Protein AF-A0A6V7NKF1-F1 (afdb_monomer_lite)

Radius of gyration: 34.83 Å; chains: 1; bounding box: 87×71×109 Å

Secondary structure (DSSP, 8-state):
-PPPPPPP-----EEEEEEEEE-PPTTSS--EEEEPPHHHHTTTTSPPEEEEEEEE-SSPPPTT-S-SSS-S--S---TT-TTSPPPPEEEETTEEEEEEEEE-TTSS-SEEEEEEEE---S--TTHHHHHHSSS-EEHHHHHHTS--PPPP-TTS---SEEEEEEEETTTEEEEEEEE-TTT--HHHHHHHHHHHHHHHHHHTT-----------B--GGGS--TT-HHHHHHHHHHTS-SS-------TT-EE------HHHHHHHHHHH---HHHHHHHHHHHHHHHHTTGGGS--EEEEEEEEE-GGGSSSPPPTTB-S--EEEEEEEEEHHHHHSTTHHHHHHHHHHHHHHHHHH--GGGS-HHHHHHHHH-S-TT--S--SS--SS--------TT--------S-------TTTTTGGGGGGS--SS--TTS--S--PPP--PBP---EEE-TTTTTT-HHHHHHHHHHHHHHHHHTSEEEEES-S--HHHHHHHHHHHHHHHHS-HHHHHTTB-S-TTSSEEEEE-TTTTTSSS--S-EEEEEEEESSPPPGGGS-TTTHHHHHHHHHHHHHHHHHHHHHHHHHTTS-TTHHHHTTTTS-EEEEEEEE---SSGGG-EEEEEE--SSSEEEEEE-TT--EEEEETTEEEE----TT-EEEEE-HHHHHHTTTSSPB--EEEE--SS--EEEEEEEE-STTS---PPP---GGG--SSS--TTT-----------------------PPPPPPPPGGGPPPPPPPPPPPP---TT------EEE-TTTTT-HHHHHHHHHHHHHHHHHTSEEEEES-S--HHHHHHHHHHHHHHHHS-HHHHHTTB-S-TTSSEEEES-TTTTTSSS--S-EEEEEEEESSPPPGGGS-TTTHHHHHHHHHHHHHHHHHHHHHHHHHTTS-TTHHHHTTTTSEEEEEEEEEPPPSSTTS-EEEEEE--SSSEEEEEE-TT--EEEEETTEEEE----TT-EEEEE-HHHHHHTTTSS----EEEE--SSS-EEEEEEEEE---GGGTTS------

Sequence (1052 aa):
MAPPPPPPTLMVKLRTIETCGVSPPEGSVPPSTVPLTFFDVFFLHARPMERLFFYPSPTPPPTSSPPSSPPSNPPSPSPSDPSSPSPPPRPSPDASDRFELFYSDATSPGVLFTVAECVDDGSSGGLFDRLSGPRPRDVGQLRAIVPRLAPPDSAGSQPLLAVQVTVFPHHGVVVGTTMHHAACDGSSYTLFRQTWAAAARRSSGDISLDAHPIGPVVDRSLVLDSHGLYSLFYKTVSSKSPFPAAASYPTDVVLASFTIKSSHIKALKAAFRCSAAAVTFAFTWISYVRARELAKGNDRVYFGIPVDFRSRMRPPLPAEYFGNCIGPCHAEAEAADLSGANGLTLAAEAIDSAIKSVASAGFEGAEPEKWLEMMWAGPQRQFSLPPGRTDLVPRVRINIKHGRILRVRAPRRAPRLRRDQSRRQGACRRRFTSIPRFFVHPEVEPTSGANLQVPVVDLGGVAAGDPARRAAAAAAAGRAAEGLGLFHVVNHGVPQQVLDEMVERVRGFHEEGVDAKGEYYTRDLSRKVVYNCNFDLYRTQAANWRDTLSFSMAPDPPRPEELPLACRDIAFKYASYVQKLGTVLLELLSESLGLNPDHLIKMECADGLRFFMHYYPACPEPHLTLGTSKHSDSGFITILLQDSLGGLQVLHQNQWLDVPPVPGSFIVNMGDLLQLVSNDKLKSVEHRVVASSSGPRISVAGSFSTSHATSSRLYGPIKELTSHDNPPPCPHTPTPSASPSSAPSTRPKPASRGSPTPASPPSPLLRPPRPRPRPRPRANPGANLQVPVVDLGGVAADPARRAAAAAAAGRAAEELGLFHVVNHGVPQQVLDEMLERVRGFHEEGVEVKGEYYTRDLSRKVVYNCNFDLYQTQAANWRDTLSCSMAPEPPRPEELPLACRDIAFKYASYVQKLGTVLLELLSESLGLNPDHLIKMECADGLRFFMHYYPACPEPHLTLGTSKHSDSGFITILLQDSLGGLQVLRQNQWLDVPPVRGSLVVNIGDLLQLISNDKFKSVEHRVLANSSGPRISVACSFSTNRAHLQGSTALSTS

Organism: NCBI:txid296719

InterPro domains:
  IPR005123 Oxoglutarate/iron-dependent dioxygenase domain [PS51471] (605-707)
  IPR005123 Oxoglutarate/iron-dependent dioxygenase domain [PS51471] (937-1043)
  IPR023213 Chloramphenicol acetyltransferase-like domain superfamily [G3DSA:3.30.559.10] (11-75)
  IPR023213 Chloramphenicol acetyltransferase-like domain superfamily [G3DSA:3.30.559.10] (89-243)
  IPR023213 Chloramphenicol acetyltransferase-like domain superfamily [G3DSA:3.30.559.10] (249-394)
  IPR026992 Non-haem dioxygenase, N-terminal domain [PF14226] (454-557)
  IPR026992 Non-haem dioxygenase, N-terminal domain [PF14226] (787-889)
  IPR027443 Isopenicillin N synthase-like superfamily [G3DSA:2.60.120.330] (418-735)
  IPR027443 Isopenicillin N synthase-like superfamily [G3DSA:2.60.120.330] (757-1046)
  IPR044861 Isopenicillin N synthase-like, Fe(2+) 2OG dioxygenase domain [PF03171] (611-702)
  IPR044861 Isopenicillin N synthase-like, Fe(2+) 2OG dioxygenase domain [PF03171] (943-1035)

Foldseek 3Di:
DPDDDDDPDPAFDKDWPDKDFAAPDAPLEDKDKFWFDLLLLLLQAPFWDKDKDWDWDQDFDPPPDDPPDQLPDLDRDYVQDLLGQWAWWAQDPVDNLIIIRIDDPVDTRSEIEIEMEGDDPVPDDPVSCQCVDQAWAFVSNVVVQADDWDQADPRRTTHFKYWYWYDYGSTGIMIMMIGRRSFFDPLLVVLSVVQNVVSSVVSVPDPPDPDDSDAFDSHPVLDDPPAVSSSVSSVVPVPDDSYDDVDPDPSPHIDGHDDQDPLNLVLVCVFQVFDSVLLVQLVVQLVVLVVVVVLPDQDKAKAKDKDACQVQDVVRHASSHGGRRTFIFMFIDTSNCLPALCNSNNSSVSSVVSVVVVVPDGPPPDHSVVRVCRVPVDDPNYNDDDPDDPDDDDDPDPDCPDPDPPDPDDDDDDDDDPSCPLVVLPVQPDPDLADHPQQFDPDDDDAPAAADPAFEQECVCVVVVDPVSLLSNLQSLLCRQQPPQKHKYAPLPDDLVLLVLQQVLLVVQSNDDSVLLVVQDDLPPPDQWHKYQFNCVPPDSHGAQKTKIKGKCFDDHDDLVSDRPSCSVSVNVVVVSVLVSVLSSCLSPCVSLVHHSCPVVVVVLSGIKMKIKMKHHQHSCQSRHFNWDKDWAAGAKKKKRWDQPFFKWWQDPNHTHTHGDDRRIIMMGGGPLNCFQLLNSGDTTIMTGTHHNDDGIIMMMIGRHCPVPPDPDDGGHHPVNADQVSHRPPPDDDDDDDDDDDDDDDDDDDDDDDDDDDDADDDLQFDDDDDDDDDDDDDPPPPAPPAQEAEPPCLVPDVVSLLVSLQSLLVNQQAALKHKYFPLPDDLVLLVLQQVLLVVQSPDDPVLLVVQDDLPPVDQWHKDPANCPRVDSHGAQKIKIKGKCFDDGDDLVSDRPSNRPSVNVVCVSVLVSVLSSQLSPCVNLVHHSCPVVSSVQSGTKMKIKMKRFQHPCLVRHFNWDKDWASGAKKKKRWDQPFFKWWQDPNDTHTDGDDRRIIMMGGGSVNCSVSVNSGDTIIMTGTHHNPGMIIMMIMGGHHDCPVVVVDPDDPDD

Structure (mmCIF, N/CA/C/O backbone):
data_AF-A0A6V7NKF1-F1
#
_entry.id   AF-A0A6V7NKF1-F1
#
loop_
_atom_site.group_PDB
_atom_site.id
_atom_site.type_symbol
_atom_site.label_atom_id
_atom_site.label_alt_id
_atom_site.label_comp_id
_atom_site.label_asym_id
_atom_site.label_entity_id
_atom_site.label_seq_id
_atom_site.pdbx_PDB_ins_code
_atom_site.Cartn_x
_atom_site.Cartn_y
_atom_site.Cartn_z
_atom_site.occupancy
_atom_site.B_iso_or_equiv
_atom_site.auth_seq_id
_atom_site.auth_comp_id
_atom_site.auth_asym_id
_atom_site.auth_atom_id
_atom_site.pdbx_PDB_model_num
ATOM 1 N N . MET A 1 1 ? -26.939 14.933 40.674 1.00 34.38 1 MET A N 1
ATOM 2 C CA . MET A 1 1 ? -26.105 14.296 41.717 1.00 34.38 1 MET A CA 1
ATOM 3 C C . MET A 1 1 ? -24.668 14.716 41.476 1.00 34.38 1 MET A C 1
ATOM 5 O O . MET A 1 1 ? -24.159 14.435 40.399 1.00 34.38 1 MET A O 1
ATOM 9 N N . ALA A 1 2 ? -24.051 15.446 42.409 1.00 23.56 2 ALA A N 1
ATOM 10 C CA . ALA A 1 2 ? -22.614 15.711 42.347 1.00 23.56 2 ALA A CA 1
ATOM 11 C C . ALA A 1 2 ? -21.852 14.372 42.431 1.00 23.56 2 ALA A C 1
ATOM 13 O O . ALA A 1 2 ? -22.309 13.482 43.157 1.00 23.56 2 ALA A O 1
ATOM 14 N N . PRO A 1 3 ? -20.748 14.187 41.687 1.00 30.00 3 PRO A N 1
ATOM 15 C CA . PRO A 1 3 ? -19.951 12.975 41.804 1.00 30.00 3 PRO A CA 1
ATOM 16 C C . PRO A 1 3 ? -19.395 12.860 43.235 1.00 30.00 3 PRO A C 1
ATOM 18 O O . PRO A 1 3 ? -19.070 13.884 43.843 1.00 30.00 3 PRO A O 1
ATOM 21 N N . PRO A 1 4 ? -19.302 11.642 43.795 1.00 30.78 4 PRO A N 1
ATOM 22 C CA . PRO A 1 4 ? -18.717 11.443 45.115 1.00 30.78 4 PRO A CA 1
ATOM 23 C C . PRO A 1 4 ? -17.250 11.912 45.119 1.00 30.78 4 PRO A C 1
ATOM 25 O O . PRO A 1 4 ? -16.584 11.827 44.081 1.00 30.78 4 PRO A O 1
ATOM 28 N N . PRO A 1 5 ? -16.733 12.406 46.259 1.00 29.64 5 PRO A N 1
ATOM 29 C CA . PRO A 1 5 ? -15.335 12.806 46.367 1.00 29.64 5 PRO A CA 1
ATOM 30 C C . PRO A 1 5 ? -14.415 11.621 46.026 1.00 29.64 5 PRO A C 1
ATOM 32 O O . PRO A 1 5 ? -14.752 10.475 46.347 1.00 29.64 5 PRO A O 1
ATOM 35 N N . PRO A 1 6 ? -13.267 11.863 45.364 1.00 35.69 6 PRO A N 1
ATOM 36 C CA . PRO A 1 6 ? -12.331 10.799 45.035 1.00 35.69 6 PRO A CA 1
ATOM 37 C C . PRO A 1 6 ? -11.856 10.108 46.324 1.00 35.69 6 PRO A C 1
ATOM 39 O O . PRO A 1 6 ? -11.604 10.787 47.324 1.00 35.69 6 PRO A O 1
ATOM 42 N N . PRO A 1 7 ? -11.742 8.767 46.334 1.00 37.38 7 PRO A N 1
ATOM 43 C CA . PRO A 1 7 ? -11.225 8.049 47.491 1.00 37.38 7 PRO A CA 1
ATOM 44 C C . PRO A 1 7 ? -9.793 8.519 47.803 1.00 37.38 7 PRO A C 1
ATOM 46 O O . PRO A 1 7 ? -9.051 8.844 46.872 1.00 37.38 7 PRO A O 1
ATOM 49 N N . PRO A 1 8 ? -9.381 8.550 49.084 1.00 42.59 8 PRO A N 1
ATOM 50 C CA . PRO A 1 8 ? -8.036 8.966 49.465 1.00 42.59 8 PRO A CA 1
ATOM 51 C C . PRO A 1 8 ? -6.988 8.121 48.729 1.00 42.59 8 PRO A C 1
ATOM 53 O O . PRO A 1 8 ? -7.059 6.890 48.708 1.00 42.59 8 PRO A O 1
ATOM 56 N N . THR A 1 9 ? -6.031 8.793 48.088 1.00 51.81 9 THR A N 1
ATOM 57 C CA . THR A 1 9 ? -4.988 8.177 47.268 1.00 51.81 9 THR A CA 1
ATOM 58 C C . THR A 1 9 ? -4.160 7.211 48.119 1.00 51.81 9 THR A C 1
ATOM 60 O O . THR A 1 9 ? -3.366 7.633 48.956 1.00 51.81 9 THR A O 1
ATOM 63 N N . LEU A 1 10 ? -4.330 5.901 47.911 1.00 57.34 10 LEU A N 1
ATOM 64 C CA . LEU A 1 10 ? -3.450 4.873 48.477 1.00 57.34 10 LEU A CA 1
ATOM 65 C C . LEU A 1 10 ? -2.010 5.163 48.024 1.00 57.34 10 LEU A C 1
ATOM 67 O O . LEU A 1 10 ? -1.679 4.987 46.848 1.00 57.34 10 LEU A O 1
ATOM 71 N N . MET A 1 11 ? -1.171 5.658 48.935 1.00 63.00 11 MET A N 1
ATOM 72 C CA . MET A 1 11 ? 0.232 5.958 48.651 1.00 63.00 11 MET A CA 1
ATOM 73 C C . MET A 1 11 ? 1.016 4.660 48.455 1.00 63.00 11 MET A C 1
ATOM 75 O O . MET A 1 11 ? 0.915 3.736 49.260 1.00 63.00 11 MET A O 1
ATOM 79 N N . VAL A 1 12 ? 1.832 4.597 47.399 1.00 73.44 12 VAL A N 1
ATOM 80 C CA . VAL A 1 12 ? 2.774 3.485 47.207 1.00 73.44 12 VAL A CA 1
ATOM 81 C C . VAL A 1 12 ? 3.838 3.568 48.299 1.00 73.44 12 VAL A C 1
ATOM 83 O O . VAL A 1 12 ? 4.601 4.534 48.345 1.00 73.44 12 VAL A O 1
ATOM 86 N N . LYS A 1 13 ? 3.893 2.563 49.176 1.00 80.88 13 LYS A N 1
ATOM 87 C CA . LYS A 1 13 ? 4.927 2.444 50.208 1.00 80.88 13 LYS A CA 1
ATOM 88 C C . LYS A 1 13 ? 6.115 1.678 49.640 1.00 80.88 13 LYS A C 1
ATOM 90 O O . LYS A 1 13 ? 5.988 0.516 49.262 1.00 80.88 13 LYS A O 1
ATOM 95 N N . LEU A 1 14 ? 7.269 2.335 49.583 1.00 85.38 14 LEU A N 1
ATOM 96 C CA . LEU A 1 14 ? 8.523 1.724 49.155 1.00 85.38 14 LEU A CA 1
ATOM 97 C C . LEU A 1 14 ? 9.477 1.607 50.338 1.00 85.38 14 LEU A C 1
ATOM 99 O O . LEU A 1 14 ? 9.683 2.573 51.070 1.00 85.38 14 LEU A O 1
ATOM 103 N N . ARG A 1 15 ? 10.088 0.435 50.485 1.00 86.00 15 ARG A N 1
ATOM 104 C CA . ARG A 1 15 ? 11.238 0.205 51.353 1.00 86.00 15 ARG A CA 1
ATOM 105 C C . ARG A 1 15 ? 12.488 0.183 50.483 1.00 86.00 15 ARG A C 1
ATOM 107 O O . ARG A 1 15 ? 12.665 -0.737 49.688 1.00 86.00 15 ARG A O 1
ATOM 114 N N . THR A 1 16 ? 13.346 1.189 50.611 1.00 86.50 16 THR A N 1
ATOM 115 C CA . THR A 1 16 ? 14.666 1.171 49.967 1.00 86.50 16 THR A CA 1
ATOM 116 C C . THR A 1 16 ? 15.506 0.065 50.594 1.00 86.50 16 THR A C 1
ATOM 118 O O . THR A 1 16 ? 15.645 0.025 51.814 1.00 86.50 16 THR A O 1
ATOM 121 N N . ILE A 1 17 ? 16.034 -0.835 49.767 1.00 83.31 17 ILE A N 1
ATOM 122 C CA . ILE A 1 17 ? 16.947 -1.895 50.203 1.00 83.31 17 ILE A CA 1
ATOM 123 C C . ILE A 1 17 ? 18.383 -1.377 50.167 1.00 83.31 17 ILE A C 1
ATOM 125 O O . ILE A 1 17 ? 19.105 -1.487 51.150 1.00 83.31 17 ILE A O 1
ATOM 129 N N . GLU A 1 18 ? 18.780 -0.783 49.042 1.00 82.06 18 GLU A N 1
ATOM 130 C CA . GLU A 1 18 ? 20.133 -0.273 48.831 1.00 82.06 18 GLU A CA 1
ATOM 131 C C . GLU A 1 18 ? 20.092 0.938 47.898 1.00 82.06 18 GLU A C 1
ATOM 133 O O . GLU A 1 18 ? 19.241 1.044 47.012 1.00 82.06 18 GLU A O 1
ATOM 138 N N . THR A 1 19 ? 21.013 1.875 48.091 1.00 80.44 19 THR A N 1
ATOM 139 C CA . THR A 1 19 ? 21.338 2.889 47.089 1.00 80.44 19 THR A CA 1
ATOM 140 C C . THR A 1 19 ? 22.847 2.967 46.974 1.00 80.44 19 THR A C 1
ATOM 142 O O . THR A 1 19 ? 23.521 3.250 47.961 1.00 80.44 19 THR A O 1
ATOM 145 N N . CYS A 1 20 ? 23.363 2.714 45.776 1.00 76.06 20 CYS A N 1
ATOM 146 C CA . CYS A 1 20 ? 24.784 2.750 45.488 1.00 76.06 20 CYS A CA 1
ATOM 147 C C . CYS A 1 20 ? 25.083 3.727 44.349 1.00 76.06 20 CYS A C 1
ATOM 149 O O . CYS A 1 20 ? 24.269 3.981 43.454 1.00 76.06 20 CYS A O 1
ATOM 151 N N . GLY A 1 21 ? 26.268 4.317 44.427 1.00 70.25 21 GLY A N 1
ATOM 152 C CA . GLY A 1 21 ? 26.821 5.141 43.374 1.00 70.25 21 GLY A CA 1
ATOM 153 C C . GLY A 1 21 ? 27.619 4.285 42.403 1.00 70.25 21 GLY A C 1
ATOM 154 O O . GLY A 1 21 ? 28.532 3.580 42.822 1.00 70.25 21 GLY A O 1
ATOM 155 N N . VAL A 1 22 ? 27.278 4.334 41.119 1.00 70.38 22 VAL A N 1
ATOM 156 C CA . VAL A 1 22 ? 27.984 3.588 40.075 1.00 70.38 22 VAL A CA 1
ATOM 157 C C . VAL A 1 22 ? 28.927 4.538 39.350 1.00 70.38 22 VAL A C 1
ATOM 159 O O . VAL A 1 22 ? 28.473 5.443 38.646 1.00 70.38 22 VAL A O 1
ATOM 162 N N . SER A 1 23 ? 30.226 4.300 39.516 1.00 63.09 23 SER A N 1
ATOM 163 C CA . SER A 1 23 ? 31.313 5.000 38.828 1.00 63.09 23 SER A CA 1
ATOM 164 C C . SER A 1 23 ? 32.319 3.996 38.254 1.00 63.09 23 SER A C 1
ATOM 166 O O . SER A 1 23 ? 32.405 2.869 38.752 1.00 63.09 23 SER A O 1
ATOM 168 N N . PRO A 1 24 ? 33.075 4.375 37.212 1.00 59.38 24 PRO A N 1
ATOM 169 C CA . PRO A 1 24 ? 34.311 3.703 36.824 1.00 59.38 24 PRO A CA 1
ATOM 170 C C . PRO A 1 24 ? 35.276 3.485 38.001 1.00 59.38 24 PRO A C 1
ATOM 172 O O . PRO A 1 24 ? 35.249 4.273 38.948 1.00 59.38 24 PRO A O 1
ATOM 175 N N . PRO A 1 25 ? 36.155 2.465 37.945 1.00 62.66 25 PRO A N 1
ATOM 176 C CA . PRO A 1 25 ? 37.266 2.346 38.887 1.00 62.66 25 PRO A CA 1
ATOM 177 C C . PRO A 1 25 ? 38.149 3.603 38.884 1.00 62.66 25 PRO A C 1
ATOM 179 O O . PRO A 1 25 ? 38.416 4.170 37.824 1.00 62.66 25 PRO A O 1
ATOM 182 N N . GLU A 1 26 ? 38.632 4.019 40.050 1.00 62.06 26 GLU A N 1
ATOM 183 C CA . GLU A 1 26 ? 39.523 5.178 40.181 1.00 62.06 26 GLU A CA 1
ATOM 184 C C . GLU A 1 26 ? 40.795 4.999 39.328 1.00 62.06 26 GLU A C 1
ATOM 186 O O . GLU A 1 26 ? 41.418 3.935 39.336 1.00 62.06 26 GLU A O 1
ATOM 191 N N . GLY A 1 27 ? 41.158 6.018 38.545 1.00 61.03 27 GLY A N 1
ATOM 192 C CA . GLY A 1 27 ? 42.308 6.009 37.639 1.00 61.03 27 GLY A CA 1
ATOM 193 C C . GLY A 1 27 ? 42.083 5.273 36.314 1.00 61.03 27 GLY A C 1
ATOM 194 O O . GLY A 1 27 ? 43.018 5.167 35.519 1.00 61.03 27 GLY A O 1
ATOM 195 N N . SER A 1 28 ? 40.876 4.755 36.051 1.00 60.41 28 SER A N 1
ATOM 196 C CA . SER A 1 28 ? 40.589 4.004 34.819 1.00 60.41 28 SER A CA 1
ATOM 197 C C . SER A 1 28 ? 40.205 4.878 33.621 1.00 60.41 28 SER A C 1
ATOM 199 O O . SER A 1 28 ? 40.342 4.417 32.488 1.00 60.41 28 SER A O 1
ATOM 201 N N . VAL A 1 29 ? 39.786 6.133 33.840 1.00 61.41 29 VAL A N 1
ATOM 202 C CA . VAL A 1 29 ? 39.396 7.071 32.773 1.00 61.41 29 VAL A CA 1
ATOM 203 C C . VAL A 1 29 ? 40.042 8.437 33.004 1.00 61.41 29 VAL A C 1
ATOM 205 O O . VAL A 1 29 ? 39.905 8.994 34.091 1.00 61.41 29 VAL A O 1
ATOM 208 N N . PRO A 1 30 ? 40.692 9.047 31.998 1.00 64.25 30 PRO A N 1
ATOM 209 C CA . PRO A 1 30 ? 41.108 10.438 32.119 1.00 64.25 30 PRO A CA 1
ATOM 210 C C . PRO A 1 30 ? 39.878 11.358 32.257 1.00 64.25 30 PRO A C 1
ATOM 212 O O . PRO A 1 30 ? 38.841 11.086 31.633 1.00 64.25 30 PRO A O 1
ATOM 215 N N . PRO A 1 31 ? 39.979 12.471 33.014 1.00 70.19 31 PRO A N 1
ATOM 216 C CA . PRO A 1 31 ? 38.943 13.492 33.027 1.00 70.19 31 PRO A CA 1
ATOM 217 C C . PRO A 1 31 ? 38.607 13.936 31.603 1.00 70.19 31 PRO A C 1
ATOM 219 O O . PRO A 1 31 ? 39.503 14.192 30.797 1.00 70.19 31 PRO A O 1
ATOM 222 N N . SER A 1 32 ? 37.318 14.001 31.279 1.00 72.88 32 SER A N 1
ATOM 223 C CA . SER A 1 32 ? 36.856 14.317 29.926 1.00 72.88 32 SER A CA 1
ATOM 224 C C . SER A 1 32 ? 35.710 15.316 29.951 1.00 72.88 32 SER A C 1
ATOM 226 O O . SER A 1 32 ? 34.848 15.286 30.829 1.00 72.88 32 SER A O 1
ATOM 228 N N . THR A 1 33 ? 35.717 16.220 28.977 1.00 78.56 33 THR A N 1
ATOM 229 C CA . THR A 1 33 ? 34.674 17.221 28.760 1.00 78.56 33 THR A CA 1
ATOM 230 C C . THR A 1 33 ? 33.999 16.971 27.419 1.00 78.56 33 THR A C 1
ATOM 232 O O . THR A 1 33 ? 34.642 16.640 26.423 1.00 78.56 33 THR A O 1
ATOM 235 N N . VAL A 1 34 ? 32.679 17.126 27.389 1.00 85.12 34 VAL A N 1
ATOM 236 C CA . VAL A 1 34 ? 31.867 17.030 26.175 1.00 85.12 34 VAL A CA 1
ATOM 237 C C . VAL A 1 34 ? 30.998 18.288 26.089 1.00 85.12 34 VAL A C 1
ATOM 239 O O . VAL A 1 34 ? 30.059 18.417 26.877 1.00 85.12 34 VAL A O 1
ATOM 242 N N . PRO A 1 35 ? 31.279 19.233 25.176 1.00 87.88 35 PRO A N 1
ATOM 243 C CA . PRO A 1 35 ? 30.538 20.490 25.104 1.00 87.88 35 PRO A CA 1
ATOM 244 C C . PRO A 1 35 ? 29.092 20.255 24.656 1.00 87.88 35 PRO A C 1
ATOM 246 O O . PRO A 1 35 ? 28.829 19.417 23.792 1.00 87.88 35 PRO A O 1
ATOM 249 N N . LEU A 1 36 ? 28.141 21.001 25.220 1.00 89.50 36 LEU A N 1
ATOM 250 C CA . LEU A 1 36 ? 26.763 20.980 24.736 1.00 89.50 36 LEU A CA 1
ATOM 251 C C . LEU A 1 36 ? 26.666 21.652 23.360 1.00 89.50 36 LEU A C 1
ATOM 253 O O . LEU A 1 36 ? 27.356 22.628 23.074 1.00 89.50 36 LEU A O 1
ATOM 257 N N . THR A 1 37 ? 25.773 21.145 22.515 1.00 91.06 37 THR A N 1
ATOM 258 C CA . THR A 1 37 ? 25.444 21.746 21.214 1.00 91.06 37 THR A CA 1
ATOM 259 C C . THR A 1 37 ? 24.207 22.638 21.328 1.00 91.06 37 THR A C 1
ATOM 261 O O . THR A 1 37 ? 23.507 22.624 22.348 1.00 91.06 37 THR A O 1
ATOM 264 N N . PHE A 1 38 ? 23.872 23.381 20.268 1.00 86.12 38 PHE A N 1
ATOM 265 C CA . PHE A 1 38 ? 22.636 24.171 20.244 1.00 86.12 38 PHE A CA 1
ATOM 266 C C . PHE A 1 38 ? 21.379 23.286 20.392 1.00 86.12 38 PHE A C 1
ATOM 268 O O . PHE A 1 38 ? 20.393 23.711 20.990 1.00 86.12 38 PHE A O 1
ATOM 275 N N . PHE A 1 39 ? 21.413 22.022 19.951 1.00 86.94 39 PHE A N 1
ATOM 276 C CA . PHE A 1 39 ? 20.314 21.081 20.195 1.00 86.94 39 PHE A CA 1
ATOM 277 C C . PHE A 1 39 ? 20.182 20.677 21.669 1.00 86.94 39 PHE A C 1
ATOM 279 O O . PHE A 1 39 ? 19.090 20.313 22.099 1.00 86.94 39 PHE A O 1
ATOM 286 N N . ASP A 1 40 ? 21.267 20.716 22.447 1.00 88.88 40 ASP A N 1
ATOM 287 C CA . ASP A 1 40 ? 21.275 20.285 23.848 1.00 88.88 40 ASP A CA 1
ATOM 288 C C . ASP A 1 40 ? 20.932 21.421 24.810 1.00 88.88 40 ASP A C 1
ATOM 290 O O . ASP A 1 40 ? 20.133 21.222 25.728 1.00 88.88 40 ASP A O 1
ATOM 294 N N . VAL A 1 41 ? 21.501 22.616 24.591 1.00 85.19 41 VAL A N 1
ATOM 295 C CA . VAL A 1 41 ? 21.302 23.790 25.465 1.00 85.19 41 VAL A CA 1
ATOM 296 C C . VAL A 1 41 ? 19.828 24.174 25.566 1.00 85.19 41 VAL A C 1
ATOM 298 O O . VAL A 1 41 ? 19.350 24.597 26.616 1.00 85.19 41 VAL A O 1
ATOM 301 N N . PHE A 1 42 ? 19.072 23.910 24.503 1.00 78.19 42 PHE A N 1
ATOM 302 C CA . PHE A 1 42 ? 17.625 24.038 24.470 1.00 78.19 42 PHE A CA 1
ATOM 303 C C . PHE A 1 42 ? 16.910 23.328 25.631 1.00 78.19 42 PHE A C 1
ATOM 305 O O . PHE A 1 42 ? 15.915 23.810 26.180 1.00 78.19 42 PHE A O 1
ATOM 312 N N . PHE A 1 43 ? 17.425 22.160 26.009 1.00 81.00 43 PHE A N 1
ATOM 313 C CA . PHE A 1 43 ? 16.864 21.292 27.033 1.00 81.00 43 PHE A CA 1
ATOM 314 C C . PHE A 1 43 ? 17.573 21.429 28.384 1.00 81.00 43 PHE A C 1
ATOM 316 O O . PHE A 1 43 ? 17.297 20.634 29.285 1.00 81.00 43 PHE A O 1
ATOM 323 N N . LEU A 1 44 ? 18.450 22.428 28.553 1.00 79.56 44 LEU A N 1
ATOM 324 C CA . LEU A 1 44 ? 19.231 22.634 29.776 1.00 79.56 44 LEU A CA 1
ATOM 325 C C . LEU A 1 44 ? 18.342 22.780 31.017 1.00 79.56 44 LEU A C 1
ATOM 327 O O . LEU A 1 44 ? 18.597 22.142 32.028 1.00 79.56 44 LEU A O 1
ATOM 331 N N . HIS A 1 45 ? 17.248 23.536 30.909 1.00 74.88 45 HIS A N 1
ATOM 332 C CA . HIS A 1 45 ? 16.279 23.736 31.997 1.00 74.88 45 HIS A CA 1
ATOM 333 C C . HIS A 1 45 ? 14.975 22.946 31.787 1.00 74.88 45 HIS A C 1
ATOM 335 O O . HIS A 1 45 ? 13.940 23.229 32.400 1.00 74.88 45 HIS A O 1
ATOM 341 N N . ALA A 1 46 ? 14.983 21.964 30.877 1.00 73.31 46 ALA A N 1
ATOM 342 C CA . ALA A 1 46 ? 13.827 21.112 30.639 1.00 73.31 46 ALA A CA 1
ATOM 343 C C . ALA A 1 46 ? 13.659 20.077 31.761 1.00 73.31 46 ALA A C 1
ATOM 345 O O . ALA A 1 46 ? 14.608 19.675 32.430 1.00 73.31 46 ALA A O 1
ATOM 346 N N . ARG A 1 47 ? 12.425 19.594 31.956 1.00 73.62 47 ARG A N 1
ATOM 347 C CA . ARG A 1 47 ? 12.183 18.513 32.921 1.00 73.62 47 ARG A CA 1
ATOM 348 C C . ARG A 1 47 ? 12.927 17.237 32.493 1.00 73.62 47 ARG A C 1
ATOM 350 O O . ARG A 1 47 ? 12.911 16.918 31.301 1.00 73.62 47 ARG A O 1
ATOM 357 N N . PRO A 1 48 ? 13.487 16.465 33.442 1.00 79.81 48 PRO A N 1
ATOM 358 C CA . PRO A 1 48 ? 14.115 15.187 33.135 1.00 79.81 48 PRO A CA 1
ATOM 359 C C . PRO A 1 48 ? 13.171 14.199 32.436 1.00 79.81 48 PRO A C 1
ATOM 361 O O . PRO A 1 48 ? 11.956 14.177 32.655 1.00 79.81 48 PRO A O 1
ATOM 364 N N . MET A 1 49 ? 13.747 13.332 31.608 1.00 83.88 49 MET A N 1
ATOM 365 C CA . MET A 1 49 ? 13.053 12.227 30.963 1.00 83.88 49 MET A CA 1
ATOM 366 C C . MET A 1 49 ? 12.866 11.057 31.937 1.00 83.88 49 MET A C 1
ATOM 368 O O . MET A 1 49 ? 13.785 10.278 32.171 1.00 83.88 49 MET A O 1
ATOM 372 N N . GLU A 1 50 ? 11.648 10.895 32.452 1.00 86.00 50 GLU A N 1
ATOM 373 C CA . GLU A 1 50 ? 11.268 9.834 33.400 1.00 86.00 50 GLU A CA 1
ATOM 374 C C . GLU A 1 50 ? 10.635 8.628 32.677 1.00 86.00 50 GLU A C 1
ATOM 376 O O . GLU A 1 50 ? 9.635 8.781 31.965 1.00 86.00 50 GLU A O 1
ATOM 381 N N . ARG A 1 51 ? 11.144 7.404 32.845 1.00 87.50 51 ARG A N 1
ATOM 382 C CA . ARG A 1 51 ? 10.584 6.185 32.222 1.00 87.50 51 ARG A CA 1
ATOM 383 C C . ARG A 1 51 ? 10.438 5.048 33.228 1.00 87.50 51 ARG A C 1
ATOM 385 O O . ARG A 1 51 ? 11.285 4.886 34.091 1.00 87.50 51 ARG A O 1
ATOM 392 N N . LEU A 1 52 ? 9.382 4.249 33.063 1.00 89.19 52 LEU A N 1
ATOM 393 C CA . LEU A 1 52 ? 9.102 3.042 33.846 1.00 89.19 52 LEU A CA 1
ATOM 394 C C . LEU A 1 52 ? 8.953 1.841 32.910 1.00 89.19 52 LEU A C 1
ATOM 396 O O . LEU A 1 52 ? 8.204 1.901 31.927 1.00 89.19 52 LEU A O 1
ATOM 400 N N . PHE A 1 53 ? 9.630 0.744 33.233 1.00 88.50 53 PHE A N 1
ATOM 401 C CA . PHE A 1 53 ? 9.557 -0.526 32.515 1.00 88.50 53 PHE A CA 1
ATOM 402 C C . PHE A 1 53 ? 9.061 -1.617 33.456 1.00 88.50 53 PHE A C 1
ATOM 404 O O . PHE A 1 53 ? 9.723 -1.928 34.437 1.00 88.50 53 PHE A O 1
ATOM 411 N N . PHE A 1 54 ? 7.903 -2.192 33.144 1.00 88.31 54 PHE A N 1
ATOM 412 C CA . PHE A 1 54 ? 7.270 -3.238 33.944 1.00 88.31 54 PHE A CA 1
ATOM 413 C C . PHE A 1 54 ? 7.634 -4.613 33.383 1.00 88.31 54 PHE A C 1
ATOM 415 O O . PHE A 1 54 ? 7.417 -4.867 32.194 1.00 88.31 54 PHE A O 1
ATOM 422 N N . TYR A 1 55 ? 8.141 -5.493 34.241 1.00 86.50 55 TYR A N 1
ATOM 423 C CA . TYR A 1 55 ? 8.508 -6.869 33.923 1.00 86.50 55 TYR A CA 1
ATOM 424 C C . TYR A 1 55 ? 7.690 -7.824 34.805 1.00 86.50 55 TYR A C 1
ATOM 426 O O . TYR A 1 55 ? 8.070 -8.043 35.956 1.00 86.50 55 TYR A O 1
ATOM 434 N N . PRO A 1 56 ? 6.548 -8.350 34.315 1.00 83.81 56 PRO A N 1
ATOM 435 C CA . PRO A 1 56 ? 5.752 -9.312 35.073 1.00 83.81 56 PRO A CA 1
ATOM 436 C C . PRO A 1 56 ? 6.516 -10.631 35.232 1.00 83.81 56 PRO A C 1
ATOM 438 O O . PRO A 1 56 ? 7.136 -11.100 34.274 1.00 83.81 56 PRO A O 1
ATOM 441 N N . SER A 1 57 ? 6.443 -11.242 36.415 1.00 74.88 57 SER A N 1
ATOM 442 C CA . SER A 1 57 ? 7.027 -12.558 36.694 1.00 74.88 57 SER A CA 1
ATOM 443 C C . SER A 1 57 ? 6.021 -13.430 37.452 1.00 74.88 57 SER A C 1
ATOM 445 O O . SER A 1 57 ? 5.576 -13.016 38.519 1.00 74.88 57 SER A O 1
ATOM 447 N N . PRO A 1 58 ? 5.669 -14.628 36.944 1.00 55.28 58 PRO A N 1
ATOM 448 C CA . PRO A 1 58 ? 4.732 -15.539 37.609 1.00 55.28 58 PRO A CA 1
ATOM 449 C C . PRO A 1 58 ? 5.346 -16.275 38.810 1.00 55.28 58 PRO A C 1
ATOM 451 O O . PRO A 1 58 ? 4.622 -16.859 39.610 1.00 55.28 58 PRO A O 1
ATOM 454 N N . THR A 1 59 ? 6.673 -16.276 38.932 1.00 53.66 59 THR A N 1
ATOM 455 C CA . THR A 1 59 ? 7.414 -16.884 40.042 1.00 53.66 59 THR A CA 1
ATOM 456 C C . THR A 1 59 ? 7.987 -15.791 40.942 1.00 53.66 59 THR A C 1
ATOM 458 O O . THR A 1 59 ? 8.508 -14.803 40.403 1.00 53.66 59 THR A O 1
ATOM 461 N N . PRO A 1 60 ? 7.927 -15.942 42.282 1.00 48.72 60 PRO A N 1
ATOM 462 C CA . PRO A 1 60 ? 8.539 -14.982 43.188 1.00 48.72 60 PRO A CA 1
ATOM 463 C C . PRO A 1 60 ? 10.037 -14.889 42.870 1.00 48.72 60 PRO A C 1
ATOM 465 O O . PRO A 1 60 ? 10.698 -15.930 42.806 1.00 48.72 60 PRO A O 1
ATOM 468 N N . PRO A 1 61 ? 10.595 -13.686 42.634 1.00 50.66 61 PRO A N 1
ATOM 469 C CA . PRO A 1 61 ? 12.042 -13.542 42.688 1.00 50.66 61 PRO A CA 1
ATOM 470 C C . PRO A 1 61 ? 12.491 -13.985 44.093 1.00 50.66 61 PRO A C 1
ATOM 472 O O . PRO A 1 61 ? 11.792 -13.672 45.061 1.00 50.66 61 PRO A O 1
ATOM 475 N N . PRO A 1 62 ? 13.583 -14.759 44.228 1.00 48.78 62 PRO A N 1
ATOM 476 C CA . PRO A 1 62 ? 14.037 -15.228 45.530 1.00 48.78 62 PRO A CA 1
ATOM 477 C C . PRO A 1 62 ? 14.220 -14.026 46.460 1.00 48.78 62 PRO A C 1
ATOM 479 O O . PRO A 1 62 ? 14.959 -13.091 46.159 1.00 48.78 62 PRO A O 1
ATOM 482 N N . THR A 1 63 ? 13.520 -14.051 47.591 1.00 43.56 63 THR A N 1
ATOM 483 C CA . THR A 1 63 ? 13.499 -13.001 48.619 1.00 43.56 63 THR A CA 1
ATOM 484 C C . THR A 1 63 ? 14.847 -12.804 49.321 1.00 43.56 63 THR A C 1
ATOM 486 O O . THR A 1 63 ? 14.960 -11.941 50.184 1.00 43.56 63 THR A O 1
ATOM 489 N N . SER A 1 64 ? 15.882 -13.570 48.967 1.00 42.44 64 SER A N 1
ATOM 490 C CA . SER A 1 64 ? 17.168 -13.588 49.669 1.00 42.44 64 SER A CA 1
ATOM 491 C C . SER A 1 64 ? 18.303 -12.812 48.996 1.00 42.44 64 SER A C 1
ATOM 493 O O . SER A 1 64 ? 19.389 -12.763 49.564 1.00 42.44 64 SER A O 1
ATOM 495 N N . SER A 1 65 ? 18.091 -12.185 47.838 1.00 44.00 65 SER A N 1
ATOM 496 C CA . SER A 1 65 ? 19.046 -11.204 47.302 1.00 44.00 65 SER A CA 1
ATOM 497 C C . SER A 1 65 ? 18.442 -10.441 46.117 1.00 44.00 65 SER A C 1
ATOM 499 O O . SER A 1 65 ? 18.371 -10.984 45.011 1.00 44.00 65 SER A O 1
ATOM 501 N N . PRO A 1 66 ? 18.033 -9.163 46.267 1.00 45.41 66 PRO A N 1
ATOM 502 C CA . PRO A 1 66 ? 18.041 -8.284 45.098 1.00 45.41 66 PRO A CA 1
ATOM 503 C C . PRO A 1 66 ? 19.434 -8.340 44.451 1.00 45.41 66 PRO A C 1
ATOM 505 O O . PRO A 1 66 ? 20.392 -8.654 45.157 1.00 45.41 66 PRO A O 1
ATOM 508 N N . PRO A 1 67 ? 19.588 -8.072 43.141 1.00 46.31 67 PRO A N 1
ATOM 509 C CA . PRO A 1 67 ? 20.909 -8.045 42.521 1.00 46.31 67 PRO A CA 1
ATOM 510 C C . PRO A 1 67 ? 21.787 -7.057 43.299 1.00 46.31 67 PRO A C 1
ATOM 512 O O . PRO A 1 67 ? 21.628 -5.848 43.159 1.00 46.31 67 PRO A O 1
ATOM 515 N N . SER A 1 68 ? 22.664 -7.573 44.161 1.00 41.00 68 SER A N 1
ATOM 516 C CA . SER A 1 68 ? 23.432 -6.814 45.157 1.00 41.00 68 SER A CA 1
ATOM 517 C C . SER A 1 68 ? 24.645 -6.125 44.536 1.00 41.00 68 SER A C 1
ATOM 519 O O . SER A 1 68 ? 25.683 -5.953 45.165 1.00 41.00 68 SER A O 1
ATOM 521 N N . SER A 1 69 ? 24.560 -5.832 43.241 1.00 43.00 69 SER A N 1
ATOM 522 C CA . SER A 1 69 ? 25.503 -5.029 42.476 1.00 43.00 69 SER A CA 1
ATOM 523 C C . SER A 1 69 ? 25.022 -4.961 41.017 1.00 43.00 69 SER A C 1
ATOM 525 O O . SER A 1 69 ? 24.586 -5.975 40.456 1.00 43.00 69 SER A O 1
ATOM 527 N N . PRO A 1 70 ? 25.097 -3.795 40.345 1.00 45.69 70 PRO A N 1
ATOM 528 C CA . PRO A 1 70 ? 25.218 -3.794 38.887 1.00 45.69 70 PRO A CA 1
ATOM 529 C C . PRO A 1 70 ? 26.422 -4.680 38.507 1.00 45.69 70 PRO A C 1
ATOM 531 O O . PRO A 1 70 ? 27.354 -4.761 39.305 1.00 45.69 70 PRO A O 1
ATOM 534 N N . PRO A 1 71 ? 26.427 -5.368 37.345 1.00 42.53 71 PRO A N 1
ATOM 535 C CA . PRO A 1 71 ? 27.515 -6.274 36.967 1.00 42.53 71 PRO A CA 1
ATOM 536 C C . PRO A 1 71 ? 28.860 -5.602 37.244 1.00 42.53 71 PRO A C 1
ATOM 538 O O . PRO A 1 71 ? 29.129 -4.525 36.714 1.00 42.53 71 PRO A O 1
ATOM 541 N N . SER A 1 72 ? 29.647 -6.212 38.129 1.00 37.19 72 SER A N 1
ATOM 542 C CA . SER A 1 72 ? 30.774 -5.619 38.857 1.00 37.19 72 SER A CA 1
ATOM 543 C C . SER A 1 72 ? 32.009 -5.330 38.001 1.00 37.19 72 SER A C 1
ATOM 545 O O . SER A 1 72 ? 33.115 -5.382 38.513 1.00 37.19 72 SER A O 1
ATOM 547 N N . ASN A 1 73 ? 31.828 -5.076 36.707 1.00 38.88 73 ASN A N 1
ATOM 548 C CA . ASN A 1 73 ? 32.801 -4.551 35.758 1.00 38.88 73 ASN A CA 1
ATOM 549 C C . ASN A 1 73 ? 32.042 -4.244 34.448 1.00 38.88 73 ASN A C 1
ATOM 551 O O . ASN A 1 73 ? 31.826 -5.165 33.645 1.00 38.88 73 ASN A O 1
ATOM 555 N N . PRO A 1 74 ? 31.607 -2.996 34.176 1.00 37.94 74 PRO A N 1
ATOM 556 C CA . PRO A 1 74 ? 31.544 -2.572 32.784 1.00 37.94 74 PRO A CA 1
ATOM 557 C C . PRO A 1 74 ? 32.971 -2.714 32.213 1.00 37.94 74 PRO A C 1
ATOM 559 O O . PRO A 1 74 ? 33.933 -2.427 32.930 1.00 37.94 74 PRO A O 1
ATOM 562 N N . PRO A 1 75 ? 33.154 -3.243 30.991 1.00 33.00 75 PRO A N 1
ATOM 563 C CA . PRO A 1 75 ? 34.482 -3.304 30.387 1.00 33.00 75 PRO A CA 1
ATOM 564 C C . PRO A 1 75 ? 35.114 -1.903 30.411 1.00 33.00 75 PRO A C 1
ATOM 566 O O . PRO A 1 75 ? 34.416 -0.917 30.207 1.00 33.00 75 PRO A O 1
ATOM 569 N N . SER A 1 76 ? 36.405 -1.855 30.752 1.00 33.34 76 SER A N 1
ATOM 570 C CA . SER A 1 76 ? 37.321 -0.700 30.731 1.00 33.34 76 SER A CA 1
ATOM 571 C C . SER A 1 76 ? 36.708 0.613 30.202 1.00 33.34 76 SER A C 1
ATOM 573 O O . SER A 1 76 ? 36.591 0.782 28.984 1.00 33.34 76 SER A O 1
ATOM 575 N N . PRO A 1 77 ? 36.343 1.550 31.089 1.00 38.56 77 PRO A N 1
ATOM 576 C CA . PRO A 1 77 ? 35.762 2.815 30.691 1.00 38.56 77 PRO A CA 1
ATOM 577 C C . PRO A 1 77 ? 36.859 3.659 30.042 1.00 38.56 77 PRO A C 1
ATOM 579 O O . PRO A 1 77 ? 37.866 4.009 30.636 1.00 38.56 77 PRO A O 1
ATOM 582 N N . SER A 1 78 ? 36.690 3.938 28.763 1.00 36.78 78 SER A N 1
ATOM 583 C CA . SER A 1 78 ? 37.448 4.964 28.055 1.00 36.78 78 SER A CA 1
ATOM 584 C C . SER A 1 78 ? 36.457 6.059 27.656 1.00 36.78 78 SER A C 1
ATOM 586 O O . SER A 1 78 ? 35.253 5.795 27.627 1.00 36.78 78 SER A O 1
ATOM 588 N N . PRO A 1 79 ? 36.897 7.275 27.296 1.00 36.75 79 PRO A N 1
ATOM 589 C CA . PRO A 1 79 ? 36.010 8.285 26.703 1.00 36.75 79 PRO A CA 1
ATOM 590 C C . PRO A 1 79 ? 35.296 7.786 25.426 1.00 36.75 79 PRO A C 1
ATOM 592 O O . PRO A 1 79 ? 34.320 8.383 24.976 1.00 36.75 79 PRO A O 1
ATOM 595 N N . SER A 1 80 ? 35.773 6.676 24.848 1.00 38.72 80 SER A N 1
ATOM 596 C CA . SER A 1 80 ? 35.189 5.935 23.730 1.00 38.72 80 SER A CA 1
ATOM 597 C C . SER A 1 80 ? 34.340 4.716 24.141 1.00 38.72 80 SER A C 1
ATOM 599 O O . SER A 1 80 ? 33.792 4.062 23.250 1.00 38.72 80 SER A O 1
ATOM 601 N N . ASP A 1 81 ? 34.179 4.420 25.443 1.00 43.62 81 ASP A N 1
ATOM 602 C CA . ASP A 1 81 ? 33.287 3.374 25.963 1.00 43.62 81 ASP A CA 1
ATOM 603 C C . ASP A 1 81 ? 31.969 3.965 26.514 1.00 43.62 81 ASP A C 1
ATOM 605 O O . ASP A 1 81 ? 31.908 4.551 27.598 1.00 43.62 81 ASP A O 1
ATOM 609 N N . PRO A 1 82 ? 30.859 3.775 25.795 1.00 41.59 82 PRO A N 1
ATOM 610 C CA . PRO A 1 82 ? 29.563 4.337 26.141 1.00 41.59 82 PRO A CA 1
ATOM 611 C C . PRO A 1 82 ? 28.766 3.548 27.180 1.00 41.59 82 PRO A C 1
ATOM 613 O O . PRO A 1 82 ? 27.584 3.829 27.398 1.00 41.59 82 PRO A O 1
ATOM 616 N N . SER A 1 83 ? 29.381 2.536 27.791 1.00 39.53 83 SER A N 1
ATOM 617 C CA . SER A 1 83 ? 28.870 1.900 29.004 1.00 39.53 83 SER A CA 1
ATOM 618 C C . SER A 1 83 ? 29.246 2.660 30.285 1.00 39.53 83 SER A C 1
ATOM 620 O O . SER A 1 83 ? 28.733 2.320 31.352 1.00 39.53 83 SER A O 1
ATOM 622 N N . SER A 1 84 ? 30.074 3.708 30.175 1.00 46.34 84 SER A N 1
ATOM 623 C CA . SER A 1 84 ? 30.473 4.564 31.293 1.00 46.34 84 SER A CA 1
ATOM 624 C C . SER A 1 84 ? 29.343 5.520 31.738 1.00 46.34 84 SER A C 1
ATOM 626 O O . SER A 1 84 ? 28.603 6.040 30.893 1.00 46.34 84 SER A O 1
ATOM 628 N N . PRO A 1 85 ? 29.176 5.761 33.054 1.00 46.47 85 PRO A N 1
ATOM 629 C CA . PRO A 1 85 ? 28.284 6.773 33.615 1.00 46.47 85 PRO A CA 1
ATOM 630 C C . PRO A 1 85 ? 28.399 8.132 32.924 1.00 46.47 85 PRO A C 1
ATOM 632 O O . PRO A 1 85 ? 29.491 8.658 32.733 1.00 46.47 85 PRO A O 1
ATOM 635 N N . SER A 1 86 ? 27.263 8.703 32.524 1.00 49.91 86 SER A N 1
ATOM 636 C CA . SER A 1 86 ? 27.258 9.952 31.764 1.00 49.91 86 SER A CA 1
ATOM 637 C C . SER A 1 86 ? 27.722 11.143 32.632 1.00 49.91 86 SER A C 1
ATOM 639 O O . SER A 1 86 ? 27.235 11.281 33.755 1.00 49.91 86 SER A O 1
ATOM 641 N N . PRO A 1 87 ? 28.598 12.024 32.118 1.00 57.16 87 PRO A N 1
ATOM 642 C CA . PRO A 1 87 ? 29.170 13.124 32.895 1.00 57.16 87 PRO A CA 1
ATOM 643 C C . PRO A 1 87 ? 28.163 14.221 33.305 1.00 57.16 87 PRO A C 1
ATOM 645 O O . PRO A 1 87 ? 27.408 14.647 32.435 1.00 57.16 87 PRO A O 1
ATOM 648 N N . PRO A 1 88 ? 28.128 14.735 34.554 1.00 58.84 88 PRO A N 1
ATOM 649 C CA . PRO A 1 88 ? 27.236 15.835 34.956 1.00 58.84 88 PRO A CA 1
ATOM 650 C C . PRO A 1 88 ? 27.335 17.075 34.040 1.00 58.84 88 PRO A C 1
ATOM 652 O O . PRO A 1 88 ? 28.444 17.430 33.632 1.00 58.84 88 PRO A O 1
ATOM 655 N N . PRO A 1 89 ? 26.220 17.774 33.726 1.00 66.75 89 PRO A N 1
ATOM 656 C CA . PRO A 1 89 ? 26.272 19.057 33.051 1.00 66.75 89 PRO A CA 1
ATOM 657 C C . PRO A 1 89 ? 26.736 20.124 34.046 1.00 66.75 89 PRO A C 1
ATOM 659 O O . PRO A 1 89 ? 26.211 20.212 35.158 1.00 66.75 89 PRO A O 1
ATOM 662 N N . ARG A 1 90 ? 27.691 20.953 33.637 1.00 72.69 90 ARG A N 1
ATOM 663 C CA . ARG A 1 90 ? 28.181 22.103 34.403 1.00 72.69 90 ARG A CA 1
ATOM 664 C C . ARG A 1 90 ? 28.492 23.286 33.477 1.00 72.69 90 ARG A C 1
ATOM 666 O O . ARG A 1 90 ? 28.674 23.071 32.274 1.00 72.69 90 ARG A O 1
ATOM 673 N N . PRO A 1 91 ? 28.571 24.519 34.001 1.00 77.69 91 PRO A N 1
ATOM 674 C CA . PRO A 1 91 ? 29.141 25.640 33.258 1.00 77.69 91 PRO A CA 1
ATOM 675 C C . PRO A 1 91 ? 30.584 25.330 32.845 1.00 77.69 91 PRO A C 1
ATOM 677 O O . PRO A 1 91 ? 31.341 24.747 33.625 1.00 77.69 91 PRO A O 1
ATOM 680 N N . SE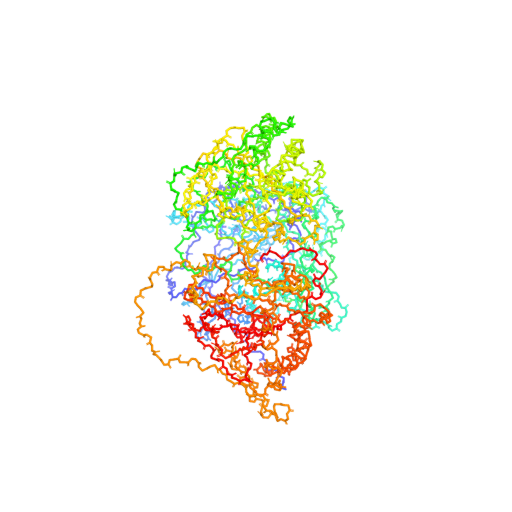R A 1 92 ? 30.960 25.704 31.625 1.00 79.62 92 SER A N 1
ATOM 681 C CA . SER A 1 92 ? 32.337 25.556 31.161 1.00 79.62 92 SER A CA 1
ATOM 682 C C . SER A 1 92 ? 33.239 26.556 31.900 1.00 79.62 92 SER A C 1
ATOM 684 O O . SER A 1 92 ? 32.841 27.714 32.054 1.00 79.62 92 SER A O 1
ATOM 686 N N . PRO A 1 93 ? 34.440 26.156 32.359 1.00 73.88 93 PRO A N 1
ATOM 687 C CA . PRO A 1 93 ? 35.349 27.056 33.075 1.00 73.88 93 PRO A CA 1
ATOM 688 C C . PRO A 1 93 ? 35.755 28.293 32.260 1.00 73.88 93 PRO A C 1
ATOM 690 O O . PRO A 1 93 ? 35.979 29.358 32.832 1.00 73.88 93 PRO A O 1
ATOM 693 N N . ASP A 1 94 ? 35.808 28.153 30.932 1.00 70.81 94 ASP A N 1
ATOM 694 C CA . ASP A 1 94 ? 36.370 29.151 30.018 1.00 70.81 94 ASP A CA 1
ATOM 695 C C . ASP A 1 94 ? 35.320 30.119 29.435 1.00 70.81 94 ASP A C 1
ATOM 697 O O . ASP A 1 94 ? 35.677 31.100 28.781 1.00 70.81 94 ASP A O 1
ATOM 701 N N . ALA A 1 95 ? 34.019 29.873 29.654 1.00 72.25 95 ALA A N 1
ATOM 702 C CA . ALA A 1 95 ? 32.941 30.723 29.141 1.00 72.25 95 ALA A CA 1
ATOM 703 C C . ALA A 1 95 ? 31.642 30.607 29.960 1.00 72.25 95 ALA A C 1
ATOM 705 O O . ALA A 1 95 ? 31.066 29.531 30.106 1.00 72.25 95 ALA A O 1
ATOM 706 N N . SER A 1 96 ? 31.119 31.749 30.423 1.00 69.00 96 SER A N 1
ATOM 707 C CA . SER A 1 96 ? 29.918 31.829 31.274 1.00 69.00 96 SER A CA 1
ATOM 708 C C . SER A 1 96 ? 28.601 31.494 30.563 1.00 69.00 96 SER A C 1
ATOM 710 O O . SER A 1 96 ? 27.591 31.241 31.221 1.00 69.00 96 SER A O 1
ATOM 712 N N . ASP A 1 97 ? 28.590 31.488 29.227 1.00 74.06 97 ASP A N 1
ATOM 713 C CA . ASP A 1 97 ? 27.445 31.119 28.395 1.00 74.06 97 ASP A CA 1
ATOM 714 C C . ASP A 1 97 ? 27.611 29.739 27.738 1.00 74.06 97 ASP A C 1
ATOM 716 O O . ASP A 1 97 ? 26.847 29.398 26.838 1.00 74.06 97 ASP A O 1
ATOM 720 N N . ARG A 1 98 ? 28.595 28.929 28.149 1.00 84.19 98 ARG A N 1
ATOM 721 C CA . ARG A 1 98 ? 28.816 27.573 27.623 1.00 84.19 98 ARG A CA 1
ATOM 722 C C . ARG A 1 98 ? 28.652 26.538 28.724 1.00 84.19 98 ARG A C 1
ATOM 724 O O . ARG A 1 98 ? 29.039 26.754 29.865 1.00 84.19 98 ARG A O 1
ATOM 731 N N . PHE A 1 99 ? 28.063 25.405 28.361 1.00 86.06 99 PHE A N 1
ATOM 732 C CA . PHE A 1 99 ? 27.860 24.270 29.251 1.00 86.06 99 PHE A CA 1
ATOM 733 C C . PHE A 1 99 ? 28.506 23.032 28.647 1.00 86.06 99 PHE A C 1
ATOM 735 O O . PHE A 1 99 ? 28.528 22.848 27.428 1.00 86.06 99 PHE A O 1
ATOM 742 N N . GLU A 1 100 ? 29.007 22.170 29.514 1.00 84.94 100 GLU A N 1
ATOM 743 C CA . GLU A 1 100 ? 29.687 20.937 29.150 1.00 84.94 100 GLU A CA 1
ATOM 744 C C . GLU A 1 100 ? 29.225 19.803 30.056 1.00 84.94 100 GLU A C 1
ATOM 746 O O . GLU A 1 100 ? 28.852 20.015 31.208 1.00 84.94 100 GLU A O 1
ATOM 751 N N . LEU A 1 101 ? 29.260 18.585 29.532 1.00 83.50 101 LEU A N 1
ATOM 752 C CA . LEU A 1 101 ? 29.222 17.383 30.343 1.00 83.50 101 LEU A CA 1
ATOM 753 C C . LEU A 1 101 ? 30.658 17.100 30.786 1.00 83.50 101 LEU A C 1
ATOM 755 O O . LEU A 1 101 ? 31.523 16.886 29.938 1.00 83.50 101 LEU A O 1
ATOM 759 N N . PHE A 1 102 ? 30.919 17.100 32.090 1.00 75.12 102 PHE A N 1
ATOM 760 C CA . PHE A 1 102 ? 32.249 16.851 32.644 1.00 75.12 102 PHE A CA 1
ATOM 761 C C . PHE A 1 102 ? 32.327 15.552 33.439 1.00 75.12 102 PHE A C 1
ATOM 763 O O . PHE A 1 102 ? 31.515 15.326 34.329 1.00 75.12 102 PHE A O 1
ATOM 770 N N . TYR A 1 103 ? 33.314 14.711 33.139 1.00 71.38 103 TYR A N 1
ATOM 771 C CA . TYR A 1 103 ? 33.605 13.484 33.877 1.00 71.38 103 TYR A CA 1
ATOM 772 C C . TYR A 1 103 ? 34.951 13.628 34.592 1.00 71.38 103 TYR A C 1
ATOM 774 O O . TYR A 1 103 ? 35.942 13.992 33.955 1.00 71.38 103 TYR A O 1
ATOM 782 N N . SER A 1 104 ? 35.012 13.279 35.881 1.00 63.84 104 SER A N 1
ATOM 783 C CA . SER A 1 104 ? 36.272 13.023 36.589 1.00 63.84 104 SER A CA 1
ATOM 784 C C . SER A 1 104 ? 36.079 12.029 37.730 1.00 63.84 104 SER A C 1
ATOM 786 O O . SER A 1 104 ? 35.023 12.017 38.362 1.00 63.84 104 SER A O 1
ATOM 788 N N . ASP A 1 105 ? 37.121 11.255 38.036 1.00 58.72 105 ASP A N 1
ATOM 789 C CA . ASP A 1 105 ? 37.111 10.267 39.125 1.00 58.72 105 ASP A CA 1
ATOM 790 C C . ASP A 1 105 ? 36.941 10.911 40.519 1.00 58.72 105 ASP A C 1
ATOM 792 O O . ASP A 1 105 ? 36.522 10.253 41.467 1.00 58.72 105 ASP A O 1
ATOM 796 N N . ALA A 1 106 ? 37.208 12.219 40.638 1.00 52.22 106 ALA A N 1
ATOM 797 C CA . ALA A 1 106 ? 37.135 12.982 41.884 1.00 52.22 106 ALA A CA 1
ATOM 798 C C . ALA A 1 106 ? 35.742 13.579 42.188 1.00 52.22 106 ALA A C 1
ATOM 800 O O . ALA A 1 106 ? 35.528 14.109 43.279 1.00 52.22 106 ALA A O 1
ATOM 801 N N . THR A 1 107 ? 34.786 13.532 41.250 1.00 52.06 107 THR A N 1
ATOM 802 C CA . THR A 1 107 ? 33.487 14.223 41.372 1.00 52.06 107 THR A CA 1
ATOM 803 C C . THR A 1 107 ? 32.304 13.266 41.246 1.00 52.06 107 THR A C 1
ATOM 805 O O . THR A 1 107 ? 31.978 12.898 40.127 1.00 52.06 107 THR A O 1
ATOM 808 N N . SER A 1 108 ? 31.634 12.977 42.377 1.00 52.59 108 SER A N 1
ATOM 809 C CA . SER A 1 108 ? 30.278 12.397 42.555 1.00 52.59 108 SER A CA 1
ATOM 810 C C . SER A 1 108 ? 29.951 11.085 41.798 1.00 52.59 108 SER A C 1
ATOM 812 O O . SER A 1 108 ? 30.357 10.891 40.657 1.00 52.59 108 SER A O 1
ATOM 814 N N . PRO A 1 109 ? 29.185 10.138 42.377 1.00 55.81 109 PRO A N 1
ATOM 815 C CA . PRO A 1 109 ? 28.851 8.899 41.677 1.00 55.81 109 PRO A CA 1
ATOM 816 C C . PRO A 1 109 ? 28.114 9.151 40.353 1.00 55.81 109 PRO A C 1
ATOM 818 O O . PRO A 1 109 ? 27.059 9.787 40.334 1.00 55.81 109 PRO A O 1
ATOM 821 N N . GLY A 1 110 ? 28.655 8.635 39.246 1.00 61.75 110 GLY A N 1
ATOM 822 C CA . GLY A 1 110 ? 28.190 8.979 37.899 1.00 61.75 110 GLY A CA 1
ATOM 823 C C . GLY A 1 110 ? 26.760 8.514 37.574 1.00 61.75 110 GLY A C 1
ATOM 824 O O . GLY A 1 110 ? 26.070 9.141 36.771 1.00 61.75 110 GLY A O 1
ATOM 825 N N . VAL A 1 111 ? 26.277 7.436 38.203 1.00 74.88 111 VAL A N 1
ATOM 826 C CA . VAL A 1 111 ? 24.859 7.031 38.184 1.00 74.88 111 VAL A CA 1
ATOM 827 C C . VAL A 1 111 ? 24.405 6.658 39.590 1.00 74.88 111 VAL A C 1
ATOM 829 O O . VAL A 1 111 ? 25.012 5.805 40.236 1.00 74.88 111 VAL A O 1
ATOM 832 N N . LEU A 1 112 ? 23.285 7.227 40.040 1.00 76.88 112 LEU A N 1
ATOM 833 C CA . LEU A 1 112 ? 22.620 6.777 41.263 1.00 76.88 112 LEU A CA 1
ATOM 834 C C . LEU A 1 112 ? 21.771 5.536 40.956 1.00 76.88 112 LEU A C 1
ATOM 836 O O . LEU A 1 112 ? 20.825 5.621 40.166 1.00 76.88 112 LEU A O 1
ATOM 840 N N . PHE A 1 113 ? 22.096 4.396 41.567 1.00 83.06 113 PHE A N 1
ATOM 841 C CA . PHE A 1 113 ? 21.354 3.145 41.420 1.00 83.06 113 PHE A CA 1
ATOM 842 C C . PHE A 1 113 ? 20.676 2.765 42.739 1.00 83.06 113 PHE A C 1
ATOM 844 O O . PHE A 1 113 ? 21.337 2.528 43.746 1.00 83.06 113 PHE A O 1
ATOM 851 N N . THR A 1 114 ? 19.348 2.689 42.732 1.00 85.25 114 THR A N 1
ATOM 852 C CA . THR A 1 114 ? 18.540 2.351 43.909 1.00 85.25 114 THR A CA 1
ATOM 853 C C . THR A 1 114 ? 17.821 1.026 43.705 1.00 85.25 114 THR A C 1
ATOM 855 O O . THR A 1 114 ? 17.136 0.819 42.704 1.00 85.25 114 THR A O 1
ATOM 858 N N . VAL A 1 115 ? 17.893 0.141 44.690 1.00 84.88 115 VAL A N 1
ATOM 859 C CA . VAL A 1 115 ? 17.019 -1.026 44.792 1.00 84.88 115 VAL A CA 1
ATOM 860 C C . VAL A 1 115 ? 15.985 -0.747 45.872 1.00 84.88 115 VAL A C 1
ATOM 862 O O . VAL A 1 115 ? 16.328 -0.426 47.008 1.00 84.88 115 VAL A O 1
ATOM 865 N N . ALA A 1 116 ? 14.711 -0.886 45.527 1.00 87.88 116 ALA A N 1
ATOM 866 C CA . ALA A 1 116 ? 13.598 -0.732 46.451 1.00 87.88 116 ALA A CA 1
ATOM 867 C C . ALA A 1 116 ? 12.625 -1.908 46.336 1.00 87.88 116 ALA A C 1
ATOM 869 O O . ALA A 1 116 ? 12.546 -2.586 45.314 1.00 87.88 116 ALA A O 1
ATOM 870 N N . GLU A 1 117 ? 11.836 -2.116 47.375 1.00 86.44 117 GLU A N 1
ATOM 871 C CA . GLU A 1 117 ? 10.759 -3.094 47.420 1.00 86.44 117 GLU A CA 1
ATOM 872 C C . GLU A 1 117 ? 9.440 -2.390 47.724 1.00 86.44 117 GLU A C 1
ATOM 874 O O . GLU A 1 117 ? 9.377 -1.505 48.578 1.00 86.44 117 GLU A O 1
ATOM 879 N N . CYS A 1 118 ? 8.380 -2.765 47.014 1.00 85.25 118 CYS A N 1
ATOM 880 C CA . CYS A 1 118 ? 7.032 -2.314 47.320 1.00 85.25 118 CYS A CA 1
ATOM 881 C C . CYS A 1 118 ? 6.508 -3.084 48.535 1.00 85.25 118 CYS A C 1
ATOM 883 O O . CYS A 1 118 ? 6.389 -4.306 48.487 1.00 85.25 118 CYS A O 1
ATOM 885 N N . VAL A 1 119 ? 6.178 -2.366 49.609 1.00 79.75 119 VAL A N 1
ATOM 886 C CA . VAL A 1 119 ? 5.602 -2.955 50.821 1.00 79.75 119 VAL A CA 1
ATOM 887 C C . VAL A 1 119 ? 4.103 -3.122 50.595 1.00 79.75 119 VAL A C 1
ATOM 889 O O . VAL A 1 119 ? 3.381 -2.129 50.494 1.00 79.75 119 VAL A O 1
ATOM 892 N N . ASP A 1 120 ? 3.643 -4.367 50.481 1.00 65.19 120 ASP A N 1
ATOM 893 C CA . ASP A 1 120 ? 2.216 -4.685 50.439 1.00 65.19 120 ASP A CA 1
ATOM 894 C C . ASP A 1 120 ? 1.654 -4.665 51.867 1.00 65.19 120 ASP A C 1
ATOM 896 O O . ASP A 1 120 ? 2.119 -5.406 52.730 1.00 65.19 120 ASP A O 1
ATOM 900 N N . ASP A 1 121 ? 0.680 -3.798 52.144 1.00 57.16 121 ASP A N 1
ATOM 901 C CA . ASP A 1 121 ? 0.013 -3.723 53.450 1.00 57.16 121 ASP A CA 1
ATOM 902 C C . ASP A 1 121 ? -1.250 -4.599 53.526 1.00 57.16 121 ASP A C 1
ATOM 904 O O . ASP A 1 121 ? -2.085 -4.418 54.410 1.00 57.16 121 ASP A O 1
ATOM 908 N N . GLY A 1 122 ? -1.409 -5.548 52.596 1.00 52.88 122 GLY A N 1
ATOM 909 C CA . GLY A 1 122 ? -2.549 -6.467 52.545 1.00 52.88 122 GLY A CA 1
ATOM 910 C C . GLY A 1 122 ? -3.847 -5.822 52.044 1.00 52.88 122 GLY A C 1
ATOM 911 O O . GLY A 1 122 ? -4.850 -6.513 51.880 1.00 52.88 122 GLY A O 1
ATOM 912 N N . SER A 1 123 ? -3.839 -4.516 51.751 1.00 51.81 123 SER A N 1
ATOM 913 C CA . SER A 1 123 ? -4.972 -3.782 51.169 1.00 51.81 123 SER A CA 1
ATOM 914 C C . 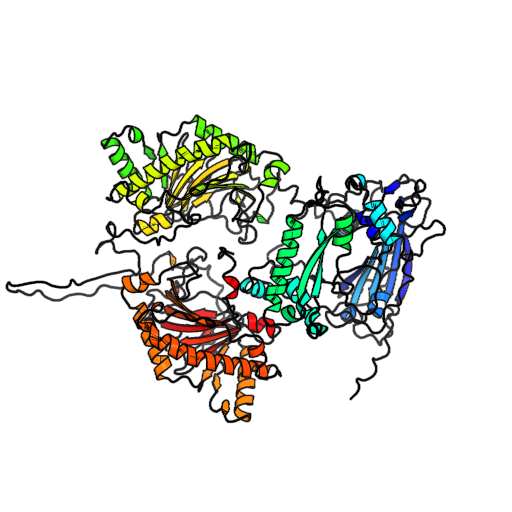SER A 1 123 ? -4.896 -3.671 49.636 1.00 51.81 123 SER A C 1
ATOM 916 O O . SER A 1 123 ? -5.852 -3.250 48.975 1.00 51.81 123 SER A O 1
ATOM 918 N N . SER A 1 124 ? -3.757 -4.039 49.033 1.00 52.53 124 SER A N 1
ATOM 919 C CA . SER A 1 124 ? -3.391 -3.624 47.677 1.00 52.53 124 SER A CA 1
ATOM 920 C C . SER A 1 124 ? -3.588 -4.711 46.615 1.00 52.53 124 SER A C 1
ATOM 922 O O . SER A 1 124 ? -2.674 -5.102 45.897 1.00 52.53 124 SER A O 1
ATOM 924 N N . GLY A 1 125 ? -4.842 -5.141 46.432 1.00 55.03 125 GLY A N 1
ATOM 925 C CA . GLY A 1 125 ? -5.228 -6.020 45.323 1.00 55.03 125 GLY A CA 1
ATOM 926 C C . GLY A 1 125 ? -4.661 -5.541 43.973 1.00 55.03 125 GLY A C 1
ATOM 927 O O . GLY A 1 125 ? -5.095 -4.523 43.424 1.00 55.03 125 GLY A O 1
ATOM 928 N N . GLY A 1 126 ? -3.660 -6.261 43.456 1.00 70.50 126 GLY A N 1
ATOM 929 C CA . GLY A 1 126 ? -3.092 -6.092 42.116 1.00 70.50 126 GLY A CA 1
ATOM 930 C C . GLY A 1 126 ? -2.488 -4.715 41.803 1.00 70.50 126 GLY A C 1
ATOM 931 O O . GLY A 1 126 ? -2.679 -4.226 40.689 1.00 70.50 126 GLY A O 1
ATOM 932 N N . LEU A 1 127 ? -1.774 -4.048 42.727 1.00 79.50 127 LEU A N 1
ATOM 933 C CA . LEU A 1 127 ? -1.156 -2.731 42.457 1.00 79.50 127 LEU A CA 1
ATOM 934 C C . LEU A 1 127 ? -0.255 -2.736 41.205 1.00 79.50 127 LEU A C 1
ATOM 936 O O . LEU A 1 127 ? -0.369 -1.837 40.371 1.00 79.50 127 LEU A O 1
ATOM 940 N N . PHE A 1 128 ? 0.577 -3.765 41.030 1.00 84.75 128 PHE A N 1
ATOM 941 C CA . PHE A 1 128 ? 1.412 -3.931 39.834 1.00 84.75 128 PHE A CA 1
ATOM 942 C C . PHE A 1 128 ? 0.573 -4.000 38.544 1.00 84.75 128 PHE A C 1
ATOM 944 O O . PHE A 1 128 ? 0.877 -3.326 37.554 1.00 84.75 128 PHE A O 1
ATOM 951 N N . ASP A 1 129 ? -0.522 -4.762 38.554 1.00 80.88 129 ASP A N 1
ATOM 952 C CA . ASP A 1 129 ? -1.425 -4.915 37.405 1.00 80.88 129 ASP A CA 1
ATOM 953 C C . ASP A 1 129 ? -2.202 -3.628 37.110 1.00 80.88 129 ASP A C 1
ATOM 955 O O . ASP A 1 129 ? -2.411 -3.266 35.949 1.00 80.88 129 ASP A O 1
ATOM 959 N N . ARG A 1 130 ? -2.576 -2.876 38.154 1.00 80.81 130 ARG A N 1
ATOM 960 C CA . ARG A 1 130 ? -3.188 -1.550 38.009 1.00 80.81 130 ARG A CA 1
ATOM 961 C C . ARG A 1 130 ? -2.223 -0.568 37.347 1.00 80.81 130 ARG A C 1
ATOM 963 O O . ARG A 1 130 ? -2.601 0.057 36.360 1.00 80.81 130 ARG A O 1
ATOM 970 N N . LEU A 1 131 ? -0.981 -0.468 37.828 1.00 83.69 131 LEU A N 1
ATOM 971 C CA . LEU A 1 131 ? 0.025 0.465 37.296 1.00 83.69 131 LEU A CA 1
ATOM 972 C C . LEU A 1 131 ? 0.540 0.072 35.897 1.00 83.69 131 LEU A C 1
ATOM 974 O O . LEU A 1 131 ? 0.899 0.937 35.088 1.00 83.69 131 LEU A O 1
ATOM 978 N N . SER A 1 132 ? 0.556 -1.221 35.569 1.00 84.50 132 SER A N 1
ATOM 979 C CA . SER A 1 132 ? 1.016 -1.714 34.265 1.00 84.50 132 SER A CA 1
ATOM 980 C C . SER A 1 132 ? -0.085 -1.761 33.189 1.00 84.50 132 SER A C 1
ATOM 982 O O . SER A 1 132 ? 0.240 -1.725 31.990 1.00 84.50 132 SER A O 1
ATOM 984 N N . GLY A 1 133 ? -1.358 -1.797 33.601 1.00 75.62 133 GLY A N 1
ATOM 985 C CA . GLY A 1 133 ? -2.540 -1.934 32.749 1.00 75.62 133 GLY A CA 1
ATOM 986 C C . GLY A 1 133 ? -2.940 -0.684 31.940 1.00 75.62 133 GLY A C 1
ATOM 987 O O . GLY A 1 133 ? -2.349 0.387 32.091 1.00 75.62 133 GLY A O 1
ATOM 988 N N . PRO A 1 134 ? -3.937 -0.813 31.037 1.00 69.62 134 PRO A N 1
ATOM 989 C CA . PRO A 1 134 ? -4.385 0.268 30.148 1.00 69.62 134 PRO A CA 1
ATOM 990 C C . PRO A 1 134 ? -5.401 1.232 30.785 1.00 69.62 134 PRO A C 1
ATOM 992 O O . PRO A 1 134 ? -5.660 2.302 30.231 1.00 69.62 134 PRO A O 1
ATOM 995 N N . ARG A 1 135 ? -5.979 0.855 31.935 1.00 76.62 135 ARG A N 1
ATOM 996 C CA . ARG A 1 135 ? -6.946 1.669 32.687 1.00 76.62 135 ARG A CA 1
ATOM 997 C C . ARG A 1 135 ? -6.308 2.989 33.160 1.00 76.62 135 ARG A C 1
ATOM 999 O O . ARG A 1 135 ? -5.081 3.075 33.211 1.00 76.62 135 ARG A O 1
ATOM 1006 N N . PRO A 1 136 ? -7.105 4.021 33.491 1.00 77.69 136 PRO A N 1
ATOM 1007 C CA . PRO A 1 136 ? -6.583 5.228 34.124 1.00 77.69 136 PRO A CA 1
ATOM 1008 C C . PRO A 1 136 ? -5.765 4.883 35.377 1.00 77.69 136 PRO A C 1
ATOM 1010 O O . PRO A 1 136 ? -6.230 4.137 36.236 1.00 77.69 136 PRO A O 1
ATOM 1013 N N . ARG A 1 137 ? -4.529 5.388 35.446 1.00 82.62 137 ARG A N 1
ATOM 1014 C CA . ARG A 1 137 ? -3.578 5.135 36.541 1.00 82.62 137 ARG A CA 1
ATOM 1015 C C . ARG A 1 137 ? -3.244 6.415 37.262 1.00 82.62 137 ARG A C 1
ATOM 1017 O O . ARG A 1 137 ? -2.928 7.396 36.600 1.00 82.62 137 ARG A O 1
ATOM 1024 N N . ASP A 1 138 ? -3.226 6.376 38.581 1.00 79.25 138 ASP A N 1
ATOM 1025 C CA . ASP A 1 138 ? -2.819 7.513 39.393 1.00 79.25 138 ASP A CA 1
ATOM 1026 C C . ASP A 1 138 ? -1.359 7.914 39.098 1.00 79.25 138 ASP A C 1
ATOM 1028 O O . ASP A 1 138 ? -0.434 7.094 39.162 1.00 79.25 138 ASP A O 1
ATOM 1032 N N . VAL A 1 139 ? -1.146 9.176 38.711 1.00 79.88 139 VAL A N 1
ATOM 1033 C CA . VAL A 1 139 ? 0.195 9.684 38.380 1.00 79.88 139 VAL A CA 1
ATOM 1034 C C . VAL A 1 139 ? 1.070 9.805 39.630 1.00 79.88 139 VAL A C 1
ATOM 1036 O O . VAL A 1 139 ? 2.282 9.602 39.534 1.00 79.88 139 VAL A O 1
ATOM 1039 N N . GLY A 1 140 ? 0.482 10.069 40.800 1.00 78.56 140 GLY A N 1
ATOM 1040 C CA . GLY A 1 140 ? 1.187 10.084 42.081 1.00 78.56 140 GLY A CA 1
ATOM 1041 C C . GLY A 1 140 ? 1.793 8.720 42.419 1.00 78.56 140 GLY A C 1
ATOM 1042 O O . GLY A 1 140 ? 2.977 8.635 42.750 1.00 78.56 140 GLY A O 1
ATOM 1043 N N . GLN A 1 141 ? 1.030 7.643 42.226 1.00 81.31 141 GLN A N 1
ATOM 1044 C CA . GLN A 1 141 ? 1.496 6.267 42.413 1.00 81.31 141 GLN A CA 1
ATOM 1045 C C . GLN A 1 141 ? 2.603 5.889 41.422 1.00 81.31 141 GLN A C 1
ATOM 1047 O O . GLN A 1 141 ? 3.600 5.284 41.812 1.00 81.31 141 GLN A O 1
ATOM 1052 N N . LEU A 1 142 ? 2.474 6.274 40.146 1.00 84.69 142 LEU A N 1
ATOM 1053 C CA . LEU A 1 142 ? 3.538 6.063 39.158 1.00 84.69 142 LEU A CA 1
ATOM 1054 C C . LEU A 1 142 ? 4.811 6.839 39.522 1.00 84.69 142 LEU A C 1
ATOM 1056 O O . LEU A 1 142 ? 5.905 6.309 39.364 1.00 84.69 142 LEU A O 1
ATOM 1060 N N . ARG A 1 143 ? 4.694 8.073 40.027 1.00 80.94 143 ARG A N 1
ATOM 1061 C CA . ARG A 1 143 ? 5.852 8.895 40.411 1.00 80.94 143 ARG A CA 1
ATOM 1062 C C . ARG A 1 143 ? 6.610 8.323 41.602 1.00 80.94 143 ARG A C 1
ATOM 1064 O O . ARG A 1 143 ? 7.827 8.469 41.648 1.00 80.94 143 ARG A O 1
ATOM 1071 N N . ALA A 1 144 ? 5.923 7.680 42.544 1.00 83.06 144 ALA A N 1
ATOM 1072 C CA . ALA A 1 144 ? 6.567 7.084 43.713 1.00 83.06 144 ALA A CA 1
ATOM 1073 C C . ALA A 1 144 ? 7.663 6.071 43.327 1.00 83.06 144 ALA A C 1
ATOM 1075 O O . ALA A 1 144 ? 8.672 5.976 44.014 1.00 83.06 144 ALA A O 1
ATOM 1076 N N . ILE A 1 145 ? 7.498 5.373 42.197 1.00 86.81 145 ILE A N 1
ATOM 1077 C CA . ILE A 1 145 ? 8.449 4.373 41.680 1.00 86.81 145 ILE A CA 1
ATOM 1078 C C . ILE A 1 145 ? 9.407 4.914 40.601 1.00 86.81 145 ILE A C 1
ATOM 1080 O O . ILE A 1 145 ? 10.152 4.143 39.997 1.00 86.81 145 ILE A O 1
ATOM 1084 N N . VAL A 1 146 ? 9.396 6.224 40.330 1.00 88.31 146 VAL A N 1
ATOM 1085 C CA . VAL A 1 146 ? 10.338 6.889 39.414 1.00 88.31 146 VAL A CA 1
ATOM 1086 C C . VAL A 1 146 ? 11.538 7.417 40.216 1.00 88.31 146 VAL A C 1
ATOM 1088 O O . VAL A 1 146 ? 11.325 8.186 41.157 1.00 88.31 146 VAL A O 1
ATOM 1091 N N . PRO A 1 147 ? 12.793 7.078 39.851 1.00 88.81 147 PRO A N 1
ATOM 1092 C CA . PRO A 1 147 ? 13.971 7.608 40.539 1.00 88.81 147 PRO A CA 1
ATOM 1093 C C . PRO A 1 147 ? 14.091 9.121 40.345 1.00 88.81 147 PRO A C 1
ATOM 1095 O O . PRO A 1 147 ? 13.676 9.661 39.320 1.00 88.81 147 PRO A O 1
ATOM 1098 N N . ARG A 1 148 ? 14.708 9.825 41.292 1.00 84.19 148 ARG A N 1
ATOM 1099 C CA . ARG A 1 148 ? 14.976 11.265 41.168 1.00 84.19 148 ARG A CA 1
ATOM 1100 C C . ARG A 1 148 ? 16.457 11.502 40.898 1.00 84.19 148 ARG A C 1
ATOM 1102 O O . ARG A 1 148 ? 17.296 10.797 41.447 1.00 84.19 148 ARG A O 1
ATOM 1109 N N . LEU A 1 149 ? 16.765 12.498 40.067 1.00 81.19 149 LEU A N 1
ATOM 1110 C CA . LEU A 1 149 ? 18.127 13.030 39.990 1.00 81.19 149 LEU A CA 1
ATOM 1111 C C . LEU A 1 149 ? 18.439 13.752 41.302 1.00 81.19 149 LEU A C 1
ATOM 1113 O O . LEU A 1 149 ? 17.550 14.395 41.872 1.00 81.19 149 LEU A O 1
ATOM 1117 N N . ALA A 1 150 ? 19.682 13.653 41.769 1.00 77.25 150 ALA A N 1
ATOM 1118 C CA . ALA A 1 150 ? 20.130 14.450 42.904 1.00 77.25 150 ALA A CA 1
ATOM 1119 C C . ALA A 1 150 ? 20.057 15.952 42.552 1.00 77.25 150 ALA A C 1
ATOM 1121 O O . ALA A 1 150 ? 20.109 16.309 41.365 1.00 77.25 150 ALA A O 1
ATOM 1122 N N . PRO A 1 151 ? 19.891 16.841 43.545 1.00 73.38 151 PRO A N 1
ATOM 1123 C CA . PRO A 1 151 ? 20.023 18.273 43.310 1.00 73.38 151 PRO A CA 1
ATOM 1124 C C . PRO A 1 151 ? 21.446 18.618 42.831 1.00 73.38 151 PRO A C 1
ATOM 1126 O O . PRO A 1 151 ? 22.367 17.832 43.067 1.00 73.38 151 PRO A O 1
ATOM 1129 N N . PRO A 1 152 ? 21.629 19.771 42.165 1.00 72.19 152 PRO A N 1
ATOM 1130 C CA . PRO A 1 152 ? 22.953 20.258 41.806 1.00 72.19 152 PRO A CA 1
ATOM 1131 C C . PRO A 1 152 ? 23.837 20.448 43.043 1.00 72.19 152 PRO A C 1
ATOM 1133 O O . PRO A 1 152 ? 23.348 20.849 44.102 1.00 72.19 152 PRO A O 1
ATOM 1136 N N . ASP A 1 153 ? 25.129 20.174 42.901 1.00 71.62 153 ASP A N 1
ATOM 1137 C CA . ASP A 1 153 ? 26.139 20.473 43.912 1.00 71.62 153 ASP A CA 1
ATOM 1138 C C . ASP A 1 153 ? 26.479 21.978 43.958 1.00 71.62 153 ASP A C 1
ATOM 1140 O O . ASP A 1 153 ? 25.969 22.793 43.183 1.00 71.62 153 ASP A O 1
ATOM 1144 N N . SER A 1 154 ? 27.356 22.369 44.886 1.00 67.00 154 SER A N 1
ATOM 1145 C CA . SER A 1 154 ? 27.797 23.760 45.055 1.00 67.00 154 SER A CA 1
ATOM 1146 C C . SER A 1 154 ? 28.552 24.330 43.847 1.00 67.00 154 SER A C 1
ATOM 1148 O O . SER A 1 154 ? 28.682 25.547 43.748 1.00 67.00 154 SER A O 1
ATOM 1150 N N . ALA A 1 155 ? 29.044 23.481 42.939 1.00 64.31 155 ALA A N 1
ATOM 1151 C CA . ALA A 1 155 ? 29.678 23.880 41.684 1.00 64.31 155 ALA A CA 1
ATOM 1152 C C . ALA A 1 155 ? 28.669 23.972 40.518 1.00 64.31 155 ALA A C 1
ATOM 1154 O O . ALA A 1 155 ? 29.056 24.244 39.382 1.00 64.31 155 ALA A O 1
ATOM 1155 N N . GLY A 1 156 ? 27.375 23.757 40.785 1.00 65.38 156 GLY A N 1
ATOM 1156 C CA . GLY A 1 156 ? 26.313 23.779 39.782 1.00 65.38 156 GLY A CA 1
ATOM 1157 C C . GLY A 1 156 ? 26.238 22.511 38.928 1.00 65.38 156 GLY A C 1
ATOM 1158 O O . GLY A 1 156 ? 25.545 22.519 37.911 1.00 65.38 156 GLY A O 1
ATOM 1159 N N . SER A 1 157 ? 26.926 21.435 39.321 1.00 70.69 157 SER A N 1
ATOM 1160 C CA . SER A 1 157 ? 26.944 20.151 38.616 1.00 70.69 157 SER A CA 1
ATOM 1161 C C . SER A 1 157 ? 25.810 19.242 39.105 1.00 70.69 157 SER A C 1
ATOM 1163 O O . SER A 1 157 ? 25.548 19.151 40.303 1.00 70.69 157 SER A O 1
ATOM 1165 N N . GLN A 1 158 ? 25.109 18.566 38.188 1.00 75.06 158 GLN A N 1
ATOM 1166 C CA . GLN A 1 158 ? 23.975 17.688 38.511 1.00 75.06 158 GLN A CA 1
ATOM 1167 C C . GLN A 1 158 ? 24.128 16.291 37.882 1.00 75.06 158 GLN A C 1
ATOM 1169 O O . GLN A 1 158 ? 24.494 16.190 36.717 1.00 75.06 158 GLN A O 1
ATOM 1174 N N . PRO A 1 159 ? 23.775 15.183 38.558 1.00 76.19 159 PRO A N 1
ATOM 1175 C CA . PRO A 1 159 ? 23.810 13.866 37.920 1.00 76.19 159 PRO A CA 1
ATOM 1176 C C . PRO A 1 159 ? 22.907 13.775 36.681 1.00 76.19 159 PRO A C 1
ATOM 1178 O O . PRO A 1 159 ? 21.764 14.237 36.695 1.00 76.19 159 PRO A O 1
ATOM 1181 N N . LEU A 1 160 ? 23.391 13.120 35.620 1.00 78.69 160 LEU A N 1
ATOM 1182 C CA . LEU A 1 160 ? 22.632 12.962 34.376 1.00 78.69 160 LEU A CA 1
ATOM 1183 C C . LEU A 1 160 ? 21.629 11.811 34.395 1.00 78.69 160 LEU A C 1
ATOM 1185 O O . LEU A 1 160 ? 20.661 11.865 33.638 1.00 78.69 160 LEU A O 1
ATOM 1189 N N . LEU A 1 161 ? 21.858 10.765 35.192 1.00 84.25 161 LEU A N 1
ATOM 1190 C CA . LEU A 1 161 ? 21.053 9.546 35.188 1.00 84.25 161 LEU A CA 1
ATOM 1191 C C . LEU A 1 161 ? 20.848 9.011 36.609 1.00 84.25 161 LEU A C 1
ATOM 1193 O O . LEU A 1 161 ? 21.796 8.836 37.368 1.00 84.25 161 LEU A O 1
ATOM 1197 N N . ALA A 1 162 ? 19.601 8.678 36.927 1.00 86.50 162 ALA A N 1
ATOM 1198 C CA . ALA A 1 162 ? 19.237 7.883 38.092 1.00 86.50 162 ALA A CA 1
ATOM 1199 C C . ALA A 1 162 ? 18.428 6.660 37.653 1.00 86.50 162 ALA A C 1
ATOM 1201 O O . ALA A 1 162 ? 17.566 6.750 36.770 1.00 86.50 162 ALA A O 1
ATOM 1202 N N . VAL A 1 163 ? 18.697 5.515 38.270 1.00 88.75 163 VAL A N 1
ATOM 1203 C CA . VAL A 1 163 ? 18.059 4.233 37.968 1.00 88.75 163 VAL A CA 1
ATOM 1204 C C . VAL A 1 163 ? 17.527 3.636 39.259 1.00 88.75 163 VAL A C 1
ATOM 1206 O O . VAL A 1 163 ? 18.230 3.590 40.260 1.00 88.75 163 VAL A O 1
ATOM 1209 N N . GLN A 1 164 ? 16.286 3.158 39.236 1.00 89.75 164 GLN A N 1
ATOM 1210 C CA . GLN A 1 164 ? 15.694 2.444 40.360 1.00 89.75 164 GLN A CA 1
ATOM 1211 C C . GLN A 1 164 ? 15.101 1.120 39.900 1.00 89.75 164 GLN A C 1
ATOM 1213 O O . GLN A 1 164 ? 14.347 1.072 38.930 1.00 89.75 164 GLN A O 1
ATOM 1218 N N . VAL A 1 165 ? 15.408 0.049 40.618 1.00 90.00 165 VAL A N 1
ATOM 1219 C CA . VAL A 1 165 ? 14.772 -1.257 40.469 1.00 90.00 165 VAL A CA 1
ATOM 1220 C C . VAL A 1 165 ? 13.823 -1.444 41.645 1.00 90.00 165 VAL A C 1
ATOM 1222 O O . VAL A 1 165 ? 14.260 -1.567 42.784 1.00 90.00 165 VAL A O 1
ATOM 1225 N N . THR A 1 166 ? 12.519 -1.442 41.378 1.00 89.44 166 THR A N 1
ATOM 1226 C CA . THR A 1 166 ? 11.476 -1.669 42.381 1.00 89.44 166 THR A CA 1
ATOM 1227 C C . THR A 1 166 ? 10.905 -3.073 42.241 1.00 89.44 166 THR A C 1
ATOM 1229 O O . THR A 1 166 ? 10.273 -3.397 41.234 1.00 89.44 166 THR A O 1
ATOM 1232 N N . VAL A 1 167 ? 11.106 -3.907 43.256 1.00 86.81 167 VAL A N 1
ATOM 1233 C CA . VAL A 1 167 ? 10.543 -5.258 43.336 1.00 86.81 167 VAL A CA 1
ATOM 1234 C C . VAL A 1 167 ? 9.103 -5.177 43.842 1.00 86.81 167 VAL A C 1
ATOM 1236 O O . VAL A 1 167 ? 8.837 -4.546 44.861 1.00 86.81 167 VAL A O 1
ATOM 1239 N N . PHE A 1 168 ? 8.174 -5.812 43.129 1.00 85.25 168 PHE A N 1
ATOM 1240 C CA . PHE A 1 168 ? 6.804 -6.050 43.577 1.00 85.25 168 PHE A CA 1
ATOM 1241 C C . PHE A 1 168 ? 6.680 -7.540 43.916 1.00 85.25 168 PHE A C 1
ATOM 1243 O O . PHE A 1 168 ? 6.630 -8.359 42.985 1.00 85.25 168 PHE A O 1
ATOM 1250 N N . PRO A 1 169 ? 6.664 -7.909 45.212 1.00 77.88 169 PRO A N 1
ATOM 1251 C CA . PRO A 1 169 ? 6.598 -9.305 45.636 1.00 77.88 169 PRO A CA 1
ATOM 1252 C C . PRO A 1 169 ? 5.481 -10.061 44.911 1.00 77.88 169 PRO A C 1
ATOM 1254 O O . PRO A 1 169 ? 4.381 -9.544 44.760 1.00 77.88 169 PRO A O 1
ATOM 1257 N N . HIS A 1 170 ? 5.778 -11.261 44.408 1.00 75.12 170 HIS A N 1
ATOM 1258 C CA . HIS A 1 170 ? 4.834 -12.137 43.690 1.00 75.12 170 HIS A CA 1
ATOM 1259 C C . HIS A 1 170 ? 4.227 -11.605 42.372 1.00 75.12 170 HIS A C 1
ATOM 1261 O O . HIS A 1 170 ? 3.466 -12.331 41.737 1.00 75.12 170 HIS A O 1
ATOM 1267 N N . HIS A 1 171 ? 4.584 -10.398 41.915 1.00 79.12 171 HIS A N 1
ATOM 1268 C CA . HIS A 1 171 ? 4.033 -9.807 40.686 1.00 79.12 171 HIS A CA 1
ATOM 1269 C C . HIS A 1 171 ? 5.091 -9.507 39.613 1.00 79.12 171 HIS A C 1
ATOM 1271 O O . HIS A 1 171 ? 4.839 -9.689 38.418 1.00 79.12 171 HIS A O 1
ATOM 1277 N N . GLY A 1 172 ? 6.282 -9.041 40.005 1.00 84.94 172 GLY A N 1
ATOM 1278 C CA . GLY A 1 172 ? 7.344 -8.710 39.055 1.00 84.94 172 GLY A CA 1
ATOM 1279 C C . GLY A 1 172 ? 8.285 -7.603 39.521 1.00 84.94 172 GLY A C 1
ATOM 1280 O O . GLY A 1 172 ? 8.395 -7.303 40.706 1.00 84.94 172 GLY A O 1
ATOM 1281 N N . VAL A 1 173 ? 8.978 -6.982 38.567 1.00 87.94 173 VAL A N 1
ATOM 1282 C CA . VAL A 1 173 ? 9.945 -5.903 38.822 1.00 87.94 173 VAL A CA 1
ATOM 1283 C C . VAL A 1 173 ? 9.644 -4.707 37.928 1.00 87.94 173 VAL A C 1
ATOM 1285 O O . VAL A 1 173 ? 9.278 -4.858 36.759 1.00 87.94 173 VAL A O 1
ATOM 1288 N N . VAL A 1 174 ? 9.815 -3.503 38.466 1.00 89.12 174 VAL A N 1
ATOM 1289 C CA . VAL A 1 174 ? 9.759 -2.252 37.712 1.00 89.12 174 VAL A CA 1
ATOM 1290 C C . VAL A 1 174 ? 11.142 -1.621 37.671 1.00 89.12 174 VAL A C 1
ATOM 1292 O O . VAL A 1 174 ? 11.744 -1.380 38.708 1.00 89.12 174 VAL A O 1
ATOM 1295 N N . VAL A 1 175 ? 11.639 -1.324 36.472 1.00 90.44 175 VAL A N 1
ATOM 1296 C CA . VAL A 1 175 ? 12.868 -0.543 36.286 1.00 90.44 175 VAL A CA 1
ATOM 1297 C C . VAL A 1 175 ? 12.479 0.881 35.915 1.00 90.44 175 VAL A C 1
ATOM 1299 O O . VAL A 1 175 ? 11.940 1.124 34.831 1.00 90.44 175 VAL A O 1
ATOM 1302 N N . GLY A 1 176 ? 12.728 1.813 36.824 1.00 90.06 176 GLY A N 1
ATOM 1303 C CA . GLY A 1 176 ? 12.602 3.244 36.613 1.00 90.06 176 GLY A CA 1
ATOM 1304 C C . GLY A 1 176 ? 13.928 3.866 36.191 1.00 90.06 176 GLY A C 1
ATOM 1305 O O . GLY A 1 176 ? 14.986 3.485 36.682 1.00 90.06 176 GLY A O 1
ATOM 1306 N N . THR A 1 177 ? 13.880 4.840 35.287 1.00 89.62 177 THR A N 1
ATOM 1307 C CA . THR A 1 177 ? 15.048 5.647 34.909 1.00 89.62 177 THR A CA 1
ATOM 1308 C C . THR A 1 177 ? 14.656 7.107 34.775 1.00 89.62 177 THR A C 1
ATOM 1310 O O . THR A 1 177 ? 13.629 7.396 34.153 1.00 89.62 177 THR A O 1
ATOM 1313 N N . THR A 1 178 ? 15.515 8.004 35.232 1.00 87.81 178 THR A N 1
ATOM 1314 C CA . THR A 1 178 ? 15.366 9.447 35.051 1.00 87.81 178 THR A CA 1
ATOM 1315 C C . THR A 1 178 ? 16.649 9.992 34.465 1.00 87.81 178 THR A C 1
ATOM 1317 O O . THR A 1 178 ? 17.710 9.759 35.030 1.00 87.81 178 THR A O 1
ATOM 1320 N N . MET A 1 179 ? 16.555 10.678 33.325 1.00 85.19 179 MET A N 1
ATOM 1321 C CA . MET A 1 179 ? 17.714 11.211 32.610 1.00 85.19 179 MET A CA 1
ATOM 1322 C C . MET A 1 179 ? 17.555 12.703 32.321 1.00 85.19 179 MET A C 1
ATOM 1324 O O . MET A 1 179 ? 16.488 13.127 31.875 1.00 85.19 179 MET A O 1
ATOM 1328 N N . HIS A 1 180 ? 18.597 13.498 32.548 1.00 85.62 180 HIS A N 1
ATOM 1329 C CA . HIS A 1 180 ? 18.592 14.921 32.219 1.00 85.62 180 HIS A CA 1
ATOM 1330 C C . HIS A 1 180 ? 18.451 15.116 30.700 1.00 85.62 180 HIS A C 1
ATOM 1332 O O . HIS A 1 180 ? 19.159 14.487 29.914 1.00 85.62 180 HIS A O 1
ATOM 1338 N N . HIS A 1 181 ? 17.528 15.975 30.262 1.00 84.62 181 HIS A N 1
ATOM 1339 C CA . HIS A 1 181 ? 17.144 16.036 28.847 1.00 84.62 181 HIS A CA 1
ATOM 1340 C C . HIS A 1 181 ? 18.230 16.665 27.952 1.00 84.62 181 HIS A C 1
ATOM 1342 O O . HIS A 1 181 ? 18.358 16.287 26.790 1.00 84.62 181 HIS A O 1
ATOM 1348 N N . ALA A 1 182 ? 19.079 17.545 28.494 1.00 85.56 182 ALA A N 1
ATOM 1349 C CA . ALA A 1 182 ? 20.251 18.059 27.774 1.00 85.56 182 ALA A CA 1
ATOM 1350 C C . ALA A 1 182 ? 21.285 16.973 27.411 1.00 85.56 182 ALA A C 1
ATOM 1352 O O . ALA A 1 182 ? 22.088 17.180 26.510 1.00 85.56 182 ALA A O 1
ATOM 1353 N N . ALA A 1 183 ? 21.265 15.803 28.064 1.00 84.31 183 ALA A N 1
ATOM 1354 C CA . ALA A 1 183 ? 22.193 14.729 27.721 1.00 84.31 183 ALA A CA 1
ATOM 1355 C C . ALA A 1 183 ? 21.899 14.155 26.335 1.00 84.31 183 ALA A C 1
ATOM 1357 O O . ALA A 1 183 ? 22.815 13.942 25.538 1.00 84.31 183 ALA A O 1
ATOM 1358 N N . CYS A 1 184 ? 20.627 13.836 26.071 1.00 86.19 184 CYS A N 1
ATOM 1359 C CA . CYS A 1 184 ? 20.256 13.110 24.871 1.00 86.19 184 CYS A CA 1
ATOM 1360 C C . CYS A 1 184 ? 18.748 13.129 24.571 1.00 86.19 184 CYS A C 1
ATOM 1362 O O . CYS A 1 184 ? 17.927 13.328 25.465 1.00 86.19 184 CYS A O 1
ATOM 1364 N N . ASP A 1 185 ? 18.386 12.843 23.317 1.00 85.94 185 ASP A N 1
ATOM 1365 C CA . ASP A 1 185 ? 16.995 12.652 22.899 1.00 85.94 185 ASP A CA 1
ATOM 1366 C C . ASP A 1 185 ? 16.497 11.198 23.081 1.00 85.94 185 ASP A C 1
ATOM 1368 O O . ASP A 1 185 ? 17.198 10.288 23.536 1.00 85.94 185 ASP A O 1
ATOM 1372 N N . GLY A 1 186 ? 15.241 10.940 22.699 1.00 82.12 186 GLY A N 1
ATOM 1373 C CA . GLY A 1 186 ? 14.630 9.614 22.811 1.00 82.12 186 GLY A CA 1
ATOM 1374 C C . GLY A 1 186 ? 15.291 8.513 21.964 1.00 82.12 186 GLY A C 1
ATOM 1375 O O . GLY A 1 186 ? 15.233 7.342 22.368 1.00 82.12 186 GLY A O 1
ATOM 1376 N N . SER A 1 187 ? 15.905 8.863 20.827 1.00 81.50 187 SER A N 1
ATOM 1377 C CA . SER A 1 187 ? 16.651 7.932 19.968 1.00 81.50 187 SER A CA 1
ATOM 1378 C C . SER A 1 187 ? 17.949 7.520 20.663 1.00 81.50 187 SER A C 1
ATOM 1380 O O . SER A 1 187 ? 18.177 6.323 20.870 1.00 81.50 187 SER A O 1
ATOM 1382 N N . SER A 1 188 ? 18.726 8.498 21.131 1.00 84.38 188 SER A N 1
ATOM 1383 C CA . SER A 1 188 ? 19.962 8.292 21.893 1.00 84.38 188 SER A CA 1
ATOM 1384 C C . SER A 1 188 ? 19.737 7.503 23.182 1.00 84.38 188 SER A C 1
ATOM 1386 O O . SER A 1 188 ? 20.437 6.524 23.430 1.00 84.38 188 SER A O 1
ATOM 1388 N N . TYR A 1 189 ? 18.699 7.826 23.962 1.00 84.19 189 TYR A N 1
ATOM 1389 C CA . TYR A 1 189 ? 18.335 7.063 25.163 1.00 84.19 189 TYR A CA 1
ATOM 1390 C C . TYR A 1 189 ? 18.012 5.592 24.839 1.00 84.19 189 TYR A C 1
ATOM 1392 O O . TYR A 1 189 ? 18.333 4.666 25.590 1.00 84.19 189 TYR A O 1
ATOM 1400 N N . THR A 1 190 ? 17.344 5.341 23.709 1.00 82.50 190 THR A N 1
ATOM 1401 C CA . THR A 1 190 ? 17.012 3.971 23.297 1.00 82.50 190 THR A CA 1
ATOM 1402 C C . THR A 1 190 ? 18.267 3.199 22.904 1.00 82.50 190 THR A C 1
ATOM 1404 O O . THR A 1 190 ? 18.386 2.026 23.272 1.00 82.50 190 THR A O 1
ATOM 1407 N N . LEU A 1 191 ? 19.192 3.852 22.194 1.00 80.94 191 LEU A N 1
ATOM 1408 C CA . LEU A 1 191 ? 20.494 3.295 21.847 1.00 80.94 191 LEU A CA 1
ATOM 1409 C C . LEU A 1 191 ? 21.310 2.986 23.107 1.00 80.94 191 LEU A C 1
ATOM 1411 O O . LEU A 1 191 ? 21.749 1.850 23.263 1.00 80.94 191 LEU A O 1
ATOM 1415 N N . PHE A 1 192 ? 21.408 3.940 24.038 1.00 81.06 192 PHE A N 1
ATOM 1416 C CA . PHE A 1 192 ? 22.039 3.770 25.349 1.00 81.06 192 PHE A CA 1
ATOM 1417 C C . PHE A 1 192 ? 21.563 2.496 26.042 1.00 81.06 192 PHE A C 1
ATOM 1419 O O . PHE A 1 192 ? 22.350 1.601 26.331 1.00 81.06 192 PHE A O 1
ATOM 1426 N N . ARG A 1 193 ? 20.245 2.363 26.231 1.00 80.81 193 ARG A N 1
ATOM 1427 C CA . ARG A 1 193 ? 19.654 1.215 26.924 1.00 80.81 193 ARG A CA 1
ATOM 1428 C C . ARG A 1 193 ? 19.947 -0.107 26.210 1.00 80.81 193 ARG A C 1
ATOM 1430 O O . ARG A 1 193 ? 20.135 -1.127 26.865 1.00 80.81 193 ARG A O 1
ATOM 1437 N N . GLN A 1 194 ? 19.943 -0.121 24.875 1.00 78.56 194 GLN A N 1
ATOM 1438 C CA . GLN A 1 194 ? 20.261 -1.325 24.098 1.00 78.56 194 GLN A CA 1
ATOM 1439 C C . GLN A 1 194 ? 21.732 -1.723 24.244 1.00 78.56 194 GLN A C 1
ATOM 1441 O O . GLN A 1 194 ? 22.012 -2.909 24.424 1.00 78.56 194 GLN A O 1
ATOM 1446 N N . THR A 1 195 ? 22.639 -0.748 24.195 1.00 73.06 195 THR A N 1
ATOM 1447 C CA . THR A 1 195 ? 24.080 -0.949 24.371 1.00 73.06 195 THR A CA 1
ATOM 1448 C C . THR A 1 195 ? 24.398 -1.390 25.796 1.00 73.06 195 THR A C 1
ATOM 1450 O O . THR A 1 195 ? 25.064 -2.407 25.972 1.00 73.06 195 THR A O 1
ATOM 1453 N N . TRP A 1 196 ? 23.828 -0.727 26.806 1.00 75.81 196 TRP A N 1
ATOM 1454 C CA . TRP A 1 196 ? 23.997 -1.087 28.213 1.00 75.81 196 TRP A CA 1
ATOM 1455 C C . TRP A 1 196 ? 23.485 -2.503 28.506 1.00 75.81 196 TRP A C 1
ATOM 1457 O O . TRP A 1 196 ? 24.199 -3.325 29.077 1.00 75.81 196 TRP A O 1
ATOM 1467 N N . ALA A 1 197 ? 22.292 -2.854 28.011 1.00 73.25 197 ALA A N 1
ATOM 1468 C CA . ALA A 1 197 ? 21.758 -4.208 28.155 1.00 73.25 197 ALA A CA 1
ATOM 1469 C C . ALA A 1 197 ? 22.592 -5.265 27.409 1.00 73.25 197 ALA A C 1
ATOM 1471 O O . ALA A 1 197 ? 22.612 -6.426 27.813 1.00 73.25 197 ALA A O 1
ATOM 1472 N N . ALA A 1 198 ? 23.236 -4.907 26.293 1.00 67.75 198 ALA A N 1
ATOM 1473 C CA . ALA A 1 198 ? 24.138 -5.806 25.578 1.00 67.75 198 ALA A CA 1
ATOM 1474 C C . ALA A 1 198 ? 25.459 -6.010 26.328 1.00 67.75 198 ALA A C 1
ATOM 1476 O O . ALA A 1 198 ? 25.916 -7.145 26.406 1.00 67.75 198 ALA A O 1
ATOM 1477 N N . ALA A 1 199 ? 26.029 -4.950 26.908 1.00 67.81 199 ALA A N 1
ATOM 1478 C CA . ALA A 1 199 ? 27.220 -5.033 27.749 1.00 67.81 199 ALA A CA 1
ATOM 1479 C C . ALA A 1 199 ? 26.973 -5.925 28.976 1.00 67.81 199 ALA A C 1
ATOM 1481 O O . ALA A 1 199 ? 27.711 -6.882 29.185 1.00 67.81 199 ALA A O 1
ATOM 1482 N N . ALA A 1 200 ? 25.864 -5.710 29.693 1.00 67.62 200 ALA A N 1
ATOM 1483 C CA . ALA A 1 200 ? 25.507 -6.506 30.868 1.00 67.62 200 ALA A CA 1
ATOM 1484 C C . ALA A 1 200 ? 25.377 -8.015 30.571 1.00 67.62 200 ALA A C 1
ATOM 1486 O O . ALA A 1 200 ? 25.826 -8.834 31.367 1.00 67.62 200 ALA A O 1
ATOM 1487 N N . ARG A 1 201 ? 24.818 -8.399 29.409 1.00 65.69 201 ARG A N 1
ATOM 1488 C CA . ARG A 1 201 ? 24.707 -9.818 29.002 1.00 65.69 201 ARG A CA 1
ATOM 1489 C C . ARG A 1 201 ? 26.059 -10.488 28.736 1.00 65.69 201 ARG A C 1
ATOM 1491 O O . ARG A 1 201 ? 26.189 -11.691 28.950 1.00 65.69 201 ARG A O 1
ATOM 1498 N N . ARG A 1 202 ? 27.057 -9.730 28.272 1.00 63.69 202 ARG A N 1
ATOM 1499 C CA . ARG A 1 202 ? 28.407 -10.260 28.023 1.00 63.69 202 ARG A CA 1
ATOM 1500 C C . ARG A 1 202 ? 29.132 -10.556 29.324 1.00 63.69 202 ARG A C 1
ATOM 1502 O O . ARG A 1 202 ? 29.717 -11.624 29.452 1.00 63.69 202 ARG A O 1
ATOM 1509 N N . SER A 1 203 ? 29.025 -9.654 30.297 1.00 59.53 203 SER A N 1
ATOM 1510 C CA . SER A 1 203 ? 29.608 -9.852 31.627 1.00 59.53 203 SER A CA 1
ATOM 1511 C C . SER A 1 203 ? 29.016 -11.069 32.356 1.00 59.53 203 SER A C 1
ATOM 1513 O O . SER A 1 203 ? 29.667 -11.616 33.236 1.00 59.53 203 SER A O 1
ATOM 1515 N N . SER A 1 204 ? 27.819 -11.539 31.970 1.00 57.88 204 SER A N 1
ATOM 1516 C CA . SER A 1 204 ? 27.191 -12.762 32.498 1.00 57.88 204 SER A CA 1
ATOM 1517 C C . SER A 1 204 ? 27.522 -14.062 31.739 1.00 57.88 204 SER A C 1
ATOM 1519 O O . SER A 1 204 ? 26.937 -15.095 32.049 1.00 57.88 204 SER A O 1
ATOM 1521 N N . GLY A 1 205 ? 28.417 -14.043 30.741 1.00 54.94 205 GLY A N 1
ATOM 1522 C CA . GLY A 1 205 ? 28.896 -15.257 30.054 1.00 54.94 205 GLY A CA 1
ATOM 1523 C C . GLY A 1 205 ? 27.963 -15.871 28.995 1.00 54.94 205 GLY A C 1
ATOM 1524 O O . GLY A 1 205 ? 28.243 -16.961 28.503 1.00 54.94 205 GLY A O 1
ATOM 1525 N N . ASP A 1 206 ? 26.874 -15.197 28.604 1.00 50.34 206 ASP A N 1
ATOM 1526 C CA . ASP A 1 206 ? 25.941 -15.673 27.565 1.00 50.34 206 ASP A CA 1
ATOM 1527 C C . ASP A 1 206 ? 26.341 -15.116 26.180 1.00 50.34 206 ASP A C 1
ATOM 1529 O O . ASP A 1 206 ? 26.101 -13.948 25.861 1.00 50.34 206 ASP A O 1
ATOM 1533 N N . ILE A 1 207 ? 26.999 -15.948 25.359 1.00 53.41 207 ILE A N 1
ATOM 1534 C CA . ILE A 1 207 ? 27.649 -15.556 24.087 1.00 53.41 207 ILE A CA 1
ATOM 1535 C C . ILE A 1 207 ? 26.726 -15.771 22.858 1.00 53.41 207 ILE A C 1
ATOM 1537 O O . ILE A 1 207 ? 27.133 -15.592 21.716 1.00 53.41 207 ILE A O 1
ATOM 1541 N N . SER A 1 208 ? 25.449 -16.146 23.019 1.00 48.56 208 SER A N 1
ATOM 1542 C CA . SER A 1 208 ? 24.679 -16.730 21.894 1.00 48.56 208 SER A CA 1
ATOM 1543 C C . SER A 1 208 ? 24.054 -15.776 20.846 1.00 48.56 208 SER A C 1
ATOM 1545 O O . SER A 1 208 ? 23.224 -16.216 20.047 1.00 48.56 208 SER A O 1
ATOM 1547 N N . LEU A 1 209 ? 24.434 -14.492 20.757 1.00 45.22 209 LEU A N 1
ATOM 1548 C CA . LEU A 1 209 ? 23.926 -13.568 19.718 1.00 45.22 209 LEU A CA 1
ATOM 1549 C C . LEU A 1 209 ? 24.973 -12.524 19.275 1.00 45.22 209 LEU A C 1
ATOM 1551 O O . LEU A 1 209 ? 24.933 -11.368 19.707 1.00 45.22 209 LEU A O 1
ATOM 1555 N N . ASP A 1 210 ? 25.854 -12.892 18.345 1.00 43.78 210 ASP A N 1
ATOM 1556 C CA . ASP A 1 210 ? 26.766 -11.953 17.681 1.00 43.78 210 ASP A CA 1
ATOM 1557 C C . ASP A 1 210 ? 26.057 -11.098 16.619 1.00 43.78 210 ASP A C 1
ATOM 1559 O O . ASP A 1 210 ? 25.980 -11.411 15.433 1.00 43.78 210 ASP A O 1
ATOM 1563 N N . ALA A 1 211 ? 25.555 -9.951 17.066 1.00 42.84 211 ALA A N 1
ATOM 1564 C CA . ALA A 1 211 ? 25.554 -8.730 16.275 1.00 42.84 211 ALA A CA 1
ATOM 1565 C C . ALA A 1 211 ? 25.940 -7.596 17.224 1.00 42.84 211 ALA A C 1
ATOM 1567 O O . ALA A 1 211 ? 25.141 -7.178 18.064 1.00 42.84 211 ALA A O 1
ATOM 1568 N N . HIS A 1 212 ? 27.186 -7.132 17.144 1.00 49.53 212 HIS A N 1
ATOM 1569 C CA . HIS A 1 212 ? 27.668 -6.030 17.966 1.00 49.53 212 HIS A CA 1
ATOM 1570 C C . HIS A 1 212 ? 26.762 -4.799 17.776 1.00 49.53 212 HIS A C 1
ATOM 1572 O O . HIS A 1 212 ? 26.657 -4.293 16.652 1.00 49.53 212 HIS A O 1
ATOM 1578 N N . PRO A 1 213 ? 26.114 -4.252 18.822 1.00 50.84 213 PRO A N 1
ATOM 1579 C CA . PRO A 1 213 ? 25.726 -2.864 18.739 1.00 50.84 213 PRO A CA 1
ATOM 1580 C C . PRO A 1 213 ? 27.034 -2.064 18.657 1.00 50.84 213 PRO A C 1
ATOM 1582 O O . PRO A 1 213 ? 27.800 -2.051 19.612 1.00 50.84 213 PRO A O 1
ATOM 1585 N N . ILE A 1 214 ? 27.296 -1.436 17.504 1.00 58.34 214 ILE A N 1
ATOM 1586 C CA . ILE A 1 214 ? 28.273 -0.343 17.346 1.00 58.34 214 ILE A CA 1
ATOM 1587 C C . ILE A 1 214 ? 28.113 0.604 18.562 1.00 58.34 214 ILE A C 1
ATOM 1589 O O . ILE A 1 214 ? 26.989 0.805 19.035 1.00 58.34 214 ILE A O 1
ATOM 1593 N N . GLY A 1 215 ? 29.188 1.127 19.145 1.00 59.47 215 GLY A N 1
ATOM 1594 C CA . GLY A 1 215 ? 29.060 2.106 20.235 1.00 59.47 215 GLY A CA 1
ATOM 1595 C C . GLY A 1 215 ? 28.364 3.384 19.739 1.00 59.47 215 GLY A C 1
ATOM 1596 O O . GLY A 1 215 ? 28.428 3.667 18.539 1.00 59.47 215 GLY A O 1
ATOM 1597 N N . PRO A 1 216 ? 27.623 4.135 20.574 1.00 76.75 216 PRO A N 1
ATOM 1598 C CA . PRO A 1 216 ? 27.281 5.513 20.246 1.00 76.75 216 PRO A CA 1
ATOM 1599 C C . PRO A 1 216 ? 28.513 6.374 19.949 1.00 76.75 216 PRO A C 1
ATOM 1601 O O . PRO A 1 216 ? 29.588 6.164 20.502 1.00 76.75 216 PRO A O 1
ATOM 1604 N N . VAL A 1 217 ? 28.310 7.370 19.093 1.00 83.25 217 VAL A N 1
ATOM 1605 C CA . VAL A 1 217 ? 29.287 8.403 18.745 1.00 83.25 217 VAL A CA 1
ATOM 1606 C C . VAL A 1 217 ? 28.971 9.632 19.593 1.00 83.25 217 VAL A C 1
ATOM 1608 O O . VAL A 1 217 ? 27.916 10.234 19.417 1.00 83.25 217 VAL A O 1
ATOM 1611 N N . VAL A 1 218 ? 29.849 9.969 20.538 1.00 82.50 218 VAL A N 1
ATOM 1612 C CA . VAL A 1 218 ? 29.646 11.075 21.501 1.00 82.50 218 VAL A CA 1
ATOM 1613 C C . VAL A 1 218 ? 30.280 12.386 21.017 1.00 82.50 218 VAL A C 1
ATOM 1615 O O . VAL A 1 218 ? 30.074 13.430 21.625 1.00 82.50 218 VAL A O 1
ATOM 1618 N N . ASP A 1 219 ? 31.018 12.357 19.905 1.00 83.75 219 ASP A N 1
ATOM 1619 C CA . ASP A 1 219 ? 31.685 13.529 19.342 1.00 83.75 219 ASP A CA 1
ATOM 1620 C C . ASP A 1 219 ? 30.679 14.632 18.961 1.00 83.75 219 ASP A C 1
ATOM 1622 O O . ASP A 1 219 ? 29.940 14.529 17.977 1.00 83.75 219 ASP A O 1
ATOM 1626 N N . ARG A 1 220 ? 30.642 15.692 19.778 1.00 87.00 220 ARG A N 1
ATOM 1627 C CA . ARG A 1 220 ? 29.738 16.838 19.612 1.00 87.00 220 ARG A CA 1
ATOM 1628 C C . ARG A 1 220 ? 30.218 17.827 18.559 1.00 87.00 220 ARG A C 1
ATOM 1630 O O . ARG A 1 220 ? 29.394 18.603 18.087 1.00 87.00 220 ARG A O 1
ATOM 1637 N N . SER A 1 221 ? 31.484 17.752 18.137 1.00 83.12 221 SER A N 1
ATOM 1638 C CA . SER A 1 221 ? 32.019 18.600 17.063 1.00 83.12 221 SER A CA 1
ATOM 1639 C C . SER A 1 221 ? 31.356 18.323 15.709 1.00 83.12 221 SER A C 1
ATOM 1641 O O . SER A 1 221 ? 31.342 19.185 14.836 1.00 83.12 221 SER A O 1
ATOM 1643 N N . LEU A 1 222 ? 30.722 17.153 15.560 1.00 85.19 222 LEU A N 1
ATOM 1644 C CA . LEU A 1 222 ? 29.940 16.795 14.378 1.00 85.19 222 LEU A CA 1
ATOM 1645 C C . LEU A 1 222 ? 28.710 17.698 14.172 1.00 85.19 222 LEU A C 1
ATOM 1647 O O . LEU A 1 222 ? 28.182 17.767 13.064 1.00 85.19 222 LEU A O 1
ATOM 1651 N N . VAL A 1 223 ? 28.236 18.381 15.220 1.00 86.62 223 VAL A N 1
ATOM 1652 C CA . VAL A 1 223 ? 27.157 19.370 15.121 1.00 86.62 223 VAL A CA 1
ATOM 1653 C C . VAL A 1 223 ? 27.772 20.750 14.909 1.00 86.62 223 VAL A C 1
ATOM 1655 O O . VAL A 1 223 ? 28.191 21.410 15.857 1.00 86.62 223 VAL A O 1
ATOM 1658 N N . LEU A 1 224 ? 27.813 21.186 13.651 1.00 82.19 224 LEU A N 1
ATOM 1659 C CA . LEU A 1 224 ? 28.354 22.489 13.268 1.00 82.19 224 LEU A CA 1
ATOM 1660 C C . LEU A 1 224 ? 27.367 23.613 13.620 1.00 82.19 224 LEU A C 1
ATOM 1662 O O . LEU A 1 224 ? 26.229 23.610 13.152 1.00 82.19 224 LEU A O 1
ATOM 1666 N N . ASP A 1 225 ? 27.808 24.590 14.415 1.00 80.50 225 ASP A N 1
ATOM 1667 C CA . ASP A 1 225 ? 27.045 25.805 14.736 1.00 80.50 225 ASP A CA 1
ATOM 1668 C C . ASP A 1 225 ? 27.507 26.991 13.873 1.00 80.50 225 ASP A C 1
ATOM 1670 O O . ASP A 1 225 ? 28.168 27.916 14.342 1.00 80.50 225 ASP A O 1
ATOM 1674 N N . SER A 1 226 ? 27.196 26.947 12.576 1.00 68.31 226 SER A N 1
ATOM 1675 C CA . SER A 1 226 ? 27.637 27.958 11.603 1.00 68.31 226 SER A CA 1
ATOM 1676 C C . SER A 1 226 ? 26.966 29.329 11.758 1.00 68.31 226 SER A C 1
ATOM 1678 O O . SER A 1 226 ? 27.460 30.303 11.199 1.00 68.31 226 SER A O 1
ATOM 1680 N N . HIS A 1 227 ? 25.871 29.420 12.520 1.00 72.75 227 HIS A N 1
ATOM 1681 C CA . HIS A 1 227 ? 25.054 30.634 12.645 1.00 72.75 227 HIS A CA 1
ATOM 1682 C C . HIS A 1 227 ? 24.950 31.159 14.091 1.00 72.75 227 HIS A C 1
ATOM 1684 O O . HIS A 1 227 ? 24.149 32.049 14.372 1.00 72.75 227 HIS A O 1
ATOM 1690 N N . GLY A 1 228 ? 25.730 30.611 15.030 1.00 80.56 228 GLY A N 1
ATOM 1691 C CA . GLY A 1 228 ? 25.704 31.029 16.437 1.00 80.56 228 GLY A CA 1
ATOM 1692 C C . GLY A 1 228 ? 24.383 30.717 17.158 1.00 80.56 228 GLY A C 1
ATOM 1693 O O . GLY A 1 228 ? 24.003 31.420 18.103 1.00 80.56 228 GLY A O 1
ATOM 1694 N N . LEU A 1 229 ? 23.680 29.665 16.728 1.00 81.62 229 LEU A N 1
ATOM 1695 C CA . LEU A 1 229 ? 22.393 29.229 17.273 1.00 81.62 229 LEU A CA 1
ATOM 1696 C C . LEU A 1 229 ? 22.493 28.858 18.750 1.00 81.62 229 LEU A C 1
ATOM 1698 O O . LEU A 1 229 ? 21.526 29.049 19.490 1.00 81.62 229 LEU A O 1
ATOM 1702 N N . TYR A 1 230 ? 23.651 28.372 19.208 1.00 86.94 230 TYR A N 1
ATOM 1703 C CA . TYR A 1 230 ? 23.849 28.044 20.614 1.00 86.94 230 TYR A CA 1
ATOM 1704 C C . TYR A 1 230 ? 23.567 29.260 21.500 1.00 86.94 230 TYR A C 1
ATOM 1706 O O . TYR A 1 230 ? 22.750 29.188 22.418 1.00 86.94 230 TYR A O 1
ATOM 1714 N N . SER A 1 231 ? 24.222 30.392 21.223 1.00 84.06 231 SER A N 1
ATOM 1715 C CA . SER A 1 231 ? 24.093 31.599 22.046 1.00 84.06 231 SER A CA 1
ATOM 1716 C C . SER A 1 231 ? 22.684 32.195 21.952 1.00 84.06 231 SER A C 1
ATOM 1718 O O . SER A 1 231 ? 22.178 32.725 22.944 1.00 84.06 231 SER A O 1
ATOM 1720 N N . LEU A 1 232 ? 22.017 32.072 20.799 1.00 79.50 232 LEU A N 1
ATOM 1721 C CA . LEU A 1 232 ? 20.624 32.489 20.621 1.00 79.50 232 LEU A CA 1
ATOM 1722 C C . LEU A 1 232 ? 19.666 31.651 21.487 1.00 79.50 232 LEU A C 1
ATOM 1724 O O . LEU A 1 232 ? 18.854 32.195 22.244 1.00 79.50 232 LEU A O 1
ATOM 1728 N N . PHE A 1 233 ? 19.791 30.323 21.438 1.00 78.81 233 PHE A N 1
ATOM 1729 C CA . PHE A 1 233 ? 18.968 29.424 22.244 1.00 78.81 233 PHE A CA 1
ATOM 1730 C C . PHE A 1 233 ? 19.277 29.551 23.732 1.00 78.81 233 PHE A C 1
ATOM 1732 O O . PHE A 1 233 ? 18.343 29.587 24.532 1.00 78.81 233 PHE A O 1
ATOM 1739 N N . TYR A 1 234 ? 20.546 29.725 24.105 1.00 82.69 234 TYR A N 1
ATOM 1740 C CA . TYR A 1 234 ? 20.944 29.971 25.487 1.00 82.69 234 TYR A CA 1
ATOM 1741 C C . TYR A 1 234 ? 20.278 31.224 26.063 1.00 82.69 234 TYR A C 1
ATOM 1743 O O . TYR A 1 234 ? 19.623 31.126 27.095 1.00 82.69 234 TYR A O 1
ATOM 1751 N N . LYS A 1 235 ? 20.345 32.375 25.373 1.00 80.06 235 LYS A N 1
ATOM 1752 C CA . LYS A 1 235 ? 19.640 33.611 25.784 1.00 80.06 235 LYS A CA 1
ATOM 1753 C C . LYS A 1 235 ? 18.141 33.386 25.996 1.00 80.06 235 LYS A C 1
ATOM 1755 O O . LYS A 1 235 ? 17.535 33.965 26.894 1.00 80.06 235 LYS A O 1
ATOM 1760 N N . THR A 1 236 ? 17.544 32.530 25.172 1.00 72.25 236 THR A N 1
ATOM 1761 C CA . THR A 1 236 ? 16.114 32.218 25.247 1.00 72.25 236 THR A CA 1
ATOM 1762 C C . THR A 1 236 ? 15.769 31.367 26.474 1.00 72.25 236 THR A C 1
ATOM 1764 O O . THR A 1 236 ? 14.701 31.540 27.065 1.00 72.25 236 THR A O 1
ATOM 1767 N N . VAL A 1 237 ? 16.653 30.451 26.885 1.00 71.38 237 VAL A N 1
ATOM 1768 C CA . VAL A 1 237 ? 16.409 29.560 28.033 1.00 71.38 237 VAL A CA 1
ATOM 1769 C C . VAL A 1 237 ? 16.965 30.090 29.356 1.00 71.38 237 VAL A C 1
ATOM 1771 O O . VAL A 1 237 ? 16.421 29.730 30.394 1.00 71.38 237 VAL A O 1
ATOM 1774 N N . SER A 1 238 ? 17.962 30.979 29.344 1.00 68.94 238 SER A N 1
ATOM 1775 C CA . SER A 1 238 ? 18.629 31.520 30.542 1.00 68.94 238 SER A CA 1
ATOM 1776 C C . SER A 1 238 ? 17.748 32.448 31.387 1.00 68.94 238 SER A C 1
ATOM 1778 O O . SER A 1 238 ? 18.015 32.648 32.568 1.00 68.94 238 SER A O 1
ATOM 1780 N N . SER A 1 239 ? 16.663 32.979 30.811 1.00 60.44 239 SER A N 1
ATOM 1781 C CA . SER A 1 239 ? 15.630 33.737 31.535 1.00 60.44 239 SER A CA 1
ATOM 1782 C C . SER A 1 239 ? 14.688 32.855 32.372 1.00 60.44 239 SER A C 1
ATOM 1784 O O . SER A 1 239 ? 13.888 33.369 33.157 1.00 60.44 239 SER A O 1
ATOM 1786 N N . LYS A 1 240 ? 14.751 31.524 32.215 1.00 58.81 240 LYS A N 1
ATOM 1787 C CA . LYS A 1 240 ? 13.949 30.561 32.982 1.00 58.81 240 LYS A CA 1
ATOM 1788 C C . LYS A 1 240 ? 14.699 30.157 34.252 1.00 58.81 240 LYS A C 1
ATOM 1790 O O . LYS A 1 240 ? 15.919 30.056 34.250 1.00 58.81 240 LYS A O 1
ATOM 1795 N N . SER A 1 241 ? 13.963 29.894 35.338 1.00 51.19 241 SER A N 1
ATOM 1796 C CA . SER A 1 241 ? 14.565 29.382 36.579 1.00 51.19 241 SER A CA 1
ATOM 1797 C C . SER A 1 241 ? 15.426 28.141 36.271 1.00 51.19 241 SER A C 1
ATOM 1799 O O . SER A 1 241 ? 14.910 27.233 35.608 1.00 51.19 241 SER A O 1
ATOM 1801 N N . PRO A 1 242 ? 16.697 28.075 36.731 1.00 44.47 242 PRO A N 1
ATOM 1802 C CA . PRO A 1 242 ? 17.660 27.075 36.261 1.00 44.47 242 PRO A CA 1
ATOM 1803 C C . PRO A 1 242 ? 17.267 25.629 36.569 1.00 44.47 242 PRO A C 1
ATOM 1805 O O . PRO A 1 242 ? 17.748 24.694 35.933 1.00 44.47 242 PRO A O 1
ATOM 1808 N N . PHE A 1 243 ? 16.353 25.449 37.519 1.00 50.88 243 PHE A N 1
ATOM 1809 C CA . PHE A 1 243 ? 15.836 24.161 37.931 1.00 50.88 243 PHE A CA 1
ATOM 1810 C C . PHE A 1 243 ? 14.353 24.344 38.237 1.00 50.88 243 PHE A C 1
ATOM 1812 O O . PHE A 1 243 ? 14.023 25.077 39.173 1.00 50.88 243 PHE A O 1
ATOM 1819 N N . PRO A 1 244 ? 13.422 23.707 37.507 1.00 45.47 244 PRO A N 1
ATOM 1820 C CA . PRO A 1 244 ? 12.061 23.639 38.000 1.00 45.47 244 PRO A CA 1
ATOM 1821 C C . PRO A 1 244 ? 12.125 22.896 39.338 1.00 45.47 244 PRO A C 1
ATOM 1823 O O . PRO A 1 244 ? 12.375 21.687 39.357 1.00 45.47 244 PRO A O 1
ATOM 1826 N N . ALA A 1 245 ? 11.926 23.621 40.450 1.00 40.81 245 ALA A N 1
ATOM 1827 C CA . ALA A 1 245 ? 11.659 23.035 41.761 1.00 40.81 245 ALA A CA 1
ATOM 1828 C C . ALA A 1 245 ? 10.718 21.853 41.544 1.00 40.81 245 ALA A C 1
ATOM 1830 O O . ALA A 1 245 ? 9.801 21.993 40.733 1.00 40.81 245 ALA A O 1
ATOM 1831 N N . ALA A 1 246 ? 10.989 20.700 42.171 1.00 45.56 246 ALA A N 1
ATOM 1832 C CA . ALA A 1 246 ? 10.267 19.451 41.942 1.00 45.56 246 ALA A CA 1
ATOM 1833 C C . ALA A 1 246 ? 8.762 19.728 41.867 1.00 45.56 246 ALA A C 1
ATOM 1835 O O . ALA A 1 246 ? 8.109 19.835 42.899 1.00 45.56 246 ALA A O 1
ATOM 1836 N N . ALA A 1 247 ? 8.239 19.907 40.648 1.00 43.84 247 ALA A N 1
ATOM 1837 C CA . ALA A 1 247 ? 6.932 20.527 40.497 1.00 43.84 247 ALA A CA 1
ATOM 1838 C C . ALA A 1 247 ? 5.932 19.658 41.254 1.00 43.84 247 ALA A C 1
ATOM 1840 O O . ALA A 1 247 ? 5.985 18.421 41.126 1.00 43.84 247 ALA A O 1
ATOM 1841 N N . SER A 1 248 ? 5.080 20.275 42.076 1.00 46.78 248 SER A N 1
ATOM 1842 C CA . SER A 1 248 ? 3.902 19.587 42.582 1.00 46.78 248 SER A CA 1
ATOM 1843 C C . SER A 1 248 ? 3.135 19.150 41.337 1.00 46.78 248 SER A C 1
ATOM 1845 O O . SER A 1 248 ? 2.679 19.965 40.537 1.00 46.78 248 SER A O 1
ATOM 1847 N N . TYR A 1 249 ? 3.130 17.845 41.065 1.00 51.78 249 TYR A N 1
ATOM 1848 C CA . TYR A 1 249 ? 2.204 17.349 40.061 1.00 51.78 249 TYR A CA 1
ATOM 1849 C C . TYR A 1 249 ? 0.819 17.429 40.691 1.00 51.78 249 TYR A C 1
ATOM 1851 O O . TYR A 1 249 ? 0.704 17.169 41.894 1.00 51.78 249 TYR A O 1
ATOM 1859 N N . PRO A 1 250 ? -0.211 17.749 39.904 1.00 54.50 250 PRO A N 1
ATOM 1860 C CA . PRO A 1 250 ? -1.570 17.646 40.392 1.00 54.50 250 PRO A CA 1
ATOM 1861 C C . PRO A 1 250 ? -1.803 16.204 40.871 1.00 54.50 250 PRO A C 1
ATOM 1863 O O . PRO A 1 250 ? -1.525 15.244 40.143 1.00 54.50 250 PRO A O 1
ATOM 1866 N N . THR A 1 251 ? -2.208 16.043 42.130 1.00 53.84 251 THR A N 1
ATOM 1867 C CA . THR A 1 251 ? -2.456 14.736 42.769 1.00 53.84 251 THR A CA 1
ATOM 1868 C C . THR A 1 251 ? -3.769 14.097 42.310 1.00 53.84 251 THR A C 1
ATOM 1870 O O . THR A 1 251 ? -4.106 13.002 42.738 1.00 53.84 251 THR A O 1
ATOM 1873 N N . ASP A 1 252 ? -4.499 14.781 41.436 1.00 66.06 252 ASP A N 1
ATOM 1874 C CA . ASP A 1 252 ? -5.813 14.453 40.890 1.00 66.06 252 ASP A CA 1
ATOM 1875 C C . ASP A 1 252 ? -5.761 14.047 39.402 1.00 66.06 252 ASP A C 1
ATOM 1877 O O . ASP A 1 252 ? -6.793 13.938 38.741 1.00 66.06 252 ASP A O 1
ATOM 1881 N N . VAL A 1 253 ? -4.566 13.794 38.851 1.00 70.31 253 VAL A N 1
ATOM 1882 C CA . VAL A 1 253 ? -4.390 13.430 37.437 1.00 70.31 253 VAL A CA 1
ATOM 1883 C C . VAL A 1 253 ? -4.121 11.938 37.263 1.00 70.31 253 VAL A C 1
ATOM 1885 O O . VAL A 1 253 ? -3.285 11.330 37.935 1.00 70.31 253 VAL A O 1
ATOM 1888 N N . VAL A 1 254 ? -4.785 11.362 36.259 1.00 77.50 254 VAL A N 1
ATOM 1889 C CA . VAL A 1 254 ? -4.613 9.971 35.839 1.00 77.50 254 VAL A CA 1
ATOM 1890 C C . VAL A 1 254 ? -3.971 9.851 34.455 1.00 77.50 254 VAL A C 1
ATOM 1892 O O . VAL A 1 254 ? -4.146 10.695 33.578 1.00 77.50 254 VAL A O 1
ATOM 1895 N N . LEU A 1 255 ? -3.255 8.750 34.231 1.00 75.00 255 LEU A N 1
ATOM 1896 C CA . LEU A 1 255 ? -2.655 8.368 32.957 1.00 75.00 255 LEU A CA 1
ATOM 1897 C C . LEU A 1 255 ? -3.356 7.131 32.377 1.00 75.00 255 LEU A C 1
ATOM 1899 O O . LEU A 1 255 ? -3.085 6.000 32.794 1.00 75.00 255 LEU A O 1
ATOM 1903 N N . ALA A 1 256 ? -4.199 7.323 31.365 1.00 69.06 256 ALA A N 1
ATOM 1904 C CA . ALA A 1 256 ? -4.805 6.236 30.590 1.00 69.06 256 ALA A CA 1
ATOM 1905 C C . ALA A 1 256 ? -3.928 5.828 29.390 1.00 69.06 256 ALA A C 1
ATOM 1907 O O . ALA A 1 256 ? -3.037 6.565 28.961 1.00 69.06 256 ALA A O 1
ATOM 1908 N N . SER A 1 257 ? -4.135 4.629 28.844 1.00 70.06 257 SER A N 1
ATOM 1909 C CA . SER A 1 257 ? -3.470 4.195 27.610 1.00 70.06 257 SER A CA 1
ATOM 1910 C C . SER A 1 257 ? -4.471 3.590 26.636 1.00 70.06 257 SER A C 1
ATOM 1912 O O . SER A 1 257 ? -5.070 2.555 26.912 1.00 70.06 257 SER A O 1
ATOM 1914 N N . PHE A 1 258 ? -4.600 4.221 25.472 1.00 67.81 258 PHE A N 1
ATOM 1915 C CA . PHE A 1 258 ? -5.476 3.785 24.389 1.00 67.81 258 PHE A CA 1
ATOM 1916 C C . PHE A 1 258 ? -4.660 3.007 23.357 1.00 67.81 258 PHE A C 1
ATOM 1918 O O . PHE A 1 258 ? -3.569 3.431 22.975 1.00 67.81 258 PHE A O 1
ATOM 1925 N N . THR A 1 259 ? -5.159 1.844 22.935 1.00 67.81 259 THR A N 1
ATOM 1926 C CA . THR A 1 259 ? -4.450 0.965 21.996 1.00 67.81 259 THR A CA 1
ATOM 1927 C C . THR A 1 259 ? -5.184 0.913 20.667 1.00 67.81 259 THR A C 1
ATOM 1929 O O . THR A 1 259 ? -6.287 0.383 20.600 1.00 67.81 259 THR A O 1
ATOM 1932 N N . ILE A 1 260 ? -4.541 1.401 19.607 1.00 66.31 260 ILE A N 1
ATOM 1933 C CA . ILE A 1 260 ? -5.014 1.240 18.228 1.00 66.31 260 ILE A CA 1
ATOM 1934 C C . ILE A 1 260 ? -4.444 -0.078 17.692 1.00 66.31 260 ILE A C 1
ATOM 1936 O O . ILE A 1 260 ? -3.223 -0.264 17.653 1.00 66.31 260 ILE A O 1
ATOM 1940 N N . LYS A 1 261 ? -5.308 -1.027 17.313 1.00 67.75 261 LYS A N 1
ATOM 1941 C CA . LYS A 1 261 ? -4.867 -2.348 16.835 1.00 67.75 261 LYS A CA 1
ATOM 1942 C C . LYS A 1 261 ? -4.310 -2.258 15.413 1.00 67.75 261 LYS A C 1
ATOM 1944 O O . LYS A 1 261 ? -4.651 -1.374 14.633 1.00 67.75 261 LYS A O 1
ATOM 1949 N N . SER A 1 262 ? -3.485 -3.232 15.019 1.00 59.78 262 SER A N 1
ATOM 1950 C CA . SER A 1 262 ? -2.970 -3.283 13.641 1.00 59.78 262 SER A CA 1
ATOM 1951 C C . SER A 1 262 ? -4.079 -3.442 12.595 1.00 59.78 262 SER A C 1
ATOM 1953 O O . SER A 1 262 ? -3.883 -2.990 11.471 1.00 59.78 262 SER A O 1
ATOM 1955 N N . SER A 1 263 ? -5.199 -4.087 12.932 1.00 58.69 263 SER A N 1
ATOM 1956 C CA . SER A 1 263 ? -6.385 -4.176 12.071 1.00 58.69 263 SER A CA 1
ATOM 1957 C C . SER A 1 263 ? -7.000 -2.798 11.838 1.00 58.69 263 SER A C 1
ATOM 1959 O O . SER A 1 263 ? -7.229 -2.424 10.696 1.00 58.69 263 SER A O 1
ATOM 1961 N N . HIS A 1 264 ? -7.149 -2.008 12.903 1.00 63.56 264 HIS A N 1
ATOM 1962 C CA . HIS A 1 264 ? -7.644 -0.632 12.850 1.00 63.56 264 HIS A CA 1
ATOM 1963 C C . HIS A 1 264 ? -6.768 0.255 11.963 1.00 63.56 264 HIS A C 1
ATOM 1965 O O . HIS A 1 264 ? -7.277 0.943 11.086 1.00 63.56 264 HIS A O 1
ATOM 1971 N N . ILE A 1 265 ? -5.440 0.165 12.105 1.00 65.75 265 ILE A N 1
ATOM 1972 C CA . ILE A 1 265 ? -4.503 0.895 11.235 1.00 65.75 265 ILE A CA 1
ATOM 1973 C C . ILE A 1 265 ? -4.649 0.454 9.772 1.00 65.75 265 ILE A C 1
ATOM 1975 O O . ILE A 1 265 ? -4.591 1.292 8.881 1.00 65.75 265 ILE A O 1
ATOM 1979 N N . LYS A 1 266 ? -4.832 -0.844 9.497 1.00 61.06 266 LYS A N 1
ATOM 1980 C CA . LYS A 1 266 ? -5.016 -1.341 8.124 1.00 61.06 266 LYS A CA 1
ATOM 1981 C C . LYS A 1 266 ? -6.314 -0.829 7.497 1.00 61.06 266 LYS A C 1
ATOM 1983 O O . LYS A 1 266 ? -6.257 -0.357 6.368 1.00 61.06 266 LYS A O 1
ATOM 1988 N N . ALA A 1 267 ? -7.425 -0.870 8.233 1.00 59.31 267 ALA A N 1
ATOM 1989 C CA . ALA A 1 267 ? -8.716 -0.356 7.775 1.00 59.31 267 ALA A CA 1
ATOM 1990 C C . ALA A 1 267 ? -8.638 1.147 7.463 1.00 59.31 267 ALA A C 1
ATOM 1992 O O . ALA A 1 267 ? -8.994 1.581 6.372 1.00 59.31 267 ALA A O 1
ATOM 1993 N N . LEU A 1 268 ? -8.052 1.933 8.371 1.00 61.47 268 LEU A N 1
ATOM 1994 C CA . LEU A 1 268 ? -7.850 3.368 8.160 1.00 61.47 268 LEU A CA 1
ATOM 1995 C C . LEU A 1 268 ? -6.921 3.658 6.972 1.00 61.47 268 LEU A C 1
ATOM 1997 O O . LEU A 1 268 ? -7.195 4.543 6.169 1.00 61.47 268 LEU A O 1
ATOM 2001 N N . LYS A 1 269 ? -5.838 2.894 6.804 1.00 58.44 269 LYS A N 1
ATOM 2002 C CA . LYS A 1 269 ? -4.956 3.041 5.637 1.00 58.44 269 LYS A CA 1
ATOM 2003 C C . LYS A 1 269 ? -5.668 2.736 4.318 1.00 58.44 269 LYS A C 1
ATOM 2005 O O . LYS A 1 269 ? -5.402 3.424 3.335 1.00 58.44 269 LYS A O 1
ATOM 2010 N N . ALA A 1 270 ? -6.533 1.721 4.300 1.00 54.38 270 ALA A N 1
ATOM 2011 C CA . ALA A 1 270 ? -7.330 1.371 3.127 1.00 54.38 270 ALA A CA 1
ATOM 2012 C C . ALA A 1 270 ? -8.333 2.481 2.770 1.00 54.38 270 ALA A C 1
ATOM 2014 O O . ALA A 1 270 ? -8.547 2.746 1.590 1.00 54.38 270 ALA A O 1
ATOM 2015 N N . ALA A 1 271 ? -8.886 3.164 3.776 1.00 51.47 271 ALA A N 1
ATOM 2016 C CA . ALA A 1 271 ? -9.830 4.262 3.588 1.00 51.47 271 ALA A CA 1
ATOM 2017 C C . ALA A 1 271 ? -9.168 5.590 3.160 1.00 51.47 271 ALA A C 1
ATOM 2019 O O . ALA A 1 271 ? -9.693 6.262 2.278 1.00 51.47 271 ALA A O 1
ATOM 2020 N N . PHE A 1 272 ? -8.013 5.960 3.737 1.00 53.91 272 PHE A N 1
ATOM 2021 C CA . PHE A 1 272 ? -7.464 7.330 3.647 1.00 53.91 272 PHE A CA 1
ATOM 2022 C C . PHE A 1 272 ? -6.111 7.469 2.918 1.00 53.91 272 PHE A C 1
ATOM 2024 O O . PHE A 1 272 ? -5.554 8.561 2.882 1.00 53.91 272 PHE A O 1
ATOM 2031 N N . ARG A 1 273 ? -5.531 6.391 2.366 1.00 56.78 273 ARG A N 1
ATOM 2032 C CA . ARG A 1 273 ? -4.263 6.409 1.587 1.00 56.78 273 ARG A CA 1
ATOM 2033 C C . ARG A 1 273 ? -3.061 7.141 2.226 1.00 56.78 273 ARG A C 1
ATOM 2035 O O . ARG A 1 273 ? -2.216 7.680 1.519 1.00 56.78 273 ARG A O 1
ATOM 2042 N N . CYS A 1 274 ? -2.913 7.121 3.547 1.00 58.31 274 CYS A N 1
ATOM 2043 C CA . CYS A 1 274 ? -1.807 7.796 4.244 1.00 58.31 274 CYS A CA 1
ATOM 2044 C C . CYS A 1 274 ? -0.895 6.829 5.026 1.00 58.31 274 CYS A C 1
ATOM 2046 O O . CYS A 1 274 ? -1.139 5.618 5.138 1.00 58.31 274 CYS A O 1
ATOM 2048 N N . SER A 1 275 ? 0.233 7.343 5.534 1.00 65.31 275 SER A N 1
ATOM 2049 C CA . SER A 1 275 ? 1.178 6.538 6.316 1.00 65.31 275 SER A CA 1
ATOM 2050 C C . SER A 1 275 ? 0.568 6.099 7.655 1.00 65.31 275 SER A C 1
ATOM 2052 O O . SER A 1 275 ? -0.272 6.782 8.236 1.00 65.31 275 SER A O 1
ATOM 2054 N N . ALA A 1 276 ? 1.022 4.964 8.202 1.00 66.06 276 ALA A N 1
ATOM 2055 C CA . ALA A 1 276 ? 0.536 4.491 9.505 1.00 66.06 276 ALA A CA 1
ATOM 2056 C C . ALA A 1 276 ? 0.791 5.508 10.636 1.00 66.06 276 ALA A C 1
ATOM 2058 O O . ALA A 1 276 ? 0.007 5.584 11.579 1.00 66.06 276 ALA A O 1
ATOM 2059 N N . ALA A 1 277 ? 1.878 6.282 10.538 1.00 69.56 277 ALA A N 1
ATOM 2060 C CA . ALA A 1 277 ? 2.196 7.343 11.486 1.00 69.56 277 ALA A CA 1
ATOM 2061 C C . ALA A 1 277 ? 1.229 8.526 11.344 1.00 69.56 277 ALA A C 1
ATOM 2063 O O . ALA A 1 277 ? 0.651 8.933 12.347 1.00 69.56 277 ALA A O 1
ATOM 2064 N N . ALA A 1 278 ? 0.989 9.000 10.115 1.00 73.75 278 ALA A N 1
ATOM 2065 C CA . ALA A 1 278 ? 0.069 10.106 9.840 1.00 73.75 278 ALA A CA 1
ATOM 2066 C C . ALA A 1 278 ? -1.349 9.804 10.341 1.00 73.75 278 ALA A C 1
ATOM 2068 O O . ALA A 1 278 ? -1.896 10.581 11.113 1.00 73.75 278 ALA A O 1
ATOM 2069 N N . VAL A 1 279 ? -1.890 8.620 10.027 1.00 74.25 279 VAL A N 1
ATOM 2070 C CA . VAL A 1 279 ? -3.207 8.175 10.522 1.00 74.25 279 VAL A CA 1
ATOM 2071 C C . VAL A 1 279 ? -3.259 8.129 12.050 1.00 74.25 279 VAL A C 1
ATOM 2073 O O . VAL A 1 279 ? -4.241 8.542 12.661 1.00 74.25 279 VAL A O 1
ATOM 2076 N N . THR A 1 280 ? -2.206 7.608 12.687 1.00 77.06 280 THR A N 1
ATOM 2077 C CA . THR A 1 280 ? -2.159 7.474 14.151 1.00 77.06 280 THR A CA 1
ATOM 2078 C C . THR A 1 280 ? -2.119 8.844 14.827 1.00 77.06 280 THR A C 1
ATOM 2080 O O . THR A 1 280 ? -2.819 9.066 15.816 1.00 77.06 280 THR A O 1
ATOM 2083 N N . PHE A 1 281 ? -1.314 9.769 14.300 1.00 82.81 281 PHE A N 1
ATOM 2084 C CA . PHE A 1 281 ? -1.233 11.144 14.784 1.00 82.81 281 PHE A CA 1
ATOM 2085 C C . PHE A 1 281 ? -2.538 11.902 14.540 1.00 82.81 281 PHE A C 1
ATOM 2087 O O . PHE A 1 281 ? -3.031 12.536 15.466 1.00 82.81 281 PHE A O 1
ATOM 2094 N N . ALA A 1 282 ? -3.155 11.742 13.369 1.00 83.88 282 ALA A N 1
ATOM 2095 C CA . ALA A 1 282 ? -4.438 12.349 13.032 1.00 83.88 282 ALA A CA 1
ATOM 2096 C C . ALA A 1 282 ? -5.542 11.899 13.991 1.00 83.88 282 ALA A C 1
ATOM 2098 O O . ALA A 1 282 ? -6.201 12.722 14.625 1.00 83.88 282 ALA A O 1
ATOM 2099 N N . PHE A 1 283 ? -5.668 10.584 14.194 1.00 81.25 283 PHE A N 1
ATOM 2100 C CA . PHE A 1 283 ? -6.626 10.019 15.140 1.00 81.25 283 PHE A CA 1
ATOM 2101 C C . PHE A 1 283 ? -6.402 10.547 16.562 1.00 81.25 283 PHE A C 1
ATOM 2103 O O . PHE A 1 283 ? -7.353 10.888 17.265 1.00 81.25 283 PHE A O 1
ATOM 2110 N N . THR A 1 284 ? -5.138 10.653 16.980 1.00 80.69 284 THR A N 1
ATOM 2111 C CA . THR A 1 284 ? -4.757 11.194 18.291 1.00 80.69 284 THR A CA 1
ATOM 2112 C C . THR A 1 284 ? -5.146 12.665 18.429 1.00 80.69 284 THR A C 1
ATOM 2114 O O . THR A 1 284 ? -5.708 13.058 19.451 1.00 80.69 284 THR A O 1
ATOM 2117 N N . TRP A 1 285 ? -4.868 13.468 17.403 1.00 83.19 285 TRP A N 1
ATOM 2118 C CA . TRP A 1 285 ? -5.136 14.900 17.385 1.00 83.19 285 TRP A CA 1
ATOM 2119 C C . TRP A 1 285 ? -6.633 15.191 17.494 1.00 83.19 285 TRP A C 1
ATOM 2121 O O . TRP A 1 285 ? -7.051 15.958 18.355 1.00 83.19 285 TRP A O 1
ATOM 2131 N N . ILE A 1 286 ? -7.461 14.495 16.719 1.00 84.00 286 ILE A N 1
ATOM 2132 C CA . ILE A 1 286 ? -8.920 14.685 16.738 1.00 84.00 286 ILE A CA 1
ATOM 2133 C C . ILE A 1 286 ? -9.532 14.185 18.029 1.00 84.00 286 ILE A C 1
ATOM 2135 O O . ILE A 1 286 ? -10.381 14.858 18.610 1.00 84.00 286 ILE A O 1
ATOM 2139 N N . SER A 1 287 ? -9.090 13.015 18.502 1.00 79.06 287 SER A N 1
ATOM 2140 C CA . SER A 1 287 ? -9.543 12.483 19.788 1.00 79.06 287 SER A CA 1
ATOM 2141 C C . SER A 1 287 ? -9.302 13.503 20.896 1.00 79.06 287 SER A C 1
ATOM 2143 O O . SER A 1 287 ? -10.153 13.696 21.758 1.00 79.06 287 SER A O 1
ATOM 2145 N N . TYR A 1 288 ? -8.165 14.199 20.839 1.00 76.00 288 TYR A N 1
ATOM 2146 C CA . TYR A 1 288 ? -7.846 15.259 21.775 1.00 76.00 288 TYR A CA 1
ATOM 2147 C C . TYR A 1 288 ? -8.748 16.491 21.625 1.00 76.00 288 TYR A C 1
ATOM 2149 O O . TYR A 1 288 ? -9.328 16.942 22.614 1.00 76.00 288 TYR A O 1
ATOM 2157 N N . VAL A 1 289 ? -8.875 17.023 20.405 1.00 78.25 289 VAL A N 1
ATOM 2158 C CA . VAL A 1 289 ? -9.696 18.211 20.108 1.00 78.25 289 VAL A CA 1
ATOM 2159 C C . VAL A 1 289 ? -11.138 17.997 20.570 1.00 78.25 289 VAL A C 1
ATOM 2161 O O . VAL A 1 289 ? -11.699 18.856 21.252 1.00 78.25 289 VAL A O 1
ATOM 2164 N N . ARG A 1 290 ? -11.697 16.813 20.292 1.00 79.44 290 ARG A N 1
ATOM 2165 C CA . ARG A 1 290 ? -13.043 16.417 20.719 1.00 79.44 290 ARG A CA 1
ATOM 2166 C C . ARG A 1 290 ? -13.146 16.262 22.234 1.00 79.44 290 ARG A C 1
ATOM 2168 O O . ARG A 1 290 ? -14.051 16.829 22.833 1.00 79.44 290 ARG A O 1
ATOM 2175 N N . ALA A 1 291 ? -12.208 15.557 22.870 1.00 75.25 291 ALA A N 1
ATOM 2176 C CA . ALA A 1 291 ? -12.231 15.334 24.320 1.00 75.25 291 ALA A CA 1
ATOM 2177 C C . ALA A 1 291 ? -12.113 16.627 25.145 1.00 75.25 291 ALA A C 1
ATOM 2179 O O . ALA A 1 291 ? -12.525 16.662 26.301 1.00 75.25 291 ALA A O 1
ATOM 2180 N N . ARG A 1 292 ? -11.526 17.681 24.571 1.00 71.88 292 ARG A N 1
ATOM 2181 C CA . ARG A 1 292 ? -11.396 19.000 25.200 1.00 71.88 292 ARG A CA 1
ATOM 2182 C C . ARG A 1 292 ? -12.459 20.004 24.772 1.00 71.88 292 ARG A C 1
ATOM 2184 O O . ARG A 1 292 ? -12.404 21.137 25.235 1.00 71.88 292 ARG A O 1
ATOM 2191 N N . GLU A 1 293 ? -13.385 19.602 23.903 1.00 74.69 293 GLU A N 1
ATOM 2192 C CA . GLU A 1 293 ? -14.429 20.469 23.351 1.00 74.69 293 GLU A CA 1
ATOM 2193 C C . GLU A 1 293 ? -13.876 21.761 22.719 1.00 74.69 293 GLU A C 1
ATOM 2195 O O . GLU A 1 293 ? -14.524 22.807 22.740 1.00 74.69 293 GLU A O 1
ATOM 2200 N N . LEU A 1 294 ? -12.674 21.696 22.129 1.00 71.50 294 LEU A N 1
ATOM 2201 C CA . LEU A 1 294 ? -11.996 22.873 21.561 1.00 71.50 294 LEU A CA 1
ATOM 2202 C C . LEU A 1 294 ? -12.702 23.424 20.313 1.00 71.50 294 LEU A C 1
ATOM 2204 O O . LEU A 1 294 ? -12.441 24.550 19.914 1.00 71.50 294 LEU A O 1
ATOM 2208 N N . ALA A 1 295 ? -13.627 22.655 19.735 1.00 63.62 295 ALA A N 1
ATOM 2209 C CA . ALA A 1 295 ? -14.455 23.023 18.585 1.00 63.62 295 ALA A CA 1
ATOM 2210 C C . ALA A 1 295 ? -15.425 24.189 18.842 1.00 63.62 295 ALA A C 1
ATOM 2212 O O . ALA A 1 295 ? -16.063 24.668 17.911 1.00 63.62 295 ALA A O 1
ATOM 2213 N N . LYS A 1 296 ? -15.604 24.602 20.105 1.00 60.12 296 LYS A N 1
ATOM 2214 C CA . LYS A 1 296 ? -16.563 25.648 20.495 1.00 60.12 296 LYS A CA 1
ATOM 2215 C C . LYS A 1 296 ? -16.090 27.076 20.154 1.00 60.12 296 LYS A C 1
ATOM 2217 O O . LYS A 1 296 ? -16.830 28.018 20.421 1.00 60.12 296 LYS A O 1
ATOM 2222 N N . GLY A 1 297 ? -14.902 27.243 19.564 1.00 56.47 297 GLY A N 1
ATOM 2223 C CA . GLY A 1 297 ? -14.393 28.513 19.031 1.00 56.47 297 GLY A CA 1
ATOM 2224 C C . GLY A 1 297 ? -13.700 28.340 17.672 1.00 56.47 297 GLY A C 1
ATOM 2225 O O . GLY A 1 297 ? -13.268 27.237 17.340 1.00 56.47 297 GLY A O 1
ATOM 2226 N N . ASN A 1 298 ? -13.561 29.429 16.904 1.00 60.22 298 ASN A N 1
ATOM 2227 C CA . ASN A 1 298 ? -12.788 29.488 15.644 1.00 60.22 298 ASN A CA 1
ATOM 2228 C C . ASN A 1 298 ? -11.268 29.534 15.908 1.00 60.22 298 ASN A C 1
ATOM 2230 O O . ASN A 1 298 ? -10.548 30.360 15.353 1.00 60.22 298 ASN A O 1
ATOM 2234 N N . ASP A 1 299 ? -10.792 28.718 16.845 1.00 70.69 299 ASP A N 1
ATOM 2235 C CA . ASP A 1 299 ? -9.395 28.722 17.252 1.00 70.69 299 ASP A CA 1
ATOM 2236 C C . ASP A 1 299 ? -8.592 27.719 16.416 1.00 70.69 299 ASP A C 1
ATOM 2238 O O . ASP A 1 299 ? -8.906 26.522 16.367 1.00 70.69 299 ASP A O 1
ATOM 2242 N N . ARG A 1 300 ? -7.483 28.192 15.841 1.00 78.44 300 ARG A N 1
ATOM 2243 C CA . ARG A 1 300 ? -6.482 27.324 15.219 1.00 78.44 300 ARG A CA 1
ATOM 2244 C C . ARG A 1 300 ? -5.832 26.436 16.267 1.00 78.44 300 ARG A C 1
ATOM 2246 O O . ARG A 1 300 ? -5.344 26.902 17.301 1.00 78.44 300 ARG A O 1
ATOM 2253 N N . VAL A 1 301 ? -5.791 25.144 15.972 1.00 79.69 301 VAL A N 1
ATOM 2254 C CA . VAL A 1 301 ? -5.099 24.139 16.772 1.00 79.69 301 VAL A CA 1
ATOM 2255 C C . VAL A 1 301 ? -3.894 23.617 16.009 1.00 79.69 301 VAL A C 1
ATOM 2257 O O . VAL A 1 301 ? -3.870 23.563 14.782 1.00 79.69 301 VAL A O 1
ATOM 2260 N N . TYR A 1 302 ? -2.878 23.222 16.763 1.00 77.50 302 TYR A N 1
ATOM 2261 C CA . TYR A 1 302 ? -1.592 22.784 16.232 1.00 77.50 302 TYR A CA 1
ATOM 2262 C C . TYR A 1 302 ? -1.319 21.350 16.677 1.00 77.50 302 TYR A C 1
ATOM 2264 O O . TYR A 1 302 ? -1.844 20.920 17.698 1.00 77.50 302 TYR A O 1
ATOM 2272 N N . PHE A 1 303 ? -0.479 20.612 15.961 1.00 79.25 303 PHE A N 1
ATOM 2273 C CA . PHE A 1 303 ? 0.030 19.307 16.374 1.00 79.25 303 PHE A CA 1
ATOM 2274 C C . PHE A 1 303 ? 1.528 19.228 16.097 1.00 79.25 303 PHE A C 1
ATOM 2276 O O . PHE A 1 303 ? 1.971 19.192 14.952 1.00 79.25 303 PHE A O 1
ATOM 2283 N N . GLY A 1 304 ? 2.314 19.241 17.169 1.00 72.25 304 GLY A N 1
ATOM 2284 C CA . GLY A 1 304 ? 3.767 19.202 17.147 1.00 72.25 304 GLY A CA 1
ATOM 2285 C C . GLY A 1 304 ? 4.304 17.774 17.117 1.00 72.25 304 GLY A C 1
ATOM 2286 O O . GLY A 1 304 ? 3.947 16.928 17.939 1.00 72.25 304 GLY A O 1
ATOM 2287 N N . ILE A 1 305 ? 5.215 17.523 16.185 1.00 77.19 305 ILE A N 1
ATOM 2288 C CA . ILE A 1 305 ? 5.867 16.244 15.936 1.00 77.19 305 ILE A CA 1
ATOM 2289 C C . ILE A 1 305 ? 7.379 16.466 16.081 1.00 77.19 305 ILE A C 1
ATOM 2291 O O . ILE A 1 305 ? 7.954 17.221 15.299 1.00 77.19 305 ILE A O 1
ATOM 2295 N N . PRO A 1 306 ? 8.055 15.836 17.058 1.00 74.81 306 PRO A N 1
ATOM 2296 C CA . PRO A 1 306 ? 9.511 15.876 17.121 1.00 74.81 306 PRO A CA 1
ATOM 2297 C C . PRO A 1 306 ? 10.094 15.019 15.991 1.00 74.81 306 PRO A C 1
ATOM 2299 O O . PRO A 1 306 ? 9.744 13.843 15.850 1.00 74.81 306 PRO A O 1
ATOM 2302 N N . VAL A 1 307 ? 10.991 15.597 15.196 1.00 75.94 307 VAL A N 1
ATOM 2303 C CA . VAL A 1 307 ? 11.616 14.947 14.038 1.00 75.94 307 VAL A CA 1
ATOM 2304 C C . VAL A 1 307 ? 13.097 14.723 14.308 1.00 75.94 307 VAL A C 1
ATOM 2306 O O . VAL A 1 307 ? 13.792 15.621 14.764 1.00 75.94 307 VAL A O 1
ATOM 2309 N N . ASP A 1 308 ? 13.586 13.519 14.011 1.00 81.69 308 ASP A N 1
ATOM 2310 C CA . ASP A 1 308 ? 15.010 13.182 14.095 1.00 81.69 308 ASP A CA 1
ATOM 2311 C C . ASP A 1 308 ? 15.770 13.851 12.942 1.00 81.69 308 ASP A C 1
ATOM 2313 O O . ASP A 1 308 ? 15.481 13.602 11.767 1.00 81.69 308 ASP A O 1
ATOM 2317 N N . PHE A 1 309 ? 16.707 14.733 13.279 1.00 80.81 309 PHE A N 1
ATOM 2318 C CA . PHE A 1 309 ? 17.454 15.542 12.320 1.00 80.81 309 PHE A CA 1
ATOM 2319 C C . PHE A 1 309 ? 18.811 14.936 11.961 1.00 80.81 309 PHE A C 1
ATOM 2321 O O . PHE A 1 309 ? 19.465 15.457 11.065 1.00 80.81 309 PHE A O 1
ATOM 2328 N N . ARG A 1 310 ? 19.223 13.801 12.550 1.00 84.69 310 ARG A N 1
ATOM 2329 C CA . ARG A 1 310 ? 20.551 13.204 12.288 1.00 84.69 310 ARG A CA 1
ATOM 2330 C C . ARG A 1 310 ? 20.832 13.009 10.800 1.00 84.69 310 ARG A C 1
ATOM 2332 O O . ARG A 1 310 ? 21.858 13.458 10.309 1.00 84.69 310 ARG A O 1
ATOM 2339 N N . SER A 1 311 ? 19.890 12.419 10.060 1.00 81.19 311 SER A N 1
ATOM 2340 C CA . SER A 1 311 ? 20.022 12.215 8.608 1.00 81.19 311 SER A CA 1
ATOM 2341 C C . SER A 1 311 ? 19.817 13.486 7.772 1.00 81.19 311 SER A C 1
ATOM 2343 O O . SER A 1 311 ? 19.868 13.413 6.550 1.00 81.19 311 SER A O 1
ATOM 2345 N N . ARG A 1 312 ? 19.487 14.612 8.413 1.00 76.25 312 ARG A N 1
ATOM 2346 C CA . ARG A 1 312 ? 19.147 15.906 7.799 1.00 76.25 312 ARG A CA 1
ATOM 2347 C C . ARG A 1 312 ? 20.208 16.979 8.038 1.00 76.25 312 ARG A C 1
ATOM 2349 O O . ARG A 1 312 ? 20.160 18.014 7.379 1.00 76.25 312 ARG A O 1
ATOM 2356 N N . MET A 1 313 ? 21.135 16.738 8.965 1.00 76.94 313 MET A N 1
ATOM 2357 C CA . MET A 1 313 ? 22.328 17.561 9.138 1.00 76.94 313 MET A CA 1
ATOM 2358 C C . MET A 1 313 ? 23.208 17.486 7.888 1.00 76.94 313 MET A C 1
ATOM 2360 O O . MET A 1 313 ? 23.131 16.524 7.119 1.00 76.94 313 MET A O 1
ATOM 2364 N N . ARG A 1 314 ? 24.043 18.504 7.680 1.00 69.81 314 ARG A N 1
ATOM 2365 C CA . ARG A 1 314 ? 25.019 18.557 6.591 1.00 69.81 314 ARG A CA 1
ATOM 2366 C C . ARG A 1 314 ? 26.404 18.862 7.176 1.00 69.81 314 ARG A C 1
ATOM 2368 O O . ARG A 1 314 ? 26.595 19.957 7.696 1.00 69.81 314 ARG A O 1
ATOM 2375 N N . PRO A 1 315 ? 27.343 17.899 7.142 1.00 76.62 315 PRO A N 1
ATOM 2376 C CA . PRO A 1 315 ? 27.144 16.497 6.748 1.00 76.62 315 PRO A CA 1
ATOM 2377 C C . PRO A 1 315 ? 26.162 15.749 7.686 1.00 76.62 315 PRO A C 1
ATOM 2379 O O . PRO A 1 315 ? 25.994 16.150 8.841 1.00 76.62 315 PRO A O 1
ATOM 2382 N N . PRO A 1 316 ? 25.497 14.667 7.228 1.00 82.44 316 PRO A N 1
ATOM 2383 C CA . PRO A 1 316 ? 24.602 13.881 8.078 1.00 82.44 316 PRO A CA 1
ATOM 2384 C C . PRO A 1 316 ? 25.324 13.278 9.286 1.00 82.44 316 PRO A C 1
ATOM 2386 O O . PRO A 1 316 ? 26.413 12.717 9.158 1.00 82.44 316 PRO A O 1
ATOM 2389 N N . LEU A 1 317 ? 24.684 13.321 10.456 1.00 83.44 317 LEU A N 1
ATOM 2390 C CA . LEU A 1 317 ? 25.206 12.674 11.657 1.00 83.44 317 LEU A CA 1
ATOM 2391 C C . LEU A 1 317 ? 25.012 11.150 11.579 1.00 83.44 317 LEU A C 1
ATOM 2393 O O . LEU A 1 317 ? 23.981 10.680 11.079 1.00 83.44 317 LEU A O 1
ATOM 2397 N N . PRO A 1 318 ? 25.938 10.350 12.142 1.00 86.56 318 PRO A N 1
ATOM 2398 C CA . PRO A 1 318 ? 25.742 8.914 12.299 1.00 86.56 318 PRO A CA 1
ATOM 2399 C C . PRO A 1 318 ? 24.434 8.602 13.037 1.00 86.56 318 PRO A C 1
ATOM 2401 O O . PRO A 1 318 ? 24.054 9.298 13.979 1.00 86.56 318 PRO A O 1
ATOM 2404 N N . ALA A 1 319 ? 23.767 7.497 12.689 1.00 82.56 319 ALA A N 1
ATOM 2405 C CA . ALA A 1 319 ? 22.597 7.023 13.442 1.00 82.56 319 ALA A CA 1
ATOM 2406 C C . ALA A 1 319 ? 22.952 6.688 14.906 1.00 82.56 319 ALA A C 1
ATOM 2408 O O . ALA A 1 319 ? 22.088 6.594 15.774 1.00 82.56 319 ALA A O 1
ATOM 2409 N N . GLU A 1 320 ? 24.242 6.479 15.154 1.00 85.00 320 GLU A N 1
ATOM 2410 C CA . GLU A 1 320 ? 24.873 6.249 16.440 1.00 85.00 320 GLU A CA 1
ATOM 2411 C C . GLU A 1 320 ? 25.156 7.515 17.242 1.00 85.00 320 GLU A C 1
ATOM 2413 O O . GLU A 1 320 ? 25.541 7.390 18.402 1.00 85.00 320 GLU A O 1
ATOM 2418 N N . TYR A 1 321 ? 24.981 8.704 16.661 1.00 87.81 321 TYR A N 1
ATOM 2419 C CA . TYR A 1 321 ? 25.214 9.965 17.352 1.00 87.81 321 TYR A CA 1
ATOM 2420 C C . TYR A 1 321 ? 24.394 10.044 18.644 1.00 87.81 321 TYR A C 1
ATOM 2422 O O . TYR A 1 321 ? 23.157 9.958 18.623 1.00 87.81 321 TYR A O 1
ATOM 2430 N N . PHE A 1 322 ? 25.101 10.213 19.758 1.00 88.12 322 PHE A N 1
ATOM 2431 C CA . PHE A 1 322 ? 24.544 10.312 21.095 1.00 88.12 322 PHE A CA 1
ATOM 2432 C C . PHE A 1 322 ? 24.487 11.768 21.523 1.00 88.12 322 PHE A C 1
ATOM 2434 O O . PHE A 1 322 ? 25.499 12.415 21.777 1.00 88.12 322 PHE A O 1
ATOM 2441 N N . GLY A 1 323 ? 23.260 12.256 21.613 1.00 88.62 323 GLY A N 1
ATOM 2442 C CA . GLY A 1 323 ? 22.961 13.652 21.859 1.00 88.62 323 GLY A CA 1
ATOM 2443 C C . GLY A 1 323 ? 21.521 13.991 21.531 1.00 88.62 323 GLY A C 1
ATOM 2444 O O . GLY A 1 323 ? 20.744 13.103 21.155 1.00 88.62 323 GLY A O 1
ATOM 2445 N N . ASN A 1 324 ? 21.148 15.256 21.694 1.00 88.75 324 ASN A N 1
ATOM 2446 C CA . ASN A 1 324 ? 19.937 15.773 21.075 1.00 88.75 324 ASN A CA 1
ATOM 2447 C C . ASN A 1 324 ? 20.228 16.103 19.607 1.00 88.75 324 ASN A C 1
ATOM 2449 O O . ASN A 1 324 ? 21.217 16.752 19.289 1.00 88.75 324 ASN A O 1
ATOM 2453 N N . CYS A 1 325 ? 19.366 15.646 18.706 1.00 87.44 325 CYS A N 1
ATOM 2454 C CA . CYS A 1 325 ? 19.333 16.098 17.316 1.00 87.44 325 CYS A CA 1
ATOM 2455 C C . CYS A 1 325 ? 17.884 16.014 16.829 1.00 87.44 325 CYS A C 1
ATOM 2457 O O . CYS A 1 325 ? 17.519 15.182 15.995 1.00 87.44 325 CYS A O 1
ATOM 2459 N N . ILE A 1 326 ? 17.029 16.813 17.467 1.00 81.50 326 ILE A N 1
ATOM 2460 C CA . ILE A 1 326 ? 15.592 16.846 17.211 1.00 81.50 326 ILE A CA 1
ATOM 2461 C C . ILE A 1 326 ? 15.169 18.242 16.781 1.00 81.50 326 ILE A C 1
ATOM 2463 O O . ILE A 1 326 ? 15.558 19.226 17.404 1.00 81.50 326 ILE A O 1
ATOM 2467 N N . GLY A 1 327 ? 14.357 18.309 15.731 1.00 73.75 327 GLY A N 1
ATOM 2468 C CA . GLY A 1 327 ? 13.734 19.543 15.268 1.00 73.75 327 GLY A CA 1
ATOM 2469 C C . GLY A 1 327 ? 12.205 19.469 15.282 1.00 73.75 327 GLY A C 1
ATOM 2470 O O . GLY A 1 327 ? 11.633 18.375 15.383 1.00 73.75 327 GLY A O 1
ATOM 2471 N N . PRO A 1 328 ? 11.526 20.622 15.213 1.00 71.31 328 PRO A N 1
ATOM 2472 C CA . PRO A 1 328 ? 10.077 20.703 15.271 1.00 71.31 328 PRO A CA 1
ATOM 2473 C C . PRO A 1 328 ? 9.444 20.452 13.896 1.00 71.31 328 PRO A C 1
ATOM 2475 O O . PRO A 1 328 ? 9.977 20.830 12.856 1.00 71.31 328 PRO A O 1
ATOM 2478 N N . CYS A 1 329 ? 8.268 19.832 13.896 1.00 74.19 329 CYS A N 1
ATOM 2479 C CA . CYS A 1 329 ? 7.362 19.743 12.756 1.00 74.19 329 CYS A CA 1
ATOM 2480 C C . CYS A 1 329 ? 5.957 20.049 13.265 1.00 74.19 329 CYS A C 1
ATOM 2482 O O . CYS A 1 329 ? 5.487 19.380 14.184 1.00 74.19 329 CYS A O 1
ATOM 2484 N N . HIS A 1 330 ? 5.280 21.034 12.686 1.00 74.12 330 HIS A N 1
ATOM 2485 C CA . HIS A 1 330 ? 3.960 21.459 13.140 1.00 74.12 330 HIS A CA 1
ATOM 2486 C C . HIS A 1 330 ? 2.932 21.244 12.036 1.00 74.12 330 HIS A C 1
ATOM 2488 O O . HIS A 1 330 ? 3.091 21.756 10.934 1.00 74.12 330 HIS A O 1
ATOM 2494 N N . ALA A 1 331 ? 1.884 20.487 12.346 1.00 81.81 331 ALA A N 1
ATOM 2495 C CA . ALA A 1 331 ? 0.646 20.520 11.583 1.00 81.81 331 ALA A CA 1
ATOM 2496 C C . ALA A 1 331 ? -0.302 21.537 12.222 1.00 81.81 331 ALA A C 1
ATOM 2498 O O . ALA A 1 331 ? -0.285 21.718 13.440 1.00 81.81 331 ALA A O 1
ATOM 2499 N N . GLU A 1 332 ? -1.132 22.187 11.419 1.00 83.69 332 GLU A N 1
ATOM 2500 C CA . GLU A 1 332 ? -2.121 23.160 11.879 1.00 83.69 332 GLU A CA 1
ATOM 2501 C C . GLU A 1 332 ? -3.452 22.948 11.161 1.00 83.69 332 GLU A C 1
ATOM 2503 O O . GLU A 1 332 ? -3.476 22.537 10.002 1.00 83.69 332 GLU A O 1
ATOM 2508 N N . ALA A 1 333 ? -4.553 23.173 11.873 1.00 84.38 333 ALA A N 1
ATOM 2509 C CA . ALA A 1 333 ? -5.913 23.067 11.352 1.00 84.38 333 ALA A CA 1
ATOM 2510 C C . ALA A 1 333 ? -6.883 23.843 12.256 1.00 84.38 333 ALA A C 1
ATOM 2512 O O . ALA A 1 333 ? -6.563 24.140 13.410 1.00 84.38 333 ALA A O 1
ATOM 2513 N N . GLU A 1 334 ? -8.076 24.155 11.758 1.00 85.00 334 GLU A N 1
ATOM 2514 C CA . GLU A 1 334 ? -9.136 24.746 12.578 1.00 85.00 334 GLU A CA 1
ATOM 2515 C C . GLU A 1 334 ? -9.761 23.693 13.507 1.00 85.00 334 GLU A C 1
ATOM 2517 O O . GLU A 1 334 ? -10.011 22.550 13.110 1.00 85.00 334 GLU A O 1
ATOM 2522 N N . ALA A 1 335 ? -10.044 24.059 14.762 1.00 82.00 335 ALA A N 1
ATOM 2523 C CA . ALA A 1 335 ? -10.636 23.125 15.726 1.00 82.00 335 ALA A CA 1
ATOM 2524 C C . ALA A 1 335 ? -12.027 22.624 15.297 1.00 82.00 335 ALA A C 1
ATOM 2526 O O . ALA A 1 335 ? -12.381 21.470 15.572 1.00 82.00 335 ALA A O 1
ATOM 2527 N N . ALA A 1 336 ? -12.802 23.481 14.625 1.00 80.94 336 ALA A N 1
ATOM 2528 C CA . ALA A 1 336 ? -14.108 23.146 14.067 1.00 80.94 336 ALA A CA 1
ATOM 2529 C C . ALA A 1 336 ? -13.987 22.079 12.966 1.00 80.94 336 ALA A C 1
ATOM 2531 O O . ALA A 1 336 ? -14.670 21.056 13.030 1.00 80.94 336 ALA A O 1
ATOM 2532 N N . ASP A 1 337 ? -13.040 22.252 12.043 1.00 83.31 337 ASP A N 1
ATOM 2533 C CA . ASP A 1 337 ? -12.785 21.325 10.936 1.00 83.31 337 ASP A CA 1
ATOM 2534 C C . ASP A 1 337 ? -12.349 19.944 11.431 1.00 83.31 337 ASP A C 1
ATOM 2536 O O . ASP A 1 337 ? -12.868 18.915 10.992 1.00 83.31 337 ASP A O 1
ATOM 2540 N N . LEU A 1 338 ? -11.444 19.906 12.416 1.00 82.56 338 LEU A N 1
ATOM 2541 C CA . LEU A 1 338 ? -11.007 18.651 13.034 1.00 82.56 338 LEU A CA 1
ATOM 2542 C C . LEU A 1 338 ? -12.119 17.944 13.813 1.00 82.56 338 LEU A C 1
ATOM 2544 O O . LEU A 1 338 ? -12.076 16.726 14.008 1.00 82.56 338 LEU A O 1
ATOM 2548 N N . SER A 1 339 ? -13.108 18.696 14.285 1.00 78.62 339 SER A N 1
ATOM 2549 C CA . SER A 1 339 ? -14.245 18.144 15.018 1.00 78.62 339 SER A CA 1
ATOM 2550 C C . SER A 1 339 ? -15.367 17.685 14.096 1.00 78.62 339 SER A C 1
ATOM 2552 O O . SER A 1 339 ? -16.113 16.784 14.486 1.00 78.62 339 SER A O 1
ATOM 2554 N N . GLY A 1 340 ? -15.431 18.234 12.880 1.00 72.38 340 GLY A N 1
ATOM 2555 C CA . GLY A 1 340 ? -16.351 17.841 11.820 1.00 72.38 340 GLY A CA 1
ATOM 2556 C C . GLY A 1 340 ? -16.140 16.412 11.312 1.00 72.38 340 GLY A C 1
ATOM 2557 O O . GLY A 1 340 ? -15.226 15.689 11.727 1.00 72.38 340 GLY A O 1
ATOM 2558 N N . ALA A 1 341 ? -17.015 15.988 10.401 1.00 61.50 341 ALA A N 1
ATOM 2559 C CA . ALA A 1 341 ? -17.020 14.635 9.847 1.00 61.50 341 ALA A CA 1
ATOM 2560 C C . ALA A 1 341 ? -15.722 14.294 9.088 1.00 61.50 341 ALA A C 1
ATOM 2562 O O . ALA A 1 341 ? -15.192 13.191 9.227 1.00 61.50 341 ALA A O 1
ATOM 2563 N N . ASN A 1 342 ? -15.131 15.285 8.411 1.00 67.19 342 ASN A N 1
ATOM 2564 C CA . ASN A 1 342 ? -13.874 15.154 7.666 1.00 67.19 342 ASN A CA 1
ATOM 2565 C C . ASN A 1 342 ? -12.608 15.341 8.510 1.00 67.19 342 ASN A C 1
ATOM 2567 O O . ASN A 1 342 ? -11.499 15.296 7.972 1.00 67.19 342 ASN A O 1
ATOM 2571 N N . GLY A 1 343 ? -12.738 15.509 9.830 1.00 76.94 343 GLY A N 1
ATOM 2572 C CA . GLY A 1 343 ? -11.611 15.855 10.691 1.00 76.94 343 GLY A CA 1
ATOM 2573 C C . GLY A 1 343 ? -10.432 14.886 10.589 1.00 76.94 343 GLY A C 1
ATOM 2574 O O . GLY A 1 343 ? -9.286 15.324 10.624 1.00 76.94 343 GLY A O 1
ATOM 2575 N N . LEU A 1 344 ? -10.691 13.581 10.396 1.00 78.19 344 LEU A N 1
ATOM 2576 C CA . LEU A 1 344 ? -9.646 12.549 10.263 1.00 78.19 344 LEU A CA 1
ATOM 2577 C C . LEU A 1 344 ? -8.817 12.685 8.999 1.00 78.19 344 LEU A C 1
ATOM 2579 O O . LEU A 1 344 ? -7.594 12.559 9.065 1.00 78.19 344 LEU A O 1
ATOM 2583 N N . THR A 1 345 ? -9.473 12.987 7.888 1.00 73.62 345 THR A N 1
ATOM 2584 C CA . THR A 1 345 ? -8.815 13.248 6.614 1.00 73.62 345 THR A CA 1
ATOM 2585 C C . THR A 1 345 ? -7.995 14.528 6.702 1.00 73.62 345 THR A C 1
ATOM 2587 O O . THR A 1 345 ? -6.793 14.488 6.460 1.00 73.62 345 THR A O 1
ATOM 2590 N N . LEU A 1 346 ? -8.600 15.622 7.176 1.00 81.62 346 LEU A N 1
ATOM 2591 C CA . LEU A 1 346 ? -7.941 16.927 7.284 1.00 81.62 346 LEU A CA 1
ATOM 2592 C C . LEU A 1 346 ? -6.724 16.882 8.211 1.00 81.62 346 LEU A C 1
ATOM 2594 O O . LEU A 1 346 ? -5.653 17.375 7.865 1.00 81.62 346 LEU A O 1
ATOM 2598 N N . ALA A 1 347 ? -6.845 16.220 9.364 1.00 84.38 347 ALA A N 1
ATOM 2599 C CA . ALA A 1 347 ? -5.710 16.017 10.255 1.00 84.38 347 ALA A CA 1
ATOM 2600 C C . ALA A 1 347 ? -4.611 15.174 9.595 1.00 84.38 347 ALA A C 1
ATOM 2602 O O . ALA A 1 347 ? -3.431 15.491 9.740 1.00 84.38 347 ALA A O 1
ATOM 2603 N N . ALA A 1 348 ? -4.969 14.096 8.888 1.00 82.81 348 ALA A N 1
ATOM 2604 C CA . ALA A 1 348 ? -3.994 13.228 8.231 1.00 82.81 348 ALA A CA 1
ATOM 2605 C C . ALA A 1 348 ? -3.256 13.951 7.099 1.00 82.81 348 ALA A C 1
ATOM 2607 O O . ALA A 1 348 ? -2.039 13.805 6.997 1.00 82.81 348 ALA A O 1
ATOM 2608 N N . GLU A 1 349 ? -3.959 14.752 6.302 1.00 81.38 349 GLU A N 1
ATOM 2609 C CA . GLU A 1 349 ? -3.390 15.582 5.239 1.00 81.38 349 GLU A CA 1
ATOM 2610 C C . GLU A 1 349 ? -2.490 16.682 5.799 1.00 81.38 349 GLU A C 1
ATOM 2612 O O . GLU A 1 349 ? -1.351 16.820 5.354 1.00 81.38 349 GLU A O 1
ATOM 2617 N N . ALA A 1 350 ? -2.947 17.408 6.824 1.00 83.69 350 ALA A N 1
ATOM 2618 C CA . ALA A 1 350 ? -2.150 18.437 7.487 1.00 83.69 350 ALA A CA 1
ATOM 2619 C C . ALA A 1 350 ? -0.862 17.849 8.087 1.00 83.69 350 ALA A C 1
ATOM 2621 O O . ALA A 1 350 ? 0.218 18.422 7.940 1.00 83.69 350 ALA A O 1
ATOM 2622 N N . ILE A 1 351 ? -0.947 16.670 8.712 1.00 82.25 351 ILE A N 1
ATOM 2623 C CA . ILE A 1 351 ? 0.215 15.961 9.261 1.00 82.25 351 ILE A CA 1
ATOM 2624 C C . ILE A 1 351 ? 1.151 15.467 8.155 1.00 82.25 351 ILE A C 1
ATOM 2626 O O . ILE A 1 351 ? 2.367 15.615 8.278 1.00 82.25 351 ILE A O 1
ATOM 2630 N N . ASP A 1 352 ? 0.623 14.874 7.086 1.00 78.25 352 ASP A N 1
ATOM 2631 C CA . ASP A 1 352 ? 1.442 14.368 5.983 1.00 78.25 352 ASP A CA 1
ATOM 2632 C C . ASP A 1 352 ? 2.146 15.515 5.240 1.00 78.25 352 ASP A C 1
ATOM 2634 O O . ASP A 1 352 ? 3.338 15.418 4.945 1.00 78.25 352 ASP A O 1
ATOM 2638 N N . SER A 1 353 ? 1.447 16.635 5.031 1.00 79.62 353 SER A N 1
ATOM 2639 C CA . SER A 1 353 ? 1.996 17.873 4.472 1.00 79.62 353 SER A CA 1
ATOM 2640 C C . SER A 1 353 ? 3.100 18.457 5.357 1.00 79.62 353 SER A C 1
ATOM 2642 O O . SER A 1 353 ? 4.203 18.718 4.874 1.00 79.62 353 SER A O 1
ATOM 2644 N N . ALA A 1 354 ? 2.866 18.564 6.670 1.00 75.56 354 ALA A N 1
ATOM 2645 C CA . ALA A 1 354 ? 3.870 19.045 7.617 1.00 75.56 354 ALA A CA 1
ATOM 2646 C C . ALA A 1 354 ? 5.139 18.170 7.603 1.00 75.56 354 ALA A C 1
ATOM 2648 O O . ALA A 1 354 ? 6.256 18.683 7.519 1.00 75.56 354 ALA A O 1
ATOM 2649 N N . ILE A 1 355 ? 4.980 16.840 7.597 1.00 73.06 355 ILE A N 1
ATOM 2650 C CA . ILE A 1 355 ? 6.104 15.893 7.529 1.00 73.06 355 ILE A CA 1
ATOM 2651 C C . ILE A 1 355 ? 6.872 16.031 6.204 1.00 73.06 355 ILE A C 1
ATOM 2653 O O . ILE A 1 355 ? 8.106 15.982 6.206 1.00 73.06 355 ILE A O 1
ATOM 2657 N N . LYS A 1 356 ? 6.169 16.205 5.077 1.00 71.88 356 LYS A N 1
ATOM 2658 C CA . LYS A 1 356 ? 6.775 16.421 3.752 1.00 71.88 356 LYS A CA 1
ATOM 2659 C C . LYS A 1 356 ? 7.525 17.750 3.671 1.00 71.88 356 LYS A C 1
ATOM 2661 O O . LYS A 1 356 ? 8.631 17.771 3.142 1.00 71.88 356 LYS A O 1
ATOM 2666 N N . SER A 1 357 ? 6.983 18.819 4.250 1.00 70.94 357 SER A N 1
ATOM 2667 C CA . SER A 1 357 ? 7.621 20.141 4.284 1.00 70.94 357 SER A CA 1
ATOM 2668 C C . SER A 1 357 ? 8.975 20.105 5.005 1.00 70.94 357 SER A C 1
ATOM 2670 O O . SER A 1 357 ? 9.993 20.552 4.470 1.00 70.94 357 SER A O 1
ATOM 2672 N N . VAL A 1 358 ? 9.036 19.434 6.161 1.00 67.31 358 VAL A N 1
ATOM 2673 C CA . VAL A 1 358 ? 10.300 19.189 6.880 1.00 67.31 358 VAL A CA 1
ATOM 2674 C C . VAL A 1 358 ? 11.227 18.243 6.101 1.00 67.31 358 VAL A C 1
ATOM 2676 O O . VAL A 1 358 ? 12.439 18.243 6.308 1.00 67.31 358 VAL A O 1
ATOM 2679 N N . ALA A 1 359 ? 10.693 17.435 5.175 1.00 57.84 359 ALA A N 1
ATOM 2680 C CA . ALA A 1 359 ? 11.505 16.615 4.286 1.00 57.84 359 ALA A CA 1
ATOM 2681 C C . ALA A 1 359 ? 12.236 17.415 3.203 1.00 57.84 359 ALA A C 1
ATOM 2683 O O . ALA A 1 359 ? 13.374 17.058 2.899 1.00 57.84 359 ALA A O 1
ATOM 2684 N N . SER A 1 360 ? 11.612 18.475 2.683 1.00 51.94 360 SER A N 1
ATOM 2685 C CA . SER A 1 360 ? 12.152 19.352 1.637 1.00 51.94 360 SER A CA 1
ATOM 2686 C C . SER A 1 360 ? 13.020 20.504 2.152 1.00 51.94 360 SER A C 1
ATOM 2688 O O . SER A 1 360 ? 13.911 20.952 1.435 1.00 51.94 360 SER A O 1
ATOM 2690 N N . ALA A 1 361 ? 12.789 20.987 3.376 1.00 52.59 361 ALA A N 1
ATOM 2691 C CA . ALA A 1 361 ? 13.575 22.066 3.969 1.00 52.59 361 ALA A CA 1
ATOM 2692 C C . ALA A 1 361 ? 14.874 21.511 4.586 1.00 52.59 361 ALA A C 1
ATOM 2694 O O . ALA A 1 361 ? 14.853 20.817 5.602 1.00 52.59 361 ALA A O 1
ATOM 2695 N N . GLY A 1 362 ? 16.019 21.772 3.953 1.00 50.69 362 GLY A N 1
ATOM 2696 C CA . GLY A 1 362 ? 17.331 21.495 4.546 1.00 50.69 362 GLY A CA 1
ATOM 2697 C C . GLY A 1 362 ? 17.639 22.439 5.716 1.00 50.69 362 GLY A C 1
ATOM 2698 O O . GLY A 1 362 ? 17.136 23.559 5.758 1.00 50.69 362 GLY A O 1
ATOM 2699 N N . PHE A 1 363 ? 18.497 22.000 6.644 1.00 53.09 363 PHE A N 1
ATOM 2700 C CA . PHE A 1 363 ? 18.908 22.771 7.830 1.00 53.09 363 PHE A CA 1
ATOM 2701 C C . PHE A 1 363 ? 19.618 24.106 7.485 1.00 53.09 363 PHE A C 1
ATOM 2703 O O . PHE A 1 363 ? 19.616 25.033 8.284 1.00 53.09 363 PHE A O 1
ATOM 2710 N N . GLU A 1 364 ? 20.192 24.226 6.281 1.00 50.50 364 GLU A N 1
ATOM 2711 C CA . GLU A 1 364 ? 21.068 25.338 5.858 1.00 50.50 364 GLU A CA 1
ATOM 2712 C C . GLU A 1 364 ? 20.350 26.540 5.205 1.00 50.50 364 GLU A C 1
ATOM 2714 O O . GLU A 1 364 ? 21.014 27.476 4.778 1.00 50.50 364 GLU A O 1
ATOM 2719 N N . GLY A 1 365 ? 19.016 26.533 5.085 1.00 45.84 365 GLY A N 1
ATOM 2720 C CA . GLY A 1 365 ? 18.277 27.565 4.330 1.00 45.84 365 GLY A CA 1
ATOM 2721 C C . GLY A 1 365 ? 17.520 28.613 5.157 1.00 45.84 365 GLY A C 1
ATOM 2722 O O . GLY A 1 365 ? 16.833 29.451 4.573 1.00 45.84 365 GLY A O 1
ATOM 2723 N N . ALA A 1 366 ? 17.562 28.543 6.490 1.00 51.19 366 ALA A N 1
ATOM 2724 C CA . ALA A 1 366 ? 16.752 29.390 7.366 1.00 51.19 366 ALA A CA 1
ATOM 2725 C C . ALA A 1 366 ? 17.622 30.299 8.244 1.00 51.19 366 ALA A C 1
ATOM 2727 O O . ALA A 1 366 ? 18.490 29.813 8.966 1.00 51.19 366 ALA A O 1
ATOM 2728 N N . GLU A 1 367 ? 17.335 31.603 8.200 1.00 59.19 367 GLU A N 1
ATOM 2729 C CA . GLU A 1 367 ? 17.886 32.614 9.112 1.00 59.19 367 GLU A CA 1
ATOM 2730 C C . GLU A 1 367 ? 17.690 32.198 10.590 1.00 59.19 367 GLU A C 1
ATOM 2732 O O . GLU A 1 367 ? 16.669 31.574 10.915 1.00 59.19 367 GLU A O 1
ATOM 2737 N N . PRO A 1 368 ? 18.608 32.540 11.510 1.00 61.25 368 PRO A N 1
ATOM 2738 C CA . PRO A 1 368 ? 18.500 32.227 12.943 1.00 61.25 368 PRO A CA 1
ATOM 2739 C C . PRO A 1 368 ? 17.159 32.625 13.583 1.00 61.25 368 PRO A C 1
ATOM 2741 O O . PRO A 1 368 ? 16.634 31.920 14.448 1.00 61.25 368 PRO A O 1
ATOM 2744 N N . GLU A 1 369 ? 16.558 33.721 13.129 1.00 61.34 369 GLU A N 1
ATOM 2745 C CA . GLU A 1 369 ? 15.254 34.211 13.577 1.00 61.34 369 GLU A CA 1
ATOM 2746 C C . GLU A 1 369 ? 14.120 33.280 13.137 1.00 61.34 369 GLU A C 1
ATOM 2748 O O . GLU A 1 369 ? 13.220 32.995 13.926 1.00 61.34 369 GLU A O 1
ATOM 2753 N N . LYS A 1 370 ? 14.200 32.713 11.923 1.00 61.28 370 LYS A N 1
ATOM 2754 C CA . LYS A 1 370 ? 13.252 31.695 11.444 1.00 61.28 370 LYS A CA 1
ATOM 2755 C C . LYS A 1 370 ? 13.375 30.392 12.220 1.00 61.28 370 LYS A C 1
ATOM 2757 O O . LYS A 1 370 ? 12.390 29.675 12.330 1.00 61.28 370 LYS A O 1
ATOM 2762 N N . TRP A 1 371 ? 14.541 30.073 12.781 1.00 63.00 371 TRP A N 1
ATOM 2763 C CA . TRP A 1 371 ? 14.688 28.940 13.700 1.00 63.00 371 TRP A CA 1
ATOM 2764 C C . TRP A 1 371 ? 14.016 29.198 15.038 1.00 63.00 371 TRP A C 1
ATOM 2766 O O . TRP A 1 371 ? 13.332 28.314 15.559 1.00 63.00 371 TRP A O 1
ATOM 2776 N N . LEU A 1 372 ? 14.187 30.405 15.582 1.00 60.69 372 LEU A N 1
ATOM 2777 C CA . LEU A 1 372 ? 13.485 30.815 16.789 1.00 60.69 372 LEU A CA 1
ATOM 2778 C C . LEU A 1 372 ? 11.974 30.747 16.552 1.00 60.69 372 LEU A C 1
ATOM 2780 O O . LEU A 1 372 ? 11.279 30.125 17.345 1.00 60.69 372 LEU A O 1
ATOM 2784 N N . GLU A 1 373 ? 11.488 31.263 15.420 1.00 58.81 373 GLU A N 1
ATOM 2785 C CA . GLU A 1 373 ? 10.101 31.107 14.983 1.00 58.81 373 GLU A CA 1
ATOM 2786 C C . GLU A 1 373 ? 9.723 29.638 14.782 1.00 58.81 373 GLU A C 1
ATOM 2788 O O . GLU A 1 373 ? 8.779 29.192 15.392 1.00 58.81 373 GLU A O 1
ATOM 2793 N N . MET A 1 374 ? 10.436 28.800 14.040 1.00 57.28 374 MET A N 1
ATOM 2794 C CA . MET A 1 374 ? 10.053 27.385 13.882 1.00 57.28 374 MET A CA 1
ATOM 2795 C C . MET A 1 374 ? 9.947 26.638 15.215 1.00 57.28 374 MET A C 1
ATOM 2797 O O . MET A 1 374 ? 9.125 25.734 15.363 1.00 57.28 374 MET A O 1
ATOM 2801 N N . MET A 1 375 ? 10.767 27.016 16.191 1.00 55.50 375 MET A N 1
ATOM 2802 C CA . MET A 1 375 ? 10.730 26.449 17.527 1.00 55.50 375 MET A CA 1
ATOM 2803 C C . MET A 1 375 ? 9.609 27.089 18.400 1.00 55.50 375 MET A C 1
ATOM 2805 O O . MET A 1 375 ? 9.082 26.405 19.280 1.00 55.50 375 MET A O 1
ATOM 2809 N N . TRP A 1 376 ? 9.282 28.390 18.224 1.00 52.22 376 TRP A N 1
ATOM 2810 C CA . TRP A 1 376 ? 8.401 29.219 19.093 1.00 52.22 376 TRP A CA 1
ATOM 2811 C C . TRP A 1 376 ? 7.058 29.616 18.440 1.00 52.22 376 TRP A C 1
ATOM 2813 O O . TRP A 1 376 ? 6.160 30.058 19.152 1.00 52.22 376 TRP A O 1
ATOM 2823 N N . ALA A 1 377 ? 6.874 29.454 17.129 1.00 41.88 377 ALA A N 1
ATOM 2824 C CA . ALA A 1 377 ? 5.736 29.889 16.299 1.00 41.88 377 ALA A CA 1
ATOM 2825 C C . ALA A 1 377 ? 4.521 28.970 16.456 1.00 41.88 377 ALA A C 1
ATOM 2827 O O . ALA A 1 377 ? 3.779 28.684 15.520 1.00 41.88 377 ALA A O 1
ATOM 2828 N N . GLY A 1 378 ? 4.288 28.523 17.682 1.00 40.22 378 GLY A N 1
ATOM 2829 C CA . GLY A 1 378 ? 2.949 28.216 18.128 1.00 40.22 378 GLY A CA 1
ATOM 2830 C C . GLY A 1 378 ? 2.417 29.376 18.955 1.00 40.22 378 GLY A C 1
ATOM 2831 O O . GLY A 1 378 ? 3.075 29.781 19.914 1.00 40.22 378 GLY A O 1
ATOM 2832 N N . PRO A 1 379 ? 1.195 29.861 18.690 1.00 33.47 379 PRO A N 1
ATOM 2833 C CA . PRO A 1 379 ? 0.433 30.606 19.684 1.00 33.47 379 PRO A CA 1
ATOM 2834 C C . PRO A 1 379 ? 0.414 29.833 21.015 1.00 33.47 379 PRO A C 1
ATOM 2836 O O . PRO A 1 379 ? 0.541 28.608 21.024 1.00 33.47 379 PRO A O 1
ATOM 2839 N N . GLN A 1 380 ? 0.180 30.515 22.143 1.00 37.81 380 GLN A N 1
ATOM 2840 C CA . GLN A 1 380 ? 0.153 29.958 23.516 1.00 37.81 380 GLN A CA 1
ATOM 2841 C C . GLN A 1 380 ? -0.802 28.752 23.753 1.00 37.81 380 GLN A C 1
ATOM 2843 O O . GLN A 1 380 ? -0.926 28.271 24.878 1.00 37.81 380 GLN A O 1
ATOM 2848 N N . ARG A 1 381 ? -1.457 28.233 22.707 1.00 39.53 381 ARG A N 1
ATOM 2849 C CA . ARG A 1 381 ? -2.290 27.024 22.655 1.00 39.53 381 ARG A CA 1
ATOM 2850 C C . ARG A 1 381 ? -1.656 25.912 21.799 1.00 39.53 381 ARG A C 1
ATOM 2852 O O . ARG A 1 381 ? -2.340 25.194 21.075 1.00 39.53 381 ARG A O 1
ATOM 2859 N N . GLN A 1 382 ? -0.334 25.786 21.853 1.00 38.19 382 GLN A N 1
ATOM 2860 C CA . GLN A 1 382 ? 0.420 24.800 21.084 1.00 38.19 382 GLN A CA 1
ATOM 2861 C C . GLN A 1 382 ? 0.249 23.380 21.654 1.00 38.19 382 GLN A C 1
ATOM 2863 O O . GLN A 1 382 ? 0.350 23.158 22.862 1.00 38.19 382 GLN A O 1
ATOM 2868 N N . PHE A 1 383 ? 0.054 22.399 20.769 1.00 45.47 383 PHE A N 1
ATOM 2869 C CA . PHE A 1 383 ? 0.143 20.972 21.079 1.00 45.47 383 PHE A CA 1
ATOM 2870 C C . PHE A 1 383 ? 1.548 20.463 20.760 1.00 45.47 383 PHE A C 1
ATOM 2872 O O . PHE A 1 383 ? 1.770 19.734 19.805 1.00 45.47 383 PHE A O 1
ATOM 2879 N N . SER A 1 384 ? 2.517 20.867 21.569 1.00 33.38 384 SER A N 1
ATOM 2880 C CA . SER A 1 384 ? 3.854 20.269 21.624 1.00 33.38 384 SER A CA 1
ATOM 2881 C C . SER A 1 384 ? 4.263 20.172 23.091 1.00 33.38 384 SER A C 1
ATOM 2883 O O . SER A 1 384 ? 3.655 20.789 23.961 1.00 33.38 384 SER A O 1
ATOM 2885 N N . LEU A 1 385 ? 5.287 19.379 23.392 1.00 33.69 385 LEU A N 1
ATOM 2886 C CA . LEU A 1 385 ? 6.015 19.461 24.657 1.00 33.69 385 LEU A CA 1
ATOM 2887 C C . LEU A 1 385 ? 6.960 20.682 24.597 1.00 33.69 385 LEU A C 1
ATOM 2889 O O . LEU A 1 385 ? 7.979 20.574 23.919 1.00 33.69 385 LEU A O 1
ATOM 2893 N N . PRO A 1 386 ? 6.688 21.798 25.307 1.00 26.84 386 PRO A N 1
ATOM 2894 C CA . PRO A 1 386 ? 7.767 22.652 25.795 1.00 26.84 386 PRO A CA 1
ATOM 2895 C C . PRO A 1 386 ? 7.772 22.793 27.332 1.00 26.84 386 PRO A C 1
ATOM 2897 O O . PRO A 1 386 ? 6.740 22.653 27.998 1.00 26.84 386 PRO A O 1
ATOM 2900 N N . PRO A 1 387 ? 8.944 23.067 27.935 1.00 28.92 387 PRO A N 1
ATOM 2901 C CA . PRO A 1 387 ? 9.090 23.287 29.367 1.00 28.92 387 PRO A CA 1
ATOM 2902 C C . PRO A 1 387 ? 8.682 24.731 29.711 1.00 28.92 387 PRO A C 1
ATOM 2904 O O . PRO A 1 387 ? 9.358 25.679 29.297 1.00 28.92 387 PRO A O 1
ATOM 2907 N N . GLY A 1 388 ? 7.593 24.926 30.470 1.00 27.58 388 GLY A N 1
ATOM 2908 C CA . GLY A 1 388 ? 7.381 26.235 31.113 1.00 27.58 388 GLY A CA 1
ATOM 2909 C C . GLY A 1 388 ? 5.995 26.653 31.612 1.00 27.58 388 GLY A C 1
ATOM 2910 O O . GLY A 1 388 ? 5.953 27.549 32.442 1.00 27.58 388 GLY A O 1
ATOM 2911 N N . ARG A 1 389 ? 4.873 26.053 31.194 1.00 22.41 389 ARG A N 1
ATOM 2912 C CA . ARG A 1 389 ? 3.553 26.308 31.821 1.00 22.41 389 ARG A CA 1
ATOM 2913 C C . ARG A 1 389 ? 2.765 25.007 31.885 1.00 22.41 389 ARG A C 1
ATOM 2915 O O . ARG A 1 389 ? 2.391 24.455 30.856 1.00 22.41 389 ARG A O 1
ATOM 2922 N N . THR A 1 390 ? 2.605 24.458 33.083 1.00 29.31 390 THR A N 1
ATOM 2923 C CA . THR A 1 390 ? 2.150 23.079 33.297 1.00 29.31 390 THR A CA 1
ATOM 2924 C C . THR A 1 390 ? 0.902 23.033 34.144 1.00 29.31 390 THR A C 1
ATOM 2926 O O . THR A 1 390 ? 0.932 22.417 35.203 1.00 29.31 390 THR A O 1
ATOM 2929 N N . ASP A 1 391 ? -0.177 23.658 33.681 1.00 26.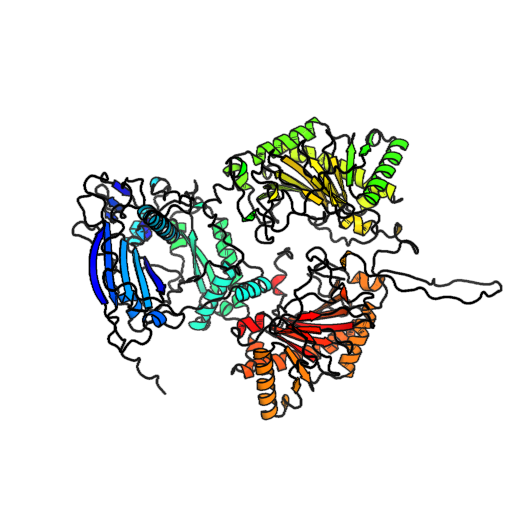16 391 ASP A N 1
ATOM 2930 C CA . ASP A 1 391 ? -1.351 23.743 34.547 1.00 26.16 391 ASP A CA 1
ATOM 2931 C C . ASP A 1 391 ? -2.537 22.939 33.994 1.00 26.16 391 ASP A C 1
ATOM 2933 O O . ASP A 1 391 ? -3.265 22.376 34.797 1.00 26.16 391 ASP A O 1
ATOM 2937 N N . LEU A 1 392 ? -2.700 22.709 32.676 1.00 27.47 392 LEU A N 1
ATOM 2938 C CA . LEU A 1 392 ? -3.876 21.953 32.175 1.00 27.47 392 LEU A CA 1
ATOM 2939 C C . LEU A 1 392 ? -3.705 21.132 30.866 1.00 27.47 392 LEU A C 1
ATOM 2941 O O . LEU A 1 392 ? -4.705 20.741 30.264 1.00 27.47 392 LEU A O 1
ATOM 2945 N N . VAL A 1 393 ? -2.491 20.789 30.405 1.00 24.66 393 VAL A N 1
ATOM 2946 C CA . VAL A 1 393 ? -2.298 20.061 29.119 1.00 24.66 393 VAL A CA 1
ATOM 2947 C C . VAL A 1 393 ? -2.050 18.550 29.322 1.00 24.66 393 VAL A C 1
ATOM 2949 O O . VAL A 1 393 ? -1.090 18.178 30.001 1.00 24.66 393 VAL A O 1
ATOM 2952 N N . PRO A 1 394 ? -2.848 17.635 28.730 1.00 27.52 394 PRO A N 1
ATOM 2953 C CA . PRO A 1 394 ? -2.612 16.194 28.802 1.00 27.52 394 PRO A CA 1
ATOM 2954 C C . PRO A 1 394 ? -1.353 15.800 28.036 1.00 27.52 394 PRO A C 1
ATOM 2956 O O . PRO A 1 394 ? -1.216 16.051 26.841 1.00 27.52 394 PRO A O 1
ATOM 2959 N N . ARG A 1 395 ? -0.440 15.116 28.727 1.00 31.30 395 ARG A N 1
ATOM 2960 C CA . ARG A 1 395 ? 0.728 14.471 28.122 1.00 31.30 395 ARG A CA 1
ATOM 2961 C C . ARG A 1 395 ? 0.271 13.256 27.313 1.00 31.30 395 ARG A C 1
ATOM 2963 O O . ARG A 1 395 ? 0.128 12.165 27.866 1.00 31.30 395 ARG A O 1
ATOM 2970 N N . VAL A 1 396 ? 0.074 13.406 26.004 1.00 30.70 396 VAL A N 1
ATOM 2971 C CA . VAL A 1 396 ? -0.156 12.251 25.128 1.00 30.70 396 VAL A CA 1
ATOM 2972 C C . VAL A 1 396 ? 1.166 11.514 24.910 1.00 30.70 396 VAL A C 1
ATOM 2974 O O . VAL A 1 396 ? 1.961 11.830 24.030 1.00 30.70 396 VAL A O 1
ATOM 2977 N N . ARG A 1 397 ? 1.427 10.505 25.744 1.00 30.92 397 ARG A N 1
ATOM 2978 C CA . ARG A 1 397 ? 2.492 9.527 25.500 1.00 30.92 397 ARG A CA 1
ATOM 2979 C C . ARG A 1 397 ? 1.960 8.479 24.525 1.00 30.92 397 ARG A C 1
ATOM 2981 O O . ARG A 1 397 ? 1.259 7.559 24.941 1.00 30.92 397 ARG A O 1
ATOM 2988 N N . ILE A 1 398 ? 2.326 8.578 23.246 1.00 29.70 398 ILE A N 1
ATOM 2989 C CA . ILE A 1 398 ? 2.128 7.481 22.286 1.00 29.70 398 ILE A CA 1
ATOM 2990 C C . ILE A 1 398 ? 3.114 6.373 22.655 1.00 29.70 398 ILE A C 1
ATOM 2992 O O . ILE A 1 398 ? 4.257 6.318 22.206 1.00 29.70 398 ILE A O 1
ATOM 2996 N N . ASN A 1 399 ? 2.682 5.503 23.560 1.00 27.03 399 ASN A N 1
ATOM 2997 C CA . ASN A 1 399 ? 3.428 4.323 23.942 1.00 27.03 399 ASN A CA 1
ATOM 2998 C C . ASN A 1 399 ? 3.006 3.210 22.980 1.00 27.03 399 ASN A C 1
ATOM 3000 O O . ASN A 1 399 ? 1.985 2.561 23.194 1.00 27.03 399 ASN A O 1
ATOM 3004 N N . ILE A 1 400 ? 3.773 2.992 21.907 1.00 28.55 400 ILE A N 1
ATOM 3005 C CA . ILE A 1 400 ? 3.621 1.808 21.049 1.00 28.55 400 ILE A CA 1
ATOM 3006 C C . ILE A 1 400 ? 4.083 0.589 21.871 1.00 28.55 400 ILE A C 1
ATOM 3008 O O . ILE A 1 400 ? 5.173 0.042 21.675 1.00 28.55 400 ILE A O 1
ATOM 3012 N N . LYS A 1 401 ? 3.278 0.175 22.862 1.00 21.62 401 LYS A N 1
ATOM 3013 C CA . LYS A 1 401 ? 3.448 -1.096 23.568 1.00 21.62 401 LYS A CA 1
ATOM 3014 C C . LYS A 1 401 ? 3.188 -2.178 22.525 1.00 21.62 401 LYS A C 1
ATOM 3016 O O . LYS A 1 401 ? 2.049 -2.416 22.145 1.00 21.62 401 LYS A O 1
ATOM 3021 N N . HIS A 1 402 ? 4.279 -2.797 22.078 1.00 24.83 402 HIS A N 1
ATOM 3022 C CA . HIS A 1 402 ? 4.412 -3.661 20.902 1.00 24.83 402 HIS A CA 1
ATOM 3023 C C . HIS A 1 402 ? 4.731 -2.936 19.587 1.00 24.83 402 HIS A C 1
ATOM 3025 O O . HIS A 1 402 ? 4.037 -3.066 18.584 1.00 24.83 402 HIS A O 1
ATOM 3031 N N . GLY A 1 403 ? 5.967 -2.446 19.486 1.00 23.16 403 GLY A N 1
ATOM 3032 C CA . GLY A 1 403 ? 6.771 -2.638 18.272 1.00 23.16 403 GLY A CA 1
ATOM 3033 C C . GLY A 1 403 ? 7.042 -4.128 17.970 1.00 23.16 403 GLY A C 1
ATOM 3034 O O . GLY A 1 403 ? 8.176 -4.488 17.670 1.00 23.16 403 GLY A O 1
ATOM 3035 N N . ARG A 1 404 ? 6.030 -4.995 18.098 1.00 21.31 404 ARG A N 1
ATOM 3036 C CA . ARG A 1 404 ? 5.896 -6.396 17.674 1.00 21.31 404 ARG A CA 1
ATOM 3037 C C . ARG A 1 404 ? 4.426 -6.535 17.252 1.00 21.31 404 ARG A C 1
ATOM 3039 O O . ARG A 1 404 ? 3.558 -6.807 18.060 1.00 21.31 404 ARG A O 1
ATOM 3046 N N . ILE A 1 405 ? 4.112 -6.374 15.976 1.00 23.91 405 ILE A N 1
ATOM 3047 C CA . ILE A 1 405 ? 3.912 -7.556 15.125 1.00 23.91 405 ILE A CA 1
ATOM 3048 C C . ILE A 1 405 ? 4.627 -8.793 15.722 1.00 23.91 405 ILE A C 1
ATOM 3050 O O . ILE A 1 405 ? 5.765 -9.103 15.378 1.00 23.91 405 ILE A O 1
ATOM 3054 N N . LEU A 1 406 ? 3.992 -9.468 16.685 1.00 19.70 406 LEU A N 1
ATOM 3055 C CA . LEU A 1 406 ? 3.975 -10.930 16.676 1.00 19.70 406 LEU A CA 1
ATOM 3056 C C . LEU A 1 406 ? 3.085 -11.232 15.460 1.00 19.70 406 LEU A C 1
ATOM 3058 O O . LEU A 1 406 ? 1.894 -10.970 15.490 1.00 19.70 406 LEU A O 1
ATOM 3062 N N . ARG A 1 407 ? 3.622 -11.558 14.278 1.00 23.81 407 ARG A N 1
ATOM 3063 C CA . ARG A 1 407 ? 4.234 -12.861 14.008 1.00 23.81 407 ARG A CA 1
ATOM 3064 C C . ARG A 1 407 ? 3.604 -13.898 14.927 1.00 23.81 407 ARG A C 1
ATOM 3066 O O . ARG A 1 407 ? 4.130 -14.196 15.997 1.00 23.81 407 ARG A O 1
ATOM 3073 N N . VAL A 1 408 ? 2.471 -14.430 14.464 1.00 20.14 408 VAL A N 1
ATOM 3074 C CA . VAL A 1 408 ? 2.151 -15.847 14.648 1.00 20.14 408 VAL A CA 1
ATOM 3075 C C . VAL A 1 408 ? 3.475 -16.608 14.566 1.00 20.14 408 VAL A C 1
ATOM 3077 O O . VAL A 1 408 ? 4.253 -16.409 13.628 1.00 20.14 408 VAL A O 1
ATOM 3080 N N . ARG A 1 409 ? 3.784 -17.368 15.618 1.00 19.64 409 ARG A N 1
ATOM 3081 C CA . ARG A 1 409 ? 4.986 -18.196 15.707 1.00 19.64 409 ARG A CA 1
ATOM 3082 C C . ARG A 1 409 ? 5.074 -19.083 14.459 1.00 19.64 409 ARG A C 1
ATOM 3084 O O . ARG A 1 409 ? 4.342 -20.051 14.333 1.00 19.64 409 ARG A O 1
ATOM 3091 N N . ALA A 1 410 ? 6.028 -18.760 13.600 1.00 20.11 410 ALA A N 1
ATOM 3092 C CA . ALA A 1 410 ? 6.814 -19.711 12.829 1.00 20.11 410 ALA A CA 1
ATOM 3093 C C . ALA A 1 410 ? 8.292 -19.473 13.225 1.00 20.11 410 ALA A C 1
ATOM 3095 O O . ALA A 1 410 ? 8.616 -18.371 13.688 1.00 20.11 410 ALA A O 1
ATOM 3096 N N . PRO A 1 411 ? 9.175 -20.483 13.162 1.00 22.03 411 PRO A N 1
ATOM 3097 C CA . PRO A 1 411 ? 10.344 -20.596 14.037 1.00 22.03 411 PRO A CA 1
ATOM 3098 C C . PRO A 1 411 ? 11.323 -19.409 13.974 1.00 22.03 411 PRO A C 1
ATOM 3100 O O . PRO A 1 411 ? 11.595 -18.837 12.918 1.00 22.03 411 PRO A O 1
ATOM 3103 N N . ARG A 1 412 ? 11.826 -19.062 15.170 1.00 28.58 412 ARG A N 1
ATOM 3104 C CA . ARG A 1 412 ? 12.798 -18.020 15.565 1.00 28.58 412 ARG A CA 1
ATOM 3105 C C . ARG A 1 412 ? 13.552 -17.325 14.408 1.00 28.58 412 ARG A C 1
ATOM 3107 O O . ARG A 1 412 ? 14.378 -17.940 13.733 1.00 28.58 412 ARG A O 1
ATOM 3114 N N . ARG A 1 413 ? 13.325 -16.001 14.251 1.00 23.62 413 ARG A N 1
ATOM 3115 C CA . ARG A 1 413 ? 14.168 -15.060 13.471 1.00 23.62 413 ARG A CA 1
ATOM 3116 C C . ARG A 1 413 ? 14.849 -13.972 14.321 1.00 23.62 413 ARG A C 1
ATOM 3118 O O . ARG A 1 413 ? 14.165 -13.274 15.062 1.00 23.62 413 ARG A O 1
ATOM 3125 N N . ALA A 1 414 ? 16.175 -13.870 14.152 1.00 25.78 414 ALA A N 1
ATOM 3126 C CA . ALA A 1 414 ? 17.179 -12.973 14.748 1.00 25.78 414 ALA A CA 1
ATOM 3127 C C . ALA A 1 414 ? 16.977 -11.454 14.436 1.00 25.78 414 ALA A C 1
ATOM 3129 O O . ALA A 1 414 ? 16.112 -11.126 13.615 1.00 25.78 414 ALA A O 1
ATOM 3130 N N . PRO A 1 415 ? 17.700 -10.512 15.098 1.00 29.16 415 PRO A N 1
ATOM 3131 C CA . PRO A 1 415 ? 17.268 -9.118 15.293 1.00 29.16 415 PRO A CA 1
ATOM 3132 C C . PRO A 1 415 ? 17.663 -8.046 14.235 1.00 29.16 415 PRO A C 1
ATOM 3134 O O . PRO A 1 415 ? 18.784 -7.953 13.760 1.00 29.16 415 PRO A O 1
ATOM 3137 N N . ARG A 1 416 ? 16.661 -7.194 13.957 1.00 28.33 416 ARG A N 1
ATOM 3138 C CA . ARG A 1 416 ? 16.519 -5.790 13.462 1.00 28.33 416 ARG A CA 1
ATOM 3139 C C . ARG A 1 416 ? 17.742 -4.879 13.147 1.00 28.33 416 ARG A C 1
ATOM 3141 O O . ARG A 1 416 ? 18.006 -3.908 13.844 1.00 28.33 416 ARG A O 1
ATOM 3148 N N . LEU A 1 417 ? 18.350 -5.064 11.980 1.00 26.72 417 LEU A N 1
ATOM 3149 C CA . LEU A 1 417 ? 18.364 -4.207 10.765 1.00 26.72 417 LEU A CA 1
ATOM 3150 C C . LEU A 1 417 ? 17.736 -2.768 10.758 1.00 26.72 417 LEU A C 1
ATOM 3152 O O . LEU A 1 417 ? 16.970 -2.449 9.845 1.00 26.72 417 LEU A O 1
ATOM 3156 N N . ARG A 1 418 ? 18.057 -1.859 11.695 1.00 26.14 418 ARG A N 1
ATOM 3157 C CA . ARG A 1 418 ? 17.833 -0.389 11.513 1.00 26.14 418 ARG A CA 1
ATOM 3158 C C . ARG A 1 418 ? 19.117 0.443 11.398 1.00 26.14 418 ARG A C 1
ATOM 3160 O O . ARG A 1 418 ? 19.077 1.538 10.858 1.00 26.14 418 ARG A O 1
ATOM 3167 N N . ARG A 1 419 ? 20.258 -0.123 11.790 1.00 23.52 419 ARG A N 1
ATOM 3168 C CA . ARG A 1 419 ? 21.603 0.480 11.740 1.00 23.52 419 ARG A CA 1
ATOM 3169 C C . ARG A 1 419 ? 22.255 0.525 10.358 1.00 23.52 419 ARG A C 1
ATOM 3171 O O . ARG A 1 419 ? 23.467 0.584 10.208 1.00 23.52 419 ARG A O 1
ATOM 3178 N N . ASP A 1 420 ? 21.425 0.381 9.344 1.00 28.22 420 ASP A N 1
ATOM 3179 C CA . ASP A 1 420 ? 21.867 -0.141 8.072 1.00 28.22 420 ASP A CA 1
ATOM 3180 C C . ASP A 1 420 ? 21.325 0.699 6.920 1.00 28.22 420 ASP A C 1
ATOM 3182 O O . ASP A 1 420 ? 21.609 0.386 5.794 1.00 28.22 420 ASP A O 1
ATOM 3186 N N . GLN A 1 421 ? 20.573 1.785 7.132 1.00 26.94 421 GLN A N 1
ATOM 3187 C CA . GLN A 1 421 ? 20.105 2.610 6.003 1.00 26.94 421 GLN A CA 1
ATOM 3188 C C . GLN A 1 421 ? 21.196 3.505 5.394 1.00 26.94 421 GLN A C 1
ATOM 3190 O O . GLN A 1 421 ? 21.163 3.722 4.187 1.00 26.94 421 GLN A O 1
ATOM 3195 N N . SER A 1 422 ? 22.200 3.931 6.168 1.00 28.44 422 SER A N 1
ATOM 3196 C CA . SER A 1 422 ? 23.429 4.541 5.630 1.00 28.44 422 SER A CA 1
ATOM 3197 C C . SER A 1 422 ? 24.443 3.488 5.155 1.00 28.44 422 SER A C 1
ATOM 3199 O O . SER A 1 422 ? 25.155 3.714 4.186 1.00 28.44 422 SER A O 1
ATOM 3201 N N . ARG A 1 423 ? 24.457 2.284 5.759 1.00 28.12 423 ARG A N 1
ATOM 3202 C CA . ARG A 1 423 ? 25.294 1.147 5.307 1.00 28.12 423 ARG A CA 1
ATOM 3203 C C . ARG A 1 423 ? 24.716 0.352 4.121 1.00 28.12 423 ARG A C 1
ATOM 3205 O O . ARG A 1 423 ? 25.471 -0.333 3.439 1.00 28.12 423 ARG A O 1
ATOM 3212 N N . ARG A 1 424 ? 23.412 0.445 3.835 1.00 34.12 424 ARG A N 1
ATOM 3213 C CA . ARG A 1 424 ? 22.711 -0.297 2.760 1.00 34.12 424 ARG A CA 1
ATOM 3214 C C . ARG A 1 424 ? 22.853 0.325 1.394 1.00 34.12 424 ARG A C 1
ATOM 3216 O O . ARG A 1 424 ? 22.671 -0.378 0.412 1.00 34.12 424 ARG A O 1
ATOM 3223 N N . GLN A 1 425 ? 23.197 1.603 1.332 1.00 34.34 425 GLN A N 1
ATOM 3224 C CA . GLN A 1 425 ? 23.411 2.294 0.065 1.00 34.34 425 GLN A CA 1
ATOM 3225 C C . GLN A 1 425 ? 24.692 1.791 -0.648 1.00 34.34 425 GLN A C 1
ATOM 3227 O O . GLN A 1 425 ? 24.911 2.088 -1.821 1.00 34.34 425 GLN A O 1
ATOM 3232 N N . GLY A 1 426 ? 25.492 0.949 0.029 1.00 34.53 426 GLY A N 1
ATOM 3233 C CA . GLY A 1 426 ? 26.639 0.211 -0.510 1.00 34.53 426 GLY A CA 1
ATOM 3234 C C . GLY A 1 426 ? 26.725 -1.245 -0.023 1.00 34.53 426 GLY A C 1
ATOM 3235 O O . GLY A 1 426 ? 27.825 -1.741 0.229 1.00 34.53 426 GLY A O 1
ATOM 3236 N N . ALA A 1 427 ? 25.591 -1.947 0.137 1.00 36.22 427 ALA A N 1
ATOM 3237 C CA . ALA A 1 427 ? 25.575 -3.333 0.634 1.00 36.22 427 ALA A CA 1
ATOM 3238 C C . ALA A 1 427 ? 26.391 -4.319 -0.236 1.00 36.22 427 ALA A C 1
ATOM 3240 O O . ALA A 1 427 ? 26.825 -5.354 0.257 1.00 36.22 427 ALA A O 1
ATOM 3241 N N . CYS A 1 428 ? 26.685 -3.978 -1.492 1.00 37.12 428 CYS A N 1
ATOM 3242 C CA . CYS A 1 428 ? 27.420 -4.837 -2.425 1.00 37.12 428 CYS A CA 1
ATOM 3243 C C . CYS A 1 428 ? 28.931 -4.934 -2.160 1.00 37.12 428 CYS A C 1
ATOM 3245 O O . CYS A 1 428 ? 29.582 -5.808 -2.723 1.00 37.12 428 CYS A O 1
ATOM 3247 N N . ARG A 1 429 ? 29.509 -4.078 -1.299 1.00 34.06 429 ARG A N 1
ATOM 3248 C CA . ARG A 1 429 ? 30.954 -4.114 -0.983 1.00 34.06 429 ARG A CA 1
ATOM 3249 C C . ARG A 1 429 ? 31.302 -4.823 0.328 1.00 34.06 429 ARG A C 1
ATOM 3251 O O . ARG A 1 429 ? 32.477 -5.075 0.587 1.00 34.06 429 ARG A O 1
ATOM 3258 N N . ARG A 1 430 ? 30.319 -5.180 1.163 1.00 36.81 430 ARG A N 1
ATOM 3259 C CA . ARG A 1 430 ? 30.563 -6.004 2.358 1.00 36.81 430 ARG A CA 1
ATOM 3260 C C . ARG A 1 430 ? 30.353 -7.470 2.011 1.00 36.81 430 ARG A C 1
ATOM 3262 O O . ARG A 1 430 ? 29.250 -7.862 1.652 1.00 36.81 430 ARG A O 1
ATOM 3269 N N . ARG A 1 431 ? 31.402 -8.286 2.163 1.00 42.47 431 ARG A N 1
ATOM 3270 C CA . ARG A 1 431 ? 31.303 -9.753 2.119 1.00 42.47 431 ARG A CA 1
ATOM 3271 C C . ARG A 1 431 ? 30.410 -10.224 3.270 1.00 42.47 431 ARG A C 1
ATOM 3273 O O . ARG A 1 431 ? 30.885 -10.471 4.375 1.00 42.47 431 ARG A O 1
ATOM 3280 N N . PHE A 1 432 ? 29.105 -10.287 3.033 1.00 45.69 432 PHE A N 1
ATOM 3281 C CA . PHE A 1 432 ? 28.184 -10.984 3.917 1.00 45.69 432 PHE A CA 1
ATOM 3282 C C . PHE A 1 432 ? 28.464 -12.485 3.805 1.00 45.69 432 PHE A C 1
ATOM 3284 O O . PHE A 1 432 ? 28.569 -13.009 2.702 1.00 45.69 432 PHE A O 1
ATOM 3291 N N . THR A 1 433 ? 28.593 -13.178 4.933 1.00 59.72 433 THR A N 1
ATOM 3292 C CA . THR A 1 433 ? 28.715 -14.646 4.962 1.00 59.72 433 THR A CA 1
ATOM 3293 C C . THR A 1 433 ? 27.358 -15.347 4.846 1.00 59.72 433 THR A C 1
ATOM 3295 O O . THR A 1 433 ? 27.317 -16.527 4.530 1.00 59.72 433 THR A O 1
ATOM 3298 N N . SER A 1 434 ? 26.252 -14.631 5.083 1.00 64.50 434 SER A N 1
ATOM 3299 C CA . SER A 1 434 ? 24.868 -15.105 4.922 1.00 64.50 434 SER A CA 1
ATOM 3300 C C . SER A 1 434 ? 23.935 -13.950 4.539 1.00 64.50 434 SER A C 1
ATOM 3302 O O . SER A 1 434 ? 24.180 -12.797 4.915 1.00 64.50 434 SER A O 1
ATOM 3304 N N . ILE A 1 435 ? 22.866 -14.231 3.787 1.00 67.50 435 ILE A N 1
ATOM 3305 C CA . ILE A 1 435 ? 21.908 -13.213 3.349 1.00 67.50 435 ILE A CA 1
ATOM 3306 C C . ILE A 1 435 ? 20.926 -12.830 4.471 1.00 67.50 435 ILE A C 1
ATOM 3308 O O . ILE A 1 435 ? 20.414 -13.680 5.209 1.00 67.50 435 ILE A O 1
ATOM 3312 N N . PRO A 1 436 ? 20.576 -11.538 4.612 1.00 61.69 436 PRO A N 1
ATOM 3313 C CA . PRO A 1 436 ? 19.557 -11.112 5.559 1.00 61.69 436 PRO A CA 1
ATOM 3314 C C . PRO A 1 436 ? 18.197 -11.771 5.318 1.00 61.69 436 PRO A C 1
ATOM 3316 O O . PRO A 1 436 ? 17.706 -11.875 4.199 1.00 61.69 436 PRO A O 1
ATOM 3319 N N . ARG A 1 437 ? 17.499 -12.114 6.406 1.00 69.25 437 ARG A N 1
ATOM 3320 C CA . ARG A 1 437 ? 16.255 -12.905 6.345 1.00 69.25 437 ARG A CA 1
ATOM 3321 C C . ARG A 1 437 ? 15.122 -12.281 5.523 1.00 69.25 437 ARG A C 1
ATOM 3323 O O . ARG A 1 437 ? 14.201 -12.999 5.154 1.00 69.25 437 ARG A O 1
ATOM 3330 N N . PHE A 1 438 ? 15.133 -10.974 5.279 1.00 65.06 438 PHE A N 1
ATOM 3331 C CA . PHE A 1 438 ? 14.120 -10.331 4.440 1.00 65.06 438 PHE A CA 1
ATOM 3332 C C . PHE A 1 438 ? 14.365 -10.522 2.936 1.00 65.06 438 PHE A C 1
ATOM 3334 O O . PHE A 1 438 ? 13.450 -10.247 2.180 1.00 65.06 438 PHE A O 1
ATOM 3341 N N . PHE A 1 439 ? 15.530 -11.026 2.520 1.00 65.75 439 PHE A N 1
ATOM 3342 C CA . PHE A 1 439 ? 15.786 -11.516 1.160 1.00 65.75 439 PHE A CA 1
ATOM 3343 C C . PHE A 1 439 ? 15.487 -13.011 1.005 1.00 65.75 439 PHE A C 1
ATOM 3345 O O . PHE A 1 439 ? 15.503 -13.518 -0.105 1.00 65.75 439 PHE A O 1
ATOM 3352 N N . VAL A 1 440 ? 15.220 -13.730 2.103 1.00 78.19 440 VAL A N 1
ATOM 3353 C CA . VAL A 1 440 ? 14.962 -15.175 2.056 1.00 78.19 440 VAL A CA 1
ATOM 3354 C C . VAL A 1 440 ? 13.530 -15.434 1.596 1.00 78.19 440 VAL A C 1
ATOM 3356 O O . VAL A 1 440 ? 12.591 -15.211 2.376 1.00 78.19 440 VAL A O 1
ATOM 3359 N N . HIS A 1 441 ? 13.379 -15.937 0.373 1.00 78.44 441 HIS A N 1
ATOM 3360 C CA . HIS A 1 441 ? 12.101 -16.332 -0.214 1.00 78.44 441 HIS A CA 1
ATOM 3361 C C . HIS A 1 441 ? 11.590 -17.641 0.424 1.00 78.44 441 HIS A C 1
ATOM 3363 O O . HIS A 1 441 ? 12.390 -18.523 0.732 1.00 78.44 441 HIS A O 1
ATOM 3369 N N . PRO A 1 442 ? 10.276 -17.787 0.692 1.00 61.91 442 PRO A N 1
ATOM 3370 C CA . PRO A 1 442 ? 9.737 -18.943 1.424 1.00 61.91 442 PRO A CA 1
ATOM 3371 C C . PRO A 1 442 ? 9.750 -20.236 0.605 1.00 61.91 442 PRO A C 1
ATOM 3373 O O . PRO A 1 442 ? 9.889 -21.314 1.173 1.00 61.91 442 PRO A O 1
ATOM 3376 N N . GLU A 1 443 ? 9.586 -20.101 -0.710 1.00 66.62 443 GLU A N 1
ATOM 3377 C CA . GLU A 1 443 ? 9.497 -21.179 -1.690 1.00 66.62 443 GLU A CA 1
ATOM 3378 C C . GLU A 1 443 ? 10.256 -20.716 -2.943 1.00 66.62 443 GLU A C 1
ATOM 3380 O O . GLU A 1 443 ? 9.696 -20.057 -3.817 1.00 66.62 443 GLU A O 1
ATOM 3385 N N . VAL A 1 444 ? 11.565 -20.981 -3.003 1.00 69.31 444 VAL A N 1
ATOM 3386 C CA . VAL A 1 444 ? 12.316 -20.862 -4.261 1.00 69.31 444 VAL A CA 1
ATOM 3387 C C . VAL A 1 444 ? 12.107 -22.173 -5.007 1.00 69.31 444 VAL A C 1
ATOM 3389 O O . VAL A 1 444 ? 12.655 -23.202 -4.620 1.00 69.31 444 VAL A O 1
ATOM 3392 N N . GLU A 1 445 ? 11.250 -22.153 -6.030 1.00 71.19 445 GLU A N 1
ATOM 3393 C CA . GLU A 1 445 ? 10.994 -23.337 -6.855 1.00 71.19 445 GLU A CA 1
ATOM 3394 C C . GLU A 1 445 ? 12.315 -23.830 -7.478 1.00 71.19 445 GLU A C 1
ATOM 3396 O O . GLU A 1 445 ? 13.059 -23.002 -8.033 1.00 71.19 445 GLU A O 1
ATOM 3401 N N . PRO A 1 446 ? 12.614 -25.143 -7.389 1.00 63.62 446 PRO A N 1
ATOM 3402 C CA . PRO A 1 446 ? 13.883 -25.701 -7.831 1.00 63.62 446 PRO A CA 1
ATOM 3403 C C . PRO A 1 446 ? 14.132 -25.389 -9.307 1.00 63.62 446 PRO A C 1
ATOM 3405 O O . PRO A 1 446 ? 13.245 -25.506 -10.152 1.00 63.62 446 PRO A O 1
ATOM 3408 N N . THR A 1 447 ? 15.354 -24.964 -9.608 1.00 67.19 447 THR A N 1
ATOM 3409 C CA . THR A 1 447 ? 15.824 -24.755 -10.977 1.00 67.19 447 THR A CA 1
ATOM 3410 C C . THR A 1 447 ? 16.059 -26.109 -11.632 1.00 67.19 447 THR A C 1
ATOM 3412 O O . THR A 1 447 ? 16.738 -26.953 -11.049 1.00 67.19 447 THR A O 1
ATOM 3415 N N . SER A 1 448 ? 15.546 -26.315 -12.846 1.00 66.06 448 SER A N 1
ATOM 3416 C CA . SER A 1 448 ? 15.843 -27.530 -13.620 1.00 66.06 448 SER A CA 1
ATOM 3417 C C . SER A 1 448 ? 17.326 -27.615 -14.021 1.00 66.06 448 SER A C 1
ATOM 3419 O O . SER A 1 448 ? 17.827 -28.706 -14.276 1.00 66.06 448 SER A O 1
ATOM 3421 N N . GLY A 1 449 ? 18.018 -26.465 -14.073 1.00 68.94 449 GLY A N 1
ATOM 3422 C CA . GLY A 1 449 ? 19.378 -26.329 -14.605 1.00 68.94 449 GLY A CA 1
ATOM 3423 C C . GLY A 1 449 ? 19.459 -26.556 -16.118 1.00 68.94 449 GLY A C 1
ATOM 3424 O O . GLY A 1 449 ? 20.555 -26.654 -16.665 1.00 68.94 449 GLY A O 1
ATOM 3425 N N . ALA A 1 450 ? 18.310 -26.691 -16.788 1.00 84.88 450 ALA A N 1
ATOM 3426 C CA . ALA A 1 450 ? 18.228 -26.894 -18.220 1.00 84.88 450 ALA A CA 1
ATOM 3427 C C . ALA A 1 450 ? 18.164 -25.546 -18.946 1.00 84.88 450 ALA A C 1
ATOM 3429 O O . ALA A 1 450 ? 17.406 -24.647 -18.573 1.00 84.88 450 ALA A O 1
ATOM 3430 N N . ASN A 1 451 ? 18.941 -25.440 -20.022 1.00 88.44 451 ASN A N 1
ATOM 3431 C CA . ASN A 1 451 ? 18.953 -24.266 -20.883 1.00 88.44 451 ASN A CA 1
ATOM 3432 C C . ASN A 1 451 ? 17.779 -24.311 -21.863 1.00 88.44 451 ASN A C 1
ATOM 3434 O O . ASN A 1 451 ? 17.540 -25.322 -22.528 1.00 88.44 451 ASN A O 1
ATOM 3438 N N . LEU A 1 452 ? 17.089 -23.186 -21.995 1.00 90.00 452 LEU A N 1
ATOM 3439 C CA . LEU A 1 452 ? 16.090 -22.952 -23.022 1.00 90.00 452 LEU A CA 1
ATOM 3440 C C . LEU A 1 452 ? 16.783 -22.667 -24.357 1.00 90.00 452 LEU A C 1
ATOM 3442 O O . LEU A 1 452 ? 17.651 -21.798 -24.449 1.00 90.00 452 LEU A O 1
ATOM 3446 N N . GLN A 1 453 ? 16.371 -23.368 -25.413 1.00 89.62 453 GLN A N 1
ATOM 3447 C CA . GLN A 1 453 ? 16.744 -22.993 -26.776 1.00 89.62 453 GLN A CA 1
ATOM 3448 C C . GLN A 1 453 ? 15.887 -21.808 -27.217 1.00 89.62 453 GLN A C 1
ATOM 3450 O O . GLN A 1 453 ? 14.766 -21.973 -27.693 1.00 89.62 453 GLN A O 1
ATOM 3455 N N . VAL A 1 454 ? 16.414 -20.605 -27.013 1.00 93.50 454 VAL A N 1
ATOM 3456 C CA . VAL A 1 454 ? 15.740 -19.364 -27.393 1.00 93.50 454 VAL A CA 1
ATOM 3457 C C . VAL A 1 454 ? 15.954 -19.091 -28.889 1.00 93.50 454 VAL A C 1
ATOM 3459 O O . VAL A 1 454 ? 17.105 -19.083 -29.334 1.00 93.50 454 VAL A O 1
ATOM 3462 N N . PRO A 1 455 ? 14.889 -18.847 -29.678 1.00 95.56 455 PRO A N 1
ATOM 3463 C CA . PRO A 1 455 ? 15.017 -18.509 -31.093 1.00 95.56 455 PRO A CA 1
ATOM 3464 C C . PRO A 1 455 ? 15.859 -17.249 -31.312 1.00 95.56 455 PRO A C 1
ATOM 3466 O O . PRO A 1 455 ? 15.790 -16.309 -30.523 1.00 95.56 455 PRO A O 1
ATOM 3469 N N . VAL A 1 456 ? 16.615 -17.209 -32.410 1.00 96.69 456 VAL A N 1
ATOM 3470 C CA . VAL A 1 456 ? 17.416 -16.045 -32.810 1.00 96.69 456 VAL A CA 1
ATOM 3471 C C . VAL A 1 456 ? 16.798 -15.411 -34.053 1.00 96.69 456 VAL A C 1
ATOM 3473 O O . VAL A 1 456 ? 16.595 -16.082 -35.064 1.00 96.69 456 VAL A O 1
ATOM 3476 N N . VAL A 1 457 ? 16.517 -14.114 -33.977 1.00 97.62 457 VAL A N 1
ATOM 3477 C CA . VAL A 1 457 ? 16.037 -13.280 -35.080 1.00 97.62 457 VAL A CA 1
ATOM 3478 C C . VAL A 1 457 ? 17.195 -12.421 -35.577 1.00 97.62 457 VAL A C 1
ATOM 3480 O O . VAL A 1 457 ? 17.754 -11.611 -34.837 1.00 97.62 457 VAL A O 1
ATOM 3483 N N . ASP A 1 458 ? 17.561 -12.608 -36.840 1.00 96.06 458 ASP A N 1
ATOM 3484 C CA . ASP A 1 458 ? 18.623 -11.855 -37.505 1.00 96.06 458 ASP A CA 1
ATOM 3485 C C . ASP A 1 458 ? 18.031 -10.651 -38.252 1.00 96.06 458 ASP A C 1
ATOM 3487 O O . ASP A 1 458 ? 17.207 -10.821 -39.152 1.00 96.06 458 ASP A O 1
ATOM 3491 N N . LEU A 1 459 ? 18.444 -9.435 -37.876 1.00 96.62 459 LEU A N 1
ATOM 3492 C CA . LEU A 1 459 ? 18.023 -8.189 -38.532 1.00 96.62 459 LEU A CA 1
ATOM 3493 C C . LEU A 1 459 ? 19.002 -7.703 -39.615 1.00 96.62 459 LEU A C 1
ATOM 3495 O O . LEU A 1 459 ? 18.830 -6.615 -40.175 1.00 96.62 459 LEU A O 1
ATOM 3499 N N . GLY A 1 460 ? 20.012 -8.505 -39.956 1.00 93.75 460 GLY A N 1
ATOM 3500 C CA . GLY A 1 460 ? 20.956 -8.227 -41.029 1.00 93.75 460 GLY A CA 1
ATOM 3501 C C . GLY A 1 460 ? 20.247 -8.003 -42.368 1.00 93.75 460 GLY A C 1
ATOM 3502 O O . GLY A 1 460 ? 19.498 -8.851 -42.849 1.00 93.75 460 GLY A O 1
ATOM 3503 N N . GLY A 1 461 ? 20.479 -6.839 -42.978 1.00 86.31 461 GLY A N 1
ATOM 3504 C CA . GLY A 1 461 ? 19.852 -6.443 -44.245 1.00 86.31 461 GLY A CA 1
ATOM 3505 C C . GLY A 1 461 ? 18.468 -5.793 -44.112 1.00 86.31 461 GLY A C 1
ATOM 3506 O O . GLY A 1 461 ? 18.031 -5.144 -45.059 1.00 86.31 461 GLY A O 1
ATOM 3507 N N . VAL A 1 462 ? 17.815 -5.850 -42.941 1.00 89.44 462 VAL A N 1
ATOM 3508 C CA . VAL A 1 462 ? 16.502 -5.204 -42.722 1.00 89.44 462 VAL A CA 1
ATOM 3509 C C . VAL A 1 462 ? 16.619 -3.682 -42.812 1.00 89.44 462 VAL A C 1
ATOM 3511 O O . VAL A 1 462 ? 15.854 -3.041 -43.526 1.00 89.44 462 VAL A O 1
ATOM 3514 N N . ALA A 1 463 ? 17.628 -3.096 -42.159 1.00 80.44 463 ALA A N 1
ATOM 3515 C CA . ALA A 1 463 ? 17.896 -1.656 -42.233 1.00 80.44 463 ALA A CA 1
ATOM 3516 C C . ALA A 1 463 ? 18.372 -1.196 -43.626 1.00 80.44 463 ALA A C 1
ATOM 3518 O O . ALA A 1 463 ? 18.252 -0.020 -43.956 1.00 80.44 463 ALA A O 1
ATOM 3519 N N . ALA A 1 464 ? 18.895 -2.116 -44.444 1.00 84.06 464 ALA A N 1
ATOM 3520 C CA . ALA A 1 464 ? 19.289 -1.848 -45.827 1.00 84.06 464 ALA A CA 1
ATOM 3521 C C . ALA A 1 464 ? 18.103 -1.920 -46.810 1.00 84.06 464 ALA A C 1
ATOM 3523 O O . ALA A 1 464 ? 18.292 -1.708 -48.004 1.00 84.06 464 ALA A O 1
ATOM 3524 N N . GLY A 1 465 ? 16.891 -2.214 -46.319 1.00 84.81 465 GLY A N 1
ATOM 3525 C CA . GLY A 1 465 ? 15.678 -2.281 -47.128 1.00 84.81 465 GLY A CA 1
ATOM 3526 C C . GLY A 1 465 ? 15.536 -3.557 -47.958 1.00 84.81 465 GLY A C 1
ATOM 3527 O O . GLY A 1 465 ? 14.742 -3.557 -48.893 1.00 84.81 465 GLY A O 1
ATOM 3528 N N . ASP A 1 466 ? 16.273 -4.632 -47.646 1.00 92.06 466 ASP A N 1
ATOM 3529 C CA . ASP A 1 466 ? 16.140 -5.925 -48.332 1.00 92.06 466 ASP A CA 1
ATOM 3530 C C . ASP A 1 466 ? 14.782 -6.576 -47.980 1.00 92.06 466 ASP A C 1
ATOM 3532 O O . ASP A 1 466 ? 14.583 -7.004 -46.832 1.00 92.06 466 ASP A O 1
ATOM 3536 N N . PRO A 1 467 ? 13.839 -6.693 -48.940 1.00 91.06 467 PRO A N 1
ATOM 3537 C CA . PRO A 1 467 ? 12.500 -7.204 -48.658 1.00 91.06 467 PRO A CA 1
ATOM 3538 C C . PRO A 1 467 ? 12.492 -8.679 -48.247 1.00 91.06 467 PRO A C 1
ATOM 3540 O O . PRO A 1 467 ? 11.677 -9.081 -47.416 1.00 91.06 467 PRO A O 1
ATOM 3543 N N . ALA A 1 468 ? 13.402 -9.494 -48.793 1.00 92.38 468 ALA A N 1
ATOM 3544 C CA . ALA A 1 468 ? 13.473 -10.918 -48.482 1.00 92.38 468 ALA A CA 1
ATOM 3545 C C . ALA A 1 468 ? 13.992 -11.136 -47.056 1.00 92.38 468 ALA A C 1
ATOM 3547 O O . ALA A 1 468 ? 13.454 -11.959 -46.311 1.00 92.38 468 ALA A O 1
ATOM 3548 N N . ARG A 1 469 ? 15.001 -10.356 -46.647 1.00 93.62 469 ARG A N 1
ATOM 3549 C CA . ARG A 1 469 ? 15.523 -10.377 -45.272 1.00 93.62 469 ARG A CA 1
ATOM 3550 C C . ARG A 1 469 ? 14.496 -9.869 -44.270 1.00 93.62 469 ARG A C 1
ATOM 3552 O O . ARG A 1 469 ? 14.323 -10.498 -43.229 1.00 93.62 469 ARG A O 1
ATOM 3559 N N . ARG A 1 470 ? 13.771 -8.794 -44.596 1.00 95.38 470 ARG A N 1
ATOM 3560 C CA . ARG A 1 470 ? 12.686 -8.272 -43.752 1.00 95.38 470 ARG A CA 1
ATOM 3561 C C . ARG A 1 470 ? 11.570 -9.295 -43.555 1.00 95.38 470 ARG A C 1
ATOM 3563 O O . ARG A 1 470 ? 11.219 -9.581 -42.415 1.00 95.38 470 ARG A O 1
ATOM 3570 N N . ALA A 1 471 ? 11.090 -9.915 -44.634 1.00 93.38 471 ALA A N 1
ATOM 3571 C CA . ALA A 1 471 ? 10.063 -10.952 -44.554 1.00 93.38 471 ALA A CA 1
ATOM 3572 C C . ALA A 1 471 ? 10.525 -12.167 -43.726 1.00 93.38 471 ALA A C 1
ATOM 3574 O O . ALA A 1 471 ? 9.767 -12.692 -42.908 1.00 93.38 471 ALA A O 1
ATOM 3575 N N . ALA A 1 472 ? 11.783 -12.594 -43.887 1.00 95.50 472 ALA A N 1
ATOM 3576 C CA . ALA A 1 472 ? 12.357 -13.674 -43.087 1.00 95.50 472 ALA A CA 1
ATOM 3577 C C . ALA A 1 472 ? 12.445 -13.308 -41.593 1.00 95.50 472 ALA A C 1
ATOM 3579 O O . ALA A 1 472 ? 12.092 -14.132 -40.745 1.00 95.50 472 ALA A O 1
ATOM 3580 N N . ALA A 1 473 ? 12.865 -12.079 -41.275 1.00 96.94 473 ALA A N 1
ATOM 3581 C CA . ALA A 1 473 ? 12.933 -11.567 -39.910 1.00 96.94 473 ALA A CA 1
ATOM 3582 C C . ALA A 1 473 ? 11.540 -11.459 -39.266 1.00 96.94 473 ALA A C 1
ATOM 3584 O O . ALA A 1 473 ? 11.362 -11.933 -38.145 1.00 96.94 473 ALA A O 1
ATOM 3585 N N . ALA A 1 474 ? 10.542 -10.928 -39.981 1.00 97.25 474 ALA A N 1
ATOM 3586 C CA . ALA A 1 474 ? 9.153 -10.852 -39.520 1.00 97.25 474 ALA A CA 1
ATOM 3587 C C . ALA A 1 474 ? 8.582 -12.245 -39.225 1.00 97.25 474 ALA A C 1
ATOM 3589 O O . ALA A 1 474 ? 8.038 -12.488 -38.148 1.00 97.25 474 ALA A O 1
ATOM 3590 N N . ALA A 1 475 ? 8.785 -13.200 -40.137 1.00 96.69 475 ALA A N 1
ATOM 3591 C CA . ALA A 1 475 ? 8.324 -14.570 -39.950 1.00 96.69 475 ALA A CA 1
ATOM 3592 C C . ALA A 1 475 ? 9.027 -15.273 -38.772 1.00 96.69 475 ALA A C 1
ATOM 3594 O O . ALA A 1 475 ? 8.402 -16.054 -38.055 1.00 96.69 475 ALA A O 1
ATOM 3595 N N . ALA A 1 476 ? 10.323 -15.019 -38.559 1.00 97.38 476 ALA A N 1
ATOM 3596 C CA . ALA A 1 476 ? 11.063 -15.564 -37.423 1.00 97.38 476 ALA A CA 1
ATOM 3597 C C . ALA A 1 476 ? 10.607 -14.952 -36.088 1.00 97.38 476 ALA A C 1
ATOM 3599 O O . ALA A 1 476 ? 10.366 -15.699 -35.138 1.00 97.38 476 ALA A O 1
ATOM 3600 N N . ALA A 1 477 ? 10.440 -13.627 -36.035 1.00 97.31 477 ALA A N 1
ATOM 3601 C CA . ALA A 1 477 ? 9.960 -12.909 -34.857 1.00 97.31 477 ALA A CA 1
ATOM 3602 C C . ALA A 1 477 ? 8.544 -13.347 -34.468 1.00 97.31 477 ALA A C 1
ATOM 3604 O O . ALA A 1 477 ? 8.317 -13.680 -33.307 1.00 97.31 477 ALA A O 1
ATOM 3605 N N . GLY A 1 478 ? 7.628 -13.435 -35.439 1.00 96.56 478 GLY A N 1
ATOM 3606 C CA . GLY A 1 478 ? 6.267 -13.929 -35.224 1.00 96.56 478 GLY A CA 1
ATOM 3607 C C . GLY A 1 478 ? 6.249 -15.341 -34.646 1.00 96.56 478 GLY A C 1
ATOM 3608 O O . GLY A 1 478 ? 5.717 -15.548 -33.561 1.00 96.56 478 GLY A O 1
ATOM 3609 N N . ARG A 1 479 ? 6.930 -16.305 -35.289 1.00 96.44 479 ARG A N 1
ATOM 3610 C CA . ARG A 1 479 ? 6.991 -17.693 -34.785 1.00 96.44 479 ARG A CA 1
ATOM 3611 C C . ARG A 1 479 ? 7.539 -17.784 -33.362 1.00 96.44 479 ARG A C 1
ATOM 3613 O O . ARG A 1 479 ? 7.050 -18.583 -32.566 1.00 96.44 479 ARG A O 1
ATOM 3620 N N . ALA A 1 480 ? 8.563 -16.998 -33.039 1.00 96.56 480 ALA A N 1
ATOM 3621 C CA . ALA A 1 480 ? 9.152 -17.011 -31.707 1.00 96.56 480 ALA A CA 1
ATOM 3622 C C . ALA A 1 480 ? 8.246 -16.351 -30.655 1.00 96.56 480 ALA A C 1
ATOM 3624 O O . ALA A 1 480 ? 8.103 -16.877 -29.550 1.00 96.56 480 ALA A O 1
ATOM 3625 N N . ALA A 1 481 ? 7.602 -15.235 -31.001 1.00 95.75 481 ALA A N 1
ATOM 3626 C CA . ALA A 1 481 ? 6.654 -14.539 -30.138 1.00 95.75 481 ALA A CA 1
ATOM 3627 C C . ALA A 1 481 ? 5.367 -15.349 -29.893 1.00 95.75 481 ALA A C 1
ATOM 3629 O O . ALA A 1 481 ? 4.846 -15.329 -28.782 1.00 95.75 481 ALA A O 1
ATOM 3630 N N . GLU A 1 482 ? 4.876 -16.094 -30.885 1.00 94.00 482 GLU A N 1
ATOM 3631 C CA . GLU A 1 482 ? 3.718 -16.988 -30.739 1.00 94.00 482 GLU A CA 1
ATOM 3632 C C . GLU A 1 482 ? 4.057 -18.266 -29.959 1.00 94.00 482 GLU A C 1
ATOM 3634 O O . GLU A 1 482 ? 3.274 -18.719 -29.125 1.00 94.00 482 GLU A O 1
ATOM 3639 N N . GLY A 1 483 ? 5.221 -18.867 -30.226 1.00 90.12 483 GLY A N 1
ATOM 3640 C CA . GLY A 1 483 ? 5.605 -20.147 -29.629 1.00 90.12 483 GLY A CA 1
ATOM 3641 C C . GLY A 1 483 ? 6.141 -20.031 -28.202 1.00 90.12 483 GLY A C 1
ATOM 3642 O O . GLY A 1 483 ? 5.749 -20.807 -27.333 1.00 90.12 483 GLY A O 1
ATOM 3643 N N . LEU A 1 484 ? 7.049 -19.080 -27.964 1.00 91.12 484 LEU A N 1
ATOM 3644 C CA . LEU A 1 484 ? 7.769 -18.936 -26.694 1.00 91.12 484 LEU A CA 1
ATOM 3645 C C . LEU A 1 484 ? 7.498 -17.600 -25.992 1.00 91.12 484 LEU A C 1
ATOM 3647 O O . LEU A 1 484 ? 7.657 -17.510 -24.777 1.00 91.12 484 LEU A O 1
ATOM 3651 N N . GLY A 1 485 ? 7.124 -16.560 -26.742 1.00 93.81 485 GLY A N 1
ATOM 3652 C CA . GLY A 1 485 ? 6.955 -15.211 -26.198 1.00 93.81 485 GLY A CA 1
ATOM 3653 C C . GLY A 1 485 ? 8.258 -14.439 -25.992 1.00 93.81 485 GLY A C 1
ATOM 3654 O O . GLY A 1 485 ? 8.249 -13.341 -25.434 1.00 93.81 485 GLY A O 1
ATOM 3655 N N . LEU A 1 486 ? 9.383 -15.012 -26.427 1.00 95.31 486 LEU A N 1
ATOM 3656 C CA . LEU A 1 486 ? 10.724 -14.474 -26.228 1.00 95.31 486 LEU A CA 1
ATOM 3657 C C . LEU A 1 486 ? 11.686 -14.947 -27.332 1.00 95.31 486 LEU A C 1
ATOM 3659 O O . LEU A 1 486 ? 11.624 -16.097 -27.768 1.00 95.31 486 LEU A O 1
ATOM 3663 N N . PHE A 1 487 ? 12.588 -14.065 -27.771 1.00 97.38 487 PHE A N 1
ATOM 3664 C CA . PHE A 1 487 ? 13.663 -14.371 -28.722 1.00 97.38 487 PHE A CA 1
ATOM 3665 C C . PHE A 1 487 ? 14.900 -13.489 -28.528 1.00 97.38 487 PHE A C 1
ATOM 3667 O O . PHE A 1 487 ? 14.820 -12.384 -27.995 1.00 97.38 487 PHE A O 1
ATOM 3674 N N . HIS A 1 488 ? 16.049 -13.967 -29.004 1.00 97.31 488 HIS A N 1
ATOM 3675 C CA . HIS A 1 488 ? 17.238 -13.145 -29.202 1.00 97.31 488 HIS A CA 1
ATOM 3676 C C . HIS A 1 488 ? 17.142 -12.366 -30.507 1.00 97.31 488 HIS A C 1
ATOM 3678 O O . HIS A 1 488 ? 16.626 -12.869 -31.502 1.00 97.31 488 HIS A O 1
ATOM 3684 N N . VAL A 1 489 ? 17.723 -11.173 -30.529 1.00 97.62 489 VAL A N 1
ATOM 3685 C CA . VAL A 1 489 ? 17.905 -10.373 -31.738 1.00 97.62 489 VAL A CA 1
ATOM 3686 C C . VAL A 1 489 ? 19.389 -10.125 -31.951 1.00 97.62 489 VAL A C 1
ATOM 3688 O O . VAL A 1 489 ? 20.067 -9.657 -31.037 1.00 97.62 489 VAL A O 1
ATOM 3691 N N . VAL A 1 490 ? 19.880 -10.407 -33.158 1.00 96.56 490 VAL A N 1
ATOM 3692 C CA . VAL A 1 490 ? 21.267 -10.168 -33.593 1.00 96.56 490 VAL A CA 1
ATOM 3693 C C . VAL A 1 490 ? 21.295 -9.279 -34.835 1.00 96.56 490 VAL A C 1
ATOM 3695 O O . VAL A 1 490 ? 20.273 -9.093 -35.498 1.00 96.56 490 VAL A O 1
ATOM 3698 N N . ASN A 1 491 ? 22.460 -8.699 -35.139 1.00 95.44 491 ASN A N 1
ATOM 3699 C CA . ASN A 1 491 ? 22.649 -7.777 -36.269 1.00 95.44 491 ASN A CA 1
ATOM 3700 C C . ASN A 1 491 ? 21.629 -6.617 -36.286 1.00 95.44 491 ASN A C 1
ATOM 3702 O O . ASN A 1 491 ? 21.242 -6.114 -37.336 1.00 95.44 491 ASN A O 1
ATOM 3706 N N . HIS A 1 492 ? 21.210 -6.163 -35.102 1.00 95.25 492 HIS A N 1
ATOM 3707 C CA . HIS A 1 492 ? 20.180 -5.139 -34.881 1.00 95.25 492 HIS A CA 1
ATOM 3708 C C . HIS A 1 492 ? 20.627 -3.697 -35.189 1.00 95.25 492 HIS A C 1
ATOM 3710 O O . HIS A 1 492 ? 19.875 -2.755 -34.959 1.00 95.25 492 HIS A O 1
ATOM 3716 N N . GLY A 1 493 ? 21.861 -3.493 -35.661 1.00 92.62 493 GLY A N 1
ATOM 3717 C CA . GLY A 1 493 ? 22.377 -2.175 -36.055 1.00 92.62 493 GLY A CA 1
ATOM 3718 C C . GLY A 1 493 ? 22.759 -1.237 -34.902 1.00 92.62 493 GLY A C 1
ATOM 3719 O O . GLY A 1 493 ? 23.104 -0.084 -35.148 1.00 92.62 493 GLY A O 1
ATOM 3720 N N . VAL A 1 494 ? 22.740 -1.714 -33.652 1.00 95.94 494 VAL A N 1
ATOM 3721 C CA . VAL A 1 494 ? 23.253 -0.948 -32.501 1.00 95.94 494 VAL A CA 1
ATOM 3722 C C . VAL A 1 494 ? 24.741 -1.269 -32.346 1.00 95.94 494 VAL A C 1
ATOM 3724 O O . VAL A 1 494 ? 25.065 -2.450 -32.216 1.00 95.94 494 VAL A O 1
ATOM 3727 N N . PRO A 1 495 ? 25.652 -0.277 -32.370 1.00 96.44 495 PRO A N 1
ATOM 3728 C CA . PRO A 1 495 ? 27.084 -0.547 -32.277 1.00 96.44 495 PRO A CA 1
ATOM 3729 C C . PRO A 1 495 ? 27.457 -1.233 -30.960 1.00 96.44 495 PRO A C 1
ATOM 3731 O O . PRO A 1 495 ? 27.031 -0.779 -29.898 1.00 96.44 495 PRO A O 1
ATOM 3734 N N . GLN A 1 496 ? 28.315 -2.257 -31.017 1.00 94.69 496 GLN A N 1
ATOM 3735 C CA . GLN A 1 496 ? 28.762 -3.003 -29.830 1.00 94.69 496 GLN A CA 1
ATOM 3736 C C . GLN A 1 496 ? 29.345 -2.078 -28.750 1.00 94.69 496 GLN A C 1
ATOM 3738 O O . GLN A 1 496 ? 28.997 -2.204 -27.583 1.00 94.69 496 GLN A O 1
ATOM 3743 N N . GLN A 1 497 ? 30.117 -1.062 -29.156 1.00 95.81 497 GLN A N 1
ATOM 3744 C CA . GLN A 1 497 ? 30.665 -0.047 -28.250 1.00 95.81 497 GLN A CA 1
ATOM 3745 C C . GLN A 1 497 ? 29.583 0.658 -27.414 1.00 95.81 497 GLN A C 1
ATOM 3747 O O . GLN A 1 497 ? 29.820 0.974 -26.256 1.00 95.81 497 GLN A O 1
ATOM 3752 N N . VAL A 1 498 ? 28.393 0.904 -27.977 1.00 96.75 498 VAL A N 1
ATOM 3753 C CA . VAL A 1 498 ? 27.282 1.540 -27.248 1.00 96.75 498 VAL A CA 1
ATOM 3754 C C . VAL A 1 498 ? 26.698 0.583 -26.208 1.00 96.75 498 VAL A C 1
ATOM 3756 O O . VAL A 1 498 ? 26.327 1.030 -25.128 1.00 96.75 498 VAL A O 1
ATOM 3759 N N . LEU A 1 499 ? 26.623 -0.717 -26.513 1.00 95.81 499 LEU A N 1
ATOM 3760 C CA . LEU A 1 499 ? 26.146 -1.734 -25.571 1.00 95.81 499 LEU A CA 1
ATOM 3761 C C . LEU A 1 499 ? 27.114 -1.890 -24.396 1.00 95.81 499 LEU A C 1
ATOM 3763 O O . LEU A 1 499 ? 26.693 -1.843 -23.240 1.00 95.81 499 LEU A O 1
ATOM 3767 N N . ASP A 1 500 ? 28.403 -2.027 -24.708 1.00 94.38 500 ASP A N 1
ATOM 3768 C CA . ASP A 1 500 ? 29.469 -2.205 -23.723 1.00 94.38 500 ASP A CA 1
ATOM 3769 C C . ASP A 1 500 ? 29.570 -0.976 -22.816 1.00 94.38 500 ASP A C 1
ATOM 3771 O O . ASP A 1 500 ? 29.535 -1.107 -21.591 1.00 94.38 500 ASP A O 1
ATOM 3775 N N . GLU A 1 501 ? 29.583 0.225 -23.409 1.00 95.75 501 GLU A N 1
ATOM 3776 C CA . GLU A 1 501 ? 29.595 1.475 -22.654 1.00 95.75 501 GLU A CA 1
ATOM 3777 C C . GLU A 1 501 ? 28.340 1.595 -21.782 1.00 95.75 501 GLU A C 1
ATOM 3779 O O . GLU A 1 501 ? 28.443 1.952 -20.614 1.00 95.75 501 GLU A O 1
ATOM 3784 N N . MET A 1 502 ? 27.149 1.242 -22.278 1.00 95.19 502 MET A N 1
ATOM 3785 C CA . MET A 1 502 ? 25.926 1.315 -21.473 1.00 95.19 502 MET A CA 1
ATOM 3786 C C . MET A 1 502 ? 26.000 0.421 -20.224 1.00 95.19 502 MET A C 1
ATOM 3788 O O . MET A 1 502 ? 25.662 0.862 -19.122 1.00 95.19 502 MET A O 1
ATOM 3792 N N . VAL A 1 503 ? 26.473 -0.821 -20.370 1.00 93.81 503 VAL A N 1
ATOM 3793 C CA . VAL A 1 503 ? 26.672 -1.746 -19.242 1.00 93.81 503 VAL A CA 1
ATOM 3794 C C . VAL A 1 503 ? 27.731 -1.213 -18.273 1.00 93.81 503 VAL A C 1
ATOM 3796 O O . VAL A 1 503 ? 27.522 -1.256 -17.056 1.00 93.81 503 VAL A O 1
ATOM 3799 N N . GLU A 1 504 ? 28.840 -0.680 -18.789 1.00 94.25 504 GLU A N 1
ATOM 3800 C CA . GLU A 1 504 ? 29.924 -0.104 -17.991 1.00 94.25 504 GLU A CA 1
ATOM 3801 C C . GLU A 1 504 ? 29.467 1.128 -17.201 1.00 94.25 504 GLU A C 1
ATOM 3803 O O . GLU A 1 504 ? 29.712 1.212 -15.999 1.00 94.25 504 GLU A O 1
ATOM 3808 N N . ARG A 1 505 ? 28.745 2.063 -17.826 1.00 94.38 505 ARG A N 1
ATOM 3809 C CA . ARG A 1 505 ? 28.254 3.284 -17.167 1.00 94.38 505 ARG A CA 1
ATOM 3810 C C . ARG A 1 505 ? 27.195 2.991 -16.110 1.00 94.38 505 ARG A C 1
ATOM 3812 O O . ARG A 1 505 ? 27.209 3.608 -15.046 1.00 94.38 505 ARG A O 1
ATOM 3819 N N . VAL A 1 506 ? 26.304 2.026 -16.358 1.00 92.06 506 VAL A N 1
ATOM 3820 C CA . VAL A 1 506 ? 25.335 1.562 -15.350 1.00 92.06 506 VAL A CA 1
ATOM 3821 C C . VAL A 1 506 ? 26.056 0.924 -14.167 1.00 92.06 506 VAL A C 1
ATOM 3823 O O . VAL A 1 506 ? 25.744 1.242 -13.019 1.00 92.06 506 VAL A O 1
ATOM 3826 N N . ARG A 1 507 ? 27.043 0.059 -14.426 1.00 90.62 507 ARG A N 1
ATOM 3827 C CA . ARG A 1 507 ? 27.904 -0.499 -13.375 1.00 90.62 507 ARG A CA 1
ATOM 3828 C C . ARG A 1 507 ? 28.593 0.615 -12.589 1.00 90.62 507 ARG A C 1
ATOM 3830 O O . ARG A 1 507 ? 28.518 0.598 -11.366 1.00 90.62 507 ARG A O 1
ATOM 3837 N N . GLY A 1 508 ? 29.179 1.587 -13.288 1.00 89.56 508 GLY A N 1
ATOM 3838 C CA . GLY A 1 508 ? 29.825 2.764 -12.715 1.00 89.56 508 GLY A CA 1
ATOM 3839 C C . GLY A 1 508 ? 28.908 3.481 -11.734 1.00 89.56 508 GLY A C 1
ATOM 3840 O O . GLY A 1 508 ? 29.248 3.552 -10.560 1.00 89.56 508 GLY A O 1
ATOM 3841 N N . PHE A 1 509 ? 27.709 3.884 -12.175 1.00 90.06 509 PHE A N 1
ATOM 3842 C CA . PHE A 1 509 ? 26.704 4.515 -11.311 1.00 90.06 509 PHE A CA 1
ATOM 3843 C C . PHE A 1 509 ? 26.413 3.690 -10.051 1.00 90.06 509 PHE A C 1
ATOM 3845 O O . PHE A 1 509 ? 26.445 4.218 -8.946 1.00 90.06 509 PHE A O 1
ATOM 3852 N N . HIS A 1 510 ? 26.137 2.388 -10.184 1.00 87.00 510 HIS A N 1
ATOM 3853 C CA . HIS A 1 510 ? 25.796 1.543 -9.029 1.00 87.00 510 HIS A CA 1
ATOM 3854 C C . HIS A 1 510 ? 26.980 1.312 -8.077 1.00 87.00 510 HIS A C 1
ATOM 3856 O O . HIS A 1 510 ? 26.773 1.057 -6.883 1.00 87.00 510 HIS A O 1
ATOM 3862 N N . GLU A 1 511 ? 28.208 1.435 -8.577 1.00 85.31 511 GLU A N 1
ATOM 3863 C CA . GLU A 1 511 ? 29.451 1.316 -7.814 1.00 85.31 511 GLU A CA 1
ATOM 3864 C C . GLU A 1 511 ? 29.967 2.647 -7.246 1.00 85.31 511 GLU A C 1
ATOM 3866 O O . GLU A 1 511 ? 30.918 2.625 -6.454 1.00 85.31 511 GLU A O 1
ATOM 3871 N N . GLU A 1 512 ? 29.321 3.773 -7.571 1.00 80.44 512 GLU A N 1
ATOM 3872 C CA . GLU A 1 512 ? 29.591 5.075 -6.961 1.00 80.44 512 GLU A CA 1
ATOM 3873 C C . GLU A 1 512 ? 29.298 5.092 -5.455 1.00 80.44 512 GLU A C 1
ATOM 3875 O O . GLU A 1 512 ? 28.600 4.242 -4.881 1.00 80.44 512 GLU A O 1
ATOM 3880 N N . GLY A 1 513 ? 29.856 6.116 -4.804 1.00 68.88 513 GLY A N 1
ATOM 3881 C CA . GLY A 1 513 ? 29.619 6.408 -3.403 1.00 68.88 513 GLY A CA 1
ATOM 3882 C C . GLY A 1 513 ? 28.132 6.557 -3.085 1.00 68.88 513 GLY A C 1
ATOM 3883 O O . GLY A 1 513 ? 27.310 6.967 -3.903 1.00 68.88 513 GLY A O 1
ATOM 3884 N N . VAL A 1 514 ? 27.801 6.228 -1.842 1.00 59.03 514 VAL A N 1
ATOM 3885 C CA . VAL A 1 514 ? 26.451 6.325 -1.286 1.00 59.03 514 VAL A CA 1
ATOM 3886 C C . VAL A 1 514 ? 25.826 7.704 -1.521 1.00 59.03 514 VAL A C 1
ATOM 3888 O O . VAL A 1 514 ? 24.662 7.780 -1.905 1.00 59.03 514 VAL A O 1
ATOM 3891 N N . ASP A 1 515 ? 26.614 8.766 -1.362 1.00 68.62 515 ASP A N 1
ATOM 3892 C CA . ASP A 1 515 ? 26.145 10.147 -1.477 1.00 68.62 515 ASP A CA 1
ATOM 3893 C C . ASP A 1 515 ? 25.712 10.504 -2.909 1.00 68.62 515 ASP A C 1
ATOM 3895 O O . ASP A 1 515 ? 24.668 11.126 -3.091 1.00 68.62 515 ASP A O 1
ATOM 3899 N N . ALA A 1 516 ? 26.439 10.026 -3.926 1.00 70.19 516 ALA A N 1
ATOM 3900 C CA . ALA A 1 516 ? 26.112 10.263 -5.335 1.00 70.19 516 ALA A CA 1
ATOM 3901 C C . ALA A 1 516 ? 24.808 9.560 -5.754 1.00 70.19 516 ALA A C 1
ATOM 3903 O O . ALA A 1 516 ? 23.962 10.131 -6.438 1.00 70.19 516 ALA A O 1
ATOM 3904 N N . LYS A 1 517 ? 24.586 8.330 -5.274 1.00 80.94 517 LYS A N 1
ATOM 3905 C CA . LYS A 1 517 ? 23.340 7.587 -5.534 1.00 80.94 517 LYS A CA 1
ATOM 3906 C C . LYS A 1 517 ? 22.159 8.089 -4.697 1.00 80.94 517 LYS A C 1
ATOM 3908 O O . LYS A 1 517 ? 21.004 7.925 -5.099 1.00 80.94 517 LYS A O 1
ATOM 3913 N N . GLY A 1 518 ? 22.433 8.678 -3.532 1.00 71.69 518 GLY A N 1
ATOM 3914 C CA . GLY A 1 518 ? 21.435 9.153 -2.574 1.00 71.69 518 GLY A CA 1
ATOM 3915 C C . GLY A 1 518 ? 20.507 10.236 -3.130 1.00 71.69 518 GLY A C 1
ATOM 3916 O O . GLY A 1 518 ? 19.322 10.233 -2.807 1.00 71.69 518 GLY A O 1
ATOM 3917 N N . GLU A 1 519 ? 21.000 11.097 -4.025 1.00 79.25 519 GLU A N 1
ATOM 3918 C CA . GLU A 1 519 ? 20.220 12.153 -4.698 1.00 79.25 519 GLU A CA 1
ATOM 3919 C C . GLU A 1 519 ? 19.024 11.600 -5.503 1.00 79.25 519 GLU A C 1
ATOM 3921 O O . GLU A 1 519 ? 17.916 12.162 -5.536 1.00 79.25 519 GLU A O 1
ATOM 3926 N N . TYR A 1 520 ? 19.234 10.441 -6.123 1.00 80.56 520 TYR A N 1
ATOM 3927 C CA . TYR A 1 520 ? 18.243 9.759 -6.949 1.00 80.56 520 TYR A CA 1
ATOM 3928 C C . TYR A 1 520 ? 17.392 8.783 -6.135 1.00 80.56 520 TYR A C 1
ATOM 3930 O O . TYR A 1 520 ? 16.371 8.303 -6.635 1.00 80.56 520 TYR A O 1
ATOM 3938 N N . TYR A 1 521 ? 17.781 8.475 -4.889 1.00 79.94 521 TYR A N 1
ATOM 3939 C CA . TYR A 1 521 ? 17.053 7.518 -4.067 1.00 79.94 521 TYR A CA 1
ATOM 3940 C C . TYR A 1 521 ? 15.665 8.048 -3.712 1.00 79.94 521 TYR A C 1
ATOM 3942 O O . TYR A 1 521 ? 15.502 9.029 -2.986 1.00 79.94 521 TYR A O 1
ATOM 3950 N N . THR A 1 522 ? 14.633 7.362 -4.186 1.00 70.44 522 THR A N 1
ATOM 3951 C CA . THR A 1 522 ? 13.249 7.716 -3.883 1.00 70.44 522 THR A CA 1
ATOM 3952 C C . THR A 1 522 ? 12.341 6.497 -3.982 1.00 70.44 522 THR A C 1
ATOM 3954 O O . THR A 1 522 ? 12.614 5.537 -4.702 1.00 70.44 522 THR A O 1
ATOM 3957 N N . ARG A 1 523 ? 11.230 6.529 -3.244 1.00 65.19 523 ARG A N 1
ATOM 3958 C CA . ARG A 1 523 ? 10.102 5.599 -3.437 1.00 65.19 523 ARG A CA 1
ATOM 3959 C C . ARG A 1 523 ? 8.895 6.283 -4.083 1.00 65.19 523 ARG A C 1
ATOM 3961 O O . ARG A 1 523 ? 7.869 5.637 -4.265 1.00 65.19 523 ARG A O 1
ATOM 3968 N N . ASP A 1 524 ? 9.019 7.572 -4.391 1.00 66.75 524 ASP A N 1
ATOM 3969 C CA . ASP A 1 524 ? 8.051 8.328 -5.172 1.00 66.75 524 ASP A CA 1
ATOM 3970 C C . ASP A 1 524 ? 8.261 8.032 -6.661 1.00 66.75 524 ASP A C 1
ATOM 3972 O O . ASP A 1 524 ? 9.269 8.424 -7.249 1.00 66.75 524 ASP A O 1
ATOM 3976 N N . LEU A 1 525 ? 7.307 7.309 -7.247 1.00 60.78 525 LEU A N 1
ATOM 3977 C CA . LEU A 1 525 ? 7.343 6.885 -8.646 1.00 60.78 525 LEU A CA 1
ATOM 3978 C C . LEU A 1 525 ? 6.933 7.998 -9.624 1.00 60.78 525 LEU A C 1
ATOM 3980 O O . LEU A 1 525 ? 7.019 7.780 -10.833 1.00 60.78 525 LEU A O 1
ATOM 3984 N N . SER A 1 526 ? 6.496 9.163 -9.122 1.00 64.12 526 SER A N 1
ATOM 3985 C CA . SER A 1 526 ? 6.208 10.343 -9.946 1.00 64.12 526 SER A CA 1
ATOM 3986 C C . SER A 1 526 ? 7.475 11.088 -10.382 1.00 64.12 526 SER A C 1
ATOM 3988 O O . SER A 1 526 ? 7.439 11.838 -11.356 1.00 64.12 526 SER A O 1
ATOM 3990 N N . ARG A 1 527 ? 8.619 10.859 -9.714 1.00 72.38 527 ARG A N 1
ATOM 3991 C CA . ARG A 1 527 ? 9.904 11.432 -10.139 1.00 72.38 527 ARG A CA 1
ATOM 3992 C C . ARG A 1 527 ? 10.318 10.861 -11.498 1.00 72.38 527 ARG A C 1
ATOM 3994 O O . ARG A 1 527 ? 10.241 9.655 -11.732 1.00 72.38 527 ARG A O 1
ATOM 4001 N N . LYS A 1 528 ? 10.831 11.738 -12.370 1.00 79.38 528 LYS A N 1
ATOM 4002 C CA . LYS A 1 528 ? 11.340 11.368 -13.702 1.00 79.38 528 LYS A CA 1
ATOM 4003 C C . LYS A 1 528 ? 12.515 10.388 -13.636 1.00 79.38 528 LYS A C 1
ATOM 4005 O O . LYS A 1 528 ? 12.615 9.504 -14.484 1.00 79.38 528 LYS A O 1
ATOM 4010 N N . VAL A 1 529 ? 13.356 10.518 -12.607 1.00 87.00 529 VAL A N 1
ATOM 4011 C CA . VAL A 1 529 ? 14.523 9.664 -12.349 1.00 87.00 529 VAL A CA 1
ATOM 4012 C C . VAL A 1 529 ? 14.435 9.097 -10.938 1.00 87.00 529 VAL A C 1
ATOM 4014 O O . VAL A 1 529 ? 14.260 9.835 -9.965 1.00 87.00 529 VAL A O 1
ATOM 4017 N N . VAL A 1 530 ? 14.532 7.774 -10.837 1.00 86.25 530 VAL A N 1
ATOM 4018 C CA . VAL A 1 530 ? 14.339 7.018 -9.600 1.00 86.25 530 VAL A CA 1
ATOM 4019 C C . VAL A 1 530 ? 15.440 5.982 -9.462 1.00 86.25 530 VAL A C 1
ATOM 4021 O O . VAL A 1 530 ? 15.523 5.049 -10.258 1.00 86.25 530 VAL A O 1
ATOM 4024 N N . TYR A 1 531 ? 16.223 6.089 -8.397 1.00 84.38 531 TYR A N 1
ATOM 4025 C CA . TYR A 1 531 ? 17.035 4.998 -7.881 1.00 84.38 531 TYR A CA 1
ATOM 4026 C C . TYR A 1 531 ? 16.316 4.361 -6.689 1.00 84.38 531 TYR A C 1
ATOM 4028 O O . TYR A 1 531 ? 15.814 5.048 -5.799 1.00 84.38 531 TYR A O 1
ATOM 4036 N N . ASN A 1 532 ? 16.232 3.036 -6.656 1.00 76.00 532 ASN A N 1
ATOM 4037 C CA . ASN A 1 532 ? 15.744 2.327 -5.486 1.00 76.00 532 ASN A CA 1
ATOM 4038 C C . ASN A 1 532 ? 16.416 0.964 -5.318 1.00 76.00 532 ASN A C 1
ATOM 4040 O O . ASN A 1 532 ? 16.830 0.305 -6.270 1.00 76.00 532 ASN A O 1
ATOM 4044 N N . CYS A 1 533 ? 16.460 0.536 -4.062 1.00 66.38 533 CYS A N 1
ATOM 4045 C CA . CYS A 1 533 ? 16.769 -0.827 -3.669 1.00 66.38 533 CYS A CA 1
ATOM 4046 C C . CYS A 1 533 ? 15.433 -1.457 -3.264 1.00 66.38 533 CYS A C 1
ATOM 4048 O O . CYS A 1 533 ? 14.799 -0.976 -2.315 1.00 66.38 533 CYS A O 1
ATOM 4050 N N . ASN A 1 534 ? 15.004 -2.526 -3.937 1.00 61.94 534 ASN A N 1
ATOM 4051 C CA . ASN A 1 534 ? 13.746 -3.226 -3.640 1.00 61.94 534 ASN A CA 1
ATOM 4052 C C . ASN A 1 534 ? 12.479 -2.365 -3.786 1.00 61.94 534 ASN A C 1
ATOM 4054 O O . ASN A 1 534 ? 11.892 -1.895 -2.797 1.00 61.94 534 ASN A O 1
ATOM 4058 N N . PHE A 1 535 ? 12.026 -2.196 -5.031 1.00 53.47 535 PHE A N 1
ATOM 4059 C CA . PHE A 1 535 ? 10.820 -1.430 -5.366 1.00 53.47 535 PHE A CA 1
ATOM 4060 C C . PHE A 1 535 ? 9.562 -1.910 -4.608 1.00 53.47 535 PHE A C 1
ATOM 4062 O O . PHE A 1 535 ? 8.742 -1.100 -4.177 1.00 53.47 535 PHE A O 1
ATOM 4069 N N . ASP A 1 536 ? 9.464 -3.212 -4.339 1.00 49.62 536 ASP A N 1
ATOM 4070 C CA . ASP A 1 536 ? 8.342 -3.913 -3.708 1.00 49.62 536 ASP A CA 1
ATOM 4071 C C . ASP A 1 536 ? 8.474 -4.092 -2.183 1.00 49.62 536 ASP A C 1
ATOM 4073 O O . ASP A 1 536 ? 7.618 -4.717 -1.549 1.00 49.62 536 ASP A O 1
ATOM 4077 N N . LEU A 1 537 ? 9.511 -3.515 -1.559 1.00 42.84 537 LEU A N 1
ATOM 4078 C CA . LEU A 1 537 ? 9.684 -3.542 -0.102 1.00 42.84 537 LEU A CA 1
ATOM 4079 C C . LEU A 1 537 ? 8.379 -3.090 0.589 1.00 42.84 537 LEU A C 1
ATOM 4081 O O . LEU A 1 537 ? 7.810 -2.058 0.234 1.00 42.84 537 LEU A O 1
ATOM 4085 N N . TYR A 1 538 ? 7.925 -3.867 1.580 1.00 44.31 538 TYR A N 1
ATOM 4086 C CA . TYR A 1 538 ? 6.642 -3.747 2.306 1.00 44.31 538 TYR A CA 1
ATOM 4087 C C . TYR A 1 538 ? 5.390 -4.311 1.617 1.00 44.31 538 TYR A C 1
ATOM 4089 O O . TYR A 1 538 ? 4.362 -4.415 2.288 1.00 44.31 538 TYR A O 1
ATOM 4097 N N . ARG A 1 539 ? 5.463 -4.697 0.338 1.00 44.44 539 ARG A N 1
ATOM 4098 C CA . ARG A 1 539 ? 4.355 -5.330 -0.403 1.00 44.44 539 ARG A CA 1
ATOM 4099 C C . ARG A 1 539 ? 4.532 -6.844 -0.516 1.00 44.44 539 ARG A C 1
ATOM 4101 O O . ARG A 1 539 ? 3.551 -7.577 -0.474 1.00 44.44 539 ARG A O 1
ATOM 4108 N N . THR A 1 540 ? 5.776 -7.309 -0.583 1.00 53.19 540 THR A N 1
ATOM 4109 C CA . THR A 1 540 ? 6.128 -8.726 -0.748 1.00 53.19 540 THR A CA 1
ATOM 4110 C C . THR A 1 540 ? 6.720 -9.339 0.524 1.00 53.19 540 THR A C 1
ATOM 4112 O O . THR A 1 540 ? 7.204 -8.651 1.429 1.00 53.19 540 THR A O 1
ATOM 4115 N N . GLN A 1 541 ? 6.636 -10.670 0.631 1.00 60.16 541 GLN A N 1
ATOM 4116 C CA . GLN A 1 541 ? 7.125 -11.425 1.793 1.00 60.16 541 GLN A CA 1
ATOM 4117 C C . GLN A 1 541 ? 8.661 -11.453 1.883 1.00 60.16 541 GLN A C 1
ATOM 4119 O O . GLN A 1 541 ? 9.204 -11.547 2.990 1.00 60.16 541 GLN A O 1
ATOM 4124 N N . ALA A 1 542 ? 9.336 -11.367 0.735 1.00 69.56 542 ALA A N 1
ATOM 4125 C CA . ALA A 1 542 ? 10.783 -11.306 0.597 1.00 69.56 542 ALA A CA 1
ATOM 4126 C C . ALA A 1 542 ? 11.158 -10.277 -0.478 1.00 69.56 542 ALA A C 1
ATOM 4128 O O . ALA A 1 542 ? 10.468 -10.147 -1.484 1.00 69.56 542 ALA A O 1
ATOM 4129 N N . ALA A 1 543 ? 12.237 -9.547 -0.226 1.00 74.19 543 ALA A N 1
ATOM 4130 C CA . ALA A 1 543 ? 12.796 -8.540 -1.109 1.00 74.19 543 ALA A CA 1
ATOM 4131 C C . ALA A 1 543 ? 13.700 -9.202 -2.165 1.00 74.19 543 ALA A C 1
ATOM 4133 O O . ALA A 1 543 ? 14.259 -10.273 -1.923 1.00 74.19 543 ALA A O 1
ATOM 4134 N N . ASN A 1 544 ? 13.855 -8.563 -3.320 1.00 80.62 544 ASN A N 1
ATOM 4135 C CA . ASN A 1 544 ? 14.676 -9.048 -4.425 1.00 80.62 544 ASN A CA 1
ATOM 4136 C C . ASN A 1 544 ? 16.161 -8.672 -4.242 1.00 80.62 544 ASN A C 1
ATOM 4138 O O . ASN A 1 544 ? 16.503 -7.567 -3.833 1.00 80.62 544 ASN A O 1
ATOM 4142 N N . TRP A 1 545 ? 17.089 -9.558 -4.583 1.00 83.00 545 TRP A N 1
ATOM 4143 C CA . TRP A 1 545 ? 18.530 -9.301 -4.502 1.00 83.00 545 TRP A CA 1
ATOM 4144 C C . TRP A 1 545 ? 19.019 -8.428 -5.677 1.00 83.00 545 TRP A C 1
ATOM 4146 O O . TRP A 1 545 ? 19.809 -8.872 -6.511 1.00 83.00 545 TRP A O 1
ATOM 4156 N N . ARG A 1 546 ? 18.490 -7.198 -5.783 1.00 85.88 546 ARG A N 1
ATOM 4157 C CA . ARG A 1 546 ? 18.825 -6.217 -6.828 1.00 85.88 546 ARG A CA 1
ATOM 4158 C C . ARG A 1 546 ? 18.644 -4.760 -6.396 1.00 85.88 546 ARG A C 1
ATOM 4160 O O . ARG A 1 546 ? 17.739 -4.438 -5.619 1.00 85.88 546 ARG A O 1
ATOM 4167 N N . ASP A 1 547 ? 19.412 -3.892 -7.044 1.00 83.50 547 ASP A N 1
ATOM 4168 C CA . ASP A 1 547 ? 19.224 -2.440 -7.080 1.00 83.50 547 ASP A CA 1
ATOM 4169 C C . ASP A 1 547 ? 18.769 -2.004 -8.480 1.00 83.50 547 ASP A C 1
ATOM 4171 O O . ASP A 1 547 ? 18.959 -2.720 -9.467 1.00 83.50 547 ASP A O 1
ATOM 4175 N N . THR A 1 548 ? 18.077 -0.869 -8.594 1.00 88.75 548 THR A N 1
ATOM 4176 C CA . THR A 1 548 ? 17.526 -0.399 -9.875 1.00 88.75 548 THR A CA 1
ATOM 4177 C C . THR A 1 548 ? 17.566 1.118 -9.980 1.00 88.75 548 THR A C 1
ATOM 4179 O O . THR A 1 548 ? 17.000 1.817 -9.143 1.00 88.75 548 THR A O 1
ATOM 4182 N N . LEU A 1 549 ? 18.197 1.615 -11.043 1.00 92.25 549 LEU A N 1
ATOM 4183 C CA . LEU A 1 549 ? 18.004 2.974 -11.547 1.00 92.25 549 LEU A CA 1
ATOM 4184 C C . LEU A 1 549 ? 16.964 2.921 -12.671 1.00 92.25 549 LEU A C 1
ATOM 4186 O O . LEU A 1 549 ? 16.999 2.019 -13.502 1.00 92.25 549 LEU A O 1
ATOM 4190 N N . SER A 1 550 ? 16.017 3.851 -12.692 1.00 91.75 550 SER A N 1
ATOM 4191 C CA . SER A 1 550 ? 14.963 3.883 -13.704 1.00 91.75 550 SER A CA 1
ATOM 4192 C C . SER A 1 550 ? 14.553 5.302 -14.059 1.00 91.75 550 SER A C 1
ATOM 4194 O O . SER A 1 550 ? 14.518 6.178 -13.194 1.00 91.75 550 SER A O 1
ATOM 4196 N N . PHE A 1 551 ? 14.225 5.513 -15.329 1.00 90.75 551 PHE A N 1
ATOM 4197 C CA . PHE A 1 551 ? 13.730 6.785 -15.850 1.00 90.75 551 PHE A CA 1
ATOM 4198 C C . PHE A 1 551 ? 12.994 6.580 -17.175 1.00 90.75 551 PHE A C 1
ATOM 4200 O O . PHE A 1 551 ? 13.255 5.618 -17.903 1.00 90.75 551 PHE A O 1
ATOM 4207 N N . SER A 1 552 ? 12.049 7.470 -17.469 1.00 89.62 552 SER A N 1
ATOM 4208 C CA . SER A 1 552 ? 11.296 7.466 -18.729 1.00 89.62 552 SER A CA 1
ATOM 4209 C C . SER A 1 552 ? 12.022 8.313 -19.771 1.00 89.62 552 SER A C 1
ATOM 4211 O O . SER A 1 552 ? 12.388 9.438 -19.473 1.00 89.62 552 SER A O 1
ATOM 4213 N N . MET A 1 553 ? 12.235 7.787 -20.976 1.00 89.94 553 MET A N 1
ATOM 4214 C CA . MET A 1 553 ? 12.841 8.510 -22.105 1.00 89.94 553 MET A CA 1
ATOM 4215 C C . MET A 1 553 ? 11.805 8.999 -23.126 1.00 89.94 553 MET A C 1
ATOM 4217 O O . MET A 1 553 ? 12.115 9.861 -23.941 1.00 89.94 553 MET A O 1
ATOM 4221 N N . ALA A 1 554 ? 10.579 8.477 -23.065 1.00 88.25 554 ALA A N 1
ATOM 4222 C CA . ALA A 1 554 ? 9.436 8.950 -23.838 1.00 88.25 554 ALA A CA 1
ATOM 4223 C C . ALA A 1 554 ? 8.134 8.782 -23.022 1.00 88.25 554 ALA A C 1
ATOM 4225 O O . ALA A 1 554 ? 8.060 7.855 -22.203 1.00 88.25 554 ALA A O 1
ATOM 4226 N N . PRO A 1 555 ? 7.121 9.651 -23.208 1.00 83.69 555 PRO A N 1
ATOM 4227 C CA . PRO A 1 555 ? 7.103 10.778 -24.153 1.00 83.69 555 PRO A CA 1
ATOM 4228 C C . PRO A 1 555 ? 7.849 12.030 -23.654 1.00 83.69 555 PRO A C 1
ATOM 4230 O O . PRO A 1 555 ? 8.253 12.856 -24.462 1.00 83.69 555 PRO A O 1
ATOM 4233 N N . ASP A 1 556 ? 8.058 12.162 -22.341 1.00 84.94 556 ASP A N 1
ATOM 4234 C CA . ASP A 1 556 ? 8.683 13.335 -21.710 1.00 84.94 556 ASP A CA 1
ATOM 4235 C C . ASP A 1 556 ? 10.008 12.944 -21.020 1.00 84.94 556 ASP A C 1
ATOM 4237 O O . ASP A 1 556 ? 9.992 12.546 -19.846 1.00 84.94 556 ASP A O 1
ATOM 4241 N N . PRO A 1 557 ? 11.153 12.984 -21.734 1.00 89.00 557 PRO A N 1
ATOM 4242 C CA . PRO A 1 557 ? 12.446 12.631 -21.157 1.00 89.00 557 PRO A CA 1
ATOM 4243 C C . PRO A 1 557 ? 12.871 13.594 -20.029 1.00 89.00 557 PRO A C 1
ATOM 4245 O O . PRO A 1 557 ? 12.483 14.767 -20.012 1.00 89.00 557 PRO A O 1
ATOM 4248 N N . PRO A 1 558 ? 13.691 13.136 -19.064 1.00 89.50 558 PRO A N 1
ATOM 4249 C CA . PRO A 1 558 ? 14.329 14.018 -18.093 1.00 89.50 558 PRO A CA 1
ATOM 4250 C C . PRO A 1 558 ? 15.273 15.000 -18.790 1.00 89.50 558 PRO A C 1
ATOM 4252 O O . PRO A 1 558 ? 15.831 14.706 -19.850 1.00 89.50 558 PRO A O 1
ATOM 4255 N N . ARG A 1 559 ? 15.500 16.158 -18.163 1.00 90.31 559 ARG A N 1
ATOM 4256 C CA . ARG A 1 559 ? 16.576 17.057 -18.606 1.00 90.31 559 ARG A CA 1
ATOM 4257 C C . ARG A 1 559 ? 17.931 16.373 -18.383 1.00 90.31 559 ARG A C 1
ATOM 4259 O O . ARG A 1 559 ? 18.047 15.614 -17.418 1.00 90.31 559 ARG A O 1
ATOM 4266 N N . PRO A 1 560 ? 18.966 16.625 -19.206 1.00 89.50 560 PRO A N 1
ATOM 4267 C CA . PRO A 1 560 ? 20.269 15.988 -19.025 1.00 89.50 560 PRO A CA 1
ATOM 4268 C C . PRO A 1 560 ? 20.805 16.120 -17.599 1.00 89.50 560 PRO A C 1
ATOM 4270 O O . PRO A 1 560 ? 21.292 15.146 -17.036 1.00 89.50 560 PRO A O 1
ATOM 4273 N N . GLU A 1 561 ? 20.628 17.282 -16.974 1.00 88.81 561 GLU A N 1
ATOM 4274 C CA . GLU A 1 561 ? 21.095 17.579 -15.618 1.00 88.81 561 GLU A CA 1
ATOM 4275 C C . GLU A 1 561 ? 20.423 16.713 -14.544 1.00 88.81 561 GLU A C 1
ATOM 4277 O O . GLU A 1 561 ? 21.010 16.502 -13.487 1.00 88.81 561 GLU A O 1
ATOM 4282 N N . GLU A 1 562 ? 19.227 16.185 -14.821 1.00 88.69 562 GLU A N 1
ATOM 4283 C CA . GLU A 1 562 ? 18.464 15.317 -13.917 1.00 88.69 562 GLU A CA 1
ATOM 4284 C C . GLU A 1 562 ? 18.919 13.853 -13.972 1.00 88.69 562 GLU A C 1
ATOM 4286 O O . GLU A 1 562 ? 18.531 13.068 -13.105 1.00 88.69 562 GLU A O 1
ATOM 4291 N N . LEU A 1 563 ? 19.709 13.458 -14.978 1.00 90.12 563 LEU A N 1
ATOM 4292 C CA . LEU A 1 563 ? 20.295 12.121 -15.055 1.00 90.12 563 LEU A CA 1
ATOM 4293 C C . LEU A 1 563 ? 21.642 12.060 -14.317 1.00 90.12 563 LEU A C 1
ATOM 4295 O O . LEU A 1 563 ? 22.430 13.017 -14.405 1.00 90.12 563 LEU A O 1
ATOM 4299 N N . PRO A 1 564 ? 21.963 10.911 -13.682 1.00 90.56 564 PRO A N 1
ATOM 4300 C CA . PRO A 1 564 ? 23.253 10.714 -13.038 1.00 90.56 564 PRO A CA 1
ATOM 4301 C C . PRO A 1 564 ? 24.399 10.938 -14.013 1.00 90.56 564 PRO A C 1
ATOM 4303 O O . PRO A 1 564 ? 24.414 10.354 -15.101 1.00 90.56 564 PRO A O 1
ATOM 4306 N N . LEU A 1 565 ? 25.377 11.745 -13.597 1.00 87.12 565 LEU A N 1
ATOM 4307 C CA . LEU A 1 565 ? 26.519 12.127 -14.429 1.00 87.12 565 LEU A CA 1
ATOM 4308 C C . LEU A 1 565 ? 27.223 10.902 -15.037 1.00 87.12 565 LEU A C 1
ATOM 4310 O O . LEU A 1 565 ? 27.573 10.924 -16.212 1.00 87.12 565 LEU A O 1
ATOM 4314 N N . ALA A 1 566 ? 27.328 9.808 -14.275 1.00 86.50 566 ALA A N 1
ATOM 4315 C CA . ALA A 1 566 ? 27.919 8.545 -14.711 1.00 86.50 566 ALA A CA 1
ATOM 4316 C C . ALA A 1 566 ? 27.312 7.948 -15.986 1.00 86.50 566 ALA A C 1
ATOM 4318 O O . ALA A 1 566 ? 28.022 7.277 -16.727 1.00 86.50 566 ALA A O 1
ATOM 4319 N N . CYS A 1 567 ? 26.013 8.141 -16.238 1.00 88.50 567 CYS A N 1
ATOM 4320 C CA . CYS A 1 567 ? 25.317 7.497 -17.357 1.00 88.50 567 CYS A CA 1
ATOM 4321 C C . CYS A 1 567 ? 24.537 8.461 -18.258 1.00 88.50 567 CYS A C 1
ATOM 4323 O O . CYS A 1 567 ? 23.956 8.019 -19.246 1.00 88.50 567 CYS A O 1
ATOM 4325 N N . ARG A 1 568 ? 24.550 9.763 -17.955 1.00 90.44 568 ARG A N 1
ATOM 4326 C CA . ARG A 1 568 ? 23.805 10.816 -18.659 1.00 90.44 568 ARG A CA 1
ATOM 4327 C C . ARG A 1 568 ? 23.972 10.760 -20.177 1.00 90.44 568 ARG A C 1
ATOM 4329 O O . ARG A 1 568 ? 22.980 10.626 -20.890 1.00 90.44 568 ARG A O 1
ATOM 4336 N N . ASP A 1 569 ? 25.208 10.824 -20.662 1.00 88.19 569 ASP A N 1
ATOM 4337 C CA . ASP A 1 569 ? 25.480 10.974 -22.098 1.00 88.19 569 ASP A CA 1
ATOM 4338 C C . ASP A 1 569 ? 25.144 9.697 -22.876 1.00 88.19 569 ASP A C 1
ATOM 4340 O O . ASP A 1 569 ? 24.502 9.734 -23.931 1.00 88.19 569 ASP A O 1
ATOM 4344 N N . ILE A 1 570 ? 25.523 8.539 -22.323 1.00 94.69 570 ILE A N 1
ATOM 4345 C CA . ILE A 1 570 ? 25.246 7.250 -22.959 1.00 94.69 570 ILE A CA 1
ATOM 4346 C C . ILE A 1 570 ? 23.751 6.918 -22.937 1.00 94.69 570 ILE A C 1
ATOM 4348 O O . ILE A 1 570 ? 23.262 6.314 -23.889 1.00 94.69 570 ILE A O 1
ATOM 4352 N N . ALA A 1 571 ? 23.007 7.343 -21.909 1.00 93.50 571 ALA A N 1
ATOM 4353 C CA . ALA A 1 571 ? 21.594 7.017 -21.754 1.00 93.50 571 ALA A CA 1
ATOM 4354 C C . ALA A 1 571 ? 20.752 7.544 -22.920 1.00 93.50 571 ALA A C 1
ATOM 4356 O O . ALA A 1 571 ? 19.963 6.783 -23.478 1.00 93.50 571 ALA A O 1
ATOM 4357 N N . PHE A 1 572 ? 20.940 8.801 -23.339 1.00 93.81 572 PHE A N 1
ATOM 4358 C CA . PHE A 1 572 ? 20.219 9.361 -24.490 1.00 93.81 572 PHE A CA 1
ATOM 4359 C C . PHE A 1 572 ? 20.632 8.706 -25.808 1.00 93.81 572 PHE A C 1
ATOM 4361 O O . PHE A 1 572 ? 19.781 8.378 -26.640 1.00 93.81 572 PHE A O 1
ATOM 4368 N N . LYS A 1 573 ? 21.936 8.467 -25.994 1.00 95.31 573 LYS A N 1
ATOM 4369 C CA . LYS A 1 573 ? 22.455 7.792 -27.189 1.00 95.31 573 LYS A CA 1
ATOM 4370 C C . LYS A 1 573 ? 21.858 6.391 -27.314 1.00 95.31 573 LYS A C 1
ATOM 4372 O O . LYS A 1 573 ? 21.285 6.065 -28.352 1.00 95.31 573 LYS A O 1
ATOM 4377 N N . TYR A 1 574 ? 21.929 5.595 -26.250 1.00 97.06 574 TYR A N 1
ATOM 4378 C CA . TYR A 1 574 ? 21.352 4.255 -26.176 1.00 97.06 574 TYR A CA 1
ATOM 4379 C C . TYR A 1 574 ? 19.828 4.278 -26.357 1.00 97.06 574 TYR A C 1
ATOM 4381 O O . TYR A 1 574 ? 19.306 3.512 -27.165 1.00 97.06 574 TYR A O 1
ATOM 4389 N N . ALA A 1 575 ? 19.122 5.210 -25.705 1.00 95.62 575 ALA A N 1
ATOM 4390 C CA . ALA A 1 575 ? 17.679 5.386 -25.858 1.00 95.62 575 ALA A CA 1
ATOM 4391 C C . ALA A 1 575 ? 17.267 5.597 -27.318 1.00 95.62 575 ALA A C 1
ATOM 4393 O O . ALA A 1 575 ? 16.326 4.960 -27.780 1.00 95.62 575 ALA A O 1
ATOM 4394 N N . SER A 1 576 ? 18.007 6.419 -28.070 1.00 95.44 576 SER A N 1
ATOM 4395 C CA . SER A 1 576 ? 17.715 6.663 -29.488 1.00 95.44 576 SER A CA 1
ATOM 4396 C C . SER A 1 576 ? 17.829 5.399 -30.351 1.00 95.44 576 SER A C 1
ATOM 4398 O O . SER A 1 576 ? 17.027 5.197 -31.264 1.00 95.44 576 SER A O 1
ATOM 4400 N N . TYR A 1 577 ? 18.792 4.523 -30.050 1.00 97.62 577 TYR A N 1
ATOM 4401 C CA . TYR A 1 577 ? 18.957 3.243 -30.737 1.00 97.62 577 TYR A CA 1
ATOM 4402 C C . TYR A 1 577 ? 17.855 2.255 -30.357 1.00 97.62 577 TYR A C 1
ATOM 4404 O O . TYR A 1 577 ? 17.267 1.634 -31.239 1.00 97.62 577 TYR A O 1
ATOM 4412 N N . VAL A 1 578 ? 17.543 2.139 -29.063 1.00 97.62 578 VAL A N 1
ATOM 4413 C CA . VAL A 1 578 ? 16.491 1.243 -28.565 1.00 97.62 578 VAL A CA 1
ATOM 4414 C C . VAL A 1 578 ? 15.115 1.674 -29.068 1.00 97.62 578 VAL A C 1
ATOM 4416 O O . VAL A 1 578 ? 14.347 0.816 -29.480 1.00 97.62 578 VAL A O 1
ATOM 4419 N N . GLN A 1 579 ? 14.820 2.977 -29.124 1.00 96.44 579 GLN A N 1
ATOM 4420 C CA . GLN A 1 579 ? 13.574 3.508 -29.687 1.00 96.44 579 GLN A CA 1
ATOM 4421 C C . GLN A 1 579 ? 13.405 3.105 -31.161 1.00 96.44 579 GLN A C 1
ATOM 4423 O O . GLN A 1 579 ? 12.346 2.615 -31.559 1.00 96.44 579 GLN A O 1
ATOM 4428 N N . LYS A 1 580 ? 14.464 3.258 -31.970 1.00 96.69 580 LYS A N 1
ATOM 4429 C CA . LYS A 1 580 ? 14.470 2.827 -33.378 1.00 96.69 580 LYS A CA 1
ATOM 4430 C C . LYS A 1 580 ? 14.301 1.314 -33.502 1.00 96.69 580 LYS A C 1
ATOM 4432 O O . LYS A 1 580 ? 13.485 0.861 -34.296 1.00 96.69 580 LYS A O 1
ATOM 4437 N N . LEU A 1 581 ? 15.031 0.541 -32.698 1.00 97.44 581 LEU A N 1
ATOM 4438 C CA . LEU A 1 581 ? 14.940 -0.918 -32.700 1.00 97.44 581 LEU A CA 1
ATOM 4439 C C . LEU A 1 581 ? 13.540 -1.401 -32.299 1.00 97.44 581 LEU A C 1
ATOM 4441 O O . LEU A 1 581 ? 12.984 -2.256 -32.976 1.00 97.44 581 LEU A O 1
ATOM 4445 N N . GLY A 1 582 ? 12.948 -0.835 -31.247 1.00 97.06 582 GLY A N 1
ATOM 4446 C CA . GLY A 1 582 ? 11.587 -1.161 -30.820 1.00 97.06 582 GLY A CA 1
ATOM 4447 C C . GLY A 1 582 ? 10.544 -0.828 -31.877 1.00 97.06 582 GLY A C 1
ATOM 4448 O O . GLY A 1 582 ? 9.646 -1.630 -32.106 1.00 97.06 582 GLY A O 1
ATOM 4449 N N . THR A 1 583 ? 10.721 0.285 -32.595 1.00 96.62 583 THR A N 1
ATOM 4450 C CA . THR A 1 583 ? 9.875 0.632 -33.749 1.00 96.62 583 THR A CA 1
ATOM 4451 C C . THR A 1 583 ? 9.962 -0.452 -34.826 1.00 96.62 583 THR A C 1
ATOM 4453 O O . THR A 1 583 ? 8.940 -1.016 -35.201 1.00 96.62 583 THR A O 1
ATOM 4456 N N . VAL A 1 584 ? 11.175 -0.833 -35.248 1.00 97.31 584 VAL A N 1
ATOM 4457 C CA . VAL A 1 584 ? 11.380 -1.899 -36.248 1.00 97.31 584 VAL A CA 1
ATOM 4458 C C . VAL A 1 584 ? 10.789 -3.233 -35.780 1.00 97.31 584 VAL A C 1
ATOM 4460 O O . VAL A 1 584 ? 10.141 -3.922 -36.560 1.00 97.31 584 VAL A O 1
ATOM 4463 N N . LEU A 1 585 ? 10.968 -3.609 -34.512 1.00 98.19 585 LEU A N 1
ATOM 4464 C CA . LEU A 1 585 ? 10.417 -4.855 -33.971 1.00 98.19 585 LEU A CA 1
ATOM 4465 C C . LEU A 1 585 ? 8.884 -4.853 -33.964 1.00 98.19 585 LEU A C 1
ATOM 4467 O O . LEU A 1 585 ? 8.282 -5.852 -34.347 1.00 98.19 585 LEU A O 1
ATOM 4471 N N . LEU A 1 586 ? 8.248 -3.745 -33.575 1.00 97.94 586 LEU A N 1
ATOM 4472 C CA . LEU A 1 586 ? 6.790 -3.601 -33.624 1.00 97.94 586 LEU A CA 1
ATOM 4473 C C . LEU A 1 586 ? 6.262 -3.643 -35.065 1.00 97.94 586 LEU A C 1
ATOM 4475 O O . LEU A 1 586 ? 5.185 -4.193 -35.302 1.00 97.94 586 LEU A O 1
ATOM 4479 N N . GLU A 1 587 ? 7.020 -3.136 -36.038 1.00 97.75 587 GLU A N 1
ATOM 4480 C CA . GLU A 1 587 ? 6.656 -3.277 -37.448 1.00 97.75 587 GLU A CA 1
ATOM 4481 C C . GLU A 1 587 ? 6.739 -4.726 -37.936 1.00 97.75 587 GLU A C 1
ATOM 4483 O O . GLU A 1 587 ? 5.797 -5.230 -38.544 1.00 97.75 587 GLU A O 1
ATOM 4488 N N . LEU A 1 588 ? 7.835 -5.424 -37.624 1.00 97.88 588 LEU A N 1
ATOM 4489 C CA . LEU A 1 588 ? 8.019 -6.835 -37.977 1.00 97.88 588 LEU A CA 1
ATOM 4490 C C . LEU A 1 588 ? 6.948 -7.724 -37.331 1.00 97.88 588 LEU A C 1
ATOM 4492 O O . LEU A 1 588 ? 6.450 -8.653 -37.965 1.00 97.88 588 LEU A O 1
ATOM 4496 N N . LEU A 1 589 ? 6.566 -7.434 -36.083 1.00 97.94 589 LEU A N 1
ATOM 4497 C CA . LEU A 1 589 ? 5.475 -8.127 -35.398 1.00 97.94 589 LEU A CA 1
ATOM 4498 C C . LEU A 1 589 ? 4.121 -7.828 -36.056 1.00 97.94 589 LEU A C 1
ATOM 4500 O O . LEU A 1 589 ? 3.344 -8.760 -36.249 1.00 97.94 589 LEU A O 1
ATOM 4504 N N . SER A 1 590 ? 3.861 -6.584 -36.475 1.00 97.38 590 SER A N 1
ATOM 4505 C CA . SER A 1 590 ? 2.661 -6.234 -37.257 1.00 97.38 590 SER A CA 1
ATOM 4506 C C . SER A 1 590 ? 2.598 -7.025 -38.569 1.00 97.38 590 SER A C 1
ATOM 4508 O O . SER A 1 590 ? 1.583 -7.656 -38.859 1.00 97.38 590 SER A O 1
ATOM 4510 N N . GLU A 1 591 ? 3.701 -7.079 -39.320 1.00 97.06 591 GLU A N 1
ATOM 4511 C CA . GLU A 1 591 ? 3.807 -7.865 -40.558 1.00 97.06 591 GLU A CA 1
ATOM 4512 C C . GLU A 1 591 ? 3.601 -9.362 -40.310 1.00 97.06 591 GLU A C 1
ATOM 4514 O O . GLU A 1 591 ? 2.883 -10.022 -41.060 1.00 97.06 591 GLU A O 1
ATOM 4519 N N . SER A 1 592 ? 4.175 -9.902 -39.229 1.00 96.56 592 SER A N 1
ATOM 4520 C CA . SER A 1 592 ? 4.000 -11.309 -38.850 1.00 96.56 592 SER A CA 1
ATOM 4521 C C . SER A 1 592 ? 2.543 -11.672 -38.550 1.00 96.56 592 SER A C 1
ATOM 4523 O O . SER A 1 592 ? 2.116 -12.797 -38.799 1.00 96.56 592 SER A O 1
ATOM 4525 N N . LEU A 1 593 ? 1.765 -10.695 -38.076 1.00 94.00 593 LEU A N 1
ATOM 4526 C CA . LEU A 1 593 ? 0.339 -10.828 -37.799 1.00 94.00 593 LEU A CA 1
ATOM 4527 C C . LEU A 1 593 ? -0.517 -10.653 -39.068 1.00 94.00 593 LEU A C 1
ATOM 4529 O O . LEU A 1 593 ? -1.737 -10.800 -39.001 1.00 94.00 593 LEU A O 1
ATOM 4533 N N . GLY A 1 594 ? 0.105 -10.365 -40.217 1.00 93.69 594 GLY A N 1
ATOM 4534 C CA . GLY A 1 594 ? -0.561 -10.078 -41.488 1.00 93.69 594 GLY A CA 1
ATOM 4535 C C . GLY A 1 594 ? -1.135 -8.662 -41.573 1.00 93.69 594 GLY A C 1
ATOM 4536 O O . GLY A 1 594 ? -2.032 -8.414 -42.376 1.00 93.69 594 GLY A O 1
ATOM 4537 N N . LEU A 1 595 ? -0.658 -7.743 -40.731 1.00 95.44 595 LEU A N 1
ATOM 4538 C CA . LEU A 1 595 ? -1.107 -6.354 -40.675 1.00 95.44 595 LEU A CA 1
ATOM 4539 C C . LEU A 1 595 ? -0.159 -5.434 -41.451 1.00 95.44 595 LEU A C 1
ATOM 4541 O O . LEU A 1 595 ? 0.964 -5.802 -41.797 1.00 95.44 595 LEU A O 1
ATOM 4545 N N . ASN A 1 596 ? -0.605 -4.196 -41.680 1.00 95.94 596 ASN A N 1
ATOM 4546 C CA . ASN A 1 596 ? 0.280 -3.144 -42.176 1.00 95.94 596 ASN A CA 1
ATOM 4547 C C . ASN A 1 596 ? 1.472 -2.960 -41.216 1.00 95.94 596 ASN A C 1
ATOM 4549 O O . ASN A 1 596 ? 1.250 -2.969 -40.002 1.00 95.94 596 ASN A O 1
ATOM 4553 N N . PRO A 1 597 ? 2.700 -2.729 -41.721 1.00 93.75 597 PRO A N 1
ATOM 4554 C CA . PRO A 1 597 ? 3.889 -2.600 -40.877 1.00 93.75 597 PRO A CA 1
ATOM 4555 C C . PRO A 1 597 ? 3.730 -1.556 -39.767 1.00 93.75 597 PRO A C 1
ATOM 4557 O O . PRO A 1 597 ? 4.135 -1.770 -38.637 1.00 93.75 597 PRO A O 1
ATOM 4560 N N . ASP A 1 598 ? 3.059 -0.442 -40.041 1.00 94.62 598 ASP A N 1
ATOM 4561 C CA . ASP A 1 598 ? 2.879 0.636 -39.069 1.00 94.62 598 ASP A CA 1
ATOM 4562 C C . ASP A 1 598 ? 1.670 0.456 -38.131 1.00 94.62 598 ASP A C 1
ATOM 4564 O O . ASP A 1 598 ? 1.336 1.380 -37.388 1.00 94.62 598 ASP A O 1
ATOM 4568 N N . HIS A 1 599 ? 0.999 -0.704 -38.129 1.00 95.75 599 HIS A N 1
ATOM 4569 C CA . HIS A 1 599 ? -0.239 -0.901 -37.368 1.00 95.75 599 HIS A CA 1
ATOM 4570 C C . HIS A 1 599 ? -0.026 -0.735 -35.856 1.00 95.75 599 HIS A C 1
ATOM 4572 O O . HIS A 1 599 ? -0.683 0.104 -35.240 1.00 95.75 599 HIS A O 1
ATOM 4578 N N . LEU A 1 600 ? 0.917 -1.471 -35.252 1.00 93.06 600 LEU A N 1
ATOM 4579 C CA . LEU A 1 600 ? 1.216 -1.333 -33.818 1.00 93.06 600 LEU A CA 1
ATOM 4580 C C . LEU A 1 600 ? 1.802 0.049 -33.474 1.00 93.06 600 LEU A C 1
ATOM 4582 O O . LEU A 1 600 ? 1.575 0.563 -32.381 1.00 93.06 600 LEU A O 1
ATOM 4586 N N . ILE A 1 601 ? 2.486 0.703 -34.417 1.00 94.31 601 ILE A N 1
ATOM 4587 C CA . ILE A 1 601 ? 2.982 2.077 -34.241 1.00 94.31 601 ILE A CA 1
ATOM 4588 C C . ILE A 1 601 ? 1.817 3.070 -34.161 1.00 94.31 601 ILE A C 1
ATOM 4590 O O . ILE A 1 601 ? 1.746 3.862 -33.228 1.00 94.31 601 ILE A O 1
ATOM 4594 N N . LYS A 1 602 ? 0.839 2.975 -35.069 1.00 92.06 602 LYS A N 1
ATOM 4595 C CA . LYS A 1 602 ? -0.407 3.767 -35.038 1.00 92.06 602 LYS A CA 1
ATOM 4596 C C . LYS A 1 602 ? -1.277 3.478 -33.813 1.00 92.06 602 LYS A C 1
ATOM 4598 O O . LYS A 1 602 ? -2.195 4.247 -33.512 1.00 92.06 602 LYS A O 1
ATOM 4603 N N . MET A 1 603 ? -1.019 2.365 -33.128 1.00 88.38 603 MET A N 1
ATOM 4604 C CA . MET A 1 603 ? -1.604 2.037 -31.832 1.00 88.38 603 MET A CA 1
ATOM 4605 C C . MET A 1 603 ? -0.851 2.641 -30.645 1.00 88.38 603 MET A C 1
ATOM 4607 O O . MET A 1 603 ? -1.215 2.333 -29.517 1.00 88.38 603 MET A O 1
ATOM 4611 N N . GLU A 1 604 ? 0.138 3.510 -30.876 1.00 89.50 604 GLU A N 1
ATOM 4612 C CA . GLU A 1 604 ? 0.944 4.173 -29.837 1.00 89.50 604 GLU A CA 1
ATOM 4613 C C . GLU A 1 604 ? 1.804 3.181 -29.030 1.00 89.50 604 GLU A C 1
ATOM 4615 O O . GLU A 1 604 ? 2.319 3.509 -27.960 1.00 89.50 604 GLU A O 1
ATOM 4620 N N . CYS A 1 605 ? 2.016 1.955 -29.533 1.00 90.00 605 CYS A N 1
ATOM 4621 C CA . CYS A 1 605 ? 2.807 0.942 -28.826 1.00 90.00 605 CYS A CA 1
ATOM 4622 C C . CYS A 1 605 ? 4.283 1.341 -28.662 1.00 90.00 605 CYS A C 1
ATOM 4624 O O . CYS A 1 605 ? 4.968 0.795 -27.799 1.00 90.00 605 CYS A O 1
ATOM 4626 N N . ALA A 1 606 ? 4.767 2.286 -29.473 1.00 91.69 606 ALA A N 1
ATOM 4627 C CA . ALA A 1 606 ? 6.130 2.805 -29.425 1.00 91.69 606 ALA A CA 1
ATOM 4628 C C . ALA A 1 606 ? 6.272 4.116 -28.620 1.00 91.69 606 ALA A C 1
ATOM 4630 O O . ALA A 1 606 ? 7.395 4.575 -28.418 1.00 91.69 606 ALA A O 1
ATOM 4631 N N . ASP A 1 607 ? 5.176 4.722 -28.156 1.00 89.38 607 ASP A N 1
ATOM 4632 C CA . ASP A 1 607 ? 5.168 6.124 -27.698 1.00 89.38 607 ASP A CA 1
ATOM 4633 C C . ASP A 1 607 ? 5.703 6.316 -26.274 1.00 89.38 607 ASP A C 1
ATOM 4635 O O . ASP A 1 607 ? 6.089 7.418 -25.878 1.00 89.38 607 ASP A O 1
ATOM 4639 N N . GLY A 1 608 ? 5.740 5.243 -25.485 1.00 90.06 608 GLY A N 1
ATOM 4640 C CA . GLY A 1 608 ? 6.331 5.250 -24.155 1.00 90.06 608 GLY A CA 1
ATOM 4641 C C . GLY A 1 608 ? 7.518 4.307 -24.081 1.00 90.06 608 GLY A C 1
ATOM 4642 O O . GLY A 1 608 ? 7.382 3.123 -24.375 1.00 90.06 608 GLY A O 1
ATOM 4643 N N . LEU A 1 609 ? 8.662 4.826 -23.634 1.00 93.12 609 LEU A N 1
ATOM 4644 C CA . LEU A 1 609 ? 9.888 4.062 -23.414 1.00 93.12 609 LEU A CA 1
ATOM 4645 C C . LEU A 1 609 ? 10.430 4.372 -22.023 1.00 93.12 609 LEU A C 1
ATOM 4647 O O . LEU A 1 609 ? 10.790 5.513 -21.720 1.00 93.12 609 LEU A O 1
ATOM 4651 N N . ARG A 1 610 ? 10.528 3.344 -21.180 1.00 92.75 610 ARG A N 1
ATOM 4652 C CA . ARG A 1 610 ? 11.108 3.445 -19.838 1.00 92.75 610 ARG A CA 1
ATOM 4653 C C . ARG A 1 610 ? 12.269 2.484 -19.675 1.00 92.75 610 ARG A C 1
ATOM 4655 O O . ARG A 1 610 ? 12.150 1.310 -20.013 1.00 92.75 610 ARG A O 1
ATOM 4662 N N . PHE A 1 611 ? 13.369 2.972 -19.109 1.00 95.25 611 PHE A N 1
ATOM 4663 C CA . PHE A 1 611 ? 14.522 2.140 -18.796 1.00 95.25 611 PHE A CA 1
ATOM 4664 C C . PHE A 1 611 ? 14.519 1.678 -17.346 1.00 95.25 611 PHE A C 1
ATOM 4666 O O . PHE A 1 611 ? 14.257 2.459 -16.430 1.00 95.25 611 PHE A O 1
ATOM 4673 N N . PHE A 1 612 ? 14.893 0.415 -17.153 1.00 94.00 612 PHE A N 1
ATOM 4674 C CA . PHE A 1 612 ? 15.232 -0.178 -15.869 1.00 94.00 612 PHE A CA 1
ATOM 4675 C C . PHE A 1 612 ? 16.656 -0.732 -15.931 1.00 94.00 612 PHE A C 1
ATOM 4677 O O . PHE A 1 612 ? 16.961 -1.647 -16.692 1.00 94.00 612 PHE A O 1
ATOM 4684 N N . MET A 1 613 ? 17.541 -0.154 -15.131 1.00 94.25 613 MET A N 1
ATOM 4685 C CA . MET A 1 613 ? 18.971 -0.446 -15.089 1.00 94.25 613 MET A CA 1
ATOM 4686 C C . MET A 1 613 ? 19.270 -1.204 -13.807 1.00 94.25 613 MET A C 1
ATOM 4688 O O . MET A 1 613 ? 19.467 -0.617 -12.736 1.00 94.25 613 MET A O 1
ATOM 4692 N N . HIS A 1 614 ? 19.224 -2.524 -13.918 1.00 93.44 614 HIS A N 1
ATOM 4693 C CA . HIS A 1 614 ? 19.325 -3.438 -12.798 1.00 93.44 614 HIS A CA 1
ATOM 4694 C C . HIS A 1 614 ? 20.778 -3.795 -12.491 1.00 93.44 614 HIS A C 1
ATOM 4696 O O . HIS A 1 614 ? 21.558 -4.125 -13.387 1.00 93.44 614 HIS A O 1
ATOM 4702 N N . TYR A 1 615 ? 21.097 -3.791 -11.200 1.00 90.94 615 TYR A N 1
ATOM 4703 C CA . TYR A 1 615 ? 22.366 -4.247 -10.649 1.00 90.94 615 TYR A CA 1
ATOM 4704 C C . TYR A 1 615 ? 22.104 -5.389 -9.671 1.00 90.94 615 TYR A C 1
ATOM 4706 O O . TYR A 1 615 ? 21.403 -5.221 -8.671 1.00 90.94 615 TYR A O 1
ATOM 4714 N N . TYR A 1 616 ? 22.661 -6.557 -9.971 1.00 89.75 616 TYR A N 1
ATOM 4715 C CA . TYR A 1 616 ? 22.507 -7.787 -9.204 1.00 89.75 616 TYR A CA 1
ATOM 4716 C C . TYR A 1 616 ? 23.853 -8.145 -8.567 1.00 89.75 616 TYR A C 1
ATOM 4718 O O . TYR A 1 616 ? 24.734 -8.690 -9.239 1.00 89.75 616 TYR A O 1
ATOM 4726 N N . PRO A 1 617 ? 24.063 -7.835 -7.283 1.00 82.94 617 PRO A N 1
ATOM 4727 C CA . PRO A 1 617 ? 25.316 -8.162 -6.622 1.00 82.94 617 PRO A CA 1
ATOM 4728 C C . PRO A 1 617 ? 25.514 -9.665 -6.445 1.00 82.94 617 PRO A C 1
ATOM 4730 O O . PRO A 1 617 ? 24.550 -10.426 -6.354 1.00 82.94 617 PRO A O 1
ATOM 4733 N N . ALA A 1 618 ? 26.778 -10.071 -6.288 1.00 84.94 618 ALA A N 1
ATOM 4734 C CA . ALA A 1 618 ? 27.115 -11.420 -5.849 1.00 84.94 618 ALA A CA 1
ATOM 4735 C C . ALA A 1 618 ? 26.401 -11.744 -4.520 1.00 84.94 618 ALA A C 1
ATOM 4737 O O . ALA A 1 618 ? 26.399 -10.949 -3.576 1.00 84.94 618 ALA A O 1
ATOM 4738 N N . CYS A 1 619 ? 25.769 -12.910 -4.464 1.00 83.88 619 CYS A N 1
ATOM 4739 C CA . CYS A 1 619 ? 24.950 -13.377 -3.358 1.00 83.88 619 CYS A CA 1
ATOM 4740 C C . CYS A 1 619 ? 25.641 -14.551 -2.646 1.00 83.88 619 CYS A C 1
ATOM 4742 O O . CYS A 1 619 ? 25.928 -15.554 -3.294 1.00 83.88 619 CYS A O 1
ATOM 4744 N N . PRO A 1 620 ? 25.888 -14.492 -1.326 1.00 79.69 620 PRO A N 1
ATOM 4745 C CA . PRO A 1 620 ? 26.533 -15.593 -0.605 1.00 79.69 620 PRO A CA 1
ATOM 4746 C C . PRO A 1 620 ? 25.649 -16.846 -0.489 1.00 79.69 620 PRO A C 1
ATOM 4748 O O . PRO A 1 620 ? 26.168 -17.951 -0.378 1.00 79.69 620 PRO A O 1
ATOM 4751 N N . GLU A 1 621 ? 24.321 -16.695 -0.541 1.00 84.12 621 GLU A N 1
ATOM 4752 C CA . GLU A 1 621 ? 23.358 -17.803 -0.450 1.00 84.12 621 GLU A CA 1
ATOM 4753 C C . GLU A 1 621 ? 22.322 -17.705 -1.587 1.00 84.12 621 GLU A C 1
ATOM 4755 O O . GLU A 1 621 ? 21.143 -17.428 -1.345 1.00 84.12 621 GLU A O 1
ATOM 4760 N N . PRO A 1 622 ? 22.737 -17.913 -2.852 1.00 86.62 622 PRO A N 1
ATOM 4761 C CA . PRO A 1 622 ? 21.891 -17.659 -4.021 1.00 86.62 622 PRO A CA 1
ATOM 4762 C C . PRO A 1 622 ? 20.636 -18.542 -4.061 1.00 86.62 622 PRO A C 1
ATOM 4764 O O . PRO A 1 622 ? 19.611 -18.130 -4.584 1.00 86.62 622 PRO A O 1
ATOM 4767 N N . HIS A 1 623 ? 20.680 -19.721 -3.436 1.00 84.62 623 HIS A N 1
ATOM 4768 C CA . HIS A 1 623 ? 19.560 -20.660 -3.346 1.00 84.62 623 HIS A CA 1
ATOM 4769 C C . HIS A 1 623 ? 18.410 -20.191 -2.431 1.00 84.62 623 HIS A C 1
ATOM 4771 O O . HIS A 1 623 ? 17.340 -20.794 -2.438 1.00 84.62 623 HIS A O 1
ATOM 4777 N N . LEU A 1 624 ? 18.613 -19.142 -1.625 1.00 84.69 624 LEU A N 1
ATOM 4778 C CA . LEU A 1 624 ? 17.607 -18.625 -0.690 1.00 84.69 624 LEU A CA 1
ATOM 4779 C C . LEU A 1 624 ? 16.883 -17.373 -1.199 1.00 84.69 624 LEU A C 1
ATOM 4781 O O . LEU A 1 624 ? 15.938 -16.927 -0.549 1.00 84.69 624 LEU A O 1
ATOM 4785 N N . THR A 1 625 ? 17.319 -16.778 -2.310 1.00 86.19 625 THR A N 1
ATOM 4786 C CA . THR A 1 625 ? 16.781 -15.507 -2.808 1.00 86.19 625 THR A CA 1
ATOM 4787 C C . THR A 1 625 ? 16.724 -15.463 -4.331 1.00 86.19 625 THR A C 1
ATOM 4789 O O . THR A 1 625 ? 17.253 -16.330 -5.018 1.00 86.19 625 THR A O 1
ATOM 4792 N N . LEU A 1 626 ? 16.075 -14.437 -4.870 1.00 87.56 626 LEU A N 1
ATOM 4793 C CA . LEU A 1 626 ? 15.978 -14.179 -6.301 1.00 87.56 626 LEU A CA 1
ATOM 4794 C C . LEU A 1 626 ? 16.448 -12.760 -6.587 1.00 87.56 626 LEU A C 1
ATOM 4796 O O . LEU A 1 626 ? 16.117 -11.835 -5.846 1.00 87.56 626 LEU A O 1
ATOM 4800 N N . GLY A 1 627 ? 17.168 -12.572 -7.691 1.00 84.50 627 GLY A N 1
ATOM 4801 C CA . GLY A 1 627 ? 17.449 -11.242 -8.219 1.00 84.50 627 GLY A CA 1
ATOM 4802 C C . GLY A 1 627 ? 16.162 -10.532 -8.638 1.00 84.50 627 GLY A C 1
ATOM 4803 O O . GLY A 1 627 ? 16.015 -9.328 -8.450 1.00 84.50 627 GLY A O 1
ATOM 4804 N N . THR A 1 628 ? 15.193 -11.255 -9.198 1.00 87.56 628 THR A N 1
ATOM 4805 C CA . THR A 1 628 ? 13.850 -10.747 -9.516 1.00 87.56 628 THR A CA 1
ATOM 4806 C C . THR A 1 628 ? 12.852 -11.889 -9.391 1.00 87.56 628 THR A C 1
ATOM 4808 O O . THR A 1 628 ? 13.071 -12.964 -9.944 1.00 87.56 628 THR A O 1
ATOM 4811 N N . SER A 1 629 ? 11.779 -11.669 -8.635 1.00 87.06 629 SER A N 1
ATOM 4812 C CA . SER A 1 629 ? 10.701 -12.644 -8.434 1.00 87.06 629 SER A CA 1
ATOM 4813 C C . SER A 1 629 ? 9.912 -12.881 -9.730 1.00 87.06 629 SER A C 1
ATOM 4815 O O . SER A 1 629 ? 9.987 -12.073 -10.653 1.00 87.06 629 SER A O 1
ATOM 4817 N N . LYS A 1 630 ? 9.172 -13.995 -9.809 1.00 88.62 630 LYS A N 1
ATOM 4818 C CA . LYS A 1 630 ? 8.388 -14.340 -11.006 1.00 88.62 630 LYS A CA 1
ATOM 4819 C C . LYS A 1 630 ? 7.335 -13.279 -11.336 1.00 88.62 630 LYS A C 1
ATOM 4821 O O . LYS A 1 630 ? 6.652 -12.807 -10.427 1.00 88.62 630 LYS A O 1
ATOM 4826 N N . HIS A 1 631 ? 7.239 -12.916 -12.611 1.00 86.62 631 HIS A N 1
ATOM 4827 C CA . HIS A 1 631 ? 6.270 -11.962 -13.154 1.00 86.62 631 HIS A CA 1
ATOM 4828 C C . HIS A 1 631 ? 6.178 -12.083 -14.683 1.00 86.62 631 HIS A C 1
ATOM 4830 O O . HIS A 1 631 ? 7.045 -12.697 -15.302 1.00 86.62 631 HIS A O 1
ATOM 4836 N N . SER A 1 632 ? 5.153 -11.470 -15.273 1.00 85.56 632 SER A N 1
ATOM 4837 C CA . SER A 1 632 ? 5.092 -11.092 -16.687 1.00 85.56 632 SER A CA 1
ATOM 4838 C C . SER A 1 632 ? 5.253 -9.573 -16.825 1.00 85.56 632 SER A C 1
ATOM 4840 O O . SER A 1 632 ? 5.011 -8.820 -15.873 1.00 85.56 632 SER A O 1
ATOM 4842 N N . ASP A 1 633 ? 5.678 -9.114 -18.001 1.00 84.75 633 ASP A N 1
ATOM 4843 C CA . ASP A 1 633 ? 5.822 -7.684 -18.269 1.00 84.75 633 ASP A CA 1
ATOM 4844 C C . ASP A 1 633 ? 4.481 -7.073 -18.665 1.00 84.75 633 ASP A C 1
ATOM 4846 O O . ASP A 1 633 ? 3.835 -7.519 -19.602 1.00 84.75 633 ASP A O 1
ATOM 4850 N N . SER A 1 634 ? 4.077 -5.984 -18.017 1.00 80.50 634 SER A N 1
ATOM 4851 C CA . SER A 1 634 ? 2.771 -5.355 -18.267 1.00 80.50 634 SER A CA 1
ATOM 4852 C C . SER A 1 634 ? 2.673 -4.529 -19.564 1.00 80.50 634 SER A C 1
ATOM 4854 O O . SER A 1 634 ? 1.614 -3.978 -19.840 1.00 80.50 634 SER A O 1
ATOM 4856 N N . GLY A 1 635 ? 3.775 -4.344 -20.301 1.00 85.50 635 GLY A N 1
ATOM 4857 C CA . GLY A 1 635 ? 3.862 -3.472 -21.484 1.00 85.50 635 GLY A CA 1
ATOM 4858 C C . GLY A 1 635 ? 3.533 -4.174 -22.807 1.00 85.50 635 GLY A C 1
ATOM 4859 O O . GLY A 1 635 ? 2.847 -5.194 -22.825 1.00 85.50 635 GLY A O 1
ATOM 4860 N N . PHE A 1 636 ? 4.034 -3.630 -23.920 1.00 92.25 636 PHE A N 1
ATOM 4861 C CA . PHE A 1 636 ? 3.939 -4.256 -25.243 1.00 92.25 636 PHE A CA 1
ATOM 4862 C C . PHE A 1 636 ? 5.121 -5.186 -25.513 1.00 92.25 636 PHE A C 1
ATOM 4864 O O . PHE A 1 636 ? 4.942 -6.385 -25.697 1.00 92.25 636 PHE A O 1
ATOM 4871 N N . ILE A 1 637 ? 6.335 -4.636 -25.503 1.00 97.38 637 ILE A N 1
ATOM 4872 C CA . ILE A 1 637 ? 7.581 -5.394 -25.627 1.00 97.38 637 ILE A CA 1
ATOM 4873 C C . ILE A 1 637 ? 8.616 -4.849 -24.649 1.00 97.38 637 ILE A C 1
ATOM 4875 O O . ILE A 1 637 ? 8.633 -3.653 -24.342 1.00 97.38 637 ILE A O 1
ATOM 4879 N N . THR A 1 638 ? 9.515 -5.718 -24.209 1.00 97.81 638 THR A N 1
ATOM 4880 C CA . THR A 1 638 ? 10.714 -5.333 -23.467 1.00 97.81 638 THR A CA 1
ATOM 4881 C C . THR A 1 638 ? 11.941 -5.726 -24.275 1.00 97.81 638 THR A C 1
ATOM 4883 O O . THR A 1 638 ? 12.039 -6.855 -24.747 1.00 97.81 638 THR A O 1
ATOM 4886 N N . ILE A 1 639 ? 12.878 -4.790 -24.437 1.00 98.25 639 ILE A N 1
ATOM 4887 C CA . ILE A 1 639 ? 14.187 -5.020 -25.057 1.00 98.25 639 ILE A CA 1
ATOM 4888 C C . ILE A 1 639 ? 15.233 -5.042 -23.946 1.00 98.25 639 ILE A C 1
ATOM 4890 O O . ILE A 1 639 ? 15.517 -4.020 -23.319 1.00 98.25 639 ILE A O 1
ATOM 4894 N N . LEU A 1 640 ? 15.795 -6.216 -23.686 1.00 98.00 640 LEU A N 1
ATOM 4895 C CA . LEU A 1 640 ? 16.711 -6.476 -22.588 1.00 98.00 640 LEU A CA 1
ATOM 4896 C C . LEU A 1 640 ? 18.147 -6.634 -23.096 1.00 98.00 640 LEU A C 1
ATOM 4898 O O . LEU A 1 640 ? 18.471 -7.583 -23.812 1.00 98.00 640 LEU A O 1
ATOM 4902 N N . LEU A 1 641 ? 19.019 -5.733 -22.648 1.00 97.00 641 LEU A N 1
ATOM 4903 C CA . LEU A 1 641 ? 20.469 -5.909 -22.669 1.00 97.00 641 LEU A CA 1
ATOM 4904 C C . LEU A 1 641 ? 20.899 -6.603 -21.379 1.00 97.00 641 LEU A C 1
ATOM 4906 O O . LEU A 1 641 ? 20.541 -6.153 -20.289 1.00 97.00 641 LEU A O 1
ATOM 4910 N N . GLN A 1 642 ? 21.694 -7.661 -21.475 1.00 90.56 642 GLN A N 1
ATOM 4911 C CA . GLN A 1 642 ? 22.308 -8.305 -20.315 1.00 90.56 642 GLN A CA 1
ATOM 4912 C C . GLN A 1 642 ? 23.799 -8.531 -20.547 1.00 90.56 642 GLN A C 1
ATOM 4914 O O . GLN A 1 642 ? 24.255 -8.567 -21.688 1.00 90.56 642 GLN A O 1
ATOM 4919 N N . ASP A 1 643 ? 24.548 -8.683 -19.460 1.00 86.88 643 ASP A N 1
ATOM 4920 C CA . ASP A 1 643 ? 25.947 -9.094 -19.519 1.00 86.88 643 ASP A CA 1
ATOM 4921 C C . ASP A 1 643 ? 26.114 -10.605 -19.789 1.00 86.88 643 ASP A C 1
ATOM 4923 O O . ASP A 1 643 ? 25.162 -11.340 -20.067 1.00 86.88 643 ASP A O 1
ATOM 4927 N N . SER A 1 644 ? 27.356 -11.083 -19.705 1.00 86.88 644 SER A N 1
ATOM 4928 C CA . SER A 1 644 ? 27.719 -12.480 -19.943 1.00 86.88 644 SER A CA 1
ATOM 4929 C C . SER A 1 644 ? 27.426 -13.428 -18.773 1.00 86.88 644 SER A C 1
ATOM 4931 O O . SER A 1 644 ? 27.649 -14.629 -18.918 1.00 86.88 644 SER A O 1
ATOM 4933 N N . LEU A 1 645 ? 26.933 -12.943 -17.623 1.00 87.06 645 LEU A N 1
ATOM 4934 C CA . LEU A 1 645 ? 26.691 -13.789 -16.446 1.00 87.06 645 LEU A CA 1
ATOM 4935 C C . LEU A 1 645 ? 25.361 -14.555 -16.517 1.00 87.06 645 LEU A C 1
ATOM 4937 O O . LEU A 1 645 ? 25.198 -15.542 -15.800 1.00 87.06 645 LEU A O 1
ATOM 4941 N N . GLY A 1 646 ? 24.421 -14.140 -17.376 1.00 85.81 646 GLY A N 1
ATOM 4942 C CA . GLY A 1 646 ? 23.122 -14.807 -17.530 1.00 85.81 646 GLY A CA 1
ATOM 4943 C C . GLY A 1 646 ? 22.267 -14.730 -16.261 1.00 85.81 646 GLY A C 1
ATOM 4944 O O . GLY A 1 646 ? 22.401 -13.794 -15.488 1.00 85.81 646 GLY A O 1
ATOM 4945 N N . GLY A 1 647 ? 21.362 -15.683 -16.031 1.00 90.56 647 GLY A N 1
ATOM 4946 C CA . GLY A 1 647 ? 20.522 -15.739 -14.820 1.00 90.56 647 GLY A CA 1
ATOM 4947 C C . GLY A 1 647 ? 19.069 -15.296 -15.012 1.00 90.56 647 GLY A C 1
ATOM 4948 O O . GLY A 1 647 ? 18.283 -15.354 -14.067 1.00 90.56 647 GLY A O 1
ATOM 4949 N N . LEU A 1 648 ? 18.690 -14.886 -16.224 1.00 95.25 648 LEU A N 1
ATOM 4950 C CA . LEU A 1 648 ? 17.285 -14.820 -16.620 1.00 95.25 648 LEU A CA 1
ATOM 4951 C C . LEU A 1 648 ? 16.742 -16.247 -16.774 1.00 95.25 648 LEU A C 1
ATOM 4953 O O . LEU A 1 648 ? 17.365 -17.078 -17.432 1.00 95.25 648 LEU A O 1
ATOM 4957 N N . GLN A 1 649 ? 15.576 -16.510 -16.193 1.00 94.56 649 GLN A N 1
ATOM 4958 C CA . GLN A 1 649 ? 14.842 -17.760 -16.348 1.00 94.56 649 GLN A CA 1
ATOM 4959 C C . GLN A 1 649 ? 13.425 -17.490 -16.826 1.00 94.56 649 GLN A C 1
ATOM 4961 O O . GLN A 1 649 ? 12.783 -16.545 -16.369 1.00 94.56 649 GLN A O 1
ATOM 4966 N N . VAL A 1 650 ? 12.924 -18.362 -17.690 1.00 92.81 650 VAL A N 1
ATOM 4967 C CA . VAL A 1 650 ? 11.568 -18.303 -18.238 1.00 92.81 650 VAL A CA 1
ATOM 4968 C C . VAL A 1 650 ? 10.813 -19.557 -17.815 1.00 92.81 650 VAL A C 1
ATOM 4970 O O . VAL A 1 650 ? 11.386 -20.650 -17.771 1.00 92.81 650 VAL A O 1
ATOM 4973 N N . LEU A 1 651 ? 9.538 -19.400 -17.469 1.00 90.06 651 LEU A N 1
ATOM 4974 C CA . LEU A 1 651 ? 8.651 -20.514 -17.179 1.00 90.06 651 LEU A CA 1
ATOM 4975 C C . LEU A 1 651 ? 8.099 -21.063 -18.496 1.00 90.06 651 LEU A C 1
ATOM 4977 O O . LEU A 1 651 ? 7.281 -20.429 -19.156 1.00 90.06 651 LEU A O 1
ATOM 4981 N N . HIS A 1 652 ? 8.525 -22.264 -18.866 1.00 85.12 652 HIS A N 1
ATOM 4982 C CA . HIS A 1 652 ? 8.064 -22.947 -20.069 1.00 85.12 652 HIS A CA 1
ATOM 4983 C C . HIS A 1 652 ? 7.701 -24.390 -19.715 1.00 85.12 652 HIS A C 1
ATOM 4985 O O . HIS A 1 652 ? 8.455 -25.076 -19.030 1.00 85.12 652 HIS A O 1
ATOM 4991 N N . GLN A 1 653 ? 6.512 -24.842 -20.128 1.00 83.19 653 GLN A N 1
ATOM 4992 C CA . GLN A 1 653 ? 5.987 -26.179 -19.799 1.00 83.19 653 GLN A CA 1
ATOM 4993 C C . GLN A 1 653 ? 6.028 -26.498 -18.289 1.00 83.19 653 GLN A C 1
ATOM 4995 O O . GLN A 1 653 ? 6.344 -27.611 -17.874 1.00 83.19 653 GLN A O 1
ATOM 5000 N N . ASN A 1 654 ? 5.700 -25.500 -17.456 1.00 81.31 654 ASN A N 1
ATOM 5001 C CA . ASN A 1 654 ? 5.709 -25.595 -15.991 1.00 81.31 654 ASN A CA 1
ATOM 5002 C C . ASN A 1 654 ? 7.097 -25.918 -15.389 1.00 81.31 654 ASN A C 1
ATOM 5004 O O . ASN A 1 654 ? 7.194 -26.446 -14.280 1.00 81.31 654 ASN A O 1
ATOM 5008 N N . GLN A 1 655 ? 8.172 -25.603 -16.119 1.00 86.06 655 GLN A N 1
ATOM 5009 C CA . GLN A 1 655 ? 9.556 -25.707 -15.670 1.00 86.06 655 GLN A CA 1
ATOM 5010 C C . GLN A 1 655 ? 10.283 -24.375 -15.861 1.00 86.06 655 GLN A C 1
ATOM 5012 O O . GLN A 1 655 ? 10.117 -23.695 -16.871 1.00 86.06 655 GLN A O 1
ATOM 5017 N N . TRP A 1 656 ? 11.113 -24.010 -14.885 1.00 91.56 656 TRP A N 1
ATOM 5018 C CA . TRP A 1 656 ? 12.023 -22.873 -15.009 1.00 91.56 656 TRP A CA 1
ATOM 5019 C C . TRP A 1 656 ? 13.250 -23.289 -15.813 1.00 91.56 656 TRP A C 1
ATOM 5021 O O . TRP A 1 656 ? 13.984 -24.184 -15.378 1.00 91.56 656 TRP A O 1
ATOM 5031 N N . LEU A 1 657 ? 13.458 -22.638 -16.956 1.00 92.44 657 LEU A N 1
ATOM 5032 C CA . LEU A 1 657 ? 14.578 -22.876 -17.865 1.00 92.44 657 LEU A CA 1
ATOM 5033 C C . LEU A 1 657 ? 15.460 -21.628 -17.957 1.00 92.44 657 LEU A C 1
ATOM 5035 O O . LEU A 1 657 ? 14.948 -20.507 -18.003 1.00 92.44 657 LEU A O 1
ATOM 5039 N N . ASP A 1 658 ? 16.775 -21.826 -17.979 1.00 93.12 658 ASP A N 1
ATOM 5040 C CA . ASP A 1 658 ? 17.760 -20.749 -18.091 1.00 93.12 658 ASP A CA 1
ATOM 5041 C C . ASP A 1 658 ? 17.795 -20.185 -19.513 1.00 93.12 658 ASP A C 1
ATOM 5043 O O . ASP A 1 658 ? 17.753 -20.939 -20.481 1.00 93.12 658 ASP A O 1
ATOM 5047 N N . VAL A 1 659 ? 17.893 -18.861 -19.644 1.00 94.19 659 VAL A N 1
ATOM 5048 C CA . VAL A 1 659 ? 18.100 -18.176 -20.927 1.00 94.19 659 VAL A CA 1
ATOM 5049 C C . VAL A 1 659 ? 19.585 -17.825 -21.067 1.00 94.19 659 VAL A C 1
ATOM 5051 O O . VAL A 1 659 ? 20.049 -16.888 -20.405 1.00 94.19 659 VAL A O 1
ATOM 5054 N N . PRO A 1 660 ? 20.356 -18.551 -21.900 1.00 91.12 660 PRO A N 1
ATOM 5055 C CA . PRO A 1 660 ? 21.783 -18.297 -22.047 1.00 91.12 660 PRO A CA 1
ATOM 5056 C C . PRO A 1 660 ? 22.048 -16.919 -22.674 1.00 91.12 660 PRO A C 1
ATOM 5058 O O . PRO A 1 660 ? 21.377 -16.544 -23.635 1.00 91.12 660 PRO A O 1
ATOM 5061 N N . PRO A 1 661 ? 23.027 -16.148 -22.176 1.00 90.25 661 PRO A N 1
ATOM 5062 C CA . PRO A 1 661 ? 23.402 -14.890 -22.805 1.00 90.25 661 PRO A CA 1
ATOM 5063 C C . PRO A 1 661 ? 24.084 -15.146 -24.157 1.00 90.25 661 PRO A C 1
ATOM 5065 O O . PRO A 1 661 ? 25.022 -15.938 -24.251 1.00 90.25 661 PRO A O 1
ATOM 5068 N N . VAL A 1 662 ? 23.641 -14.438 -25.198 1.00 92.44 662 VAL A N 1
ATOM 5069 C CA . VAL A 1 662 ? 24.282 -14.424 -26.521 1.00 92.44 662 VAL A CA 1
ATOM 5070 C C . VAL A 1 662 ? 25.017 -13.084 -26.685 1.00 92.44 662 VAL A C 1
ATOM 5072 O O . VAL A 1 662 ? 24.363 -12.038 -26.599 1.00 92.44 662 VAL A O 1
ATOM 5075 N N . PRO A 1 663 ? 26.352 -13.074 -26.886 1.00 89.12 663 PRO A N 1
ATOM 5076 C CA . PRO A 1 663 ? 27.127 -11.842 -27.026 1.00 89.12 663 PRO A CA 1
ATOM 5077 C C . PRO A 1 663 ? 26.607 -10.938 -28.146 1.00 89.12 663 PRO A C 1
ATOM 5079 O O . PRO A 1 663 ? 26.276 -11.419 -29.228 1.00 89.12 663 PRO A O 1
ATOM 5082 N N . GLY A 1 664 ? 26.545 -9.631 -27.880 1.00 89.88 664 GLY A N 1
ATOM 5083 C CA . GLY A 1 664 ? 26.095 -8.636 -28.859 1.00 89.88 664 GLY A CA 1
ATOM 5084 C C . GLY A 1 664 ? 24.642 -8.803 -29.309 1.00 89.88 664 GLY A C 1
ATOM 5085 O O . GLY A 1 664 ? 24.300 -8.370 -30.403 1.00 89.88 664 GLY A O 1
ATOM 5086 N N . SER A 1 665 ? 23.803 -9.457 -28.500 1.00 95.31 665 SER A N 1
ATOM 5087 C CA . SER A 1 665 ? 22.371 -9.612 -28.764 1.00 95.31 665 SER A CA 1
ATOM 5088 C C . SER A 1 665 ? 21.520 -8.865 -27.741 1.00 95.31 665 SER A C 1
ATOM 5090 O O . SER A 1 665 ? 21.942 -8.624 -26.607 1.00 95.31 665 SER A O 1
ATOM 5092 N N . PHE A 1 666 ? 20.280 -8.580 -28.127 1.00 98.06 666 PHE A N 1
ATOM 5093 C CA . PHE A 1 666 ? 19.210 -8.263 -27.185 1.00 98.06 666 PHE A CA 1
ATOM 5094 C C . PHE A 1 666 ? 18.304 -9.469 -26.993 1.00 98.06 666 PHE A C 1
ATOM 5096 O O . PHE A 1 666 ? 18.136 -10.273 -27.907 1.00 98.06 666 PHE A O 1
ATOM 5103 N N . ILE A 1 667 ? 17.670 -9.559 -25.830 1.00 97.75 667 ILE A N 1
ATOM 5104 C CA . ILE A 1 667 ? 16.489 -10.400 -25.642 1.00 97.75 667 ILE A CA 1
ATOM 5105 C C . ILE A 1 667 ? 15.261 -9.520 -25.810 1.00 97.75 667 ILE A C 1
ATOM 5107 O O . ILE A 1 667 ? 15.199 -8.432 -25.242 1.00 97.75 667 ILE A O 1
ATOM 5111 N N . VAL A 1 668 ? 14.284 -9.994 -26.570 1.00 98.12 668 VAL A N 1
ATOM 5112 C CA . VAL A 1 668 ? 12.980 -9.355 -26.707 1.00 98.12 668 VAL A CA 1
ATOM 5113 C C . VAL A 1 668 ? 11.936 -10.305 -26.155 1.00 98.12 668 VAL A C 1
ATOM 5115 O O . VAL A 1 668 ? 11.866 -11.451 -26.595 1.00 98.12 668 VAL A O 1
ATOM 5118 N N . ASN A 1 669 ? 11.130 -9.841 -25.206 1.00 96.44 669 ASN A N 1
ATOM 5119 C CA . ASN A 1 669 ? 9.968 -10.576 -24.716 1.00 96.44 669 ASN A CA 1
ATOM 5120 C C . ASN A 1 669 ? 8.696 -9.752 -24.889 1.00 96.44 669 ASN A C 1
ATOM 5122 O O . ASN A 1 669 ? 8.721 -8.519 -24.832 1.00 96.44 669 ASN A O 1
ATOM 5126 N N . MET A 1 670 ? 7.589 -10.451 -25.123 1.00 96.25 670 MET A N 1
ATOM 5127 C CA . MET A 1 670 ? 6.279 -9.821 -25.240 1.00 96.25 670 MET A CA 1
ATOM 5128 C C . MET A 1 670 ? 5.733 -9.508 -23.848 1.00 96.25 670 MET A C 1
ATOM 5130 O O . MET A 1 670 ? 6.018 -10.224 -22.883 1.00 96.25 670 MET A O 1
ATOM 5134 N N . GLY A 1 671 ? 4.948 -8.441 -23.762 1.00 87.44 671 GLY A N 1
ATOM 5135 C CA . GLY A 1 671 ? 4.208 -8.073 -22.566 1.00 87.44 671 GLY A CA 1
ATOM 5136 C C . GLY A 1 671 ? 2.702 -8.286 -22.708 1.00 87.44 671 GLY A C 1
ATOM 5137 O O . GLY A 1 671 ? 2.166 -8.532 -23.794 1.00 87.44 671 GLY A O 1
ATOM 5138 N N . ASP A 1 672 ? 2.011 -8.170 -21.582 1.00 84.12 672 ASP A N 1
ATOM 5139 C CA . ASP A 1 672 ? 0.594 -8.486 -21.424 1.00 84.12 672 ASP A CA 1
ATOM 5140 C C . ASP A 1 672 ? -0.307 -7.628 -22.327 1.00 84.12 672 ASP A C 1
ATOM 5142 O O . ASP A 1 672 ? -1.311 -8.123 -22.842 1.00 84.12 672 ASP A O 1
ATOM 5146 N N . LEU A 1 673 ? 0.045 -6.356 -22.574 1.00 82.62 673 LEU A N 1
ATOM 5147 C CA . LEU A 1 673 ? -0.726 -5.503 -23.487 1.00 82.62 673 LEU A CA 1
ATOM 5148 C C . LEU A 1 673 ? -0.581 -5.954 -24.940 1.00 82.62 673 LEU A C 1
ATOM 5150 O O . LEU A 1 673 ? -1.557 -5.889 -25.686 1.00 82.62 673 LEU A O 1
ATOM 5154 N N . LEU A 1 674 ? 0.597 -6.434 -25.351 1.00 87.12 674 LEU A N 1
ATOM 5155 C CA . LEU A 1 674 ? 0.777 -6.948 -26.708 1.00 87.12 674 LEU A CA 1
ATOM 5156 C C . LEU A 1 674 ? 0.059 -8.287 -26.903 1.00 87.12 674 LEU A C 1
ATOM 5158 O O . LEU A 1 674 ? -0.566 -8.503 -27.944 1.00 87.12 674 LEU A O 1
ATOM 5162 N N . GLN A 1 675 ? 0.082 -9.160 -25.894 1.00 86.25 675 GLN A N 1
ATOM 5163 C CA . GLN A 1 675 ? -0.716 -10.387 -25.912 1.00 86.25 675 GLN A CA 1
ATOM 5164 C C . GLN A 1 675 ? -2.216 -10.075 -26.050 1.00 86.25 675 GLN A C 1
ATOM 5166 O O . GLN A 1 675 ? -2.896 -10.678 -26.879 1.00 86.25 675 GLN A O 1
ATOM 5171 N N . LEU A 1 676 ? -2.717 -9.075 -25.318 1.00 82.56 676 LEU A N 1
ATOM 5172 C CA . LEU A 1 676 ? -4.108 -8.631 -25.412 1.00 82.56 676 LEU A CA 1
ATOM 5173 C C . LEU A 1 676 ? -4.472 -8.131 -26.819 1.00 82.56 676 LEU A C 1
ATOM 5175 O O . LEU A 1 676 ? -5.443 -8.604 -27.410 1.00 82.56 676 LEU A O 1
ATOM 5179 N N . VAL A 1 677 ? -3.720 -7.168 -27.365 1.00 81.81 677 VAL A N 1
ATOM 5180 C CA . VAL A 1 677 ? -4.067 -6.566 -28.668 1.00 81.81 677 VAL A CA 1
ATOM 5181 C C . VAL A 1 677 ? -3.854 -7.537 -29.828 1.00 81.81 677 VAL A C 1
ATOM 5183 O O . VAL A 1 677 ? -4.580 -7.476 -30.814 1.00 81.81 677 VAL A O 1
ATOM 5186 N N . SER A 1 678 ? -2.927 -8.488 -29.703 1.00 83.69 678 SER A N 1
ATOM 5187 C CA . SER A 1 678 ? -2.721 -9.536 -30.710 1.00 83.69 678 SER A CA 1
ATOM 5188 C C . SER A 1 678 ? -3.755 -10.666 -30.657 1.00 83.69 678 SER A C 1
ATOM 5190 O O . SER A 1 678 ? -3.642 -11.614 -31.434 1.00 83.69 678 SER A O 1
ATOM 5192 N N . ASN A 1 679 ? -4.769 -10.570 -29.786 1.00 82.88 679 ASN A N 1
ATOM 5193 C CA . ASN A 1 679 ? -5.781 -11.607 -29.585 1.00 82.88 679 ASN A CA 1
ATOM 5194 C C . ASN A 1 679 ? -5.151 -12.951 -29.171 1.00 82.88 679 ASN A C 1
ATOM 5196 O O . ASN A 1 679 ? -5.346 -13.972 -29.827 1.00 82.88 679 ASN A O 1
ATOM 5200 N N . ASP A 1 680 ? -4.310 -12.923 -28.132 1.00 82.94 680 ASP A N 1
ATOM 5201 C CA . ASP A 1 680 ? -3.553 -14.072 -27.623 1.00 82.94 680 ASP A CA 1
ATOM 5202 C C . ASP A 1 680 ? -2.608 -14.741 -28.638 1.00 82.94 680 ASP A C 1
ATOM 5204 O O . ASP A 1 680 ? -2.033 -15.782 -28.316 1.00 82.94 680 ASP A O 1
ATOM 5208 N N . LYS A 1 681 ? -2.392 -14.185 -29.839 1.00 86.69 681 LYS A N 1
ATOM 5209 C CA . LYS A 1 681 ? -1.433 -14.758 -30.796 1.00 86.69 681 LYS A CA 1
ATOM 5210 C C . LYS A 1 681 ? -0.012 -14.677 -30.252 1.00 86.69 681 LYS A C 1
ATOM 5212 O O . LYS A 1 681 ? 0.648 -15.701 -30.117 1.00 86.69 681 LYS A O 1
ATOM 5217 N N . LEU A 1 682 ? 0.435 -13.481 -29.874 1.00 91.12 682 LEU A N 1
ATOM 5218 C CA . LEU A 1 682 ? 1.761 -13.272 -29.294 1.00 91.12 682 LEU A CA 1
ATOM 5219 C C . LEU A 1 682 ? 1.698 -13.522 -27.783 1.00 91.12 682 LEU A C 1
ATOM 5221 O O . LEU A 1 682 ? 0.805 -13.010 -27.114 1.00 91.12 682 LEU A O 1
ATOM 5225 N N . LYS A 1 683 ? 2.620 -14.311 -27.228 1.00 88.81 683 LYS A N 1
ATOM 5226 C CA . LYS A 1 683 ? 2.543 -14.774 -25.834 1.00 88.81 683 LYS A CA 1
ATOM 5227 C C . LYS A 1 683 ? 3.417 -13.939 -24.906 1.00 88.81 683 LYS A C 1
ATOM 5229 O O . LYS A 1 683 ? 4.618 -13.846 -25.115 1.00 88.81 683 LYS A O 1
ATOM 5234 N N . SER A 1 684 ? 2.831 -13.382 -23.854 1.00 90.81 684 SER A N 1
ATOM 5235 C CA . SER A 1 684 ? 3.550 -12.876 -22.683 1.00 90.81 684 SER A CA 1
ATOM 5236 C C . SER A 1 684 ? 3.951 -14.059 -21.807 1.00 90.81 684 SER A C 1
ATOM 5238 O O . SER A 1 684 ? 3.141 -14.952 -21.544 1.00 90.81 684 SER A O 1
ATOM 5240 N N . VAL A 1 685 ? 5.213 -14.097 -21.379 1.00 87.94 685 VAL A N 1
ATOM 5241 C CA . VAL A 1 685 ? 5.769 -15.245 -20.655 1.00 87.94 685 VAL A CA 1
ATOM 5242 C C . VAL A 1 685 ? 6.214 -14.863 -19.246 1.00 87.94 685 VAL A C 1
ATOM 5244 O O . VAL A 1 685 ? 6.858 -13.832 -19.025 1.00 87.94 685 VAL A O 1
ATOM 5247 N N . GLU A 1 686 ? 5.881 -15.718 -18.275 1.00 92.19 686 GLU A N 1
ATOM 5248 C CA . GLU A 1 686 ? 6.376 -15.567 -16.910 1.00 92.19 686 GLU A CA 1
ATOM 5249 C C . GLU A 1 686 ? 7.887 -15.799 -16.871 1.00 92.19 686 GLU A C 1
ATOM 5251 O O . GLU A 1 686 ? 8.406 -16.809 -17.351 1.00 92.19 686 GLU A O 1
ATOM 5256 N N . HIS A 1 687 ? 8.604 -14.870 -16.253 1.00 92.69 687 HIS A N 1
ATOM 5257 C CA . HIS A 1 687 ? 10.050 -14.920 -16.132 1.00 92.69 687 HIS A CA 1
ATOM 5258 C C . HIS A 1 687 ? 10.514 -14.430 -14.751 1.00 92.69 687 HIS A C 1
ATOM 5260 O O . HIS A 1 687 ? 9.801 -13.738 -14.015 1.00 92.69 687 HIS A O 1
ATOM 5266 N N . ARG A 1 688 ? 11.721 -14.841 -14.357 1.00 93.38 688 ARG A N 1
ATOM 5267 C CA . ARG A 1 688 ? 12.376 -14.479 -13.091 1.00 93.38 688 ARG A CA 1
ATOM 5268 C C . ARG A 1 688 ? 13.878 -14.302 -13.305 1.00 93.38 688 ARG A C 1
ATOM 5270 O O . ARG A 1 688 ? 14.414 -14.721 -14.325 1.00 93.38 688 ARG A O 1
ATOM 5277 N N . VAL A 1 689 ? 14.574 -13.725 -12.329 1.00 92.38 689 VAL A N 1
ATOM 5278 C CA . VAL A 1 689 ? 16.044 -13.641 -12.342 1.00 92.38 689 VAL A CA 1
ATOM 5279 C C . VAL A 1 689 ? 16.594 -14.318 -11.096 1.00 92.38 689 VAL A C 1
ATOM 5281 O O . VAL A 1 689 ? 16.250 -13.927 -9.977 1.00 92.38 689 VAL A O 1
ATOM 5284 N N . VAL A 1 690 ? 17.440 -15.330 -11.276 1.00 92.56 690 VAL A N 1
ATOM 5285 C CA . VAL A 1 690 ? 18.088 -16.037 -10.163 1.00 92.56 690 VAL A CA 1
ATOM 5286 C C . VAL A 1 690 ? 19.242 -15.219 -9.590 1.00 92.56 690 VAL A C 1
ATOM 5288 O O . VAL A 1 690 ? 19.907 -14.464 -10.297 1.00 92.56 690 VAL A O 1
ATOM 5291 N N . ALA A 1 691 ? 19.466 -15.339 -8.282 1.00 89.38 691 ALA A N 1
ATOM 5292 C CA . ALA A 1 691 ? 20.665 -14.792 -7.661 1.00 89.38 691 ALA A CA 1
ATOM 5293 C C . ALA A 1 691 ? 21.868 -15.705 -7.954 1.00 89.38 691 ALA A C 1
ATOM 5295 O O . ALA A 1 691 ? 21.712 -16.916 -8.092 1.00 89.38 691 ALA A O 1
ATOM 5296 N N . SER A 1 692 ? 23.071 -15.134 -8.014 1.00 86.44 692 SER A N 1
ATOM 5297 C CA . SER A 1 692 ? 24.312 -15.875 -8.269 1.00 86.44 692 SER A CA 1
ATOM 5298 C C . SER A 1 692 ? 25.366 -15.529 -7.228 1.00 86.44 692 SER A C 1
ATOM 5300 O O . SER A 1 692 ? 25.419 -14.395 -6.756 1.00 86.44 692 SER A O 1
ATOM 5302 N N . SER A 1 693 ? 26.222 -16.490 -6.877 1.00 86.06 693 SER A N 1
ATOM 5303 C CA . SER A 1 693 ? 27.416 -16.248 -6.055 1.00 86.06 693 SER A CA 1
ATOM 5304 C C . SER A 1 693 ? 28.517 -15.499 -6.802 1.00 86.06 693 SER A C 1
ATOM 5306 O O . SER A 1 693 ? 29.444 -14.987 -6.177 1.00 86.06 693 SER A O 1
ATOM 5308 N N . SER A 1 694 ? 28.393 -15.408 -8.124 1.00 83.06 694 SER A N 1
ATOM 5309 C CA . SER A 1 694 ? 29.274 -14.657 -9.011 1.00 83.06 694 SER A CA 1
ATOM 5310 C C . SER A 1 694 ? 28.572 -13.371 -9.452 1.00 83.06 694 SER A C 1
ATOM 5312 O O . SER A 1 694 ? 27.379 -13.378 -9.747 1.00 83.06 694 SER A O 1
ATOM 5314 N N . GLY A 1 695 ? 29.291 -12.252 -9.482 1.00 80.81 695 GLY A N 1
ATOM 5315 C CA . GLY A 1 695 ? 28.712 -10.953 -9.814 1.00 80.81 695 GLY A CA 1
ATOM 5316 C C . GLY A 1 695 ? 29.715 -9.800 -9.699 1.00 80.81 695 GLY A C 1
ATOM 5317 O O . GLY A 1 695 ? 30.884 -10.040 -9.396 1.00 80.81 695 GLY A O 1
ATOM 5318 N N . PRO A 1 696 ? 29.260 -8.552 -9.905 1.00 87.56 696 PRO A N 1
ATOM 5319 C CA . PRO A 1 696 ? 27.860 -8.175 -10.103 1.00 87.56 696 PRO A CA 1
ATOM 5320 C C . PRO A 1 696 ? 27.387 -8.402 -11.546 1.00 87.56 696 PRO A C 1
ATOM 5322 O O . PRO A 1 696 ? 28.134 -8.138 -12.495 1.00 87.56 696 PRO A O 1
ATOM 5325 N N . ARG A 1 697 ? 26.136 -8.860 -11.679 1.00 92.00 697 ARG A N 1
ATOM 5326 C CA . ARG A 1 697 ? 25.407 -8.946 -12.948 1.00 92.00 697 ARG A CA 1
ATOM 5327 C C . ARG A 1 697 ? 24.688 -7.633 -13.237 1.00 92.00 697 ARG A C 1
ATOM 5329 O O . ARG A 1 697 ? 24.041 -7.078 -12.349 1.00 92.00 697 ARG A O 1
ATOM 5336 N N . ILE A 1 698 ? 24.741 -7.178 -14.481 1.00 93.06 698 ILE A N 1
ATOM 5337 C CA . ILE A 1 698 ? 24.063 -5.972 -14.965 1.00 93.06 698 ILE A CA 1
ATOM 5338 C C . ILE A 1 698 ? 23.050 -6.338 -16.048 1.00 93.06 698 ILE A C 1
ATOM 5340 O O . ILE A 1 698 ? 23.314 -7.175 -16.911 1.00 93.06 698 ILE A O 1
ATOM 5344 N N . SER A 1 699 ? 21.892 -5.679 -16.033 1.00 95.19 699 SER A N 1
ATOM 5345 C CA . SER A 1 699 ? 20.991 -5.691 -17.187 1.00 95.19 699 SER A CA 1
ATOM 5346 C C . SER A 1 699 ? 20.243 -4.375 -17.349 1.00 95.19 699 SER A C 1
ATOM 5348 O O . SER A 1 699 ? 19.860 -3.750 -16.361 1.00 95.19 699 SER A O 1
ATOM 5350 N N . VAL A 1 700 ? 19.987 -3.982 -18.594 1.00 96.94 700 VAL A N 1
ATOM 5351 C CA . VAL A 1 700 ? 19.264 -2.762 -18.960 1.00 96.94 700 VAL A CA 1
ATOM 5352 C C . VAL A 1 700 ? 18.040 -3.147 -19.784 1.00 96.94 700 VAL A C 1
ATOM 5354 O O . VAL A 1 700 ? 18.171 -3.577 -20.926 1.00 96.94 700 VAL A O 1
ATOM 5357 N N . ALA A 1 701 ? 16.854 -3.000 -19.200 1.00 96.75 701 ALA A N 1
ATOM 5358 C CA . ALA A 1 701 ? 15.580 -3.283 -19.851 1.00 96.75 701 ALA A CA 1
ATOM 5359 C C . ALA A 1 701 ? 14.944 -1.982 -20.355 1.00 96.75 701 ALA A C 1
ATOM 5361 O O . ALA A 1 701 ? 14.693 -1.076 -19.560 1.00 96.75 701 ALA A O 1
ATOM 5362 N N . GLY A 1 702 ? 14.691 -1.885 -21.659 1.00 96.69 702 GLY A N 1
ATOM 5363 C CA . GLY A 1 702 ? 13.860 -0.848 -22.270 1.00 96.69 702 GLY A CA 1
ATOM 5364 C C . GLY A 1 702 ? 12.446 -1.377 -22.471 1.00 96.69 702 GLY A C 1
ATOM 5365 O O . GLY A 1 702 ? 12.226 -2.211 -23.345 1.00 96.69 702 GLY A O 1
ATOM 5366 N N . SER A 1 703 ? 11.504 -0.921 -21.650 1.00 94.50 703 SER A N 1
ATOM 5367 C CA . SER A 1 703 ? 10.104 -1.342 -21.708 1.00 94.50 703 SER A CA 1
ATOM 5368 C C . SER A 1 703 ? 9.285 -0.354 -22.533 1.00 94.50 703 SER A C 1
ATOM 5370 O O . SER A 1 703 ? 9.271 0.843 -22.225 1.00 94.50 703 SER A O 1
ATOM 5372 N N . PHE A 1 704 ? 8.600 -0.869 -23.555 1.00 94.06 704 PHE A N 1
ATOM 5373 C CA . PHE A 1 704 ? 7.659 -0.119 -24.379 1.00 94.06 704 PHE A CA 1
ATOM 5374 C C . PHE A 1 704 ? 6.251 -0.247 -23.802 1.00 94.06 704 PHE A C 1
ATOM 5376 O O . PHE A 1 704 ? 5.682 -1.340 -23.768 1.00 94.06 704 PHE A O 1
ATOM 5383 N N . SER A 1 705 ? 5.697 0.853 -23.294 1.00 85.12 705 SER A N 1
ATOM 5384 C CA . SER A 1 705 ? 4.394 0.865 -22.619 1.00 85.12 705 SER A CA 1
ATOM 5385 C C . SER A 1 705 ? 3.812 2.271 -22.537 1.00 85.12 705 SER A C 1
ATOM 5387 O O . SER A 1 705 ? 4.523 3.227 -22.236 1.00 85.12 705 SER A O 1
ATOM 5389 N N . THR A 1 706 ? 2.492 2.387 -22.669 1.00 75.06 706 THR A N 1
ATOM 5390 C CA . THR A 1 706 ? 1.752 3.638 -22.448 1.00 75.06 706 THR A CA 1
ATOM 5391 C C . THR A 1 706 ? 1.301 3.840 -20.999 1.00 75.06 706 THR A C 1
ATOM 5393 O O . THR A 1 706 ? 0.766 4.894 -20.674 1.00 75.06 706 THR A O 1
ATOM 5396 N N . SER A 1 707 ? 1.597 2.907 -20.081 1.00 58.72 707 SER A N 1
ATOM 5397 C CA . SER A 1 707 ? 1.249 2.999 -18.645 1.00 58.72 707 SER A CA 1
ATOM 5398 C C . SER A 1 707 ? 1.850 4.206 -17.909 1.00 58.72 707 SER A C 1
ATOM 5400 O O . SER A 1 707 ? 1.469 4.507 -16.778 1.00 58.72 707 SER A O 1
ATOM 5402 N N . HIS A 1 708 ? 2.829 4.868 -18.523 1.00 53.06 708 HIS A N 1
ATOM 5403 C CA . HIS A 1 708 ? 3.502 6.059 -18.006 1.00 53.06 708 HIS A CA 1
ATOM 5404 C C . HIS A 1 708 ? 3.380 7.268 -18.944 1.00 53.06 708 HIS A C 1
ATOM 5406 O O . HIS A 1 708 ? 4.001 8.296 -18.688 1.00 53.06 708 HIS A O 1
ATOM 5412 N N . ALA A 1 709 ? 2.584 7.139 -20.008 1.00 51.84 709 ALA A N 1
ATOM 5413 C CA . ALA A 1 709 ? 2.213 8.213 -20.917 1.00 51.84 709 ALA A CA 1
ATOM 5414 C C . ALA A 1 709 ? 0.793 8.702 -20.583 1.00 51.84 709 ALA A C 1
ATOM 5416 O O . ALA A 1 709 ? -0.022 7.964 -20.034 1.00 51.84 709 ALA A O 1
ATOM 5417 N N . THR A 1 710 ? 0.460 9.939 -20.945 1.00 50.88 710 THR A N 1
ATOM 5418 C CA . THR A 1 710 ? -0.887 10.524 -20.799 1.00 50.88 710 THR A CA 1
ATOM 5419 C C . THR A 1 710 ? -1.880 10.018 -21.858 1.00 50.88 710 THR A C 1
ATOM 5421 O O . THR A 1 710 ? -2.767 10.763 -22.271 1.00 50.88 710 THR A O 1
ATOM 5424 N N . SER A 1 711 ? -1.722 8.786 -22.356 1.00 50.81 711 SER A N 1
ATOM 5425 C CA . SER A 1 711 ? -2.587 8.254 -23.417 1.00 50.81 711 SER A CA 1
ATOM 5426 C C . SER A 1 711 ? -3.971 7.916 -22.853 1.00 50.81 711 SER A C 1
ATOM 5428 O O . SER A 1 711 ? -4.100 7.220 -21.847 1.00 50.81 711 SER A O 1
ATOM 5430 N N . SER A 1 712 ? -5.016 8.416 -23.513 1.00 54.28 712 SER A N 1
ATOM 5431 C CA . SER A 1 712 ? -6.422 8.091 -23.241 1.00 54.28 712 SER A CA 1
ATOM 5432 C C . SER A 1 712 ? -6.904 6.862 -24.025 1.00 54.28 712 SER A C 1
ATOM 5434 O O . SER A 1 712 ? -8.087 6.516 -23.970 1.00 54.28 712 SER A O 1
ATOM 5436 N N . ARG A 1 713 ? -6.005 6.207 -24.775 1.00 61.34 713 ARG A N 1
ATOM 5437 C CA . ARG A 1 713 ? -6.335 5.108 -25.680 1.00 61.34 713 ARG A CA 1
ATOM 5438 C C . ARG A 1 713 ? -6.712 3.843 -24.914 1.00 61.34 713 ARG A C 1
ATOM 5440 O O . ARG A 1 713 ? -5.968 3.351 -24.069 1.00 61.34 713 ARG A O 1
ATOM 5447 N N . LEU A 1 714 ? -7.870 3.283 -25.257 1.00 63.69 714 LEU A N 1
ATOM 5448 C CA . LEU A 1 714 ? -8.317 1.978 -24.778 1.00 63.69 714 LEU A CA 1
ATOM 5449 C C . LEU A 1 714 ? -7.719 0.879 -25.665 1.00 63.69 714 LEU A C 1
ATOM 5451 O O . LEU A 1 714 ? -7.875 0.910 -26.886 1.00 63.69 714 LEU A O 1
ATOM 5455 N N . TYR A 1 715 ? -7.049 -0.093 -25.047 1.00 69.69 715 TYR A N 1
ATOM 5456 C CA . TYR A 1 715 ? -6.451 -1.238 -25.736 1.00 69.69 715 TYR A CA 1
ATOM 5457 C C . TYR A 1 715 ? -7.369 -2.461 -25.658 1.00 69.69 715 TYR A C 1
ATOM 5459 O O . TYR A 1 715 ? -7.880 -2.798 -24.590 1.00 69.69 715 TYR A O 1
ATOM 5467 N N . GLY A 1 716 ? -7.545 -3.137 -26.792 1.00 66.56 716 GLY A N 1
ATOM 5468 C CA . GLY A 1 716 ? -8.281 -4.393 -26.937 1.00 66.56 716 GLY A CA 1
ATOM 5469 C C . GLY A 1 716 ? -7.817 -5.148 -28.191 1.00 66.56 716 GLY A C 1
ATOM 5470 O O . GLY A 1 716 ? -6.969 -4.619 -28.917 1.00 66.56 716 GLY A O 1
ATOM 5471 N N . PRO A 1 717 ? -8.337 -6.363 -28.449 1.00 75.06 717 PRO A N 1
ATOM 5472 C CA . PRO A 1 717 ? -7.942 -7.169 -29.604 1.00 75.06 717 PRO A CA 1
ATOM 5473 C C . PRO A 1 717 ? -8.077 -6.408 -30.931 1.00 75.06 717 PRO A C 1
ATOM 5475 O O . PRO A 1 717 ? -9.107 -5.784 -31.197 1.00 75.06 717 PRO A O 1
ATOM 5478 N N . ILE A 1 718 ? -7.042 -6.473 -31.771 1.00 80.88 718 ILE A N 1
ATOM 5479 C CA . ILE A 1 718 ? -7.031 -5.896 -33.119 1.00 80.88 718 ILE A CA 1
ATOM 5480 C C . ILE A 1 718 ? -8.112 -6.585 -33.953 1.00 80.88 718 ILE A C 1
ATOM 5482 O O . ILE A 1 718 ? -8.142 -7.814 -34.054 1.00 80.88 718 ILE A O 1
ATOM 5486 N N . LYS A 1 719 ? -8.998 -5.794 -34.566 1.00 76.62 719 LYS A N 1
ATOM 5487 C CA . LYS A 1 719 ? -10.198 -6.290 -35.260 1.00 76.62 719 LYS A CA 1
ATOM 5488 C C . LYS A 1 719 ? -9.846 -7.247 -36.398 1.00 76.62 719 LYS A C 1
ATOM 5490 O O . LYS A 1 719 ? -10.485 -8.280 -36.556 1.00 76.62 719 LYS A O 1
ATOM 5495 N N . GLU A 1 720 ? -8.791 -6.946 -37.141 1.00 82.12 720 GLU A N 1
ATOM 5496 C CA . GLU A 1 720 ? -8.275 -7.738 -38.258 1.00 82.12 720 GLU A CA 1
ATOM 5497 C C . GLU A 1 720 ? -7.743 -9.117 -37.825 1.00 82.12 720 GLU A C 1
ATOM 5499 O O . GLU A 1 720 ? -7.640 -10.025 -38.646 1.00 82.12 720 GLU A O 1
ATOM 5504 N N . LEU A 1 721 ? -7.431 -9.301 -36.535 1.00 79.94 721 LEU A N 1
ATOM 5505 C CA . LEU A 1 721 ? -6.974 -10.573 -35.959 1.00 79.94 721 LEU A CA 1
ATOM 5506 C C . LEU A 1 721 ? -8.098 -11.373 -35.289 1.00 79.94 721 LEU A C 1
ATOM 5508 O O . LEU A 1 721 ? -7.845 -12.452 -34.738 1.00 79.94 721 LEU A O 1
ATOM 5512 N N . THR A 1 722 ? -9.325 -10.856 -35.337 1.00 72.88 722 THR A N 1
ATOM 5513 C CA . THR A 1 722 ? -10.522 -11.549 -34.865 1.00 72.88 722 THR A CA 1
ATOM 5514 C C . THR A 1 722 ? -11.258 -12.191 -36.037 1.00 72.88 722 THR A C 1
ATOM 5516 O O . THR A 1 722 ? -11.451 -11.576 -37.083 1.00 72.88 722 THR A O 1
ATOM 5519 N N . SER A 1 723 ? -11.669 -13.447 -35.884 1.00 67.50 723 SER A N 1
ATOM 5520 C CA . SER A 1 723 ? -12.501 -14.154 -36.864 1.00 67.50 723 SER A CA 1
ATOM 5521 C C . SER A 1 723 ? -13.507 -15.062 -36.156 1.00 67.50 723 SER A C 1
ATOM 5523 O O . SER A 1 723 ? -13.455 -15.221 -34.939 1.00 67.50 723 SER A O 1
ATOM 5525 N N . HIS A 1 724 ? -14.427 -15.675 -36.905 1.00 51.34 724 HIS A N 1
ATOM 5526 C CA . HIS A 1 724 ? -15.379 -16.641 -36.344 1.00 51.34 724 HIS A CA 1
ATOM 5527 C C . HIS A 1 724 ? -14.672 -17.867 -35.722 1.00 51.34 724 HIS A C 1
ATOM 5529 O O . HIS A 1 724 ? -15.171 -18.429 -34.748 1.00 51.34 724 HIS A O 1
ATOM 5535 N N . ASP A 1 725 ? -13.504 -18.246 -36.256 1.00 46.53 725 ASP A N 1
ATOM 5536 C CA . ASP A 1 725 ? -12.701 -19.394 -35.802 1.00 46.53 725 ASP A CA 1
ATOM 5537 C C . ASP A 1 725 ? -11.575 -19.002 -34.822 1.00 46.53 725 ASP A C 1
ATOM 5539 O O . ASP A 1 725 ? -11.077 -19.851 -34.088 1.00 46.53 725 ASP A O 1
ATOM 5543 N N . ASN A 1 726 ? -11.193 -17.717 -34.776 1.00 50.66 726 ASN A N 1
ATOM 5544 C CA . ASN A 1 726 ? -10.291 -17.126 -33.780 1.00 50.66 726 ASN A CA 1
ATOM 5545 C C . ASN A 1 726 ? -10.951 -15.893 -33.140 1.00 50.66 726 ASN A C 1
ATOM 5547 O O . ASN A 1 726 ? -10.571 -14.747 -33.426 1.00 50.66 726 ASN A O 1
ATOM 5551 N N . PRO A 1 727 ? -12.004 -16.104 -32.347 1.00 46.50 727 PRO A N 1
ATOM 5552 C CA . PRO A 1 727 ? -12.747 -15.005 -31.764 1.00 46.50 727 PRO A CA 1
ATOM 5553 C C . PRO A 1 727 ? -11.915 -14.248 -30.719 1.00 46.50 727 PRO A C 1
ATOM 5555 O O . PRO A 1 727 ? -10.961 -14.817 -30.188 1.00 46.50 727 PRO A O 1
ATOM 5558 N N . PRO A 1 728 ? -12.248 -12.980 -30.403 1.00 43.78 728 PRO A N 1
ATOM 5559 C CA . PRO A 1 728 ? -11.599 -12.268 -29.306 1.00 43.78 728 PRO A CA 1
ATOM 5560 C C . PRO A 1 728 ? -11.673 -13.117 -28.027 1.00 43.78 728 PRO A C 1
ATOM 5562 O O . PRO A 1 728 ? -12.699 -13.780 -27.788 1.00 43.78 728 PRO A O 1
ATOM 5565 N N . PRO A 1 729 ? -10.599 -13.153 -27.217 1.00 40.31 729 PRO A N 1
ATOM 5566 C CA . PRO A 1 729 ? -10.477 -14.051 -26.103 1.00 40.31 729 PRO A CA 1
ATOM 5567 C C . PRO A 1 729 ? -11.295 -13.427 -24.983 1.00 40.31 729 PRO A C 1
ATOM 5569 O O . PRO A 1 729 ? -10.858 -12.631 -24.168 1.00 40.31 729 PRO A O 1
ATOM 5572 N N . CYS A 1 730 ? -12.562 -13.717 -25.023 1.00 27.59 730 CYS A N 1
ATOM 5573 C CA . CYS A 1 730 ? -13.571 -13.100 -24.237 1.00 27.59 730 CYS A CA 1
ATOM 5574 C C . CYS A 1 730 ? -14.035 -11.779 -24.883 1.00 27.59 730 CYS A C 1
ATOM 5576 O O . CYS A 1 730 ? -13.281 -11.171 -25.634 1.00 27.59 730 CYS A O 1
ATOM 5578 N N . PRO A 1 731 ? -15.277 -11.333 -24.670 1.00 49.88 731 PRO A N 1
ATOM 5579 C CA . PRO A 1 731 ? -16.220 -11.902 -23.737 1.00 49.88 731 PRO A CA 1
ATOM 5580 C C . PRO A 1 731 ? -16.780 -13.287 -24.183 1.00 49.88 731 PRO A C 1
ATOM 5582 O O . PRO A 1 731 ? -17.697 -13.795 -23.568 1.00 49.88 731 PRO A O 1
ATOM 5585 N N . HIS A 1 732 ? -16.143 -13.921 -25.193 1.00 39.50 732 HIS A N 1
ATOM 5586 C CA . HIS A 1 732 ? -15.833 -15.366 -25.488 1.00 39.50 732 HIS A CA 1
ATOM 5587 C C . HIS A 1 732 ? -17.086 -15.992 -26.080 1.00 39.50 732 HIS A C 1
ATOM 5589 O O . HIS A 1 732 ? -17.817 -16.715 -25.424 1.00 39.50 732 HIS A O 1
ATOM 5595 N N . THR A 1 733 ? -17.308 -15.604 -27.338 1.00 30.14 733 THR A N 1
ATOM 5596 C CA . THR A 1 733 ? -17.921 -16.307 -28.493 1.00 30.14 733 THR A CA 1
ATOM 5597 C C . THR A 1 733 ? -18.278 -17.794 -28.370 1.00 30.14 733 THR A C 1
ATOM 5599 O O . THR A 1 733 ? -17.560 -18.515 -27.674 1.00 30.14 733 THR A O 1
ATOM 5602 N N . PRO A 1 734 ? -19.259 -18.305 -29.166 1.00 33.69 734 PRO A N 1
ATOM 5603 C CA . PRO A 1 734 ? -19.493 -17.956 -30.585 1.00 33.69 734 PRO A CA 1
ATOM 5604 C C . PRO A 1 734 ? -20.932 -17.637 -31.060 1.00 33.69 734 PRO A C 1
ATOM 5606 O O . PRO A 1 734 ? -21.933 -17.946 -30.425 1.00 33.69 734 PRO A O 1
ATOM 5609 N N . THR A 1 735 ? -20.923 -17.001 -32.236 1.00 27.02 735 THR A N 1
ATOM 5610 C CA . THR A 1 735 ? -21.911 -16.594 -33.272 1.00 27.02 735 THR A CA 1
ATOM 5611 C C . THR A 1 735 ? -22.812 -17.733 -33.821 1.00 27.02 735 THR A C 1
ATOM 5613 O O . THR A 1 735 ? -22.535 -18.880 -33.470 1.00 27.02 735 THR A O 1
ATOM 5616 N N . PRO A 1 736 ? -23.845 -17.512 -34.699 1.00 34.62 736 PRO A N 1
ATOM 5617 C CA . PRO A 1 736 ? -23.998 -16.421 -35.694 1.00 34.62 736 PRO A CA 1
ATOM 5618 C C . PRO A 1 736 ? -25.426 -15.860 -35.960 1.00 34.62 736 PRO A C 1
ATOM 5620 O O . PRO A 1 736 ? -26.437 -16.512 -35.716 1.00 34.62 736 PRO A O 1
ATOM 5623 N N . SER A 1 737 ? -25.526 -14.686 -36.601 1.00 23.64 737 SER A N 1
ATOM 5624 C CA . SER A 1 737 ? -26.263 -14.521 -37.878 1.00 23.64 737 SER A CA 1
ATOM 5625 C C . SER A 1 737 ? -26.233 -13.079 -38.405 1.00 23.64 737 SER A C 1
ATOM 5627 O O . SER A 1 737 ? -26.286 -12.106 -37.660 1.00 23.64 737 SER A O 1
ATOM 5629 N N . ALA A 1 738 ? -26.111 -12.987 -39.729 1.00 27.59 738 ALA A N 1
ATOM 5630 C CA . ALA A 1 738 ? -26.096 -11.779 -40.541 1.00 27.59 738 ALA A CA 1
ATOM 5631 C C . ALA A 1 738 ? -27.482 -11.114 -40.665 1.00 27.59 738 ALA A C 1
ATOM 5633 O O . ALA A 1 738 ? -28.512 -11.779 -40.555 1.00 27.59 738 ALA A O 1
ATOM 5634 N N . SER A 1 739 ? -27.499 -9.820 -40.989 1.00 25.27 739 SER A N 1
ATOM 5635 C CA . SER A 1 739 ? -28.677 -9.072 -41.455 1.00 25.27 739 SER A CA 1
ATOM 5636 C C . SER A 1 739 ? -28.658 -8.879 -42.997 1.00 25.27 739 SER A C 1
ATOM 5638 O O . SER A 1 739 ? -27.636 -9.148 -43.631 1.00 25.27 739 SER A O 1
ATOM 5640 N N . PRO A 1 740 ? -29.802 -8.532 -43.634 1.00 33.94 740 PRO A N 1
ATOM 5641 C CA . PRO A 1 740 ? -30.202 -9.056 -44.951 1.00 33.94 740 PRO A CA 1
ATOM 5642 C C . PRO A 1 740 ? -30.052 -8.076 -46.131 1.00 33.94 740 PRO A C 1
ATOM 5644 O O . PRO A 1 740 ? -30.104 -6.868 -45.930 1.00 33.94 740 PRO A O 1
ATOM 5647 N N . SER A 1 741 ? -30.024 -8.600 -47.373 1.00 24.12 741 SER A N 1
ATOM 5648 C CA . SER A 1 741 ? -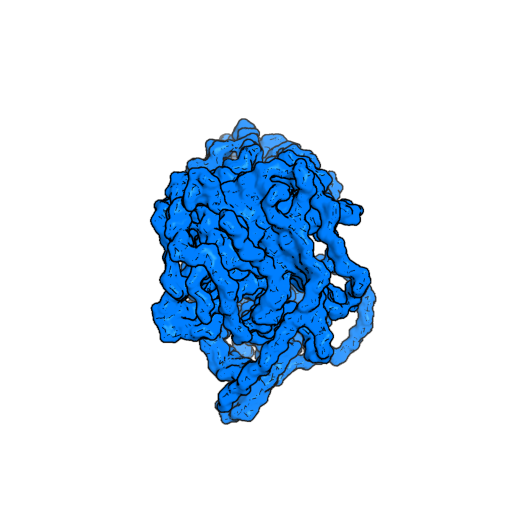30.636 -7.956 -48.560 1.00 24.12 741 SER A CA 1
ATOM 5649 C C . SER A 1 741 ? -30.689 -8.858 -49.821 1.00 24.12 741 SER A C 1
ATOM 5651 O O . SER A 1 741 ? -29.657 -9.279 -50.330 1.00 24.12 741 SER A O 1
ATOM 5653 N N . SER A 1 742 ? -31.922 -9.045 -50.332 1.00 25.27 742 SER A N 1
ATOM 5654 C CA . SER A 1 742 ? -32.404 -9.290 -51.723 1.00 25.27 742 SER A CA 1
ATOM 5655 C C . SER A 1 742 ? -32.104 -10.589 -52.526 1.00 25.27 742 SER A C 1
ATOM 5657 O O . SER A 1 742 ? -31.114 -10.652 -53.240 1.00 25.27 742 SER A O 1
ATOM 5659 N N . ALA A 1 743 ? -33.081 -11.527 -52.474 1.00 24.31 743 ALA A N 1
ATOM 5660 C CA . ALA A 1 743 ? -33.797 -12.326 -53.520 1.00 24.31 743 ALA A CA 1
ATOM 5661 C C . ALA A 1 743 ? -33.080 -13.011 -54.728 1.00 24.31 743 ALA A C 1
ATOM 5663 O O . ALA A 1 743 ? -32.064 -12.529 -55.205 1.00 24.31 743 ALA A O 1
ATOM 5664 N N . PRO A 1 744 ? -33.727 -13.987 -55.419 1.00 38.94 744 PRO A N 1
ATOM 5665 C CA . PRO A 1 744 ? -34.409 -15.202 -54.948 1.00 38.94 744 PRO A CA 1
ATOM 5666 C C . PRO A 1 744 ? -33.852 -16.473 -55.645 1.00 38.94 744 PRO A C 1
ATOM 5668 O O . PRO A 1 744 ? -33.624 -16.464 -56.850 1.00 38.94 744 PRO A O 1
ATOM 5671 N N . SER A 1 745 ? -33.708 -17.610 -54.953 1.00 24.70 745 SER A N 1
ATOM 5672 C CA . SER A 1 745 ? -33.681 -18.919 -55.635 1.00 24.70 745 SER A CA 1
ATOM 5673 C C . SER A 1 745 ? -33.915 -20.085 -54.672 1.00 24.70 745 SER A C 1
ATOM 5675 O O . SER A 1 745 ? -33.662 -20.010 -53.474 1.00 24.70 745 SER A O 1
ATOM 5677 N N . THR A 1 746 ? -34.482 -21.141 -55.230 1.00 26.69 746 THR A N 1
ATOM 5678 C CA . THR A 1 746 ? -35.180 -22.286 -54.642 1.00 26.69 746 THR A CA 1
ATOM 5679 C C . THR A 1 746 ? -34.356 -23.220 -53.736 1.00 26.69 746 THR A C 1
ATOM 5681 O O . THR A 1 746 ? -33.180 -23.478 -53.963 1.00 26.69 746 THR A O 1
ATOM 5684 N N . ARG A 1 747 ? -35.054 -23.777 -52.732 1.00 28.30 747 ARG A N 1
ATOM 5685 C CA . ARG A 1 747 ? -34.654 -24.775 -51.708 1.00 28.30 747 ARG A CA 1
ATOM 5686 C C . ARG A 1 747 ? -34.016 -26.060 -52.288 1.00 28.30 747 ARG A C 1
ATOM 5688 O O . ARG A 1 747 ? -34.450 -26.497 -53.351 1.00 28.30 747 ARG A O 1
ATOM 5695 N N . PRO A 1 748 ? -33.146 -26.766 -51.528 1.00 27.62 748 PRO A N 1
ATOM 5696 C CA . PRO A 1 748 ? -33.640 -27.895 -50.713 1.00 27.62 748 PRO A CA 1
ATOM 5697 C C . PRO A 1 748 ? -32.992 -28.042 -49.307 1.00 27.62 748 PRO A C 1
ATOM 5699 O O . PRO A 1 748 ? -31.970 -27.446 -48.996 1.00 27.62 748 PRO A O 1
ATOM 5702 N N . LYS A 1 749 ? -33.657 -28.814 -48.427 1.00 33.31 749 LYS A N 1
ATOM 5703 C CA . LYS A 1 749 ? -33.347 -29.070 -46.993 1.00 33.31 749 LYS A CA 1
ATOM 5704 C C . LYS A 1 749 ? -32.029 -29.845 -46.759 1.00 33.31 749 LYS A C 1
ATOM 5706 O O . LYS A 1 749 ? -31.710 -30.699 -47.583 1.00 33.31 749 LYS A O 1
ATOM 5711 N N . PRO A 1 750 ? -31.438 -29.755 -45.544 1.00 28.50 750 PRO A N 1
ATOM 5712 C CA . PRO A 1 750 ? -30.869 -30.952 -44.915 1.00 28.50 750 PRO A CA 1
ATOM 5713 C C . PRO A 1 750 ? -31.262 -31.173 -43.440 1.00 28.50 750 PRO A C 1
ATOM 5715 O O . PRO A 1 750 ? -31.892 -30.344 -42.786 1.00 28.50 750 PRO A O 1
ATOM 5718 N N . ALA A 1 751 ? -30.945 -32.388 -42.994 1.00 26.14 751 ALA A N 1
ATOM 5719 C CA . ALA A 1 751 ? -31.419 -33.100 -41.817 1.00 26.14 751 ALA A CA 1
ATOM 5720 C C . ALA A 1 751 ? -30.637 -32.820 -40.514 1.00 26.14 751 ALA A C 1
ATOM 5722 O O . ALA A 1 751 ? -29.591 -32.184 -40.495 1.00 26.14 751 ALA A O 1
ATOM 5723 N N . SER A 1 752 ? -31.200 -33.345 -39.426 1.00 34.12 752 SER A N 1
ATOM 5724 C CA . SER A 1 752 ? -30.814 -33.283 -38.009 1.00 34.12 752 SER A CA 1
ATOM 5725 C C . SER A 1 752 ? -29.481 -33.944 -37.597 1.00 34.12 752 SER A C 1
ATOM 5727 O O . SER A 1 752 ? -29.136 -34.975 -38.174 1.00 34.12 752 SER A O 1
ATOM 5729 N N . ARG A 1 753 ? -28.953 -33.483 -36.436 1.00 30.22 753 ARG A N 1
ATOM 5730 C CA . ARG A 1 753 ? -28.013 -34.084 -35.428 1.00 30.22 753 ARG A CA 1
ATOM 5731 C C . ARG A 1 753 ? -26.640 -33.377 -35.370 1.00 30.22 753 ARG A C 1
ATOM 5733 O O . ARG A 1 753 ? -26.082 -33.103 -36.416 1.00 30.22 753 ARG A O 1
ATOM 5740 N N . GLY A 1 754 ? -26.021 -33.067 -34.222 1.00 24.58 754 GLY A N 1
ATOM 5741 C CA . GLY A 1 754 ? -26.288 -33.342 -32.799 1.00 24.58 754 GLY A CA 1
ATOM 5742 C C . GLY A 1 754 ? -25.469 -32.406 -31.871 1.00 24.58 754 GLY A C 1
ATOM 5743 O O . GLY A 1 754 ? -24.661 -31.616 -32.345 1.00 24.58 754 GLY A O 1
ATOM 5744 N N . SER A 1 755 ? -25.725 -32.462 -30.560 1.00 23.11 755 SER A N 1
ATOM 5745 C CA . SER A 1 755 ? -25.197 -31.587 -29.486 1.00 23.11 755 SER A CA 1
ATOM 5746 C C . SER A 1 755 ? -23.727 -31.853 -29.083 1.00 23.11 755 SER A C 1
ATOM 5748 O O . SER A 1 755 ? -23.378 -33.030 -28.970 1.00 23.11 755 SER A O 1
ATOM 5750 N N . PRO A 1 756 ? -22.901 -30.834 -28.741 1.00 30.09 756 PRO A N 1
ATOM 5751 C CA . PRO A 1 756 ? -21.568 -31.033 -28.165 1.00 30.09 756 PRO A CA 1
ATOM 5752 C C . PRO A 1 756 ? -21.556 -31.016 -26.619 1.00 30.09 756 PRO A C 1
ATOM 5754 O O . PRO A 1 756 ? -22.323 -30.308 -25.970 1.00 30.09 756 PRO A O 1
ATOM 5757 N N . THR A 1 757 ? -20.662 -31.819 -26.039 1.00 26.05 757 THR A N 1
ATOM 5758 C CA . THR A 1 757 ? -20.314 -31.942 -24.606 1.00 26.05 757 THR A CA 1
ATOM 5759 C C . THR A 1 757 ? -19.587 -30.702 -24.041 1.00 26.05 757 THR A C 1
ATOM 5761 O O . THR A 1 757 ? -18.823 -30.088 -24.783 1.00 26.05 757 THR A O 1
ATOM 5764 N N . PRO A 1 758 ? -19.744 -30.342 -22.744 1.00 31.59 758 PRO A N 1
ATOM 5765 C CA . PRO A 1 758 ? -19.123 -29.146 -22.156 1.00 31.59 758 PRO A CA 1
ATOM 5766 C C . PRO A 1 758 ? -17.638 -29.345 -21.780 1.00 31.59 758 PRO A C 1
ATOM 5768 O O . PRO A 1 758 ? -17.259 -30.397 -21.268 1.00 31.59 758 PRO A O 1
ATOM 5771 N N . ALA A 1 759 ? -16.815 -28.316 -22.022 1.00 35.16 759 ALA A N 1
ATOM 5772 C CA . ALA A 1 759 ? -15.367 -28.280 -21.774 1.00 35.16 759 ALA A CA 1
ATOM 5773 C C . ALA A 1 759 ? -14.990 -27.806 -20.346 1.00 35.16 759 ALA A C 1
ATOM 5775 O O . ALA A 1 759 ? -15.744 -27.070 -19.709 1.00 35.16 759 ALA A O 1
ATOM 5776 N N . SER A 1 760 ? -13.809 -28.215 -19.864 1.00 32.66 760 SER A N 1
ATOM 5777 C CA . SER A 1 760 ? -13.191 -27.833 -18.576 1.00 32.66 760 SER A CA 1
ATOM 5778 C C . SER A 1 760 ? -12.860 -26.328 -18.453 1.00 32.66 760 SER A C 1
ATOM 5780 O O . SER A 1 760 ? -12.627 -25.679 -19.474 1.00 32.66 760 SER A O 1
ATOM 5782 N N . PRO A 1 761 ? -12.787 -25.744 -17.232 1.00 31.56 761 PRO A N 1
ATOM 5783 C CA . PRO A 1 761 ? -12.407 -24.350 -17.032 1.00 31.56 761 PRO A CA 1
ATOM 5784 C C . PRO A 1 761 ? -10.916 -24.096 -17.340 1.00 31.56 761 PRO A C 1
ATOM 5786 O O . PRO A 1 761 ? -10.077 -24.957 -17.072 1.00 31.56 761 PRO A O 1
ATOM 5789 N N . PRO A 1 762 ? -10.558 -22.903 -17.855 1.00 32.06 762 PRO A N 1
ATOM 5790 C CA . PRO A 1 762 ? -9.192 -22.574 -18.266 1.00 32.06 762 PRO A CA 1
ATOM 5791 C C . PRO A 1 762 ? -8.225 -22.371 -17.082 1.00 32.06 762 PRO A C 1
ATOM 5793 O O . PRO A 1 762 ? -8.612 -21.924 -16.000 1.00 32.06 762 PRO A O 1
ATOM 5796 N N . SER A 1 763 ? -6.934 -22.640 -17.313 1.00 36.47 763 SER A N 1
ATOM 5797 C CA . SER A 1 763 ? -5.847 -22.654 -16.313 1.00 36.47 763 SER A CA 1
ATOM 5798 C C . SER A 1 763 ? -5.742 -21.453 -15.350 1.00 36.47 763 SER A C 1
ATOM 5800 O O . SER A 1 763 ? -5.464 -21.696 -14.177 1.00 36.47 763 SER A O 1
ATOM 5802 N N . PRO A 1 764 ? -5.998 -20.184 -15.743 1.00 30.78 764 PRO A N 1
ATOM 5803 C CA . PRO A 1 764 ? -5.924 -19.029 -14.828 1.00 30.78 764 PRO A CA 1
ATOM 5804 C C . PRO A 1 764 ? -6.993 -19.028 -13.720 1.00 30.78 764 PRO A C 1
ATOM 5806 O O . PRO A 1 764 ? -6.909 -18.267 -12.752 1.00 30.78 764 PRO A O 1
ATOM 5809 N N . LEU A 1 765 ? -8.025 -19.862 -13.875 1.00 30.72 765 LEU A N 1
ATOM 5810 C CA . LEU A 1 765 ? -9.152 -19.999 -12.951 1.00 30.72 765 LEU A CA 1
ATOM 5811 C C . LEU A 1 765 ? -8.997 -21.220 -12.036 1.00 30.72 765 LEU A C 1
ATOM 5813 O O . LEU A 1 765 ? -9.740 -21.351 -11.059 1.00 30.72 765 LEU A O 1
ATOM 5817 N N . LEU A 1 766 ? -8.019 -22.086 -12.326 1.00 31.59 766 LEU A N 1
ATOM 5818 C CA . LEU A 1 766 ? -7.709 -23.286 -11.563 1.00 31.59 766 LEU A CA 1
ATOM 5819 C C . LEU A 1 766 ? -6.819 -22.947 -10.367 1.00 31.59 766 LEU A C 1
ATOM 5821 O O . LEU A 1 766 ? -5.746 -22.360 -10.494 1.00 31.59 766 LEU A O 1
ATOM 5825 N N . ARG A 1 767 ? -7.239 -23.361 -9.172 1.00 36.53 767 ARG A N 1
ATOM 5826 C CA . ARG A 1 767 ? -6.385 -23.279 -7.982 1.00 36.53 767 ARG A CA 1
ATOM 5827 C C . ARG A 1 767 ? -5.368 -24.425 -7.956 1.00 36.53 767 ARG A C 1
ATOM 5829 O O . ARG A 1 767 ? -5.735 -25.558 -8.268 1.00 36.53 767 ARG A O 1
ATOM 5836 N N . PRO A 1 768 ? -4.130 -24.190 -7.482 1.00 37.41 768 PRO A N 1
ATOM 5837 C CA . PRO A 1 768 ? -3.167 -25.267 -7.311 1.00 37.41 768 PRO A CA 1
ATOM 5838 C C . PRO A 1 768 ? -3.666 -26.317 -6.301 1.00 37.41 768 PRO A C 1
ATOM 5840 O O . PRO A 1 768 ? -4.334 -25.966 -5.316 1.00 37.41 768 PRO A O 1
ATOM 5843 N N . PRO A 1 769 ? -3.338 -27.607 -6.508 1.00 31.48 769 PRO A N 1
ATOM 5844 C CA . PRO A 1 769 ? -3.742 -28.680 -5.610 1.00 31.48 769 PRO A CA 1
ATOM 5845 C C . PRO A 1 769 ? -3.162 -28.446 -4.210 1.00 31.48 769 PRO A C 1
ATOM 5847 O O . PRO A 1 769 ? -1.953 -28.324 -4.022 1.00 31.48 769 PRO A O 1
ATOM 5850 N N . ARG A 1 770 ? -4.031 -28.378 -3.194 1.00 32.53 770 ARG A N 1
ATOM 5851 C CA . ARG A 1 770 ? -3.592 -28.266 -1.795 1.00 32.53 770 ARG A CA 1
ATOM 5852 C C . ARG A 1 770 ? -2.983 -29.596 -1.325 1.00 32.53 770 ARG A C 1
ATOM 5854 O O . ARG A 1 770 ? -3.555 -30.645 -1.631 1.00 32.53 770 ARG A O 1
ATOM 5861 N N . PRO A 1 771 ? -1.913 -29.592 -0.506 1.00 29.00 771 PRO A N 1
ATOM 5862 C CA . PRO A 1 771 ? -1.473 -30.801 0.181 1.00 29.00 771 PRO A CA 1
ATOM 5863 C C . PRO A 1 771 ? -2.618 -31.355 1.042 1.00 29.00 771 PRO A C 1
ATOM 5865 O O . PRO A 1 771 ? -3.328 -30.602 1.717 1.00 29.00 771 PRO A O 1
ATOM 5868 N N . ARG A 1 772 ? -2.819 -32.678 0.975 1.00 24.59 772 ARG A N 1
ATOM 5869 C CA . ARG A 1 772 ? -3.912 -33.392 1.653 1.00 24.59 772 ARG A CA 1
ATOM 5870 C C . ARG A 1 772 ? -3.961 -33.010 3.143 1.00 24.59 772 ARG A C 1
ATOM 5872 O O . ARG A 1 772 ? -2.979 -33.239 3.851 1.00 24.59 772 ARG A O 1
ATOM 5879 N N . PRO A 1 773 ? -5.080 -32.466 3.657 1.00 29.81 773 PRO A N 1
ATOM 5880 C CA . PRO A 1 773 ? -5.257 -32.295 5.091 1.00 29.81 773 PRO A CA 1
ATOM 5881 C C . PRO A 1 773 ? -5.318 -33.665 5.774 1.00 29.81 773 PRO A C 1
ATOM 5883 O O . PRO A 1 773 ? -5.821 -34.631 5.197 1.00 29.81 773 PRO A O 1
ATOM 5886 N N . ARG A 1 774 ? -4.852 -33.732 7.027 1.00 27.52 774 ARG A N 1
ATOM 5887 C CA . ARG A 1 774 ? -5.073 -34.882 7.922 1.00 27.52 774 ARG A CA 1
ATOM 5888 C C . ARG A 1 774 ? -6.568 -35.269 7.954 1.00 27.52 774 ARG A C 1
ATOM 5890 O O . ARG A 1 774 ? -7.409 -34.388 7.748 1.00 27.52 774 ARG A O 1
ATOM 5897 N N . PRO A 1 775 ? -6.914 -36.544 8.226 1.00 28.09 775 PRO A N 1
ATOM 5898 C CA . PRO A 1 775 ? -8.297 -37.015 8.201 1.00 28.09 775 PRO A CA 1
ATOM 5899 C C . PRO A 1 775 ? -9.195 -36.130 9.071 1.00 28.09 775 PRO A C 1
ATOM 5901 O O . PRO A 1 775 ? -8.877 -35.855 10.229 1.00 28.09 775 PRO A O 1
ATOM 5904 N N . ARG A 1 776 ? -10.298 -35.653 8.487 1.00 31.14 776 ARG A N 1
ATOM 5905 C CA . ARG A 1 776 ? -11.314 -34.849 9.175 1.00 31.14 776 ARG A CA 1
ATOM 5906 C C . ARG A 1 776 ? -11.898 -35.651 10.351 1.00 31.14 776 ARG A C 1
ATOM 5908 O O . ARG A 1 776 ? -12.236 -36.818 10.146 1.00 31.14 776 ARG A O 1
ATOM 5915 N N . PRO A 1 777 ? -12.138 -35.049 11.530 1.00 29.98 777 PRO A N 1
ATOM 5916 C CA . PRO A 1 777 ? -13.209 -35.528 12.396 1.00 29.98 777 PRO A CA 1
ATOM 5917 C C . PRO A 1 777 ? -14.507 -35.494 11.580 1.00 29.98 777 PRO A C 1
ATOM 5919 O O . PRO A 1 777 ? -14.735 -34.533 10.840 1.00 29.98 777 PRO A O 1
ATOM 5922 N N . ARG A 1 778 ? -15.319 -36.555 11.659 1.00 30.05 778 ARG A N 1
ATOM 5923 C CA . ARG A 1 778 ? -16.614 -36.652 10.966 1.00 30.05 778 ARG A CA 1
ATOM 5924 C C . ARG A 1 778 ? -17.384 -35.334 11.097 1.00 30.05 778 ARG A C 1
ATOM 5926 O O . ARG A 1 778 ? -17.628 -34.867 12.206 1.00 30.05 778 ARG A O 1
ATOM 5933 N N . ALA A 1 779 ? -17.745 -34.748 9.956 1.00 33.28 779 ALA A N 1
ATOM 5934 C CA . ALA A 1 779 ? -18.671 -33.630 9.908 1.00 33.28 779 ALA A CA 1
ATOM 5935 C C . ALA A 1 779 ? -19.990 -34.072 10.547 1.00 33.28 779 ALA A C 1
ATOM 5937 O O . ALA A 1 779 ? -20.518 -35.126 10.196 1.00 33.28 779 ALA A O 1
ATOM 5938 N N . ASN A 1 780 ? -20.495 -33.275 11.484 1.00 32.91 780 ASN A N 1
ATOM 5939 C CA . ASN A 1 780 ? -21.849 -33.422 11.986 1.00 32.91 780 ASN A CA 1
ATOM 5940 C C . ASN A 1 780 ? -22.778 -32.875 10.881 1.00 32.91 780 ASN A C 1
ATOM 5942 O O . ASN A 1 780 ? -22.703 -31.674 10.615 1.00 32.91 780 ASN A O 1
ATOM 5946 N N . PRO A 1 781 ? -23.611 -33.682 10.198 1.00 34.22 781 PRO A N 1
ATOM 5947 C CA . PRO A 1 781 ? -24.376 -33.243 9.020 1.00 34.22 781 PRO A CA 1
ATOM 5948 C C . PRO A 1 781 ? -25.546 -32.283 9.323 1.00 34.22 781 PRO A C 1
ATOM 5950 O O . PRO A 1 781 ? -26.448 -32.154 8.507 1.00 34.22 781 PRO A O 1
ATOM 5953 N N . GLY A 1 782 ? -25.569 -31.635 10.494 1.00 36.12 782 GLY A N 1
ATOM 5954 C CA . GLY A 1 782 ? -26.740 -30.909 11.004 1.00 36.12 782 GLY A CA 1
ATOM 5955 C C . GLY A 1 782 ? -26.495 -29.496 11.536 1.00 36.12 782 GLY A C 1
ATOM 5956 O O . GLY A 1 782 ? -27.432 -28.887 12.039 1.00 36.12 782 GLY A O 1
ATOM 5957 N N . ALA A 1 783 ? -25.285 -28.938 11.454 1.00 43.44 783 ALA A N 1
ATOM 5958 C CA . ALA A 1 783 ? -25.036 -27.571 11.927 1.00 43.44 783 ALA A CA 1
ATOM 5959 C C . ALA A 1 783 ? -25.316 -26.539 10.818 1.00 43.44 783 ALA A C 1
ATOM 5961 O O . ALA A 1 783 ? -24.398 -25.893 10.318 1.00 43.44 783 ALA A O 1
ATOM 5962 N N . ASN A 1 784 ? -26.581 -26.401 10.410 1.00 53.81 784 ASN A N 1
ATOM 5963 C CA . ASN A 1 784 ? -27.002 -25.275 9.574 1.00 53.81 784 ASN A CA 1
ATOM 5964 C C . ASN A 1 784 ? -26.821 -23.986 10.392 1.00 53.81 784 ASN A C 1
ATOM 5966 O O . ASN A 1 784 ? -27.397 -23.858 11.475 1.00 53.81 784 ASN A O 1
ATOM 5970 N N . LEU A 1 785 ? -26.015 -23.039 9.905 1.00 63.62 785 LEU A N 1
ATOM 5971 C CA . LEU A 1 785 ? -25.945 -21.708 10.503 1.00 63.62 785 LEU A CA 1
ATOM 5972 C C . LEU A 1 785 ? -27.327 -21.062 10.366 1.00 63.62 785 LEU A C 1
ATOM 5974 O O . LEU A 1 785 ? -27.758 -20.752 9.258 1.00 63.62 785 LEU A O 1
ATOM 5978 N N . GLN A 1 786 ? -28.023 -20.849 11.481 1.00 77.94 786 GLN A N 1
ATOM 5979 C CA . GLN A 1 786 ? -29.180 -19.961 11.483 1.00 77.94 786 GLN A CA 1
ATOM 5980 C C . GLN A 1 786 ? -28.661 -18.526 11.436 1.00 77.94 786 GLN A C 1
ATOM 5982 O O . GLN A 1 786 ? -28.240 -17.971 12.450 1.00 77.94 786 GLN A O 1
ATOM 5987 N N . VAL A 1 787 ? -28.631 -17.951 10.236 1.00 88.88 787 VAL A N 1
ATOM 5988 C CA . VAL A 1 787 ? -28.331 -16.531 10.060 1.00 88.88 787 VAL A CA 1
ATOM 5989 C C . VAL A 1 787 ? -29.475 -15.731 10.699 1.00 88.88 787 VAL A C 1
ATOM 5991 O O . VAL A 1 787 ? -30.633 -15.992 10.362 1.00 88.88 787 VAL A O 1
ATOM 5994 N N . PRO A 1 788 ? -29.196 -14.790 11.622 1.00 93.44 788 PRO A N 1
ATOM 5995 C CA . PRO A 1 788 ? -30.240 -14.018 12.285 1.00 93.44 788 PRO A CA 1
ATOM 5996 C C . PRO A 1 788 ? -31.118 -13.280 11.274 1.00 93.44 788 PRO A C 1
ATOM 5998 O O . PRO A 1 788 ? -30.611 -12.752 10.286 1.00 93.44 788 PRO A O 1
ATOM 6001 N N . VAL A 1 789 ? -32.423 -13.221 11.537 1.00 95.25 789 VAL A N 1
ATOM 6002 C CA . VAL A 1 789 ? -33.389 -12.471 10.726 1.00 95.25 789 VAL A CA 1
ATOM 6003 C C . VAL A 1 789 ? -33.907 -11.299 11.551 1.00 95.25 789 VAL A C 1
ATOM 6005 O O . VAL A 1 789 ? -34.394 -11.486 12.665 1.00 95.25 789 VAL A O 1
ATOM 6008 N N . VAL A 1 790 ? -33.798 -10.093 11.004 1.00 97.19 790 VAL A N 1
ATOM 6009 C CA . VAL A 1 790 ? -34.302 -8.853 11.595 1.00 97.19 790 VAL A CA 1
ATOM 6010 C C . VAL A 1 790 ? -35.537 -8.409 10.816 1.00 97.19 790 VAL A C 1
ATOM 6012 O O . VAL A 1 790 ? -35.476 -8.166 9.611 1.00 97.19 790 VAL A O 1
ATOM 6015 N N . ASP A 1 791 ? -36.670 -8.314 11.504 1.00 95.75 791 ASP A N 1
ATOM 6016 C CA . ASP A 1 791 ? -37.935 -7.864 10.924 1.00 95.75 791 ASP A CA 1
ATOM 6017 C C . ASP A 1 791 ? -38.083 -6.344 11.074 1.00 95.75 791 ASP A C 1
ATOM 6019 O O . ASP A 1 791 ? -38.054 -5.819 12.189 1.00 95.75 791 ASP A O 1
ATOM 6023 N N . LEU A 1 792 ? -38.235 -5.637 9.950 1.00 96.75 792 LEU A N 1
ATOM 6024 C CA . LEU A 1 792 ? -38.439 -4.185 9.913 1.00 96.75 792 LEU A CA 1
ATOM 6025 C C . LEU A 1 792 ? -39.924 -3.785 9.790 1.00 96.75 792 LEU A C 1
ATOM 6027 O O . LEU A 1 792 ? -40.257 -2.605 9.663 1.00 96.75 792 LEU A O 1
ATOM 6031 N N . GLY A 1 793 ? -40.847 -4.743 9.871 1.00 94.06 793 GLY A N 1
ATOM 6032 C CA . GLY A 1 793 ? -42.283 -4.529 9.756 1.00 94.06 793 GLY A CA 1
ATOM 6033 C C . GLY A 1 793 ? -42.851 -3.666 10.884 1.00 94.06 793 GLY A C 1
ATOM 6034 O O . GLY A 1 793 ? -43.026 -4.118 12.016 1.00 94.06 793 GLY A O 1
ATOM 6035 N N . GLY A 1 794 ? -43.215 -2.423 10.561 1.00 89.69 794 GLY A N 1
ATOM 6036 C CA . GLY A 1 794 ? -43.837 -1.487 11.503 1.00 89.69 794 GLY A CA 1
ATOM 6037 C C . GLY A 1 794 ? -42.855 -0.699 12.375 1.00 89.69 794 GLY A C 1
ATOM 6038 O O . GLY A 1 794 ? -43.305 0.024 13.257 1.00 89.69 794 GLY A O 1
ATOM 6039 N N . VAL A 1 795 ? -41.540 -0.765 12.118 1.00 91.44 795 VAL A N 1
ATOM 6040 C CA . VAL A 1 795 ? -40.521 -0.026 12.904 1.00 91.44 795 VAL A CA 1
ATOM 6041 C C . VAL A 1 795 ? -40.665 1.497 12.840 1.00 91.44 795 VAL A C 1
ATOM 6043 O O . VAL A 1 795 ? -40.170 2.196 13.717 1.00 91.44 795 VAL A O 1
ATOM 6046 N N . ALA A 1 796 ? -41.339 2.024 11.814 1.00 86.19 796 ALA A N 1
ATOM 6047 C CA . ALA A 1 796 ? -41.637 3.451 11.698 1.00 86.19 796 ALA A CA 1
ATOM 6048 C C . ALA A 1 796 ? -42.870 3.883 12.517 1.00 86.19 796 ALA A C 1
ATOM 6050 O O . ALA A 1 796 ? -43.012 5.063 12.816 1.00 86.19 796 ALA A O 1
ATOM 6051 N N . ALA A 1 797 ? -43.764 2.948 12.858 1.00 88.25 797 ALA A N 1
ATOM 6052 C CA . ALA A 1 797 ? -45.048 3.238 13.501 1.00 88.25 797 ALA A CA 1
ATOM 6053 C C . ALA A 1 797 ? -45.101 2.804 14.975 1.00 88.25 797 ALA A C 1
ATOM 6055 O O . ALA A 1 797 ? -45.846 3.387 15.756 1.00 88.25 797 ALA A O 1
ATOM 6056 N N . ASP A 1 798 ? -44.323 1.789 15.358 1.00 93.50 798 ASP A N 1
ATOM 6057 C CA . ASP A 1 798 ? -44.366 1.167 16.681 1.00 93.50 798 ASP A CA 1
ATOM 6058 C C . ASP A 1 798 ? -42.979 1.223 17.360 1.00 93.50 798 ASP A C 1
ATOM 6060 O O . ASP A 1 798 ? -42.056 0.503 16.950 1.00 93.50 798 ASP A O 1
ATOM 6064 N N . PRO A 1 799 ? -42.816 2.041 18.421 1.00 92.25 799 PRO A N 1
ATOM 6065 C CA . PRO A 1 799 ? -41.564 2.145 19.170 1.00 92.25 799 PRO A CA 1
ATOM 6066 C C . PRO A 1 799 ? -41.081 0.821 19.775 1.00 92.25 799 PRO A C 1
ATOM 6068 O O . PRO A 1 799 ? -39.873 0.594 19.858 1.00 92.25 799 PRO A O 1
ATOM 6071 N N . ALA A 1 800 ? -41.991 -0.074 20.177 1.00 92.88 800 ALA A N 1
ATOM 6072 C CA . ALA A 1 800 ? -41.618 -1.364 20.754 1.00 92.88 800 ALA A CA 1
ATOM 6073 C C . ALA A 1 800 ? -41.009 -2.283 19.688 1.00 92.88 800 ALA A C 1
ATOM 6075 O O . ALA A 1 800 ? -39.987 -2.931 19.930 1.00 92.88 800 ALA A O 1
ATOM 6076 N N . ARG A 1 801 ? -41.580 -2.285 18.477 1.00 93.62 801 ARG A N 1
ATOM 6077 C CA . ARG A 1 801 ? -41.009 -3.009 17.329 1.00 93.62 801 ARG A CA 1
ATOM 6078 C C . ARG A 1 801 ? -39.668 -2.434 16.901 1.00 93.62 801 ARG A C 1
ATOM 6080 O O . ARG A 1 801 ? -38.755 -3.204 16.613 1.00 93.62 801 ARG A O 1
ATOM 6087 N N . ARG A 1 802 ? -39.518 -1.106 16.905 1.00 96.31 802 ARG A N 1
ATOM 6088 C CA . ARG A 1 802 ? -38.235 -0.449 16.616 1.00 96.31 802 ARG A CA 1
ATOM 6089 C C . ARG A 1 802 ? -37.151 -0.869 17.607 1.00 96.31 802 ARG A C 1
ATOM 6091 O O . ARG A 1 802 ? -36.089 -1.317 17.184 1.00 96.31 802 ARG A O 1
ATOM 6098 N N . ALA A 1 803 ? -37.444 -0.819 18.906 1.00 93.56 803 ALA A N 1
ATOM 6099 C CA . ALA A 1 803 ? -36.511 -1.246 19.946 1.00 93.56 803 ALA A CA 1
ATOM 6100 C C . ALA A 1 803 ? -36.128 -2.733 19.808 1.00 93.56 803 ALA A C 1
ATOM 6102 O O . ALA A 1 803 ? -34.957 -3.093 19.950 1.00 93.56 803 ALA A O 1
ATOM 6103 N N . ALA A 1 804 ? -37.093 -3.600 19.480 1.00 95.31 804 ALA A N 1
ATOM 6104 C CA . ALA A 1 804 ? -36.834 -5.014 19.222 1.00 95.31 804 ALA A CA 1
ATOM 6105 C C . ALA A 1 804 ? -35.930 -5.227 17.993 1.00 95.31 804 ALA A C 1
ATOM 6107 O O . ALA A 1 804 ? -34.981 -6.013 18.065 1.00 95.31 804 ALA A O 1
ATOM 6108 N N . ALA A 1 805 ? -36.180 -4.502 16.897 1.00 96.81 805 ALA A N 1
ATOM 6109 C CA . ALA A 1 805 ? -35.364 -4.545 15.687 1.00 96.81 805 ALA A CA 1
ATOM 6110 C C . ALA A 1 805 ? -33.937 -4.028 15.936 1.00 96.81 805 ALA A C 1
ATOM 6112 O O . ALA A 1 805 ? -32.979 -4.688 15.533 1.00 96.81 805 ALA A O 1
ATOM 6113 N N . ALA A 1 806 ? -33.776 -2.918 16.666 1.00 97.31 806 ALA A N 1
ATOM 6114 C CA . ALA A 1 806 ? -32.472 -2.381 17.061 1.00 97.31 806 ALA A CA 1
ATOM 6115 C C . ALA A 1 806 ? -31.680 -3.391 17.899 1.00 97.31 806 ALA A C 1
ATOM 6117 O O . ALA A 1 806 ? -30.523 -3.688 17.602 1.00 97.31 806 ALA A O 1
ATOM 6118 N N . ALA A 1 807 ? -32.318 -3.996 18.904 1.00 96.62 807 ALA A N 1
ATOM 6119 C CA . ALA A 1 807 ? -31.682 -5.009 19.737 1.00 96.62 807 ALA A CA 1
ATOM 6120 C C . ALA A 1 807 ? -31.291 -6.267 18.936 1.00 96.62 807 ALA A C 1
ATOM 6122 O O . ALA A 1 807 ? -30.232 -6.846 19.180 1.00 96.62 807 ALA A O 1
ATOM 6123 N N . ALA A 1 808 ? -32.124 -6.698 17.983 1.00 97.19 808 ALA A N 1
ATOM 6124 C CA . ALA A 1 808 ? -31.828 -7.838 17.117 1.00 97.19 808 ALA A CA 1
ATOM 6125 C C . ALA A 1 808 ? -30.667 -7.547 16.152 1.00 97.19 808 ALA A C 1
ATOM 6127 O O . ALA A 1 808 ? -29.744 -8.358 16.060 1.00 97.19 808 ALA A O 1
ATOM 6128 N N . ALA A 1 809 ? -30.676 -6.383 15.493 1.00 97.31 809 ALA A N 1
ATOM 6129 C CA . ALA A 1 809 ? -29.609 -5.945 14.597 1.00 97.31 809 ALA A CA 1
ATOM 6130 C C . ALA A 1 809 ? -28.273 -5.794 15.339 1.00 97.31 809 ALA A C 1
ATOM 6132 O O . ALA A 1 809 ? -27.259 -6.315 14.880 1.00 97.31 809 ALA A O 1
ATOM 6133 N N . GLY A 1 810 ? -28.283 -5.162 16.518 1.00 96.56 810 GLY A N 1
ATOM 6134 C CA . GLY A 1 810 ? -27.102 -5.017 17.369 1.00 96.56 810 GLY A CA 1
ATOM 6135 C C . GLY A 1 810 ? -26.501 -6.365 17.766 1.00 96.56 810 GLY A C 1
ATOM 6136 O O . GLY A 1 810 ? -25.323 -6.603 17.515 1.00 96.56 810 GLY A O 1
ATOM 6137 N N . ARG A 1 811 ? -27.313 -7.297 18.291 1.00 96.06 811 ARG A N 1
ATOM 6138 C CA . ARG A 1 811 ? -26.833 -8.650 18.637 1.00 96.06 811 ARG A CA 1
ATOM 6139 C C . ARG A 1 811 ? -26.242 -9.378 17.433 1.00 96.06 811 ARG A C 1
ATOM 6141 O O . ARG A 1 811 ? -25.161 -9.951 17.534 1.00 96.06 811 ARG A O 1
ATOM 6148 N N . ALA A 1 812 ? -26.913 -9.336 16.283 1.00 95.94 812 ALA A N 1
ATOM 6149 C CA . ALA A 1 812 ? -26.414 -10.002 15.086 1.00 95.94 812 ALA A CA 1
ATOM 6150 C C . ALA A 1 812 ? -25.095 -9.391 14.578 1.00 95.94 812 ALA A C 1
ATOM 6152 O O . ALA A 1 812 ? -24.182 -10.127 14.191 1.00 95.94 812 ALA A O 1
ATOM 6153 N N . ALA A 1 813 ? -24.964 -8.063 14.636 1.00 95.19 813 ALA A N 1
ATOM 6154 C CA . ALA A 1 813 ? -23.740 -7.342 14.301 1.00 95.19 813 ALA A CA 1
ATOM 6155 C C . ALA A 1 813 ? -22.581 -7.649 15.271 1.00 95.19 813 ALA A C 1
ATOM 6157 O O . ALA A 1 813 ? -21.429 -7.704 14.845 1.00 95.19 813 ALA A O 1
ATOM 6158 N N . GLU A 1 814 ? -22.860 -7.873 16.558 1.00 92.88 814 GLU A N 1
ATOM 6159 C CA . GLU A 1 814 ? -21.862 -8.242 17.576 1.00 92.88 814 GLU A CA 1
ATOM 6160 C C . GLU A 1 814 ? -21.412 -9.711 17.490 1.00 92.88 814 GLU A C 1
ATOM 6162 O O . GLU A 1 814 ? -20.239 -10.017 17.719 1.00 92.88 814 GLU A O 1
ATOM 6167 N N . GLU A 1 815 ? -22.327 -10.633 17.183 1.00 90.12 815 GLU A N 1
ATOM 6168 C CA . GLU A 1 815 ? -22.061 -12.076 17.246 1.00 90.12 815 GLU A CA 1
ATOM 6169 C C . GLU A 1 815 ? -21.578 -12.680 15.926 1.00 90.12 815 GLU A C 1
ATOM 6171 O O . GLU A 1 815 ? -20.685 -13.538 15.924 1.00 90.12 815 GLU A O 1
ATOM 6176 N N . LEU A 1 816 ? -22.199 -12.284 14.812 1.00 89.62 816 LEU A N 1
ATOM 6177 C CA . LEU A 1 816 ? -21.926 -12.840 13.486 1.00 89.62 816 LEU A CA 1
ATOM 6178 C C . LEU A 1 816 ? -21.351 -11.799 12.527 1.00 89.62 816 LEU A C 1
ATOM 6180 O O . LEU A 1 816 ? -20.558 -12.165 11.666 1.00 89.62 816 LEU A O 1
ATOM 6184 N N . GLY A 1 817 ? -21.741 -10.530 12.669 1.00 93.75 817 GLY A N 1
ATOM 6185 C CA . GLY A 1 817 ? -21.390 -9.482 11.711 1.00 93.75 817 GLY A CA 1
ATOM 6186 C C . GLY A 1 817 ? -22.220 -9.503 10.431 1.00 93.75 817 GLY A C 1
ATOM 6187 O O . GLY A 1 817 ? -21.921 -8.771 9.493 1.00 93.75 817 GLY A O 1
ATOM 6188 N N . LEU A 1 818 ? -23.250 -10.352 10.376 1.00 94.94 818 LEU A N 1
ATOM 6189 C CA . LEU A 1 818 ? -24.100 -10.545 9.208 1.00 94.94 818 LEU A CA 1
ATOM 6190 C C . LEU A 1 818 ? -25.503 -11.003 9.629 1.00 94.94 818 LEU A C 1
ATOM 6192 O O . LEU A 1 818 ? -25.637 -11.804 10.554 1.00 94.94 818 LEU A O 1
ATOM 6196 N N . PHE A 1 819 ? -26.545 -10.507 8.961 1.00 96.62 819 PHE A N 1
ATOM 6197 C CA . PHE A 1 819 ? -27.942 -10.892 9.209 1.00 96.62 819 PHE A CA 1
ATOM 6198 C C . PHE A 1 819 ? -28.839 -10.673 7.988 1.00 96.62 819 PHE A C 1
ATOM 6200 O O . PHE A 1 819 ? -28.528 -9.865 7.119 1.00 96.62 819 PHE A O 1
ATOM 6207 N N . HIS A 1 820 ? -29.970 -11.373 7.926 1.00 96.62 820 HIS A N 1
ATOM 6208 C CA . HIS A 1 820 ? -31.046 -11.075 6.982 1.00 96.62 820 HIS A CA 1
ATOM 6209 C C . HIS A 1 820 ? -31.944 -9.966 7.520 1.00 96.62 820 HIS A C 1
ATOM 6211 O O . HIS A 1 820 ? -32.203 -9.893 8.720 1.00 96.62 820 HIS A O 1
ATOM 6217 N N . VAL A 1 821 ? -32.496 -9.162 6.619 1.00 97.38 821 VAL A N 1
ATOM 6218 C CA . VAL A 1 821 ? -33.595 -8.239 6.902 1.00 97.38 821 VAL A CA 1
ATOM 6219 C C . VAL A 1 821 ? -34.813 -8.608 6.067 1.00 97.38 821 VAL A C 1
ATOM 6221 O O . VAL A 1 821 ? -34.687 -8.912 4.880 1.00 97.38 821 VAL A O 1
ATOM 6224 N N . VAL A 1 822 ? -35.992 -8.581 6.686 1.00 96.25 822 VAL A N 1
ATOM 6225 C CA . VAL A 1 822 ? -37.298 -8.819 6.046 1.00 96.25 822 VAL A CA 1
ATOM 6226 C C . VAL A 1 822 ? -38.241 -7.654 6.333 1.00 96.25 822 VAL A C 1
ATOM 6228 O O . VAL A 1 822 ? -37.981 -6.849 7.228 1.00 96.25 822 VAL A O 1
ATOM 6231 N N . ASN A 1 823 ? -39.319 -7.533 5.551 1.00 95.38 823 ASN A N 1
ATOM 6232 C CA . ASN A 1 823 ? -40.268 -6.414 5.639 1.00 95.38 823 ASN A CA 1
ATOM 6233 C C . ASN A 1 823 ? -39.575 -5.035 5.572 1.00 95.38 823 ASN A C 1
ATOM 6235 O O . ASN A 1 823 ? -40.015 -4.062 6.176 1.00 95.38 823 ASN A O 1
ATOM 6239 N N . HIS A 1 824 ? -38.481 -4.952 4.811 1.00 95.19 824 HIS A N 1
ATOM 6240 C CA . HIS A 1 824 ? -37.577 -3.800 4.723 1.00 95.19 824 HIS A CA 1
ATOM 6241 C C . HIS A 1 824 ? -38.102 -2.644 3.849 1.00 95.19 824 HIS A C 1
ATOM 6243 O O . HIS A 1 824 ? -37.389 -1.674 3.608 1.00 95.19 824 HIS A O 1
ATOM 6249 N N . GLY A 1 825 ? -39.327 -2.745 3.325 1.00 93.38 825 GLY A N 1
ATOM 6250 C CA . GLY A 1 825 ? -39.983 -1.674 2.564 1.00 93.38 825 GLY A CA 1
ATOM 6251 C C . GLY A 1 825 ? -39.538 -1.509 1.104 1.00 93.38 825 GLY A C 1
ATOM 6252 O O . GLY A 1 825 ? -39.999 -0.581 0.442 1.00 93.38 825 GLY A O 1
ATOM 6253 N N . VAL A 1 826 ? -38.689 -2.400 0.574 1.00 96.44 826 VAL A N 1
ATOM 6254 C CA . VAL A 1 826 ? -38.368 -2.428 -0.868 1.00 96.44 826 VAL A CA 1
ATOM 6255 C C . VAL A 1 826 ? -39.333 -3.400 -1.552 1.00 96.44 826 VAL A C 1
ATOM 6257 O O . VAL A 1 826 ? -39.375 -4.561 -1.141 1.00 96.44 826 VAL A O 1
ATOM 6260 N N . PRO A 1 827 ? -40.126 -2.972 -2.554 1.00 97.00 827 PRO A N 1
ATOM 6261 C CA . PRO A 1 827 ? -41.101 -3.850 -3.197 1.00 97.00 827 PRO A CA 1
ATOM 6262 C C . PRO A 1 827 ? -40.437 -5.055 -3.868 1.00 97.00 827 PRO A C 1
ATOM 6264 O O . PRO A 1 827 ? -39.430 -4.894 -4.556 1.00 97.00 827 PRO A O 1
ATOM 6267 N N . GLN A 1 828 ? -41.045 -6.241 -3.749 1.00 94.75 828 GLN A N 1
ATOM 6268 C CA . GLN A 1 828 ? -40.519 -7.471 -4.356 1.00 94.75 828 GLN A CA 1
ATOM 6269 C C . GLN A 1 828 ? -40.288 -7.319 -5.867 1.00 94.75 828 GLN A C 1
ATOM 6271 O O . GLN A 1 828 ? -39.251 -7.736 -6.366 1.00 94.75 828 GLN A O 1
ATOM 6276 N N . GLN A 1 829 ? -41.199 -6.636 -6.570 1.00 96.25 829 GLN A N 1
ATOM 6277 C CA . GLN A 1 829 ? -41.058 -6.348 -7.999 1.00 96.25 829 GLN A CA 1
ATOM 6278 C C . GLN A 1 829 ? -39.769 -5.574 -8.321 1.00 96.25 829 GLN A C 1
ATOM 6280 O O . GLN A 1 829 ? -39.159 -5.826 -9.349 1.00 96.25 829 GLN A O 1
ATOM 6285 N N . VAL A 1 830 ? -39.330 -4.657 -7.449 1.00 97.31 830 VAL A N 1
ATOM 6286 C CA . VAL A 1 830 ? -38.086 -3.892 -7.651 1.00 97.31 830 VAL A CA 1
ATOM 6287 C C . VAL A 1 830 ? -36.860 -4.781 -7.444 1.00 97.31 830 VAL A C 1
ATOM 6289 O O . VAL A 1 830 ? -35.888 -4.637 -8.177 1.00 97.31 830 VAL A O 1
ATOM 6292 N N . LEU A 1 831 ? -36.898 -5.699 -6.472 1.00 97.00 831 LEU A N 1
ATOM 6293 C CA . LEU A 1 831 ? -35.816 -6.664 -6.251 1.00 97.00 831 LEU A CA 1
ATOM 6294 C C . LEU A 1 831 ? -35.675 -7.619 -7.443 1.00 97.00 831 LEU A C 1
ATOM 6296 O O . LEU A 1 831 ? -34.570 -7.813 -7.948 1.00 97.00 831 LEU A O 1
ATOM 6300 N N . ASP A 1 832 ? -36.800 -8.176 -7.895 1.00 95.94 832 ASP A N 1
ATOM 6301 C CA . ASP A 1 832 ? -36.853 -9.117 -9.014 1.00 95.94 832 ASP A CA 1
ATOM 6302 C C . ASP A 1 832 ? -36.401 -8.431 -10.312 1.00 95.94 832 ASP A C 1
ATOM 6304 O O . ASP A 1 832 ? -35.509 -8.936 -10.993 1.00 95.94 832 ASP A O 1
ATOM 6308 N N . GLU A 1 833 ? -36.926 -7.232 -10.598 1.00 97.00 833 GLU A N 1
ATOM 6309 C CA . GLU A 1 833 ? -36.527 -6.439 -11.764 1.00 97.00 833 GLU A CA 1
ATOM 6310 C C . GLU A 1 833 ? -35.038 -6.065 -11.704 1.00 97.00 833 GLU A C 1
ATOM 6312 O O . GLU A 1 833 ? -34.347 -6.165 -12.712 1.00 97.00 833 GLU A O 1
ATOM 6317 N N . MET A 1 834 ? -34.489 -5.694 -10.540 1.00 96.69 834 MET A N 1
ATOM 6318 C CA . MET A 1 834 ? -33.061 -5.369 -10.423 1.00 96.69 834 MET A CA 1
ATOM 6319 C C . MET A 1 834 ? -32.168 -6.567 -10.776 1.00 96.69 834 MET A C 1
ATOM 6321 O O . MET A 1 834 ? -31.200 -6.409 -11.520 1.00 96.69 834 MET A O 1
ATOM 6325 N N . LEU A 1 835 ? -32.488 -7.767 -10.278 1.00 95.56 835 LEU A N 1
ATOM 6326 C CA . LEU A 1 835 ? -31.747 -8.986 -10.625 1.00 95.56 835 LEU A CA 1
ATOM 6327 C C . LEU A 1 835 ? -31.890 -9.327 -12.115 1.00 95.56 835 LEU A C 1
ATOM 6329 O O . LEU A 1 835 ? -30.896 -9.673 -12.754 1.00 95.56 835 LEU A O 1
ATOM 6333 N N . GLU A 1 836 ? -33.096 -9.191 -12.672 1.00 95.69 836 GLU A N 1
ATOM 6334 C CA . GLU A 1 836 ? -33.383 -9.440 -14.087 1.00 95.69 836 GLU A CA 1
ATOM 6335 C C . GLU A 1 836 ? -32.615 -8.486 -15.010 1.00 95.69 836 GLU A C 1
ATOM 6337 O O . GLU A 1 836 ? -31.963 -8.935 -15.948 1.00 95.69 836 GLU A O 1
ATOM 6342 N N . ARG A 1 837 ? -32.627 -7.178 -14.734 1.00 96.00 837 ARG A N 1
ATOM 6343 C CA . ARG A 1 837 ? -31.921 -6.177 -15.549 1.00 96.00 837 ARG A CA 1
ATOM 6344 C C . ARG A 1 837 ? -30.407 -6.330 -15.484 1.00 96.00 837 ARG A C 1
ATOM 6346 O O . ARG A 1 837 ? -29.745 -6.242 -16.516 1.00 96.00 837 ARG A O 1
ATOM 6353 N N . VAL A 1 838 ? -29.861 -6.601 -14.294 1.00 94.12 838 VAL A N 1
ATOM 6354 C CA . VAL A 1 838 ? -28.427 -6.884 -14.125 1.00 94.12 838 VAL A CA 1
ATOM 6355 C C . VAL A 1 838 ? -28.035 -8.122 -14.918 1.00 94.12 838 VAL A C 1
ATOM 6357 O O . VAL A 1 838 ? -27.029 -8.099 -15.625 1.00 94.12 838 VAL A O 1
ATOM 6360 N N . ARG A 1 839 ? -28.832 -9.190 -14.829 1.00 92.69 839 ARG A N 1
ATOM 6361 C CA . ARG A 1 839 ? -28.632 -10.387 -15.643 1.00 92.69 839 ARG A CA 1
ATOM 6362 C C . ARG A 1 839 ? -28.671 -10.055 -17.132 1.00 92.69 839 ARG A C 1
ATOM 6364 O O . ARG A 1 839 ? -27.749 -10.447 -17.835 1.00 92.69 839 ARG A O 1
ATOM 6371 N N . GLY A 1 840 ? -29.676 -9.291 -17.560 1.00 91.69 840 GLY A N 1
ATOM 6372 C CA . GLY A 1 840 ? -29.832 -8.809 -18.928 1.00 91.69 840 GLY A CA 1
ATOM 6373 C C . GLY A 1 840 ? -28.549 -8.174 -19.444 1.00 91.69 840 GLY A C 1
ATOM 6374 O O . GLY A 1 840 ? -27.989 -8.693 -20.396 1.00 91.69 840 GLY A O 1
ATOM 6375 N N . PHE A 1 841 ? -28.021 -7.158 -18.748 1.00 92.19 841 PHE A N 1
ATOM 6376 C CA . PHE A 1 841 ? -26.757 -6.506 -19.115 1.00 92.19 841 PHE A CA 1
ATOM 6377 C C . PHE A 1 841 ? -25.587 -7.491 -19.262 1.00 92.19 841 PHE A C 1
ATOM 6379 O O . PHE A 1 841 ? -24.830 -7.415 -20.224 1.00 92.19 841 PHE A O 1
ATOM 6386 N N . HIS A 1 842 ? -25.406 -8.413 -18.310 1.00 88.00 842 HIS A N 1
ATOM 6387 C CA . HIS A 1 842 ? -24.281 -9.359 -18.350 1.00 88.00 842 HIS A CA 1
ATOM 6388 C C . HIS A 1 842 ? -24.429 -10.425 -19.447 1.00 88.00 842 HIS A C 1
ATOM 6390 O O . HIS A 1 842 ? -23.418 -10.934 -19.939 1.00 88.00 842 HIS A O 1
ATOM 6396 N N . GLU A 1 843 ? -25.662 -10.728 -19.854 1.00 86.00 843 GLU A N 1
ATOM 6397 C CA . GLU A 1 843 ? -25.998 -11.613 -20.975 1.00 86.00 843 GLU A CA 1
ATOM 6398 C C . GLU A 1 843 ? -26.062 -10.874 -22.331 1.00 86.00 843 GLU A C 1
ATOM 6400 O O . GLU A 1 843 ? -26.216 -11.525 -23.365 1.00 86.00 843 GLU A O 1
ATOM 6405 N N . GLU A 1 844 ? -25.892 -9.543 -22.362 1.00 82.88 844 GLU A N 1
ATOM 6406 C CA . GLU A 1 844 ? -25.764 -8.786 -23.612 1.00 82.88 844 GLU A CA 1
ATOM 6407 C C . GLU A 1 844 ? -24.462 -9.103 -24.363 1.00 82.88 844 GLU A C 1
ATOM 6409 O O . GLU A 1 844 ? -23.492 -9.661 -23.830 1.00 82.88 844 GLU A O 1
ATOM 6414 N N . GLY A 1 845 ? -24.453 -8.701 -25.638 1.00 69.25 845 GLY A N 1
ATOM 6415 C CA . GLY A 1 845 ? -23.305 -8.810 -26.522 1.00 69.25 845 GLY A CA 1
ATOM 6416 C C . GLY A 1 845 ? -22.053 -8.153 -25.948 1.00 69.25 845 GLY A C 1
ATOM 6417 O O . GLY A 1 845 ? -22.082 -7.185 -25.182 1.00 69.25 845 GLY A O 1
ATOM 6418 N N . VAL A 1 846 ? -20.921 -8.706 -26.361 1.00 60.31 846 VAL A N 1
ATOM 6419 C CA . VAL A 1 846 ? -19.575 -8.221 -26.058 1.00 60.31 846 VAL A CA 1
ATOM 6420 C C . VAL A 1 846 ? -19.436 -6.724 -26.295 1.00 60.31 846 VAL A C 1
ATOM 6422 O O . VAL A 1 846 ? -18.807 -6.031 -25.499 1.00 60.31 846 VAL A O 1
ATOM 6425 N N . GLU A 1 847 ? -20.003 -6.253 -27.404 1.00 69.50 847 GLU A N 1
ATOM 6426 C CA . GLU A 1 847 ? -19.870 -4.887 -27.883 1.00 69.50 847 GLU A CA 1
ATOM 6427 C C . GLU A 1 847 ? -20.456 -3.901 -26.873 1.00 69.50 847 GLU A C 1
ATOM 6429 O O . GLU A 1 847 ? -19.794 -2.931 -26.517 1.00 69.50 847 GLU A O 1
ATOM 6434 N N . VAL A 1 848 ? -21.641 -4.207 -26.332 1.00 74.44 848 VAL A N 1
ATOM 6435 C CA . VAL A 1 848 ? -22.325 -3.357 -25.349 1.00 74.44 848 VAL A CA 1
ATOM 6436 C C . VAL A 1 848 ? -21.572 -3.344 -24.021 1.00 74.44 848 VAL A C 1
ATOM 6438 O O . VAL A 1 848 ? -21.331 -2.288 -23.438 1.00 74.44 848 VAL A O 1
ATOM 6441 N N . LYS A 1 849 ? -21.135 -4.513 -23.537 1.00 80.50 849 LYS A N 1
ATOM 6442 C CA . LYS A 1 849 ? -20.369 -4.604 -22.283 1.00 80.50 849 LYS A CA 1
ATOM 6443 C C . LYS A 1 849 ? -18.991 -3.938 -22.395 1.00 80.50 849 LYS A C 1
ATOM 6445 O O . LYS A 1 849 ? -18.498 -3.372 -21.416 1.00 80.50 849 LYS A O 1
ATOM 6450 N N . GLY A 1 850 ? -18.385 -3.976 -23.583 1.00 68.12 850 GLY A N 1
ATOM 6451 C CA . GLY A 1 850 ? -17.079 -3.394 -23.890 1.00 68.12 850 GLY A CA 1
ATOM 6452 C C . GLY A 1 850 ? -17.005 -1.879 -23.685 1.00 68.12 850 GLY A C 1
ATOM 6453 O O . GLY A 1 850 ? -15.971 -1.389 -23.241 1.00 68.12 850 GLY A O 1
ATOM 6454 N N . GLU A 1 851 ? -18.098 -1.139 -23.896 1.00 76.75 851 GLU A N 1
ATOM 6455 C CA . GLU A 1 851 ? -18.155 0.323 -23.681 1.00 76.75 851 GLU A CA 1
ATOM 6456 C C . GLU A 1 851 ? -17.887 0.733 -22.219 1.00 76.75 851 GLU A C 1
ATOM 6458 O O . GLU A 1 851 ? -17.359 1.813 -21.909 1.00 76.75 851 GLU A O 1
ATOM 6463 N N . TYR A 1 852 ? -18.238 -0.162 -21.297 1.00 77.88 852 TYR A N 1
ATOM 6464 C CA . TYR A 1 852 ? -18.077 0.024 -19.860 1.00 77.88 852 TYR A CA 1
ATOM 6465 C C . TYR A 1 852 ? -16.818 -0.658 -19.327 1.00 77.88 852 TYR A C 1
ATOM 6467 O O . TYR A 1 852 ? -16.442 -0.408 -18.178 1.00 77.88 852 TYR A O 1
ATOM 6475 N N . TYR A 1 853 ? -16.161 -1.503 -20.131 1.00 74.44 853 TYR A N 1
ATOM 6476 C CA . TYR A 1 853 ? -14.952 -2.195 -19.711 1.00 74.44 853 TYR A CA 1
ATOM 6477 C C . TYR A 1 853 ? -13.802 -1.206 -19.549 1.00 74.44 853 TYR A C 1
ATOM 6479 O O . TYR A 1 853 ? -13.370 -0.541 -20.489 1.00 74.44 853 TYR A O 1
ATOM 6487 N N . THR A 1 854 ? -13.293 -1.097 -18.329 1.00 60.81 854 THR A N 1
ATOM 6488 C CA . THR A 1 854 ? -12.170 -0.214 -18.027 1.00 60.81 854 THR A CA 1
ATOM 6489 C C . THR A 1 854 ? -11.507 -0.618 -16.719 1.00 60.81 854 THR A C 1
ATOM 6491 O O . THR A 1 854 ? -12.144 -1.136 -15.801 1.00 60.81 854 THR A O 1
ATOM 6494 N N . ARG A 1 855 ? -10.203 -0.360 -16.624 1.00 56.66 855 ARG A N 1
ATOM 6495 C CA . ARG A 1 855 ? -9.448 -0.444 -15.366 1.00 56.66 855 ARG A CA 1
ATOM 6496 C C . ARG A 1 855 ? -9.299 0.916 -14.683 1.00 56.66 855 ARG A C 1
ATOM 6498 O O . ARG A 1 855 ? -8.753 0.986 -13.585 1.00 56.66 855 ARG A O 1
ATOM 6505 N N . ASP A 1 856 ? -9.799 1.982 -15.306 1.00 56.38 856 ASP A N 1
ATOM 6506 C CA . ASP A 1 856 ? -9.854 3.309 -14.708 1.00 56.38 856 ASP A CA 1
ATOM 6507 C C . ASP A 1 856 ? -10.967 3.378 -13.654 1.00 56.38 856 ASP A C 1
ATOM 6509 O O . ASP A 1 856 ? -12.158 3.465 -13.956 1.00 56.38 856 ASP A O 1
ATOM 6513 N N . LEU A 1 857 ? -10.555 3.355 -12.388 1.00 50.59 857 LEU A N 1
ATOM 6514 C CA . LEU A 1 857 ? -11.451 3.401 -11.234 1.00 50.59 857 LEU A CA 1
ATOM 6515 C C . LEU A 1 857 ? -11.991 4.810 -10.929 1.00 50.59 857 LEU A C 1
ATOM 6517 O O . LEU A 1 857 ? -12.763 4.953 -9.974 1.00 50.59 857 LEU A O 1
ATOM 6521 N N . SER A 1 858 ? -11.578 5.835 -11.686 1.00 56.97 858 SER A N 1
ATOM 6522 C CA . SER A 1 858 ? -12.108 7.198 -11.571 1.00 56.97 858 SER A CA 1
ATOM 6523 C C . SER A 1 858 ? -13.485 7.349 -12.225 1.00 56.97 858 SER A C 1
ATOM 6525 O O . SER A 1 858 ? -14.269 8.208 -11.813 1.00 56.97 858 SER A O 1
ATOM 6527 N N . ARG A 1 859 ? -13.829 6.472 -13.182 1.00 69.50 859 ARG A N 1
ATOM 6528 C CA . ARG A 1 859 ? -15.149 6.454 -13.820 1.00 69.50 859 ARG A CA 1
ATOM 6529 C C . ARG A 1 859 ? -16.241 6.089 -12.812 1.00 69.50 859 ARG A C 1
ATOM 6531 O O . ARG A 1 859 ? -16.087 5.200 -11.971 1.00 69.50 859 ARG A O 1
ATOM 6538 N N . LYS A 1 860 ? -17.387 6.771 -12.923 1.00 79.62 860 LYS A N 1
ATOM 6539 C CA . LYS A 1 860 ? -18.560 6.525 -12.068 1.00 79.62 860 LYS A CA 1
ATOM 6540 C C . LYS A 1 860 ? -19.196 5.161 -12.332 1.00 79.62 860 LYS A C 1
ATOM 6542 O O . LYS A 1 860 ? -19.770 4.607 -11.396 1.00 79.62 860 LYS A O 1
ATOM 6547 N N . VAL A 1 861 ? -19.053 4.630 -13.551 1.00 85.06 861 VAL A N 1
ATOM 6548 C CA . VAL A 1 861 ? -19.566 3.328 -14.005 1.00 85.06 861 VAL A CA 1
ATOM 6549 C C . VAL A 1 861 ? -18.435 2.532 -14.660 1.00 85.06 861 VAL A C 1
ATOM 6551 O O . VAL A 1 861 ? -17.758 3.044 -15.551 1.00 85.06 861 VAL A O 1
ATOM 6554 N N . VAL A 1 862 ? -18.219 1.299 -14.198 1.00 81.12 862 VAL A N 1
ATOM 6555 C CA . VAL A 1 862 ? -17.105 0.432 -14.617 1.00 81.12 862 VAL A CA 1
ATOM 6556 C C . VAL A 1 862 ? -17.563 -1.019 -14.686 1.00 81.12 862 VAL A C 1
ATOM 6558 O O . VAL A 1 862 ? -18.080 -1.539 -13.697 1.00 81.12 862 VAL A O 1
ATOM 6561 N N . TYR A 1 863 ? -17.300 -1.689 -15.804 1.00 79.56 863 TYR A N 1
ATOM 6562 C CA . TYR A 1 863 ? -17.415 -3.138 -15.964 1.00 79.56 863 TYR A CA 1
ATOM 6563 C C . TYR A 1 863 ? -16.022 -3.786 -15.955 1.00 79.56 863 TYR A C 1
ATOM 6565 O O . TYR A 1 863 ? -15.079 -3.264 -16.547 1.00 79.56 863 TYR A O 1
ATOM 6573 N N . ASN A 1 864 ? -15.863 -4.910 -15.255 1.00 71.56 864 ASN A N 1
ATOM 6574 C CA . ASN A 1 864 ? -14.640 -5.712 -15.284 1.00 71.56 864 ASN A CA 1
ATOM 6575 C C . ASN A 1 864 ? -14.917 -7.196 -15.001 1.00 71.56 864 ASN A C 1
ATOM 6577 O O . ASN A 1 864 ? -15.886 -7.546 -14.328 1.00 71.56 864 ASN A O 1
ATOM 6581 N N . CYS A 1 865 ? -14.014 -8.054 -15.477 1.00 58.66 865 CYS A N 1
ATOM 6582 C CA . CYS A 1 865 ? -14.095 -9.514 -15.355 1.00 58.66 865 CYS A CA 1
ATOM 6583 C C . CYS A 1 865 ? -13.010 -10.044 -14.402 1.00 58.66 865 CYS A C 1
ATOM 6585 O O . CYS A 1 865 ? -12.296 -10.969 -14.768 1.00 58.66 865 CYS A O 1
ATOM 6587 N N . ASN A 1 866 ? -12.849 -9.392 -13.233 1.00 53.16 866 ASN A N 1
ATOM 6588 C CA . ASN A 1 866 ? -11.829 -9.535 -12.166 1.00 53.16 866 ASN A CA 1
ATOM 6589 C C . ASN A 1 866 ? -11.025 -8.246 -11.958 1.00 53.16 866 ASN A C 1
ATOM 6591 O O . ASN A 1 866 ? -10.194 -7.864 -12.780 1.00 53.16 866 ASN A O 1
ATOM 6595 N N . PHE A 1 867 ? -11.231 -7.601 -10.810 1.00 44.25 867 PHE A N 1
ATOM 6596 C CA . PHE A 1 867 ? -10.526 -6.369 -10.447 1.00 44.25 867 PHE A CA 1
ATOM 6597 C C . PHE A 1 867 ? -9.077 -6.612 -9.974 1.00 44.25 867 PHE A C 1
ATOM 6599 O O . PHE A 1 867 ? -8.274 -5.684 -9.968 1.00 44.25 867 PHE A O 1
ATOM 6606 N N . ASP A 1 868 ? -8.756 -7.843 -9.565 1.00 40.41 868 ASP A N 1
ATOM 6607 C CA . ASP A 1 868 ? -7.490 -8.294 -8.969 1.00 40.41 868 ASP A CA 1
ATOM 6608 C C . ASP A 1 868 ? -6.677 -9.220 -9.893 1.00 40.41 868 ASP A C 1
ATOM 6610 O O . ASP A 1 868 ? -5.714 -9.856 -9.453 1.00 40.41 868 ASP A O 1
ATOM 6614 N N . LEU A 1 869 ? -7.057 -9.297 -11.174 1.00 37.59 869 LEU A N 1
ATOM 6615 C CA . LEU A 1 869 ? -6.354 -10.082 -12.186 1.00 37.59 869 LEU A CA 1
ATOM 6616 C C . LEU A 1 869 ? -4.857 -9.703 -12.167 1.00 37.59 869 LEU A C 1
ATOM 6618 O O . LEU A 1 869 ? -4.528 -8.515 -12.158 1.00 37.59 869 LEU A O 1
ATOM 6622 N N . TYR A 1 870 ? -3.969 -10.704 -12.117 1.00 37.25 870 TYR A N 1
ATOM 6623 C CA . TYR A 1 870 ? -2.499 -10.588 -11.991 1.00 37.25 870 TYR A CA 1
ATOM 6624 C C . TYR A 1 870 ? -1.933 -10.264 -10.596 1.00 37.25 870 TYR A C 1
ATOM 6626 O O . TYR A 1 870 ? -0.718 -10.280 -10.411 1.00 37.25 870 TYR A O 1
ATOM 6634 N N . GLN A 1 871 ? -2.776 -10.011 -9.590 1.00 34.59 871 GLN A N 1
ATOM 6635 C CA . GLN A 1 871 ? -2.337 -9.845 -8.193 1.00 34.59 871 GLN A CA 1
ATOM 6636 C C . GLN A 1 871 ? -2.631 -11.077 -7.336 1.00 34.59 871 GLN A C 1
ATOM 6638 O O . GLN A 1 871 ? -2.007 -11.284 -6.292 1.00 34.59 871 GLN A O 1
ATOM 6643 N N . THR A 1 872 ? -3.585 -11.901 -7.766 1.00 39.56 872 THR A N 1
ATOM 6644 C CA . THR A 1 872 ? -4.005 -13.109 -7.064 1.00 39.56 872 THR A CA 1
ATOM 6645 C C . THR A 1 872 ? -3.620 -14.367 -7.834 1.00 39.56 872 THR A C 1
ATOM 6647 O O . THR A 1 872 ? -3.563 -14.394 -9.057 1.00 39.56 872 THR A O 1
ATOM 6650 N N . GLN A 1 873 ? -3.330 -15.434 -7.085 1.00 41.25 873 GLN A N 1
ATOM 6651 C CA . GLN A 1 873 ? -2.868 -16.721 -7.623 1.00 41.25 873 GLN A CA 1
ATOM 6652 C C . GLN A 1 873 ? -3.908 -17.419 -8.522 1.00 41.25 873 GLN A C 1
ATOM 6654 O O . GLN A 1 873 ? -3.563 -18.351 -9.238 1.00 41.25 873 GLN A O 1
ATOM 6659 N N . ALA A 1 874 ? -5.177 -17.013 -8.443 1.00 51.28 874 ALA A N 1
ATOM 6660 C CA . ALA A 1 874 ? -6.262 -17.490 -9.292 1.00 51.28 874 ALA A CA 1
ATOM 6661 C C . ALA A 1 874 ? -7.341 -16.406 -9.361 1.00 51.28 874 ALA A C 1
ATOM 6663 O O . ALA A 1 874 ? -7.684 -15.832 -8.320 1.00 51.28 874 ALA A O 1
ATOM 6664 N N . ALA A 1 875 ? -7.892 -16.168 -10.550 1.00 57.69 875 ALA A N 1
ATOM 6665 C CA . ALA A 1 875 ? -8.970 -15.200 -10.712 1.00 57.69 875 ALA A CA 1
ATOM 6666 C C . ALA A 1 875 ? -10.287 -15.710 -10.097 1.00 57.69 875 ALA A C 1
ATOM 6668 O O . ALA A 1 875 ? -10.486 -16.910 -9.883 1.00 57.69 875 ALA A O 1
ATOM 6669 N N . ASN A 1 876 ? -11.193 -14.787 -9.792 1.00 68.06 876 ASN A N 1
ATOM 6670 C CA . ASN A 1 876 ? -12.537 -15.099 -9.327 1.00 68.06 876 ASN A CA 1
ATOM 6671 C C . ASN A 1 876 ? -13.439 -15.448 -10.523 1.00 68.06 876 ASN A C 1
ATOM 6673 O O . ASN A 1 876 ? -13.384 -14.810 -11.572 1.00 68.06 876 ASN A O 1
ATOM 6677 N N . TRP A 1 877 ? -14.312 -16.438 -10.359 1.00 76.44 877 TRP A N 1
ATOM 6678 C CA . TRP A 1 877 ? -15.288 -16.851 -11.369 1.00 76.44 877 TRP A CA 1
ATOM 6679 C C . TRP A 1 877 ? -16.504 -15.907 -11.369 1.00 76.44 877 TRP A C 1
ATOM 6681 O O . TRP A 1 877 ? -17.609 -16.298 -10.981 1.00 76.44 877 TRP A O 1
ATOM 6691 N N . ARG A 1 878 ? -16.273 -14.629 -11.703 1.00 81.56 878 ARG A N 1
ATOM 6692 C CA . ARG A 1 878 ? -17.299 -13.578 -11.743 1.00 81.56 878 ARG A CA 1
ATOM 6693 C C . ARG A 1 878 ? -16.952 -12.408 -12.660 1.00 81.56 878 ARG A C 1
ATOM 6695 O O . ARG A 1 878 ? -15.793 -12.004 -12.749 1.00 81.56 878 ARG A O 1
ATOM 6702 N N . ASP A 1 879 ? -18.007 -11.758 -13.125 1.00 81.00 879 ASP A N 1
ATOM 6703 C CA . ASP A 1 879 ? -17.997 -10.435 -13.735 1.00 81.00 879 ASP A CA 1
ATOM 6704 C C . ASP A 1 879 ? -18.671 -9.419 -12.813 1.00 81.00 879 ASP A C 1
ATOM 6706 O O . ASP A 1 879 ? -19.492 -9.762 -11.956 1.00 81.00 879 ASP A O 1
ATOM 6710 N N . THR A 1 880 ? -18.304 -8.145 -12.935 1.00 84.94 880 THR A N 1
ATOM 6711 C CA . THR A 1 880 ? -18.851 -7.076 -12.093 1.00 84.94 880 THR A CA 1
ATOM 6712 C C . THR A 1 880 ? -19.062 -5.798 -12.888 1.00 84.94 880 THR A C 1
ATOM 6714 O O . THR A 1 880 ? -18.109 -5.221 -13.405 1.00 84.94 880 THR A O 1
ATOM 6717 N N . LEU A 1 881 ? -20.303 -5.312 -12.905 1.00 89.12 881 LEU A N 1
ATOM 6718 C CA . LEU A 1 881 ? -20.616 -3.920 -13.218 1.00 89.12 881 LEU A CA 1
ATOM 6719 C C . LEU A 1 881 ? -20.697 -3.150 -11.897 1.00 89.12 881 LEU A C 1
ATOM 6721 O O . LEU A 1 881 ? -21.407 -3.550 -10.979 1.00 89.12 881 LEU A O 1
ATOM 6725 N N . SER A 1 882 ? -19.970 -2.050 -11.770 1.00 88.00 882 SER A N 1
ATOM 6726 C CA . SER A 1 882 ? -19.972 -1.211 -10.573 1.00 88.00 882 SER A CA 1
ATOM 6727 C C . SER A 1 882 ? -20.388 0.209 -10.915 1.00 88.00 882 SER A C 1
ATOM 6729 O O . SER A 1 882 ? -19.981 0.736 -11.949 1.00 88.00 882 SER A O 1
ATOM 6731 N N . CYS A 1 883 ? -21.193 0.829 -10.051 1.00 89.25 883 CYS A N 1
ATOM 6732 C CA . CYS A 1 883 ? -21.606 2.220 -10.218 1.00 89.25 883 CYS A CA 1
ATOM 6733 C C . CYS A 1 883 ? -21.662 2.976 -8.883 1.00 89.25 883 CYS A C 1
ATOM 6735 O O . CYS A 1 883 ? -22.087 2.438 -7.860 1.00 89.25 883 CYS A O 1
ATOM 6737 N N . SER A 1 884 ? -21.199 4.227 -8.878 1.00 87.88 884 SER A N 1
ATOM 6738 C CA . SER A 1 884 ? -21.244 5.108 -7.698 1.00 87.88 884 SER A CA 1
ATOM 6739 C C . SER A 1 884 ? -22.549 5.896 -7.701 1.00 87.88 884 SER A C 1
ATOM 6741 O O . SER A 1 884 ? -22.705 6.778 -8.529 1.00 87.88 884 SER A O 1
ATOM 6743 N N . MET A 1 885 ? -23.481 5.580 -6.805 1.00 89.31 885 MET A N 1
ATOM 6744 C CA . MET A 1 885 ? -24.827 6.171 -6.782 1.00 89.31 885 MET A CA 1
ATOM 6745 C C . MET A 1 885 ? -24.940 7.391 -5.859 1.00 89.31 885 MET A C 1
ATOM 6747 O O . MET A 1 885 ? -25.866 8.178 -6.016 1.00 89.31 885 MET A O 1
ATOM 6751 N N . ALA A 1 886 ? -24.013 7.554 -4.912 1.00 85.81 886 ALA A N 1
ATOM 6752 C CA . ALA A 1 886 ? -23.936 8.714 -4.025 1.00 85.81 886 ALA A CA 1
ATOM 6753 C C . ALA A 1 886 ? -22.468 9.034 -3.658 1.00 85.81 886 ALA A C 1
ATOM 6755 O O . ALA A 1 886 ? -21.625 8.126 -3.684 1.00 85.81 886 ALA A O 1
ATOM 6756 N N . PRO A 1 887 ? -22.142 10.299 -3.330 1.00 75.75 887 PRO A N 1
ATOM 6757 C CA . PRO A 1 887 ? -23.064 11.446 -3.265 1.00 75.75 887 PRO A CA 1
ATOM 6758 C C . PRO A 1 887 ? -23.430 12.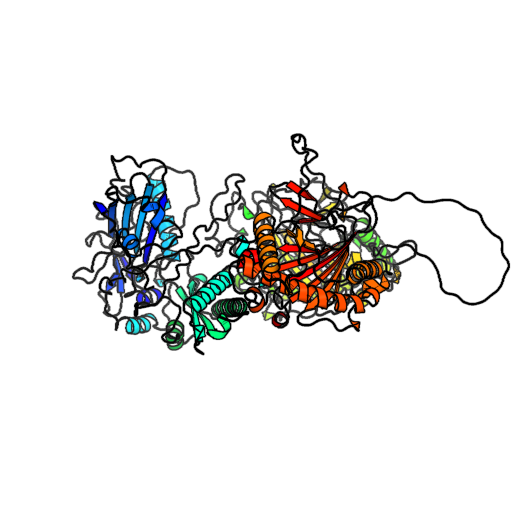014 -4.639 1.00 75.75 887 PRO A C 1
ATOM 6760 O O . PRO A 1 887 ? -24.490 12.606 -4.798 1.00 75.75 887 PRO A O 1
ATOM 6763 N N . GLU A 1 888 ? -22.581 11.797 -5.644 1.00 81.12 888 GLU A N 1
ATOM 6764 C CA . GLU A 1 888 ? -22.825 12.249 -7.007 1.00 81.12 888 GLU A CA 1
ATOM 6765 C C . GLU A 1 888 ? -23.105 11.059 -7.930 1.00 81.12 888 GLU A C 1
ATOM 6767 O O . GLU A 1 888 ? -22.154 10.446 -8.439 1.00 81.12 888 GLU A O 1
ATOM 6772 N N . PRO A 1 889 ? -24.380 10.730 -8.188 1.00 86.56 889 PRO A N 1
ATOM 6773 C CA . PRO A 1 889 ? -24.712 9.668 -9.125 1.00 86.56 889 PRO A CA 1
ATOM 6774 C C . PRO A 1 889 ? -24.188 9.956 -10.548 1.00 86.56 889 PRO A C 1
ATOM 6776 O O . PRO A 1 889 ? -23.929 11.115 -10.899 1.00 86.56 889 PRO A O 1
ATOM 6779 N N . PRO A 1 890 ? -24.020 8.921 -11.394 1.00 88.19 890 PRO A N 1
ATOM 6780 C CA . PRO A 1 890 ? -23.783 9.105 -12.822 1.00 88.19 890 PRO A CA 1
ATOM 6781 C C . PRO A 1 890 ? -24.983 9.787 -13.488 1.00 88.19 890 PRO A C 1
ATOM 6783 O O . PRO A 1 890 ? -26.109 9.702 -12.994 1.00 88.19 890 PRO A O 1
ATOM 6786 N N . ARG A 1 891 ? -24.764 10.418 -14.646 1.00 89.56 891 ARG A N 1
ATOM 6787 C CA . ARG A 1 891 ? -25.884 10.800 -15.520 1.00 89.56 891 ARG A CA 1
ATOM 6788 C C . ARG A 1 891 ? -26.562 9.535 -16.068 1.00 89.56 891 ARG A C 1
ATOM 6790 O O . ARG A 1 891 ? -25.862 8.537 -16.261 1.00 89.56 891 ARG A O 1
ATOM 6797 N N . PRO A 1 892 ? -27.880 9.531 -16.339 1.00 88.69 892 PRO A N 1
ATOM 6798 C CA . PRO A 1 892 ? -28.568 8.339 -16.834 1.00 88.69 892 PRO A CA 1
ATOM 6799 C C . PRO A 1 892 ? -27.903 7.712 -18.064 1.00 88.69 892 PRO A C 1
ATOM 6801 O O . PRO A 1 892 ? -27.788 6.491 -18.147 1.00 88.69 892 PRO A O 1
ATOM 6804 N N . GLU A 1 893 ? -27.385 8.531 -18.977 1.00 87.56 893 GLU A N 1
ATOM 6805 C CA . GLU A 1 893 ? -26.732 8.094 -20.215 1.00 87.56 893 GLU A CA 1
ATOM 6806 C C . GLU A 1 893 ? -25.427 7.322 -19.962 1.00 87.56 893 GLU A C 1
ATOM 6808 O O . GLU A 1 893 ? -25.021 6.517 -20.795 1.00 87.56 893 GLU A O 1
ATOM 6813 N N . GLU A 1 894 ? -24.788 7.527 -18.805 1.00 86.81 894 GLU A N 1
ATOM 6814 C CA . GLU A 1 894 ? -23.554 6.838 -18.408 1.00 86.81 894 GLU A CA 1
ATOM 6815 C C . GLU A 1 894 ? -23.807 5.428 -17.853 1.00 86.81 894 GLU A C 1
ATOM 6817 O O . GLU A 1 894 ? -22.857 4.661 -17.695 1.00 86.81 894 GLU A O 1
ATOM 6822 N N . LEU A 1 895 ? -25.059 5.070 -17.546 1.00 89.69 895 LEU A N 1
ATOM 6823 C CA . LEU A 1 895 ? -25.439 3.711 -17.160 1.00 89.69 895 LEU A CA 1
ATOM 6824 C C . LEU A 1 895 ? -25.870 2.890 -18.388 1.00 89.69 895 LEU A C 1
ATOM 6826 O O . LEU A 1 895 ? -26.526 3.438 -19.286 1.00 89.69 895 LEU A O 1
ATOM 6830 N N . PRO A 1 896 ? -25.582 1.571 -18.399 1.00 90.50 896 PRO A N 1
ATOM 6831 C CA . PRO A 1 896 ? -26.089 0.668 -19.425 1.00 90.50 896 PRO A CA 1
ATOM 6832 C C . PRO A 1 896 ? -27.602 0.751 -19.540 1.00 90.50 896 PRO A C 1
ATOM 6834 O O . PRO A 1 896 ? -28.300 0.777 -18.522 1.00 90.50 896 PRO A O 1
ATOM 6837 N N . LEU A 1 897 ? -28.103 0.757 -20.776 1.00 88.31 897 LEU A N 1
ATOM 6838 C CA . LEU A 1 897 ? -29.527 0.927 -21.060 1.00 88.31 897 LEU A CA 1
ATOM 6839 C C . LEU A 1 897 ? -30.388 -0.086 -20.290 1.00 88.31 897 LEU A C 1
ATOM 6841 O O . LEU A 1 897 ? -31.400 0.300 -19.714 1.00 88.31 897 LEU A O 1
ATOM 6845 N N . ALA A 1 898 ? -29.943 -1.344 -20.197 1.00 88.19 898 ALA A N 1
ATOM 6846 C CA . ALA A 1 898 ? -30.633 -2.396 -19.453 1.00 88.19 898 ALA A CA 1
ATOM 6847 C C . ALA A 1 898 ? -30.821 -2.083 -17.959 1.00 88.19 898 ALA A C 1
ATOM 6849 O O . ALA A 1 898 ? -31.856 -2.426 -17.390 1.00 88.19 898 ALA A O 1
ATOM 6850 N N . CYS A 1 899 ? -29.851 -1.423 -17.319 1.00 89.31 899 CYS A N 1
ATOM 6851 C CA . CYS A 1 899 ? -29.841 -1.187 -15.871 1.00 89.31 899 CYS A CA 1
ATOM 6852 C C . CYS A 1 899 ? -30.217 0.247 -15.476 1.00 89.31 899 CYS A C 1
ATOM 6854 O O . CYS A 1 899 ? -30.420 0.506 -14.290 1.00 89.31 899 CYS A O 1
ATOM 6856 N N . ARG A 1 900 ? -30.282 1.177 -16.436 1.00 91.38 900 ARG A N 1
ATOM 6857 C CA . ARG A 1 900 ? -30.382 2.627 -16.213 1.00 91.38 900 ARG A CA 1
ATOM 6858 C C . ARG A 1 900 ? -31.487 3.006 -15.229 1.00 91.38 900 ARG A C 1
ATOM 6860 O O . ARG A 1 900 ? -31.193 3.540 -14.163 1.00 91.38 900 ARG A O 1
ATOM 6867 N N . ASP A 1 901 ? -32.735 2.695 -15.558 1.00 91.44 901 ASP A N 1
ATOM 6868 C CA . ASP A 1 901 ? -33.886 3.175 -14.784 1.00 91.44 901 ASP A CA 1
ATOM 6869 C C . ASP A 1 901 ? -34.016 2.443 -13.444 1.00 91.44 901 ASP A C 1
ATOM 6871 O O . ASP A 1 901 ? -34.255 3.052 -12.393 1.00 91.44 901 ASP A O 1
ATOM 6875 N N . ILE A 1 902 ? -33.805 1.123 -13.460 1.00 95.62 902 ILE A N 1
ATOM 6876 C CA . ILE A 1 902 ? -33.934 0.301 -12.258 1.00 95.62 902 ILE A CA 1
ATOM 6877 C C . ILE A 1 902 ? -32.845 0.615 -11.228 1.00 95.62 902 ILE A C 1
ATOM 6879 O O . ILE A 1 902 ? -33.134 0.599 -10.032 1.00 95.62 902 ILE A O 1
ATOM 6883 N N . ALA A 1 903 ? -31.624 0.970 -11.654 1.00 94.38 903 ALA A N 1
ATOM 6884 C CA . ALA A 1 903 ? -30.523 1.271 -10.744 1.00 94.38 903 ALA A CA 1
ATOM 6885 C C . ALA A 1 903 ? -30.830 2.501 -9.878 1.00 94.38 903 ALA A C 1
ATOM 6887 O O . ALA A 1 903 ? -30.645 2.446 -8.662 1.00 94.38 903 ALA A O 1
ATOM 6888 N N . PHE A 1 904 ? -31.363 3.581 -10.463 1.00 95.00 904 PHE A N 1
ATOM 6889 C CA . PHE A 1 904 ? -31.788 4.765 -9.703 1.00 95.00 904 PHE A CA 1
ATOM 6890 C C . PHE A 1 904 ? -32.958 4.467 -8.772 1.00 95.00 904 PHE A C 1
ATOM 6892 O O . PHE A 1 904 ? -32.939 4.852 -7.598 1.00 95.00 904 PHE A O 1
ATOM 6899 N N . LYS A 1 905 ? -33.968 3.748 -9.276 1.00 96.25 905 LYS A N 1
ATOM 6900 C CA . LYS A 1 905 ? -35.130 3.352 -8.477 1.00 96.25 905 LYS A CA 1
ATOM 6901 C C . LYS A 1 905 ? -34.692 2.534 -7.263 1.00 96.25 905 LYS A C 1
ATOM 6903 O O . LYS A 1 905 ? -35.051 2.878 -6.137 1.00 96.25 905 LYS A O 1
ATOM 6908 N N . TYR A 1 906 ? -33.866 1.510 -7.472 1.00 97.38 906 TYR A N 1
ATOM 6909 C CA . TYR A 1 906 ? -33.339 0.656 -6.412 1.00 97.38 906 TYR A CA 1
ATOM 6910 C C . TYR A 1 906 ? -32.433 1.430 -5.442 1.00 97.38 906 TYR A C 1
ATOM 6912 O O . TYR A 1 906 ? -32.597 1.293 -4.231 1.00 97.38 906 TYR A O 1
ATOM 6920 N N . ALA A 1 907 ? -31.563 2.321 -5.934 1.00 95.81 907 ALA A N 1
ATOM 6921 C CA . ALA A 1 907 ? -30.728 3.180 -5.090 1.00 95.81 907 ALA A CA 1
ATOM 6922 C C . ALA A 1 907 ? -31.545 4.038 -4.122 1.00 95.81 907 ALA A C 1
ATOM 6924 O O . ALA A 1 907 ? -31.198 4.105 -2.947 1.00 95.81 907 ALA A O 1
ATOM 6925 N N . SER A 1 908 ? -32.669 4.614 -4.561 1.00 95.56 908 SER A N 1
ATOM 6926 C CA . SER A 1 908 ? -33.534 5.412 -3.679 1.00 95.56 908 SER A CA 1
ATOM 6927 C C . SER A 1 908 ? -34.104 4.604 -2.502 1.00 95.56 908 SER A C 1
ATOM 6929 O O . SER A 1 908 ? -34.215 5.115 -1.386 1.00 95.56 908 SER A O 1
ATOM 6931 N N . TYR A 1 909 ? -34.434 3.330 -2.730 1.00 97.88 909 TYR A N 1
ATOM 6932 C CA . TYR A 1 909 ? -34.928 2.423 -1.697 1.00 97.88 909 TYR A CA 1
ATOM 6933 C C . TYR A 1 909 ? -33.809 1.967 -0.762 1.00 97.88 909 TYR A C 1
ATOM 6935 O O . TYR A 1 909 ? -33.967 2.009 0.458 1.00 97.88 909 TYR A O 1
ATOM 6943 N N . VAL A 1 910 ? -32.672 1.562 -1.330 1.00 97.12 910 VAL A N 1
ATOM 6944 C CA . VAL A 1 910 ? -31.511 1.091 -0.569 1.00 97.12 910 VAL A CA 1
ATOM 6945 C C . VAL A 1 910 ? -30.927 2.204 0.292 1.00 97.12 910 VAL A C 1
ATOM 6947 O O . VAL A 1 910 ? -30.579 1.940 1.436 1.00 97.12 910 VAL A O 1
ATOM 6950 N N . GLN A 1 911 ? -30.882 3.444 -0.201 1.00 95.50 911 GLN A N 1
ATOM 6951 C CA . GLN A 1 911 ? -30.433 4.603 0.571 1.00 95.50 911 GLN A CA 1
ATOM 6952 C C . GLN A 1 911 ? -31.289 4.790 1.832 1.00 95.50 911 GLN A C 1
ATOM 6954 O O . GLN A 1 911 ? -30.751 4.863 2.934 1.00 95.50 911 GLN A O 1
ATOM 6959 N N . LYS A 1 912 ? -32.624 4.779 1.689 1.00 96.25 912 LYS A N 1
ATOM 6960 C CA . LYS A 1 912 ? -33.560 4.874 2.824 1.00 96.25 912 LYS A CA 1
ATOM 6961 C C . LYS A 1 912 ? -33.386 3.714 3.804 1.00 96.25 912 LYS A C 1
ATOM 6963 O O . LYS A 1 912 ? -33.364 3.929 5.012 1.00 96.25 912 LYS A O 1
ATOM 6968 N N . LEU A 1 913 ? -33.246 2.491 3.291 1.00 97.38 913 LEU A N 1
ATOM 6969 C CA . LEU A 1 913 ? -33.026 1.307 4.120 1.00 97.38 913 LEU A CA 1
ATOM 6970 C C . LEU A 1 913 ? -31.695 1.384 4.882 1.00 97.38 913 LEU A C 1
ATOM 6972 O O . LEU A 1 913 ? -31.660 1.087 6.073 1.00 97.38 913 LEU A O 1
ATOM 6976 N N . GLY A 1 914 ? -30.617 1.813 4.224 1.00 96.19 914 GLY A N 1
ATOM 6977 C CA . GLY A 1 914 ? -29.311 2.021 4.846 1.00 96.19 914 GLY A CA 1
ATOM 6978 C C . GLY A 1 914 ? -29.367 3.034 5.982 1.00 96.19 914 GLY A C 1
ATOM 6979 O O . GLY A 1 914 ? -28.834 2.762 7.055 1.00 96.19 914 GLY A O 1
ATOM 6980 N N . THR A 1 915 ? -30.093 4.143 5.797 1.00 95.62 915 THR A N 1
ATOM 6981 C CA . THR A 1 915 ? -30.350 5.118 6.865 1.00 95.62 915 THR A CA 1
ATOM 6982 C C . THR A 1 915 ? -31.035 4.465 8.065 1.00 95.62 915 THR A C 1
ATOM 6984 O O . THR A 1 915 ? -30.510 4.541 9.172 1.00 95.62 915 THR A O 1
ATOM 6987 N N . VAL A 1 916 ? -32.145 3.748 7.854 1.00 97.19 916 VAL A N 1
ATOM 6988 C CA . VAL A 1 916 ? -32.870 3.063 8.942 1.00 97.19 916 VAL A CA 1
ATOM 6989 C C . VAL A 1 916 ? -31.976 2.050 9.665 1.00 97.19 916 VAL A C 1
ATOM 6991 O O . VAL A 1 916 ? -31.981 1.986 10.891 1.00 97.19 916 VAL A O 1
ATOM 6994 N N . LEU A 1 917 ? -31.171 1.272 8.937 1.00 98.06 917 LEU A N 1
ATOM 6995 C CA . LEU A 1 917 ? -30.260 0.296 9.542 1.00 98.06 917 LEU A CA 1
ATOM 6996 C C . LEU A 1 917 ? -29.177 0.962 10.395 1.00 98.06 917 LEU A C 1
ATOM 6998 O O . LEU A 1 917 ? -28.896 0.492 11.496 1.00 98.06 917 LEU A O 1
ATOM 7002 N N . LEU A 1 918 ? -28.588 2.060 9.919 1.00 96.69 918 LEU A N 1
ATOM 7003 C CA . LEU A 1 918 ? -27.599 2.828 10.678 1.00 96.69 918 LEU A CA 1
ATOM 7004 C C . LEU A 1 918 ? -28.216 3.486 11.921 1.00 96.69 918 LEU A C 1
ATOM 7006 O O . LEU A 1 918 ? -27.548 3.575 12.954 1.00 96.69 918 LEU A O 1
ATOM 7010 N N . GLU A 1 919 ? -29.488 3.882 11.873 1.00 97.38 919 GLU A N 1
ATOM 7011 C CA . GLU A 1 919 ? -30.198 4.362 13.060 1.00 97.38 919 GLU A CA 1
ATOM 7012 C C . GLU A 1 919 ? -30.404 3.259 14.102 1.00 97.38 919 GLU A C 1
ATOM 7014 O O . GLU A 1 919 ? -30.053 3.436 15.269 1.00 97.38 919 GLU A O 1
ATOM 7019 N N . LEU A 1 920 ? -30.899 2.092 13.681 1.00 97.81 920 LEU A N 1
ATOM 7020 C CA . LEU A 1 920 ? -31.097 0.936 14.560 1.00 97.81 920 LEU A CA 1
ATOM 7021 C C . LEU A 1 920 ? -29.774 0.466 15.188 1.00 97.81 920 LEU A C 1
ATOM 7023 O O . LEU A 1 920 ? -29.721 0.131 16.373 1.00 97.81 920 LEU A O 1
ATOM 7027 N N . LEU A 1 921 ? -28.683 0.477 14.415 1.00 97.12 921 LEU A N 1
ATOM 7028 C CA . LEU A 1 921 ? -27.346 0.163 14.918 1.00 97.12 921 LEU A CA 1
ATOM 7029 C C . LEU A 1 921 ? -26.867 1.219 15.926 1.00 97.12 921 LEU A C 1
ATOM 7031 O O . LEU A 1 921 ? -26.306 0.837 16.952 1.00 97.12 921 LEU A O 1
ATOM 7035 N N . SER A 1 922 ? -27.146 2.509 15.705 1.00 93.69 922 SER A N 1
ATOM 7036 C CA . SER A 1 922 ? -26.845 3.577 16.675 1.00 93.69 922 SER A CA 1
ATOM 7037 C C . SER A 1 922 ? -27.603 3.376 17.994 1.00 93.69 922 SER A C 1
ATOM 7039 O O . SER A 1 922 ? -27.000 3.392 19.068 1.00 93.69 922 SER A O 1
ATOM 7041 N N . GLU A 1 923 ? -28.903 3.091 17.921 1.00 96.94 923 GLU A N 1
ATOM 7042 C CA . GLU A 1 923 ? -29.747 2.809 19.088 1.00 96.94 923 GLU A CA 1
ATOM 7043 C C . GLU A 1 923 ? -29.259 1.583 19.868 1.00 96.94 923 GLU A C 1
ATOM 7045 O O . GLU A 1 923 ? -29.191 1.611 21.096 1.00 96.94 923 GLU A O 1
ATOM 7050 N N . SER A 1 924 ? -28.833 0.522 19.175 1.00 96.06 924 SER A N 1
ATOM 7051 C CA . SER A 1 924 ? -28.288 -0.682 19.821 1.00 96.06 924 SER A CA 1
ATOM 7052 C C . SER A 1 924 ? -26.954 -0.442 20.551 1.00 96.06 924 SER A C 1
ATOM 7054 O O . SER A 1 924 ? -26.575 -1.184 21.465 1.00 96.06 924 SER A O 1
ATOM 7056 N N .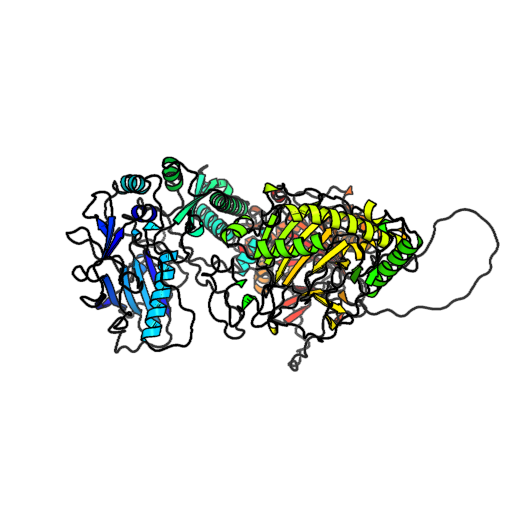 LEU A 1 925 ? -26.240 0.631 20.192 1.00 88.25 925 LEU A N 1
ATOM 7057 C CA . LEU A 1 925 ? -25.060 1.105 20.914 1.00 88.25 925 LEU A CA 1
ATOM 7058 C C . LEU A 1 925 ? -25.417 1.984 22.124 1.00 88.25 925 LEU A C 1
ATOM 7060 O O . LEU A 1 925 ? -24.515 2.340 22.880 1.00 88.25 925 LEU A O 1
ATOM 7064 N N . GLY A 1 926 ? -26.699 2.297 22.334 1.00 88.88 926 GLY A N 1
ATOM 7065 C CA . GLY A 1 926 ? -27.168 3.245 23.345 1.00 88.88 926 GLY A CA 1
ATOM 7066 C C . GLY A 1 926 ? -26.961 4.706 22.940 1.00 88.88 926 GLY A C 1
ATOM 7067 O O . GLY A 1 926 ? -26.848 5.568 23.809 1.00 88.88 926 GLY A O 1
ATOM 7068 N N . LEU A 1 927 ? -26.850 4.981 21.637 1.00 91.88 927 LEU A N 1
ATOM 7069 C CA . LEU A 1 927 ? -26.626 6.316 21.082 1.00 91.88 927 LEU A CA 1
ATOM 7070 C C . LEU A 1 927 ? -27.925 6.887 20.504 1.00 91.88 927 LEU A C 1
ATOM 7072 O O . LEU A 1 927 ? -28.902 6.169 20.295 1.00 91.88 927 LEU A O 1
ATOM 7076 N N . ASN A 1 928 ? -27.916 8.191 20.210 1.00 92.12 928 ASN A N 1
ATOM 7077 C CA . ASN A 1 928 ? -29.006 8.817 19.463 1.00 92.12 928 ASN A CA 1
ATOM 7078 C C . ASN A 1 928 ? -29.168 8.135 18.090 1.00 92.12 928 ASN A C 1
ATOM 7080 O O . ASN A 1 928 ? -28.148 7.812 17.473 1.00 92.12 928 ASN A O 1
ATOM 7084 N N . PRO A 1 929 ? -30.402 7.967 17.577 1.00 90.62 929 PRO A N 1
ATOM 7085 C CA . PRO A 1 929 ? -30.644 7.276 16.308 1.00 90.62 929 PRO A CA 1
ATOM 7086 C C . PRO A 1 929 ? -29.849 7.876 15.144 1.00 90.62 929 PRO A C 1
ATOM 7088 O O . PRO A 1 929 ? -29.269 7.166 14.336 1.00 90.62 929 PRO A O 1
ATOM 7091 N N . ASP A 1 930 ? -29.720 9.198 15.097 1.00 88.88 930 ASP A N 1
ATOM 7092 C CA . ASP A 1 930 ? -29.014 9.893 14.022 1.00 88.88 930 ASP A CA 1
ATOM 7093 C C . ASP A 1 930 ? -27.482 9.929 14.182 1.00 88.88 930 ASP A C 1
ATOM 7095 O O . ASP A 1 930 ? -26.805 10.595 13.401 1.00 88.88 930 ASP A O 1
ATOM 7099 N N . HIS A 1 931 ? -26.901 9.230 15.166 1.00 86.50 931 HIS A N 1
ATOM 7100 C CA . HIS A 1 931 ? -25.472 9.337 15.466 1.00 86.50 931 HIS A CA 1
ATOM 7101 C C . HIS A 1 931 ? -24.583 8.893 14.298 1.00 86.50 931 HIS A C 1
ATOM 7103 O O . HIS A 1 931 ? -23.736 9.665 13.853 1.00 86.50 931 HIS A O 1
ATOM 7109 N N . LEU A 1 932 ? -24.781 7.680 13.767 1.00 81.75 932 LEU A N 1
ATOM 7110 C CA . LEU A 1 932 ? -24.002 7.196 12.617 1.00 81.75 932 LEU A CA 1
ATOM 7111 C C . LEU A 1 932 ? -24.317 7.979 11.330 1.00 81.75 932 LEU A C 1
ATOM 7113 O O . LEU A 1 932 ? -23.445 8.132 10.478 1.00 81.75 932 LEU A O 1
ATOM 7117 N N . ILE A 1 933 ? -25.525 8.537 11.209 1.00 86.19 933 ILE A N 1
ATOM 7118 C CA . ILE A 1 933 ? -25.902 9.409 10.086 1.00 86.19 933 ILE A CA 1
ATOM 7119 C C . ILE A 1 933 ? -25.126 10.727 10.135 1.00 86.19 933 ILE A C 1
ATOM 7121 O O . ILE A 1 933 ? -24.548 11.131 9.136 1.00 86.19 933 ILE A O 1
ATOM 7125 N N . LYS A 1 934 ? -25.021 11.356 11.310 1.00 78.00 934 LYS A N 1
ATOM 7126 C CA . LYS A 1 934 ? -24.200 12.562 11.531 1.00 78.00 934 LYS A CA 1
ATOM 7127 C C . LYS A 1 934 ? -22.704 12.324 11.332 1.00 78.00 934 LYS A C 1
ATOM 7129 O O . LYS A 1 934 ? -21.955 13.277 11.155 1.00 78.00 934 LYS A O 1
ATOM 7134 N N . MET A 1 935 ? -22.267 11.068 11.385 1.00 70.62 935 MET A N 1
ATOM 7135 C CA . MET A 1 935 ? -20.912 10.655 11.016 1.00 70.62 935 MET A CA 1
ATOM 7136 C C . MET A 1 935 ? -20.762 10.376 9.513 1.00 70.62 935 MET A C 1
ATOM 7138 O O . MET A 1 935 ? -19.757 9.786 9.119 1.00 70.62 935 MET A O 1
ATOM 7142 N N . GLU A 1 936 ? -21.754 10.743 8.693 1.00 78.56 936 GLU A N 1
ATOM 7143 C CA . GLU A 1 936 ? -21.756 10.579 7.232 1.00 78.56 936 GLU A CA 1
ATOM 7144 C C . GLU A 1 936 ? -21.620 9.110 6.793 1.00 78.56 936 GLU A C 1
ATOM 7146 O O . GLU A 1 936 ? -21.187 8.798 5.683 1.00 78.56 936 GLU A O 1
ATOM 7151 N N . CYS A 1 937 ? -22.011 8.159 7.654 1.00 80.00 937 CYS A N 1
ATOM 7152 C CA . CYS A 1 937 ? -21.920 6.731 7.332 1.00 80.00 937 CYS A CA 1
ATOM 7153 C C . CYS A 1 937 ? -22.870 6.313 6.197 1.00 80.00 937 CYS A C 1
ATOM 7155 O O . CYS A 1 937 ? -22.733 5.210 5.668 1.00 80.00 937 CYS A O 1
ATOM 7157 N N . ALA A 1 938 ? -23.830 7.173 5.843 1.00 85.06 938 ALA A N 1
ATOM 7158 C CA . ALA A 1 938 ? -24.814 6.945 4.793 1.00 85.06 938 ALA A CA 1
ATOM 7159 C C . ALA A 1 938 ? -24.485 7.667 3.468 1.00 85.06 938 ALA A C 1
ATOM 7161 O O . ALA A 1 938 ? -25.188 7.448 2.486 1.00 85.06 938 ALA A O 1
ATOM 7162 N N . ASP A 1 939 ? -23.457 8.517 3.414 1.00 83.06 939 ASP A N 1
ATOM 7163 C CA . ASP A 1 939 ? -23.319 9.521 2.345 1.00 83.06 939 ASP A CA 1
ATOM 7164 C C . ASP A 1 939 ? -22.751 8.958 1.036 1.00 83.06 939 ASP A C 1
ATOM 7166 O O . ASP A 1 939 ? -23.074 9.430 -0.057 1.00 83.06 939 ASP A O 1
ATOM 7170 N N . GLY A 1 940 ? -21.895 7.940 1.124 1.00 83.88 940 GLY A N 1
ATOM 7171 C CA . GLY A 1 940 ? -21.386 7.214 -0.032 1.00 83.88 940 GLY A CA 1
ATOM 7172 C C . GLY A 1 940 ? -22.170 5.930 -0.261 1.00 83.88 940 GLY A C 1
ATOM 7173 O O . GLY A 1 940 ? -22.251 5.094 0.634 1.00 83.88 940 GLY A O 1
ATOM 7174 N N . LEU A 1 941 ? -22.668 5.735 -1.484 1.00 90.25 941 LEU A N 1
ATOM 7175 C CA . LEU A 1 941 ? -23.346 4.512 -1.913 1.00 90.25 941 LEU A CA 1
ATOM 7176 C C . LEU A 1 941 ? -22.734 4.021 -3.222 1.00 90.25 941 LEU A C 1
ATOM 7178 O O . LEU A 1 941 ? -22.771 4.715 -4.242 1.00 90.25 941 LEU A O 1
ATOM 7182 N N . ARG A 1 942 ? -22.196 2.801 -3.216 1.00 89.62 942 ARG A N 1
ATOM 7183 C CA . ARG A 1 942 ? -21.657 2.147 -4.415 1.00 89.62 942 ARG A CA 1
ATOM 7184 C C . ARG A 1 942 ? -22.301 0.787 -4.623 1.00 89.62 942 ARG A C 1
ATOM 7186 O O . ARG A 1 942 ? -22.381 -0.016 -3.697 1.00 89.62 942 ARG A O 1
ATOM 7193 N N . PHE A 1 943 ? -22.727 0.527 -5.851 1.00 93.88 943 PHE A N 1
ATOM 7194 C CA . PHE A 1 943 ? -23.250 -0.767 -6.263 1.00 93.88 943 PHE A CA 1
ATOM 7195 C C . PHE A 1 943 ? -22.151 -1.618 -6.887 1.00 93.88 943 PHE A C 1
ATOM 7197 O O . PHE A 1 943 ? -21.339 -1.128 -7.674 1.00 93.88 943 PHE A O 1
ATOM 7204 N N . PHE A 1 944 ? -22.193 -2.908 -6.580 1.00 92.19 944 PHE A N 1
ATOM 7205 C CA . PHE A 1 944 ? -21.460 -3.964 -7.256 1.00 92.19 944 PHE A CA 1
ATOM 7206 C C . PHE A 1 944 ? -22.466 -5.012 -7.734 1.00 92.19 944 PHE A C 1
ATOM 7208 O O . PHE A 1 944 ? -23.007 -5.793 -6.953 1.00 92.19 944 PHE A O 1
ATOM 7215 N N . MET A 1 945 ? -22.755 -4.981 -9.028 1.00 93.94 945 MET A N 1
ATOM 7216 C CA . MET A 1 945 ? -23.692 -5.857 -9.721 1.00 93.94 945 MET A CA 1
ATOM 7217 C C . MET A 1 945 ? -22.909 -7.042 -10.290 1.00 93.94 945 MET A C 1
ATOM 7219 O O . MET A 1 945 ? -22.348 -6.977 -11.388 1.00 93.94 945 MET A O 1
ATOM 7223 N N . HIS A 1 946 ? -22.813 -8.096 -9.486 1.00 92.06 946 HIS A N 1
ATOM 7224 C CA . HIS A 1 946 ? -22.025 -9.287 -9.764 1.00 92.06 946 HIS A CA 1
ATOM 7225 C C . HIS A 1 946 ? -22.812 -10.328 -10.562 1.00 92.06 946 HIS A C 1
ATOM 7227 O O . HIS A 1 946 ? -23.960 -10.636 -10.229 1.00 92.06 946 HIS A O 1
ATOM 7233 N N . TYR A 1 947 ? -22.132 -10.929 -11.535 1.00 89.25 947 TYR A N 1
ATOM 7234 C CA . TYR A 1 947 ? -22.607 -12.046 -12.341 1.00 89.25 947 TYR A CA 1
ATOM 7235 C C . TYR A 1 947 ? -21.617 -13.204 -12.232 1.00 89.25 947 TYR A C 1
ATOM 7237 O O . TYR A 1 947 ? -20.430 -13.047 -12.507 1.00 89.25 947 TYR A O 1
ATOM 7245 N N . TYR A 1 948 ? -22.092 -14.364 -11.801 1.00 87.62 948 TYR A N 1
ATOM 7246 C CA . TYR A 1 948 ? -21.296 -15.569 -11.602 1.00 87.62 948 TYR A CA 1
ATOM 7247 C C . TYR A 1 948 ? -21.766 -16.612 -12.619 1.00 87.62 948 TYR A C 1
ATOM 7249 O O . TYR A 1 948 ? -22.795 -17.248 -12.382 1.00 87.62 948 TYR A O 1
ATOM 7257 N N . PRO A 1 949 ? -21.070 -16.794 -13.752 1.00 79.06 949 PRO A N 1
ATOM 7258 C CA . PRO A 1 949 ? -21.493 -17.758 -14.761 1.00 79.06 949 PRO A CA 1
ATOM 7259 C C . PRO A 1 949 ? -21.474 -19.190 -14.214 1.00 79.06 949 PRO A C 1
ATOM 7261 O O . PRO A 1 949 ? -20.707 -19.507 -13.300 1.00 79.06 949 PRO A O 1
ATOM 7264 N N . ALA A 1 950 ? -22.268 -20.079 -14.817 1.00 79.44 950 ALA A N 1
ATOM 7265 C CA . ALA A 1 950 ? -22.202 -21.506 -14.517 1.00 79.44 950 ALA A CA 1
ATOM 7266 C C . ALA A 1 950 ? -20.773 -22.029 -14.753 1.00 79.44 950 ALA A C 1
ATOM 7268 O O . ALA A 1 950 ? -20.186 -21.833 -15.816 1.00 79.44 950 ALA A O 1
ATOM 7269 N N . CYS A 1 951 ? -20.199 -22.672 -13.742 1.00 76.88 951 CYS A N 1
ATOM 7270 C CA . CYS A 1 951 ? -18.848 -23.211 -13.763 1.00 76.88 951 CYS A CA 1
ATOM 7271 C C . CYS A 1 951 ? -18.893 -24.726 -14.013 1.00 76.88 951 CYS A C 1
ATOM 7273 O O . CYS A 1 951 ? -19.482 -25.437 -13.197 1.00 76.88 951 CYS A O 1
ATOM 7275 N N . PRO A 1 952 ? -18.258 -25.251 -15.076 1.00 70.56 952 PRO A N 1
ATOM 7276 C CA . PRO A 1 952 ? -18.221 -26.692 -15.346 1.00 70.56 952 PRO A CA 1
ATOM 7277 C C . PRO A 1 952 ? -17.558 -27.501 -14.223 1.00 70.56 952 PRO A C 1
ATOM 7279 O O . PRO A 1 952 ? -18.024 -28.583 -13.872 1.00 70.56 952 PRO A O 1
ATOM 7282 N N . GLU A 1 953 ? -16.504 -26.951 -13.608 1.00 73.88 953 GLU A N 1
ATOM 7283 C CA . GLU A 1 953 ? -15.764 -27.593 -12.514 1.00 73.88 953 GLU A CA 1
ATOM 7284 C C . GLU A 1 953 ? -15.707 -26.677 -11.279 1.00 73.88 953 GLU A C 1
ATOM 7286 O O . GLU A 1 953 ? -14.650 -26.151 -10.916 1.00 73.88 953 GLU A O 1
ATOM 7291 N N . PRO A 1 954 ? -16.841 -26.494 -10.575 1.00 76.44 954 PRO A N 1
ATOM 7292 C CA . PRO A 1 954 ? -16.971 -25.503 -9.503 1.00 76.44 954 PRO A CA 1
ATOM 7293 C C . PRO A 1 954 ? -16.054 -25.779 -8.302 1.00 76.44 954 PRO A C 1
ATOM 7295 O O . PRO A 1 954 ? -15.800 -24.897 -7.487 1.00 76.44 954 PRO A O 1
ATOM 7298 N N . HIS A 1 955 ? -15.526 -27.000 -8.192 1.00 73.88 955 HIS A N 1
ATOM 7299 C CA . HIS A 1 955 ? -14.604 -27.416 -7.140 1.00 73.88 955 HIS A CA 1
ATOM 7300 C C . HIS A 1 955 ? -13.167 -26.886 -7.326 1.00 73.88 955 HIS A C 1
ATOM 7302 O O . HIS A 1 955 ? -12.384 -26.930 -6.374 1.00 73.88 955 HIS A O 1
ATOM 7308 N N . LEU A 1 956 ? -12.820 -26.376 -8.514 1.00 71.50 956 LEU A N 1
ATOM 7309 C CA . LEU A 1 956 ? -11.475 -25.889 -8.845 1.00 71.50 956 LEU A CA 1
ATOM 7310 C C . LEU A 1 956 ? -11.312 -24.372 -8.676 1.00 71.50 956 LEU A C 1
ATOM 7312 O O . LEU A 1 956 ? -10.184 -23.877 -8.649 1.00 71.50 956 LEU A O 1
ATOM 7316 N N . THR A 1 957 ? -12.414 -23.638 -8.502 1.00 74.19 957 THR A N 1
ATOM 7317 C CA . THR A 1 957 ? -12.426 -22.171 -8.444 1.00 74.19 957 THR A CA 1
ATOM 7318 C C . THR A 1 957 ? -13.395 -21.634 -7.381 1.00 74.19 957 THR A C 1
ATOM 7320 O O . THR A 1 957 ? -14.044 -22.390 -6.661 1.00 74.19 957 THR A O 1
ATOM 7323 N N . LEU A 1 958 ? -13.453 -20.312 -7.216 1.00 78.75 958 LEU A N 1
ATOM 7324 C CA . LEU A 1 958 ? -14.434 -19.624 -6.374 1.00 78.75 958 LEU A CA 1
ATOM 7325 C C . LEU A 1 958 ? -15.068 -18.491 -7.171 1.00 78.75 958 LEU A C 1
ATOM 7327 O O . LEU A 1 958 ? -14.359 -17.765 -7.861 1.00 78.75 958 LEU A O 1
ATOM 7331 N N . GLY A 1 959 ? -16.371 -18.277 -6.995 1.00 78.69 959 GLY A N 1
ATOM 7332 C CA . GLY A 1 959 ? -17.047 -17.096 -7.523 1.00 78.69 959 GLY A CA 1
ATOM 7333 C C . GLY A 1 959 ? -16.467 -15.804 -6.945 1.00 78.69 959 GLY A C 1
ATOM 7334 O O . GLY A 1 959 ? -16.292 -14.818 -7.648 1.00 78.69 959 GLY A O 1
ATOM 7335 N N . THR A 1 960 ? -16.122 -15.786 -5.657 1.00 81.19 960 THR A N 1
ATOM 7336 C CA . THR A 1 960 ? -15.365 -14.693 -5.026 1.00 81.19 960 THR A CA 1
ATOM 7337 C C . THR A 1 960 ? -14.474 -15.251 -3.931 1.00 81.19 960 THR A C 1
ATOM 7339 O O . THR A 1 960 ? -14.913 -16.048 -3.099 1.00 81.19 960 THR A O 1
ATOM 7342 N N . SER A 1 961 ? -13.211 -14.840 -3.931 1.00 79.75 961 SER A N 1
ATOM 7343 C CA . SER A 1 961 ? -12.229 -15.198 -2.916 1.00 79.75 961 SER A CA 1
ATOM 7344 C C . SER A 1 961 ? -12.560 -14.595 -1.542 1.00 79.75 961 SER A C 1
ATOM 7346 O O . SER A 1 961 ? -13.463 -13.773 -1.384 1.00 79.75 961 SER A O 1
ATOM 7348 N N . LYS A 1 962 ? -11.865 -15.071 -0.503 1.00 83.25 962 LYS A N 1
ATOM 7349 C CA . LYS A 1 962 ? -12.144 -14.636 0.868 1.00 83.25 962 LYS A CA 1
ATOM 7350 C C . LYS A 1 962 ? -11.768 -13.163 1.068 1.00 83.25 962 LYS A C 1
ATOM 7352 O O . LYS A 1 962 ? -10.652 -12.779 0.723 1.00 83.25 962 LYS A O 1
ATOM 7357 N N . HIS A 1 963 ? -12.657 -12.377 1.657 1.00 82.25 963 HIS A N 1
ATOM 7358 C CA . HIS A 1 963 ? -12.415 -10.972 1.994 1.00 82.25 963 HIS A CA 1
ATOM 7359 C C . HIS A 1 963 ? -13.385 -10.490 3.085 1.00 82.25 963 HIS A C 1
ATOM 7361 O O . HIS A 1 963 ? -14.296 -11.221 3.465 1.00 82.25 963 HIS A O 1
ATOM 7367 N N . SER A 1 964 ? -13.168 -9.278 3.591 1.00 78.75 964 SER A N 1
ATOM 7368 C CA . SER A 1 964 ? -14.123 -8.499 4.387 1.00 78.75 964 SER A CA 1
ATOM 7369 C C . SER A 1 964 ? -14.444 -7.194 3.654 1.00 78.75 964 SER A C 1
ATOM 7371 O O . SER A 1 964 ? -13.669 -6.760 2.796 1.00 78.75 964 SER A O 1
ATOM 7373 N N . ASP A 1 965 ? -15.575 -6.571 3.983 1.00 81.94 965 ASP A N 1
ATOM 7374 C CA . ASP A 1 965 ? -15.987 -5.319 3.346 1.00 81.94 965 ASP A CA 1
ATOM 7375 C C . ASP A 1 965 ? -15.325 -4.124 4.025 1.00 81.94 965 ASP A C 1
ATOM 7377 O O . ASP A 1 965 ? -15.387 -3.973 5.241 1.00 81.94 965 ASP A O 1
ATOM 7381 N N . SER A 1 966 ? -14.734 -3.219 3.247 1.00 70.00 966 SER A N 1
ATOM 7382 C CA . SER A 1 966 ? -14.010 -2.062 3.787 1.00 70.00 966 SER A CA 1
ATOM 7383 C C . SER A 1 966 ? -14.907 -0.903 4.246 1.00 70.00 966 SER A C 1
ATOM 7385 O O . SER A 1 966 ? -14.385 0.086 4.746 1.00 70.00 966 SER A O 1
ATOM 7387 N N . GLY A 1 967 ? -16.222 -0.965 4.009 1.00 77.94 967 GLY A N 1
ATOM 7388 C CA . GLY A 1 967 ? -17.186 0.108 4.296 1.00 77.94 967 GLY A CA 1
ATOM 7389 C C . GLY A 1 967 ? -17.748 0.092 5.722 1.00 77.94 967 GLY A C 1
ATOM 7390 O O . GLY A 1 967 ? -17.160 -0.492 6.634 1.00 77.94 967 GLY A O 1
ATOM 7391 N N . PHE A 1 968 ? -18.900 0.740 5.916 1.00 85.75 968 PHE A N 1
ATOM 7392 C CA . PHE A 1 968 ? -19.659 0.693 7.171 1.00 85.75 968 PHE A CA 1
ATOM 7393 C C . PHE A 1 968 ? -20.614 -0.500 7.197 1.00 85.75 968 PHE A C 1
ATOM 7395 O O . PHE A 1 968 ? -20.515 -1.356 8.072 1.00 85.75 968 PHE A O 1
ATOM 7402 N N . ILE A 1 969 ? -21.506 -0.573 6.211 1.00 95.44 969 ILE A N 1
ATOM 7403 C CA . ILE A 1 969 ? -22.408 -1.703 5.991 1.00 95.44 969 ILE A CA 1
ATOM 7404 C C . ILE A 1 969 ? -22.521 -1.988 4.493 1.00 95.44 969 ILE A C 1
ATOM 7406 O O . ILE A 1 969 ? -22.413 -1.075 3.672 1.00 95.44 969 ILE A O 1
ATOM 7410 N N . THR A 1 970 ? -22.792 -3.241 4.149 1.00 97.06 970 THR A N 1
ATOM 7411 C CA . THR A 1 970 ? -23.166 -3.654 2.793 1.00 97.06 970 THR A CA 1
ATOM 7412 C C . THR A 1 970 ? -24.553 -4.272 2.832 1.00 97.06 970 THR A C 1
ATOM 7414 O O . THR A 1 970 ? -24.795 -5.195 3.608 1.00 97.06 970 THR A O 1
ATOM 7417 N N . ILE A 1 971 ? -25.458 -3.784 1.984 1.00 98.19 971 ILE A N 1
ATOM 7418 C CA . ILE A 1 971 ? -26.781 -4.378 1.772 1.00 98.19 971 ILE A CA 1
ATOM 7419 C C . ILE A 1 971 ? -26.720 -5.206 0.492 1.00 98.19 971 ILE A C 1
ATOM 7421 O O . ILE A 1 971 ? -26.469 -4.678 -0.587 1.00 98.19 971 ILE A O 1
ATOM 7425 N N . LEU A 1 972 ? -26.920 -6.510 0.609 1.00 97.81 972 LEU A N 1
ATOM 7426 C CA . LEU A 1 972 ? -26.763 -7.478 -0.464 1.00 97.81 972 LEU A CA 1
ATOM 7427 C C . LEU A 1 972 ? -28.120 -8.051 -0.877 1.00 97.81 972 LEU A C 1
ATOM 7429 O O . LEU A 1 972 ? -28.794 -8.728 -0.098 1.00 97.81 972 LEU A O 1
ATOM 7433 N N . LEU A 1 973 ? -28.465 -7.834 -2.142 1.00 97.44 973 LEU A N 1
ATOM 7434 C CA . LEU A 1 973 ? -29.504 -8.564 -2.859 1.00 97.44 973 LEU A CA 1
ATOM 7435 C C . LEU A 1 973 ? -28.860 -9.749 -3.584 1.00 97.44 973 LEU A C 1
ATOM 7437 O O . LEU A 1 973 ? -27.864 -9.578 -4.284 1.00 97.44 973 LEU A O 1
ATOM 7441 N N . GLN A 1 974 ? -29.411 -10.949 -3.430 1.00 93.19 974 GLN A N 1
ATOM 7442 C CA . GLN A 1 974 ? -28.938 -12.158 -4.109 1.00 93.19 974 GLN A CA 1
ATOM 7443 C C . GLN A 1 974 ? -30.118 -12.992 -4.606 1.00 93.19 974 GLN A C 1
ATOM 7445 O O . GLN A 1 974 ? -31.217 -12.901 -4.061 1.00 93.19 974 GLN A O 1
ATOM 7450 N N . ASP A 1 975 ? -29.878 -13.798 -5.635 1.00 90.19 975 ASP A N 1
ATOM 7451 C CA . ASP A 1 975 ? -30.858 -14.744 -6.163 1.00 90.19 975 ASP A CA 1
ATOM 7452 C C . ASP A 1 975 ? -31.062 -15.985 -5.266 1.00 90.19 975 ASP A C 1
ATOM 7454 O O . ASP A 1 975 ? -30.555 -16.084 -4.146 1.00 90.19 975 ASP A O 1
ATOM 7458 N N . SER A 1 976 ? -31.818 -16.963 -5.772 1.00 88.94 976 SER A N 1
ATOM 7459 C CA . SER A 1 976 ? -32.117 -18.216 -5.077 1.00 88.94 976 SER A CA 1
ATOM 7460 C C . SER A 1 976 ? -31.048 -19.310 -5.215 1.00 88.94 976 SER A C 1
ATOM 7462 O O . SER A 1 976 ? -31.244 -20.387 -4.656 1.00 88.94 976 SER A O 1
ATOM 7464 N N . LEU A 1 977 ? -29.946 -19.094 -5.948 1.00 86.81 977 LEU A N 1
ATOM 7465 C CA . LEU A 1 977 ? -28.922 -20.126 -6.185 1.00 86.81 977 LEU A CA 1
ATOM 7466 C C . LEU A 1 977 ? -27.950 -20.291 -5.006 1.00 86.81 977 LEU A C 1
ATOM 7468 O O . LEU A 1 977 ? -27.321 -21.341 -4.869 1.00 86.81 977 LEU A O 1
ATOM 7472 N N . GLY A 1 978 ? -27.842 -19.288 -4.129 1.00 86.00 978 GLY A N 1
ATOM 7473 C CA . GLY A 1 978 ? -27.016 -19.352 -2.918 1.00 86.00 978 GLY A CA 1
ATOM 7474 C C . GLY A 1 978 ? -25.512 -19.316 -3.208 1.00 86.00 978 GLY A C 1
ATOM 7475 O O . GLY A 1 978 ? -25.079 -18.693 -4.168 1.00 86.00 978 GLY A O 1
ATOM 7476 N N . GLY A 1 979 ? -24.685 -19.925 -2.353 1.00 89.00 979 GLY A N 1
ATOM 7477 C CA . GLY A 1 979 ? -23.223 -20.001 -2.534 1.00 89.00 979 GLY A CA 1
ATOM 7478 C C . GLY A 1 979 ? -22.404 -18.937 -1.793 1.00 89.00 979 GLY A C 1
ATOM 7479 O O . GLY A 1 979 ? -21.177 -19.037 -1.760 1.00 89.00 979 GLY A O 1
ATOM 7480 N N . LEU A 1 980 ? -23.049 -17.951 -1.163 1.00 93.62 980 LEU A N 1
ATOM 7481 C CA . LEU A 1 980 ? -22.394 -17.066 -0.199 1.00 93.62 980 LEU A CA 1
ATOM 7482 C C . LEU A 1 980 ? -22.030 -17.860 1.062 1.00 93.62 980 LEU A C 1
ATOM 7484 O O . LEU A 1 980 ? -22.875 -18.548 1.631 1.00 93.62 980 LEU A O 1
ATOM 7488 N N . GLN A 1 981 ? -20.785 -17.733 1.515 1.00 93.88 981 GLN A N 1
ATOM 7489 C CA . GLN A 1 981 ? -20.297 -18.350 2.744 1.00 93.88 981 GLN A CA 1
ATOM 7490 C C . GLN A 1 981 ? -19.600 -17.337 3.639 1.00 93.88 981 GLN A C 1
ATOM 7492 O O . GLN A 1 981 ? -18.810 -16.525 3.162 1.00 93.88 981 GLN A O 1
ATOM 7497 N N . VAL A 1 982 ? -19.807 -17.459 4.946 1.00 92.56 982 VAL A N 1
ATOM 7498 C CA . VAL A 1 982 ? -19.118 -16.679 5.981 1.00 92.56 982 VAL A CA 1
ATOM 7499 C C . VAL A 1 982 ? -18.173 -17.564 6.782 1.00 92.56 982 VAL A C 1
ATOM 7501 O O . VAL A 1 982 ? -18.430 -18.752 6.987 1.00 92.56 982 VAL A O 1
ATOM 7504 N N . LEU A 1 983 ? -17.059 -17.000 7.238 1.00 87.19 983 LEU A N 1
ATOM 7505 C CA . LEU A 1 983 ? -16.100 -17.688 8.088 1.00 87.19 983 LEU A CA 1
ATOM 7506 C C . LEU A 1 983 ? -16.440 -17.442 9.560 1.00 87.19 983 LEU A C 1
ATOM 7508 O O . LEU A 1 983 ? -16.282 -16.336 10.072 1.00 87.19 983 LEU A O 1
ATOM 7512 N N . ARG A 1 984 ? -16.824 -18.500 10.277 1.00 81.94 984 ARG A N 1
ATOM 7513 C CA . ARG A 1 984 ? -17.083 -18.461 11.721 1.00 81.94 984 ARG A CA 1
ATOM 7514 C C . ARG A 1 984 ? -16.326 -19.584 12.410 1.00 81.94 984 ARG A C 1
ATOM 7516 O O . ARG A 1 984 ? -16.383 -20.725 11.974 1.00 81.94 984 ARG A O 1
ATOM 7523 N N . GLN A 1 985 ? -15.595 -19.271 13.483 1.00 79.56 985 GLN A N 1
ATOM 7524 C CA . GLN A 1 985 ? -14.822 -20.267 14.250 1.00 79.56 985 GLN A CA 1
ATOM 7525 C C . GLN A 1 985 ? -13.920 -21.154 13.362 1.00 79.56 985 GLN A C 1
ATOM 7527 O O . GLN A 1 985 ? -13.776 -22.353 13.587 1.00 79.56 985 GLN A O 1
ATOM 7532 N N . ASN A 1 986 ? -13.302 -20.549 12.339 1.00 78.00 986 ASN A N 1
ATOM 7533 C CA . ASN A 1 986 ? -12.449 -21.226 11.354 1.00 78.00 986 ASN A CA 1
ATOM 7534 C C . ASN A 1 986 ? -13.176 -22.282 10.485 1.00 78.00 986 ASN A C 1
ATOM 7536 O O . ASN A 1 986 ? -12.535 -23.149 9.890 1.00 78.00 986 ASN A O 1
ATOM 7540 N N . GLN A 1 987 ? -14.506 -22.201 10.395 1.00 84.62 987 GLN A N 1
ATOM 7541 C CA . GLN A 1 987 ? -15.356 -23.006 9.522 1.00 84.62 987 GLN A CA 1
ATOM 7542 C C . GLN A 1 987 ? -16.126 -22.102 8.556 1.00 84.62 987 GLN A C 1
ATOM 7544 O O . GLN A 1 987 ? -16.595 -21.030 8.933 1.00 84.62 987 GLN A O 1
ATOM 7549 N N . TRP A 1 988 ? -16.231 -22.531 7.299 1.00 89.00 988 TRP A N 1
ATOM 7550 C CA . TRP A 1 988 ? -17.057 -21.860 6.299 1.00 89.00 988 TRP A CA 1
ATOM 7551 C C . TRP A 1 988 ? -18.490 -22.356 6.426 1.00 89.00 988 TRP A C 1
ATOM 7553 O O . TRP A 1 988 ? -18.714 -23.565 6.372 1.00 89.00 988 TRP A O 1
ATOM 7563 N N . LEU A 1 989 ? -19.423 -21.429 6.599 1.00 89.06 989 LEU A N 1
ATOM 7564 C CA . LEU A 1 989 ? -20.842 -21.702 6.784 1.00 89.06 989 LEU A CA 1
ATOM 7565 C C . LEU A 1 989 ? -21.630 -21.030 5.662 1.00 89.06 989 LEU A C 1
ATOM 7567 O O . LEU A 1 989 ? -21.367 -19.869 5.346 1.00 89.06 989 LEU A O 1
ATOM 7571 N N . ASP A 1 990 ? -22.570 -21.758 5.065 1.00 91.44 990 ASP A N 1
ATOM 7572 C CA . ASP A 1 990 ? -23.438 -21.232 4.012 1.00 91.44 990 ASP A CA 1
ATOM 7573 C C . ASP A 1 990 ? -24.430 -20.203 4.564 1.00 91.44 990 ASP A C 1
ATOM 7575 O O . ASP A 1 990 ? -24.971 -20.354 5.661 1.00 91.44 990 ASP A O 1
ATOM 7579 N N . VAL A 1 991 ? -24.675 -19.161 3.772 1.00 92.31 991 VAL A N 1
ATOM 7580 C CA . VAL A 1 991 ? -25.738 -18.176 3.985 1.00 92.31 991 VAL A CA 1
ATOM 7581 C C . VAL A 1 991 ? -26.850 -18.497 2.981 1.00 92.31 991 VAL A C 1
ATOM 7583 O O . VAL A 1 991 ? -26.739 -18.111 1.812 1.00 92.31 991 VAL A O 1
ATOM 7586 N N . PRO A 1 992 ? -27.887 -19.258 3.378 1.00 90.06 992 PRO A N 1
ATOM 7587 C CA . PRO A 1 992 ? -28.939 -19.668 2.459 1.00 90.06 992 PRO A CA 1
ATOM 7588 C C . PRO A 1 992 ? -29.753 -18.451 1.989 1.00 90.06 992 PRO A C 1
ATOM 7590 O O . PRO A 1 992 ? -30.084 -17.582 2.797 1.00 90.06 992 PRO A O 1
ATOM 7593 N N . PRO A 1 993 ? -30.099 -18.360 0.695 1.00 89.38 993 PRO A N 1
ATOM 7594 C CA . PRO A 1 993 ? -30.920 -17.266 0.201 1.00 89.38 993 PRO A CA 1
ATOM 7595 C C . PRO A 1 993 ? -32.348 -17.388 0.745 1.00 89.38 993 PRO A C 1
ATOM 7597 O O . PRO A 1 993 ? -32.977 -18.442 0.655 1.00 89.38 993 PRO A O 1
ATOM 7600 N N . VAL A 1 994 ? -32.877 -16.290 1.285 1.00 90.38 994 VAL A N 1
ATOM 7601 C CA . VAL A 1 994 ? -34.271 -16.189 1.735 1.00 90.38 994 VAL A CA 1
ATOM 7602 C C . VAL A 1 994 ? -34.998 -15.228 0.798 1.00 90.38 994 VAL A C 1
ATOM 7604 O O . VAL A 1 994 ? -34.611 -14.062 0.678 1.00 90.38 994 VAL A O 1
ATOM 7607 N N . ARG A 1 995 ? -36.032 -15.725 0.105 1.00 86.19 995 ARG A N 1
ATOM 7608 C CA . ARG A 1 995 ? -36.791 -14.950 -0.889 1.00 86.19 995 ARG A CA 1
ATOM 7609 C C . ARG A 1 995 ? -37.369 -13.686 -0.250 1.00 86.19 995 ARG A C 1
ATOM 7611 O O . ARG A 1 995 ? -38.003 -13.761 0.796 1.00 86.19 995 ARG A O 1
ATOM 7618 N N . GLY A 1 996 ? -37.154 -12.545 -0.903 1.00 88.06 996 GLY A N 1
ATOM 7619 C CA . GLY A 1 996 ? -37.638 -11.245 -0.432 1.00 88.06 996 GLY A CA 1
ATOM 7620 C C . GLY A 1 996 ? -36.918 -10.702 0.803 1.00 88.06 996 GLY A C 1
ATOM 7621 O O . GLY A 1 996 ? -37.388 -9.737 1.394 1.00 88.06 996 GLY A O 1
ATOM 7622 N N . SER A 1 997 ? -35.798 -11.311 1.203 1.00 94.56 997 SER A N 1
ATOM 7623 C CA . SER A 1 997 ? -34.893 -10.743 2.202 1.00 94.56 997 SER A CA 1
ATOM 7624 C C . SER A 1 997 ? -33.692 -10.074 1.537 1.00 94.56 997 SER A C 1
ATOM 7626 O O . SER A 1 997 ? -33.305 -10.426 0.420 1.00 94.56 997 SER A O 1
ATOM 7628 N N . LEU A 1 998 ? -33.052 -9.167 2.268 1.00 97.81 998 LEU A N 1
ATOM 7629 C CA . LEU A 1 998 ? -31.727 -8.643 1.941 1.00 97.81 998 LEU A CA 1
ATOM 7630 C C . LEU A 1 998 ? -30.746 -9.081 3.027 1.00 97.81 998 LEU A C 1
ATOM 7632 O O . LEU A 1 998 ? -31.129 -9.232 4.185 1.00 97.81 998 LEU A O 1
ATOM 7636 N N . VAL A 1 999 ? -29.484 -9.294 2.671 1.00 97.56 999 VAL A N 1
ATOM 7637 C CA . VAL A 1 999 ? -28.428 -9.595 3.646 1.00 97.56 999 VAL A CA 1
ATOM 7638 C C . VAL A 1 999 ? -27.709 -8.302 4.005 1.00 97.56 999 VAL A C 1
ATOM 7640 O O . VAL A 1 999 ? -27.303 -7.559 3.120 1.00 97.56 999 VAL A O 1
ATOM 7643 N N . VAL A 1 1000 ? -27.529 -8.033 5.290 1.00 98.06 1000 VAL A N 1
ATOM 7644 C CA . VAL A 1 1000 ? -26.725 -6.919 5.794 1.00 98.06 1000 VAL A CA 1
ATOM 7645 C C . VAL A 1 1000 ? -25.419 -7.481 6.329 1.00 98.06 1000 VAL A C 1
ATOM 7647 O O . VAL A 1 1000 ? -25.431 -8.338 7.210 1.00 98.06 1000 VAL A O 1
ATOM 7650 N N . ASN A 1 1001 ? -24.303 -7.002 5.792 1.00 96.56 1001 ASN A N 1
ATOM 7651 C CA . ASN A 1 1001 ? -22.956 -7.316 6.254 1.00 96.56 1001 ASN A CA 1
ATOM 7652 C C . ASN A 1 1001 ? -22.339 -6.087 6.932 1.00 96.56 1001 ASN A C 1
ATOM 7654 O O . ASN A 1 1001 ? -22.449 -4.975 6.412 1.00 96.56 1001 ASN A O 1
ATOM 7658 N N . ILE A 1 1002 ? -21.687 -6.274 8.077 1.00 95.31 1002 ILE A N 1
ATOM 7659 C CA . ILE A 1 1002 ? -20.959 -5.213 8.778 1.00 95.31 1002 ILE A CA 1
ATOM 7660 C C . ILE A 1 1002 ? -19.562 -5.081 8.169 1.00 95.31 1002 ILE A C 1
ATOM 7662 O O . ILE A 1 1002 ? -18.851 -6.071 8.005 1.00 95.31 1002 ILE A O 1
ATOM 7666 N N . GLY A 1 1003 ? -19.161 -3.851 7.853 1.00 83.12 1003 GLY A N 1
ATOM 7667 C CA . GLY A 1 1003 ? -17.852 -3.552 7.288 1.00 83.12 1003 GLY A CA 1
ATOM 7668 C C . GLY A 1 1003 ? -16.805 -3.129 8.322 1.00 83.12 1003 GLY A C 1
ATOM 7669 O O . GLY A 1 1003 ? -17.093 -2.805 9.481 1.00 83.12 1003 GLY A O 1
ATOM 7670 N N . ASP A 1 1004 ? -15.551 -3.116 7.881 1.00 74.75 1004 ASP A N 1
ATOM 7671 C CA . ASP A 1 1004 ? -14.364 -2.866 8.695 1.00 74.75 1004 ASP A CA 1
ATOM 7672 C C . ASP A 1 1004 ? -14.371 -1.476 9.357 1.00 74.75 1004 ASP A C 1
ATOM 7674 O O . ASP A 1 1004 ? -13.895 -1.336 10.489 1.00 74.75 1004 ASP A O 1
ATOM 7678 N N . LEU A 1 1005 ? -14.925 -0.447 8.697 1.00 72.44 1005 LEU A N 1
ATOM 7679 C CA . LEU A 1 1005 ? -15.022 0.896 9.280 1.00 72.44 1005 LEU A CA 1
ATOM 7680 C C . LEU A 1 1005 ? -16.043 0.947 10.414 1.00 72.44 1005 LEU A C 1
ATOM 7682 O O . LEU A 1 1005 ? -15.781 1.592 11.428 1.00 72.44 1005 LEU A O 1
ATOM 7686 N N . LEU A 1 1006 ? -17.170 0.240 10.294 1.00 78.62 1006 LEU A N 1
ATOM 7687 C CA . LEU A 1 1006 ? -18.163 0.204 11.366 1.00 78.62 1006 LEU A CA 1
ATOM 7688 C C . LEU A 1 1006 ? -17.672 -0.620 12.565 1.00 78.62 1006 LEU A C 1
ATOM 7690 O O . LEU A 1 1006 ? -17.855 -0.210 13.715 1.00 78.62 1006 LEU A O 1
ATOM 7694 N N . GLN A 1 1007 ? -16.970 -1.733 12.324 1.00 79.56 1007 GLN A N 1
ATOM 7695 C CA . GLN A 1 1007 ? -16.259 -2.451 13.388 1.00 79.56 1007 GLN A CA 1
ATOM 7696 C C . GLN A 1 1007 ? -15.267 -1.522 14.113 1.00 79.56 1007 GLN A C 1
ATOM 7698 O O . GLN A 1 1007 ? -15.177 -1.538 15.341 1.00 79.56 1007 GLN A O 1
ATOM 7703 N N . LEU A 1 1008 ? -14.525 -0.701 13.367 1.00 62.53 1008 LEU A N 1
ATOM 7704 C CA . LEU A 1 1008 ? -13.556 0.228 13.936 1.00 62.53 1008 LEU A CA 1
ATOM 7705 C C . LEU A 1 1008 ? -14.216 1.280 14.836 1.00 62.53 1008 LEU A C 1
ATOM 7707 O O . LEU A 1 1008 ? -13.822 1.418 15.995 1.00 62.53 1008 LEU A O 1
ATOM 7711 N N . ILE A 1 1009 ? -15.200 2.024 14.323 1.00 68.00 1009 ILE A N 1
ATOM 7712 C CA . ILE A 1 1009 ? -15.810 3.142 15.066 1.00 68.00 1009 ILE A CA 1
ATOM 7713 C C . ILE A 1 1009 ? -16.704 2.667 16.216 1.00 68.00 1009 ILE A C 1
ATOM 7715 O O . ILE A 1 1009 ? -16.859 3.383 17.199 1.00 68.00 1009 ILE A O 1
ATOM 7719 N N . SER A 1 1010 ? -17.216 1.432 16.152 1.00 71.94 1010 SER A N 1
ATOM 7720 C CA . SER A 1 1010 ? -17.897 0.777 17.279 1.00 71.94 1010 SER A CA 1
ATOM 7721 C C . SER A 1 1010 ? -16.928 0.187 18.316 1.00 71.94 1010 SER A C 1
ATOM 7723 O O . SER A 1 1010 ? -17.365 -0.461 19.266 1.00 71.94 1010 SER A O 1
ATOM 7725 N N . ASN A 1 1011 ? -15.614 0.403 18.162 1.00 68.12 1011 ASN A N 1
ATOM 7726 C CA . ASN A 1 1011 ? -14.563 -0.109 19.043 1.00 68.12 1011 ASN A CA 1
ATOM 7727 C C . ASN A 1 1011 ? -14.588 -1.643 19.180 1.00 68.12 1011 ASN A C 1
ATOM 7729 O O . ASN A 1 1011 ? -14.569 -2.201 20.278 1.00 68.12 1011 ASN A O 1
ATOM 7733 N N . ASP A 1 1012 ? -14.647 -2.329 18.038 1.00 73.62 1012 ASP A N 1
ATOM 7734 C CA . ASP A 1 1012 ? -14.802 -3.779 17.923 1.00 73.62 1012 ASP A CA 1
ATOM 7735 C C . ASP A 1 1012 ? -16.065 -4.336 18.604 1.00 73.62 1012 ASP A C 1
ATOM 7737 O O . ASP A 1 1012 ? -16.117 -5.545 18.836 1.00 73.62 1012 ASP A O 1
ATOM 7741 N N . LYS A 1 1013 ? -17.069 -3.518 18.954 1.00 80.19 1013 LYS A N 1
ATOM 7742 C CA . LYS A 1 1013 ? -18.346 -4.043 19.454 1.00 80.19 1013 LYS A CA 1
ATOM 7743 C C . LYS A 1 1013 ? -19.042 -4.818 18.336 1.00 80.19 1013 LYS A C 1
ATOM 7745 O O . LYS A 1 1013 ? -19.242 -6.022 18.477 1.00 80.19 1013 LYS A O 1
ATOM 7750 N N . PHE A 1 1014 ? -19.256 -4.186 17.184 1.00 89.69 1014 PHE A N 1
ATOM 7751 C CA . PHE A 1 1014 ? -19.693 -4.886 15.975 1.00 89.69 1014 PHE A CA 1
ATOM 7752 C C . PHE A 1 1014 ? -18.522 -5.577 15.274 1.00 89.69 1014 PHE A C 1
ATOM 7754 O O . PHE A 1 1014 ? -17.371 -5.151 15.397 1.00 89.69 1014 PHE A O 1
ATOM 7761 N N . LYS A 1 1015 ? -18.805 -6.666 14.557 1.00 86.56 1015 LYS A N 1
ATOM 7762 C CA . LYS A 1 1015 ? -17.804 -7.513 13.900 1.00 86.56 1015 LYS A CA 1
ATOM 7763 C C . LYS A 1 1015 ? -17.979 -7.460 12.396 1.00 86.56 1015 LYS A C 1
ATOM 7765 O O . LYS A 1 1015 ? -19.063 -7.716 11.907 1.00 86.56 1015 LYS A O 1
ATOM 7770 N N . SER A 1 1016 ? -16.900 -7.197 11.680 1.00 87.25 1016 SER A N 1
ATOM 7771 C CA . SER A 1 1016 ? -16.786 -7.472 10.254 1.00 87.25 1016 SER A CA 1
ATOM 7772 C C . SER A 1 1016 ? -16.433 -8.945 10.061 1.00 87.25 1016 SER A C 1
ATOM 7774 O O . SER A 1 1016 ? -15.590 -9.489 10.787 1.00 87.25 1016 SER A O 1
ATOM 7776 N N . VAL A 1 1017 ? -17.096 -9.613 9.117 1.00 86.81 1017 VAL A N 1
ATOM 7777 C CA . VAL A 1 1017 ? -16.944 -11.054 8.887 1.00 86.81 1017 VAL A CA 1
ATOM 7778 C C . VAL A 1 1017 ? -16.253 -11.338 7.552 1.00 86.81 1017 VAL A C 1
ATOM 7780 O O . VAL A 1 1017 ? -16.614 -10.800 6.504 1.00 86.81 1017 VAL A O 1
ATOM 7783 N N . GLU A 1 1018 ? -15.238 -12.214 7.585 1.00 88.38 1018 GLU A N 1
ATOM 7784 C CA . GLU A 1 1018 ? -14.645 -12.746 6.355 1.00 88.38 1018 GLU A CA 1
ATOM 7785 C C . GLU A 1 1018 ? -15.692 -13.605 5.636 1.00 88.38 1018 GLU A C 1
ATOM 7787 O O . GLU A 1 1018 ? -16.254 -14.536 6.215 1.00 88.38 1018 GLU A O 1
ATOM 7792 N N . HIS A 1 1019 ? -15.918 -13.341 4.357 1.00 89.62 1019 HIS A N 1
ATOM 7793 C CA . HIS A 1 1019 ? -16.869 -14.071 3.533 1.00 89.62 1019 HIS A CA 1
ATOM 7794 C C . HIS A 1 1019 ? -16.279 -14.390 2.151 1.00 89.62 1019 HIS A C 1
ATOM 7796 O O . HIS A 1 1019 ? -15.239 -13.860 1.753 1.00 89.62 1019 HIS A O 1
ATOM 7802 N N . ARG A 1 1020 ? -16.895 -15.339 1.441 1.00 91.00 1020 ARG A N 1
ATOM 7803 C CA . ARG A 1 1020 ? -16.519 -15.785 0.088 1.00 91.00 1020 ARG A CA 1
ATOM 7804 C C . ARG A 1 1020 ? -17.758 -16.240 -0.681 1.00 91.00 1020 ARG A C 1
ATOM 7806 O O . ARG A 1 1020 ? -18.789 -16.507 -0.072 1.00 91.00 1020 ARG A O 1
ATOM 7813 N N . VAL A 1 1021 ? -17.637 -16.422 -1.993 1.00 90.12 1021 VAL A N 1
ATOM 7814 C CA . VAL A 1 1021 ? -18.711 -16.987 -2.828 1.00 90.12 1021 VAL A CA 1
ATOM 7815 C C . VAL A 1 1021 ? -18.190 -18.216 -3.567 1.00 90.12 1021 VAL A C 1
ATOM 7817 O O . VAL A 1 1021 ? -17.128 -18.167 -4.192 1.00 90.12 1021 VAL A O 1
ATOM 7820 N N . LEU A 1 1022 ? -18.909 -19.334 -3.476 1.00 89.56 1022 LEU A N 1
ATOM 7821 C CA . LEU A 1 1022 ? -18.598 -20.558 -4.213 1.00 89.56 1022 LEU A CA 1
ATOM 7822 C C . LEU A 1 1022 ? -18.988 -20.422 -5.688 1.00 89.56 1022 LEU A C 1
ATOM 7824 O O . LEU A 1 1022 ? -19.985 -19.785 -6.016 1.00 89.56 1022 LEU A O 1
ATOM 7828 N N . ALA A 1 1023 ? -18.203 -21.035 -6.574 1.00 83.88 1023 ALA A N 1
ATOM 7829 C CA . ALA A 1 1023 ? -18.648 -21.263 -7.944 1.00 83.88 1023 ALA A CA 1
ATOM 7830 C C . ALA A 1 1023 ? -19.697 -22.386 -7.956 1.00 83.88 1023 ALA A C 1
ATOM 7832 O O . ALA A 1 1023 ? -19.652 -23.287 -7.117 1.00 83.88 1023 ALA A O 1
ATOM 7833 N N . ASN A 1 1024 ? -20.638 -22.334 -8.895 1.00 80.38 1024 ASN A N 1
ATOM 7834 C CA . ASN A 1 1024 ? -21.705 -23.324 -9.032 1.00 80.38 1024 ASN A CA 1
ATOM 7835 C C . ASN A 1 1024 ? -21.829 -23.740 -10.501 1.00 80.38 1024 ASN A C 1
ATOM 7837 O O . ASN A 1 1024 ? -21.625 -22.914 -11.383 1.00 80.38 1024 ASN A O 1
ATOM 7841 N N . SER A 1 1025 ? -22.158 -25.002 -10.762 1.00 80.38 1025 SER A N 1
ATOM 7842 C CA . SER A 1 1025 ? -22.428 -25.530 -12.103 1.00 80.38 1025 SER A CA 1
ATOM 7843 C C . SER A 1 1025 ? -23.854 -25.273 -12.596 1.00 80.38 1025 SER A C 1
ATOM 7845 O O . SER A 1 1025 ? -24.130 -25.440 -13.781 1.00 80.38 1025 SER A O 1
ATOM 7847 N N . SER A 1 1026 ? -24.766 -24.868 -11.710 1.00 77.19 1026 SER A N 1
ATOM 7848 C CA . SER A 1 1026 ? -26.194 -24.722 -12.010 1.00 77.19 1026 SER A CA 1
ATOM 7849 C C . SER A 1 1026 ? -26.583 -23.267 -12.279 1.00 77.19 1026 SER A C 1
ATOM 7851 O O . SER A 1 1026 ? -26.929 -22.546 -11.347 1.00 77.19 1026 SER A O 1
ATOM 7853 N N . GLY A 1 1027 ? -26.570 -22.864 -13.554 1.00 72.94 1027 GLY A N 1
ATOM 7854 C CA . GLY A 1 1027 ? -27.036 -21.546 -14.014 1.00 72.94 1027 GLY A CA 1
ATOM 7855 C C . GLY A 1 1027 ? -26.186 -20.354 -13.532 1.00 72.94 1027 GLY A C 1
ATOM 7856 O O . GLY A 1 1027 ? -25.299 -20.522 -12.694 1.00 72.94 1027 GLY A O 1
ATOM 7857 N N . PRO A 1 1028 ? -26.408 -19.145 -14.081 1.00 82.38 1028 PRO A N 1
ATOM 7858 C CA . PRO A 1 1028 ? -25.698 -17.958 -13.628 1.00 82.38 1028 PRO A CA 1
ATOM 7859 C C . PRO A 1 1028 ? -26.278 -17.437 -12.310 1.00 82.38 1028 PRO A C 1
ATOM 7861 O O . PRO A 1 1028 ? -27.480 -17.182 -12.223 1.00 82.38 1028 PRO A O 1
ATOM 7864 N N . ARG A 1 1029 ? -25.419 -17.242 -11.302 1.00 90.00 1029 ARG A N 1
ATOM 7865 C CA . ARG A 1 1029 ? -25.786 -16.573 -10.047 1.00 90.00 1029 ARG A CA 1
ATOM 7866 C C . ARG A 1 1029 ? -25.653 -15.061 -10.187 1.00 90.00 1029 ARG A C 1
ATOM 7868 O O . ARG A 1 1029 ? -24.645 -14.579 -10.694 1.00 90.00 1029 ARG A O 1
ATOM 7875 N N . ILE A 1 1030 ? -26.618 -14.310 -9.667 1.00 93.31 1030 ILE A N 1
ATOM 7876 C CA . ILE A 1 1030 ? -26.639 -12.843 -9.670 1.00 93.31 1030 ILE A CA 1
ATOM 7877 C C . ILE A 1 1030 ? -26.684 -12.312 -8.239 1.00 93.31 1030 ILE A C 1
ATOM 7879 O O . ILE A 1 1030 ? -27.408 -12.823 -7.380 1.00 93.31 1030 ILE A O 1
ATOM 7883 N N . SER A 1 1031 ? -25.927 -11.250 -7.971 1.00 94.94 1031 SER A N 1
ATOM 7884 C CA . SER A 1 1031 ? -26.082 -10.495 -6.727 1.00 94.94 1031 SER A CA 1
ATOM 7885 C C . SER A 1 1031 ? -25.724 -9.026 -6.893 1.00 94.94 1031 SER A C 1
ATOM 7887 O O . SER A 1 1031 ? -24.759 -8.705 -7.581 1.00 94.94 1031 SER A O 1
ATOM 7889 N N . VAL A 1 1032 ? -26.436 -8.146 -6.196 1.00 96.88 1032 VAL A N 1
ATOM 7890 C CA . VAL A 1 1032 ? -26.171 -6.706 -6.149 1.00 96.88 1032 VAL A CA 1
ATOM 7891 C C . VAL A 1 1032 ? -25.781 -6.325 -4.726 1.00 96.88 1032 VAL A C 1
ATOM 7893 O O . VAL A 1 1032 ? -26.619 -6.339 -3.826 1.00 96.88 1032 VAL A O 1
ATOM 7896 N N . ALA A 1 1033 ? -24.505 -6.006 -4.519 1.00 96.25 1033 ALA A N 1
ATOM 7897 C CA . ALA A 1 1033 ? -23.991 -5.520 -3.244 1.00 96.25 1033 ALA A CA 1
ATOM 7898 C C . ALA A 1 1033 ? -23.980 -3.987 -3.231 1.00 96.25 1033 ALA A C 1
ATOM 7900 O O . ALA A 1 1033 ? -23.385 -3.352 -4.100 1.00 96.25 1033 ALA A O 1
ATOM 7901 N N . CYS A 1 1034 ? -24.627 -3.391 -2.239 1.00 96.69 1034 CYS A N 1
ATOM 7902 C CA . CYS A 1 1034 ? -24.732 -1.952 -2.054 1.00 96.69 1034 CYS A CA 1
ATOM 7903 C C . CYS A 1 1034 ? -23.906 -1.546 -0.832 1.00 96.69 1034 CYS A C 1
ATOM 7905 O O . CYS A 1 1034 ? -24.347 -1.712 0.304 1.00 96.69 1034 CYS A O 1
ATOM 7907 N N . SER A 1 1035 ? -22.693 -1.056 -1.069 1.00 91.94 1035 SER A N 1
ATOM 7908 C CA . SER A 1 1035 ? -21.740 -0.686 -0.022 1.00 91.94 1035 SER A CA 1
ATOM 7909 C C . SER A 1 1035 ? -21.935 0.767 0.400 1.00 91.94 1035 SER A C 1
ATOM 7911 O O . SER A 1 1035 ? -21.878 1.661 -0.449 1.00 91.94 1035 SER A O 1
ATOM 7913 N N . PHE A 1 1036 ? -22.057 0.991 1.710 1.00 87.62 1036 PHE A N 1
ATOM 7914 C CA . PHE A 1 1036 ? -22.057 2.311 2.337 1.00 87.62 1036 PHE A CA 1
ATOM 7915 C C . PHE A 1 1036 ? -20.649 2.682 2.820 1.00 87.62 1036 PHE A C 1
ATOM 7917 O O . PHE A 1 1036 ? -20.015 1.921 3.559 1.00 87.62 1036 PHE A O 1
ATOM 7924 N N . SER A 1 1037 ? -20.129 3.830 2.384 1.00 76.19 1037 SER A N 1
ATOM 7925 C CA . SER A 1 1037 ? -18.771 4.307 2.697 1.00 76.19 1037 SER A CA 1
ATOM 7926 C C . SER A 1 1037 ? -18.711 5.835 2.794 1.00 76.19 1037 SER A C 1
ATOM 7928 O O . SER A 1 1037 ? -19.705 6.510 2.558 1.00 76.19 1037 SER A O 1
ATOM 7930 N N . THR A 1 1038 ? -17.538 6.396 3.098 1.00 62.25 1038 THR A N 1
ATOM 7931 C CA . THR A 1 1038 ? -17.331 7.853 3.101 1.00 62.25 1038 THR A CA 1
ATOM 7932 C C . THR A 1 1038 ? -17.381 8.451 1.687 1.00 62.25 1038 THR A C 1
ATOM 7934 O O . THR A 1 1038 ? -17.141 7.759 0.688 1.00 62.25 1038 THR A O 1
ATOM 7937 N N . ASN A 1 1039 ? -17.683 9.750 1.602 1.00 56.06 1039 ASN A N 1
ATOM 7938 C CA . ASN A 1 1039 ? -17.724 10.522 0.362 1.00 56.06 1039 ASN A CA 1
ATOM 7939 C C . ASN A 1 1039 ? -16.344 10.548 -0.343 1.00 56.06 1039 ASN A C 1
ATOM 7941 O O . ASN A 1 1039 ? -15.341 10.968 0.231 1.00 56.06 1039 ASN A O 1
ATOM 7945 N N . ARG A 1 1040 ? -16.294 10.109 -1.611 1.00 42.06 1040 ARG A N 1
ATOM 7946 C CA . ARG A 1 1040 ? -15.082 10.081 -2.457 1.00 42.06 1040 ARG A CA 1
ATOM 7947 C C . ARG A 1 1040 ? -14.832 11.366 -3.269 1.00 42.06 1040 ARG A C 1
ATOM 7949 O O . ARG A 1 1040 ? -13.764 11.469 -3.866 1.00 42.06 1040 ARG A O 1
ATOM 7956 N N . ALA A 1 1041 ? -15.758 12.326 -3.319 1.00 31.97 1041 ALA A N 1
ATOM 7957 C CA . ALA A 1 1041 ? -15.664 13.510 -4.186 1.00 31.97 1041 ALA A CA 1
ATOM 7958 C C . ALA A 1 1041 ? -14.494 14.449 -3.822 1.00 31.97 1041 ALA A C 1
ATOM 7960 O O . ALA A 1 1041 ? -13.912 15.075 -4.702 1.00 31.97 1041 ALA A O 1
ATOM 7961 N N . HIS A 1 1042 ? -14.034 14.458 -2.568 1.00 31.70 1042 HIS A N 1
ATOM 7962 C CA . HIS A 1 1042 ? -12.847 15.228 -2.164 1.00 31.70 1042 HIS A CA 1
ATOM 7963 C C . HIS A 1 1042 ? -11.498 14.562 -2.509 1.00 31.70 1042 HIS A C 1
ATOM 7965 O O . HIS A 1 1042 ? -10.452 15.171 -2.322 1.00 31.70 1042 HIS A O 1
ATOM 7971 N N . LEU A 1 1043 ? -11.491 13.347 -3.078 1.00 34.06 1043 LEU A N 1
ATOM 7972 C CA . LEU A 1 1043 ? -10.267 12.665 -3.535 1.00 34.06 1043 LEU A CA 1
ATOM 7973 C C . LEU A 1 1043 ? -9.898 12.981 -4.998 1.00 34.06 1043 LEU A C 1
ATOM 7975 O O . LEU A 1 1043 ? -8.862 12.519 -5.475 1.00 34.06 1043 LEU A O 1
ATOM 7979 N N . GLN A 1 1044 ? -10.708 13.771 -5.715 1.00 24.09 1044 GLN A N 1
ATOM 7980 C CA . GLN A 1 1044 ? -10.466 14.133 -7.121 1.00 24.09 1044 GLN A CA 1
ATOM 7981 C C . GLN A 1 1044 ? -9.406 15.236 -7.321 1.00 24.09 1044 GLN A C 1
ATOM 7983 O O . GLN A 1 1044 ? -9.022 15.505 -8.455 1.00 24.09 1044 GLN A O 1
ATOM 7988 N N . GLY A 1 1045 ? -8.858 15.815 -6.244 1.00 21.89 1045 GLY A N 1
ATOM 7989 C CA . GLY A 1 1045 ? -7.713 16.737 -6.305 1.00 21.89 1045 GLY A CA 1
ATOM 7990 C C . GLY A 1 1045 ? -6.328 16.068 -6.321 1.00 21.89 1045 GLY A C 1
ATOM 7991 O O . GLY A 1 1045 ? -5.322 16.763 -6.427 1.00 21.89 1045 GLY A O 1
ATOM 7992 N N . SER A 1 1046 ? -6.241 14.737 -6.211 1.00 23.56 1046 SER A N 1
ATOM 7993 C CA . SER A 1 1046 ? -4.971 13.999 -6.191 1.00 23.56 1046 SER A CA 1
ATOM 7994 C C . SER A 1 1046 ? -4.903 13.035 -7.374 1.00 23.56 1046 SER A C 1
ATOM 7996 O O . SER A 1 1046 ? -5.418 11.915 -7.351 1.00 23.56 1046 SER A O 1
ATOM 7998 N N . THR A 1 1047 ? -4.279 13.509 -8.447 1.00 21.33 1047 THR A N 1
ATOM 7999 C CA . THR A 1 1047 ? -3.919 12.732 -9.630 1.00 21.33 1047 THR A CA 1
ATOM 8000 C C . THR A 1 1047 ? -3.003 11.561 -9.261 1.00 21.33 1047 THR A C 1
ATOM 8002 O O . THR A 1 1047 ? -2.013 11.736 -8.561 1.00 21.33 1047 THR A O 1
ATOM 8005 N N . ALA A 1 1048 ? -3.354 10.380 -9.792 1.00 23.77 1048 ALA A N 1
ATOM 8006 C CA . ALA A 1 1048 ? -2.619 9.110 -9.787 1.00 23.77 1048 ALA A CA 1
ATOM 8007 C C . ALA A 1 1048 ? -2.251 8.525 -8.407 1.00 23.77 1048 ALA A C 1
ATOM 8009 O O . ALA A 1 1048 ? -1.510 9.134 -7.656 1.00 23.77 1048 ALA A O 1
ATOM 8010 N N . LEU A 1 1049 ? -2.721 7.296 -8.107 1.00 24.05 1049 LEU A N 1
ATOM 8011 C CA . LEU A 1 1049 ? -2.016 6.246 -7.321 1.00 24.05 1049 LEU A CA 1
ATOM 8012 C C . LEU A 1 1049 ? -2.972 5.138 -6.821 1.00 24.05 1049 LEU A C 1
ATOM 8014 O O . LEU A 1 1049 ? -3.017 4.841 -5.631 1.00 24.05 1049 LEU A O 1
ATOM 8018 N N . SER A 1 1050 ? -3.748 4.468 -7.688 1.00 20.45 1050 SER A N 1
ATOM 8019 C CA . SER A 1 1050 ? -4.329 3.150 -7.342 1.00 20.45 1050 SER A CA 1
ATOM 8020 C C . SER A 1 1050 ? -3.352 2.015 -7.626 1.00 20.45 1050 SER A C 1
ATOM 8022 O O . SER A 1 1050 ? -3.534 1.282 -8.582 1.00 20.45 1050 SER A O 1
ATOM 8024 N N . THR A 1 1051 ? -2.346 1.862 -6.761 1.00 20.66 1051 THR A N 1
ATOM 8025 C CA . THR A 1 1051 ? -1.603 0.606 -6.539 1.00 20.66 1051 THR A CA 1
ATOM 8026 C C . THR A 1 1051 ? -0.833 0.700 -5.212 1.00 20.66 1051 THR A C 1
ATOM 8028 O O . THR A 1 1051 ? 0.286 1.228 -5.192 1.00 20.66 1051 THR A O 1
ATOM 8031 N N . SER A 1 1052 ? -1.397 0.202 -4.104 1.00 22.58 1052 SER A N 1
ATOM 8032 C CA . SER A 1 1052 ? -0.633 -0.244 -2.919 1.00 22.58 1052 SER A CA 1
ATOM 8033 C C . SER A 1 1052 ? -1.486 -1.023 -1.929 1.00 22.58 1052 SER A C 1
ATOM 8035 O O . SER A 1 1052 ? -2.452 -0.408 -1.419 1.00 22.58 1052 SER A O 1
#

pLDDT: mean 73.22, std 21.78, range [19.64, 98.25]